Protein 5NZ4 (pdb70)

Secondary structure (DSSP, 8-state):
-------SPBPP-SEEEEEEE--HHHHHTTS--EEEEEEEEEE-SS-EEEEEEEEEEETTSGGGTTTT----TT-EEEEEETTS---TTT-EEEEE-SEEEEEE-SSSEEEEEEES-TTS-EEEEEETTEEEEEEE-SSSS--B--SS--EEETTEEEEEEEES-SSS--EEEEEEEETTEEEEEEE---TT---EEEEEEEETTEEEEEEE--SS-SSPEEEEE-TT--EEEEE---SS--SSS-PSS-S--SS---TT-SS-----EEEETTEEEEEE-SSSSSSEEEEEEEETTTTT---S--SEEEEEEEEEEE---EEEEEE-HHHH--SSBEEEEEEEEEEETTTSSSS-EEEEEEEEEEESS------------SS-TT-/-------SPBPP-SEEEEEEE--HHHHHTTS--EEEEEEEEEE-SS-EEEEEEEEEEETTSGGGTTTT----TT-EEEEEETTS---TTTPEEEEE-SEEEEEE-SSSEEEEEEES-TTS-EEEEEETTEEEEEEE-SSSS--B--SS--EEETTEEEEEEEES-SSS--EEEEEEEETTEEEEEEE---TT---EEEEEEEETTEEEEEEE--SS-SSPEEEEE-TT--EEEEE---SS--SSS-PPS-S--SS---TT-SS-----EEEETTEEEEEE-S-SSSSEEEEEEEETTTTT------SEEEEEEEEEEE---EEEEEE-HHHH--SSBEEEEEEEEEEETTTSSSS-EEEEEEEEEEESS------------SSPTT-

Foldseek 3Di:
DFFFALAAFADDFDDWAWDAFQLQLQVLLPDFFFFWDLWEWEDELAAIKIKTWGQLGGPPDPSQFPAVDQADQNIFIWMFGGHHGHHPVGIGGAGRASAWEWYYRNPWIWIWGWHDDQQKIKIFIATNRHTDDIDIAPQRGRWHFASYYWEYHRQKTKTKIWGDDLAADTWMKMFIAGSRHTPDMDIDPDPPFAFDNWFWYGGNQKIKTWGANQHFAQFIKIKIAHNNRPIDIWTFQELQGAWAQDDDRAFGHRHGHRVVRHGTAAEGWDDDPQKIWGWHAPDNHAQFFIKIFIAGRRRPGGGHDTDDIAGEADRHFGWGHKHKYWDGCSNPVDSHIWIKMKIWGWDDPDVDDESHIHTIMIMITGDHDDDHHDHDHSPHDDDRPSD/DFFFALAAFEDDFDDWAWDAWQLQLQCLLPDAFFFWDLWEWEDALAAIKIKTWGQLDGPPDPSQFPAVDQADQNIFIWIFGGHHGHHPVGIHGAGRASAWEWYYRNPWIWIWGWHDDQQKIKIFIDTNRHTDDIDIAPQRGHWHFASYYWEYHRQKTKTKIWGDDLAADTWMKIFIAGSRHTDDMDIDPDPPFAFDNWFWYGGNQKIKTWGARQHFAQFIKIKIAHNNRPIDIWTFQELLGAWAQDDDRAFGHRHGHRVVRHGTAAEGWDDDPQKIWGWHAPDNHAQFFIKTFIAGRRRPGGGHDTDDIAGEADRHFAWGHKHKYWDGCSNVVDSHIWIKMKIWGWDDPDVDPESHIHTIMIMITGDHDDDHHDHDGSPHDDDRPSD

InterPro domains:
  IPR001860 Glycoside hydrolase, family 34 [MF_04071] (1-467)
  IPR001860 Glycoside hydrolase, family 34 [PF00064] (85-462)
  IPR033654 Sialidase, Influenza viruses A/B [cd15483] (85-465)
  IPR036278 Sialidase superfamily [SSF50939] (88-466)

Radius of gyration: 30.74 Å; Cα contacts (8 Å, |Δi|>4): 2530; chains: 2; bounding box: 80×75×80 Å

CATH classification: 2.120.10.10

Nearest PDB structures (foldseek):
  5nz4-assembly1_B  TM=1.002E+00  e=3.685E-78  unidentified influenza virus
  5nze-assembly1_B  TM=1.002E+00  e=6.047E-78  unidentified influenza virus
  6g01-assembly1_A  TM=1.002E+00  e=1.043E-77  Influenza A virus (A/Texas/17/2009(H1N1))
  5nzf-assembly1_D  TM=1.002E+00  e=1.070E-76  unidentified influenza virus
  5nwe-assembly1_D  TM=1.002E+00  e=2.142E-76  Influenza A virus

Organism: NCBI:txid641809

B-factor: mean 14.29, std 8.95, range [5.86, 64.08]

Sequence (774 aa):
SVKLAGNSSLCPVSGWAIYSKDNSVRIGSKGDVFVIREPFIISCSPLECRTFFLTQGALLNDKHSNGTIKDRSPYRTLMSCPIGEVPSPYNSRRFESVAWSASACHDGINWLTIGISGPDNGAVAVLKYNGIITDTIKSWRNNVLRTQESECACVNGSCFTVMTDGPSNGQASYKIFRIEKGKIVKSVEMNAPNYHYEECSCYPDSSEITCVCRDNWHGSNRPWVSFNQNNLEYQIGYICSGIFGDNPRPNDKTGSCGPVSSNGANNGVKGFSFKYGNGVWIGRTKSISSRNGFEMIWDPNGWTGTDNNFSIKQDIVGINEWSGYSGSFVQHPELTGLDCIRPCFWVELIRGRPKENTIWTSGSSISFCGVNSDTVGWSWPDGAELPFTTIDSVKKLAGNSSLCPVSGWAIYSKDNSVRIIGSKKGDVFVIREPFISCSPLECRTFFLTQGALLNDKHSNGTIKDRSPYRTLMSCPIGEVPSSPYNSRFESVAWSASACHDGINWLTIGISGPDNGAVAVLKYNGIITDTIKKSWRNNVLRTQESECACVNGSCFTVMTDGPSNGQASYKIFRIEKGKKIVKSVEMNAPNYHYEECSCYPDSSEITCVCRDNWHGSNRPWVSFNQNNLEYQIGYICSGIFGDNPRPNDKTGSCGPVSSNGANNGVKGFSFKYGNGVWIGRTKSISSSRNGFEMIWDPNGWTGTDNNFSIKQDIVGINEWSGYSGSFVQHPELTGLDCIRPCFWVELIRGRPKENTIWTSGSSISFCGVNSDTVGWSWPDGAELPFTID

Structure (mmCIF, N/CA/C/O backbone):
data_5NZ4
#
_entry.id   5NZ4
#
_cell.length_a   119.458
_cell.length_b   137.576
_cell.length_c   118.610
_cell.angle_alpha   90.00
_cell.angle_beta   90.00
_cell.angle_gamma   90.00
#
_symmetry.space_group_name_H-M   'C 2 2 21'
#
loop_
_entity.id
_entity.type
_entity.pdbx_description
1 polymer neuraminidase
2 branched 2-acetamido-2-deoxy-beta-D-glucopyranose-(1-4)-2-acetamido-2-deoxy-beta-D-glucopyranose
3 branched alpha-D-mannopyranose-(1-3)-beta-D-mannopyranose-(1-4)-2-acetamido-2-deoxy-beta-D-glucopyranose-(1-4)-2-acetamido-2-deoxy-beta-D-glucopyranose
4 non-polymer 'CALCIUM ION'
5 non-polymer '(3R,4R,5S)-4-(acetylamino)-5-amino-3-(pentan-3-yloxy)cyclohex-1-ene-1-carboxylic acid'
6 non-polymer 2-acetamido-2-deoxy-beta-D-glucopyranose
7 non-polymer 1,2-ETHANEDIOL
8 water water
#
loop_
_atom_site.group_PDB
_atom_site.id
_atom_site.type_symbol
_atom_site.label_atom_id
_atom_site.label_alt_id
_atom_site.label_comp_id
_atom_site.label_asym_id
_atom_site.label_entity_id
_atom_site.label_seq_id
_atom_site.pdbx_PDB_ins_code
_atom_site.Cartn_x
_atom_site.Cartn_y
_atom_site.Cartn_z
_atom_site.occupancy
_atom_site.B_iso_or_equiv
_atom_site.auth_seq_id
_atom_site.auth_comp_id
_atom_site.auth_asym_id
_atom_site.auth_atom_id
_atom_site.pdbx_PDB_model_num
ATOM 1 N N . SER A 1 1 ? -2.320 -46.062 -17.918 1.00 29.11 82 SER A N 1
ATOM 2 C CA . SER A 1 1 ? -2.483 -45.151 -16.713 1.00 25.17 82 SER A CA 1
ATOM 3 C C . SER A 1 1 ? -2.799 -45.968 -15.472 1.00 24.16 82 SER A C 1
ATOM 4 O O . SER A 1 1 ? -3.625 -46.889 -15.504 1.00 30.27 82 SER A O 1
ATOM 7 N N . VAL A 1 2 ? -2.169 -45.605 -14.369 1.00 20.03 83 VAL A N 1
ATOM 8 C CA . VAL A 1 2 ? -2.294 -46.322 -13.078 1.00 16.53 83 VAL A CA 1
ATOM 9 C C . VAL A 1 2 ? -2.467 -45.244 -11.966 1.00 15.87 83 VAL A C 1
ATOM 10 O O . VAL A 1 2 ? -1.824 -44.173 -12.011 1.00 15.41 83 VAL A O 1
ATOM 14 N N . LYS A 1 3 ? -3.302 -45.547 -10.983 1.00 13.28 84 LYS A N 1
ATOM 15 C CA . LYS A 1 3 ? -3.502 -44.639 -9.843 1.00 12.45 84 LYS A CA 1
ATOM 16 C C . LYS A 1 3 ? -2.163 -44.434 -9.149 1.00 12.68 84 LYS A C 1
ATOM 17 O O . LYS A 1 3 ? -1.381 -45.398 -8.948 1.00 13.70 84 LYS A O 1
ATOM 23 N N . LEU A 1 4 ? -1.930 -43.195 -8.694 1.00 10.97 85 LEU A N 1
ATOM 24 C CA . LEU A 1 4 ? -0.808 -42.926 -7.791 1.00 11.01 85 LEU A CA 1
ATOM 25 C C . LEU A 1 4 ? -0.997 -43.685 -6.483 1.00 11.28 85 LEU A C 1
ATOM 26 O O . LEU A 1 4 ? -2.060 -43.628 -5.860 1.00 11.96 85 LEU A O 1
ATOM 31 N N . ALA A 1 5 ? 0.046 -44.357 -6.044 1.00 10.79 86 ALA A N 1
ATOM 32 C CA . ALA A 1 5 ? -0.078 -45.163 -4.806 1.00 11.35 86 ALA A CA 1
ATOM 33 C C . ALA A 1 5 ? -0.211 -44.269 -3.556 1.00 11.56 86 ALA A C 1
ATOM 34 O O . ALA A 1 5 ? -1.084 -44.513 -2.692 1.00 12.09 86 ALA A O 1
ATOM 36 N N . GLY A 1 6 ? 0.697 -43.315 -3.434 1.00 10.24 87 GLY A N 1
ATOM 37 C CA . GLY A 1 6 ? 0.701 -42.376 -2.329 1.00 10.06 87 GLY A CA 1
ATOM 38 C C . GLY A 1 6 ? 1.060 -43.023 -0.978 1.00 10.24 87 GLY A C 1
ATOM 39 O O . GLY A 1 6 ? 0.768 -42.432 0.057 1.00 12.10 87 GLY A O 1
ATOM 40 N N . ASN A 1 7 ? 1.779 -44.131 -1.017 1.00 11.13 88 ASN A N 1
ATOM 41 C CA . ASN A 1 7 ? 2.073 -44.914 0.160 1.00 12.34 88 ASN A CA 1
ATOM 42 C C . ASN A 1 7 ? 3.476 -44.812 0.666 1.00 12.36 88 ASN A C 1
ATOM 43 O O . ASN A 1 7 ? 3.751 -45.280 1.793 1.00 13.43 88 ASN A O 1
ATOM 48 N N . SER A 1 8 ? 4.355 -44.140 -0.095 1.00 10.90 89 SER A N 1
ATOM 49 C CA . SER A 1 8 ? 5.725 -43.894 0.382 1.00 10.73 89 SER A CA 1
ATOM 50 C C . SER A 1 8 ? 5.772 -42.661 1.258 1.00 11.12 89 SER A C 1
ATOM 51 O O . SER A 1 8 ? 4.815 -41.905 1.323 1.00 12.95 89 SER A O 1
ATOM 54 N N . SER A 1 9 ? 6.890 -42.500 1.982 1.00 10.39 90 SER A N 1
ATOM 55 C CA . SER A 1 9 ? 7.073 -41.368 2.858 1.00 11.29 90 SER A CA 1
ATOM 56 C C . SER A 1 9 ? 7.601 -40.184 2.064 1.00 11.90 90 SER A C 1
ATOM 57 O O . SER A 1 9 ? 8.120 -40.344 0.949 1.00 12.10 90 SER A O 1
ATOM 60 N N . LEU A 1 10 ? 7.528 -38.992 2.660 1.00 11.99 91 LEU A N 1
ATOM 61 C CA . LEU A 1 10 ? 8.163 -37.807 2.042 1.00 11.83 91 LEU A CA 1
ATOM 62 C C . LEU A 1 10 ? 9.650 -37.985 2.015 1.00 13.72 91 LEU A C 1
ATOM 63 O O . LEU A 1 10 ? 10.261 -38.397 3.021 1.00 16.32 91 LEU A O 1
ATOM 68 N N . CYS A 1 11 ? 10.265 -37.553 0.930 1.00 11.87 92 CYS A N 1
ATOM 69 C CA . CYS A 1 11 ? 11.693 -37.616 0.782 1.00 13.50 92 CYS A CA 1
ATOM 70 C C . CYS A 1 11 ? 12.335 -36.665 1.801 1.00 14.00 92 CYS A C 1
ATOM 71 O O . CYS A 1 11 ? 11.934 -35.568 1.918 1.00 13.68 92 CYS A O 1
ATOM 74 N N . PRO A 1 12 ? 13.376 -37.105 2.485 1.00 19.55 93 PRO A N 1
ATOM 75 C CA . PRO A 1 12 ? 14.114 -36.145 3.326 1.00 18.58 93 PRO A CA 1
ATOM 76 C C . PRO A 1 12 ? 14.873 -35.175 2.427 1.00 13.66 93 PRO A C 1
ATOM 77 O O . PRO A 1 12 ? 15.341 -35.554 1.377 1.00 18.25 93 PRO A O 1
ATOM 81 N N . VAL A 1 13 ? 14.968 -33.909 2.866 1.00 13.20 94 VAL A N 1
ATOM 82 C CA . VAL A 1 13 ? 15.577 -32.903 2.054 1.00 12.20 94 VAL A CA 1
ATOM 83 C C . VAL A 1 13 ? 16.390 -31.954 2.896 1.00 12.89 94 VAL A C 1
ATOM 84 O O . VAL A 1 13 ? 15.985 -31.545 4.029 1.00 13.35 94 VAL A O 1
ATOM 88 N N . SER A 1 14 ? 17.524 -31.570 2.343 1.00 11.12 95 SER A N 1
ATOM 89 C CA . SER A 1 14 ? 18.424 -30.667 3.030 1.00 12.44 95 SER A CA 1
ATOM 90 C C . SER A 1 14 ? 18.357 -29.242 2.511 1.00 10.87 95 SER A C 1
ATOM 91 O O . SER A 1 14 ? 18.844 -28.310 3.153 1.00 10.22 95 SER A O 1
ATOM 94 N N . GLY A 1 15 ? 17.698 -29.023 1.369 1.00 10.56 96 GLY A N 1
ATOM 95 C CA . GLY A 1 15 ? 17.614 -27.729 0.779 1.00 10.54 96 GLY A CA 1
ATOM 96 C C . GLY A 1 15 ? 16.699 -27.755 -0.437 1.00 9.59 96 GLY A C 1
ATOM 97 O O . GLY A 1 15 ? 16.217 -28.809 -0.808 1.00 9.87 96 GLY A O 1
ATOM 98 N N . TRP A 1 16 ? 16.590 -26.585 -1.076 1.00 8.73 97 TRP A N 1
ATOM 99 C CA . TRP A 1 16 ? 15.579 -26.338 -2.095 1.00 8.35 97 TRP A CA 1
ATOM 100 C C . TRP A 1 16 ? 16.269 -25.827 -3.360 1.00 9.08 97 TRP A C 1
ATOM 101 O O . TRP A 1 16 ? 16.963 -24.817 -3.335 1.00 9.94 97 TRP A O 1
ATOM 112 N N . ALA A 1 17 ? 16.113 -26.614 -4.441 1.00 8.77 98 ALA A N 1
ATOM 113 C CA . ALA A 1 17 ? 16.711 -26.267 -5.718 1.00 8.28 98 ALA A CA 1
ATOM 114 C C . ALA A 1 17 ? 15.636 -25.572 -6.570 1.00 7.96 98 ALA A C 1
ATOM 115 O O . ALA A 1 17 ? 14.460 -26.021 -6.624 1.00 8.36 98 ALA A O 1
ATOM 117 N N . ILE A 1 18 ? 16.012 -24.494 -7.249 1.00 7.35 99 ILE A N 1
ATOM 118 C CA . ILE A 1 18 ? 15.045 -23.779 -8.039 1.00 7.93 99 ILE A CA 1
ATOM 119 C C . ILE A 1 18 ? 14.576 -24.604 -9.245 1.00 7.05 99 ILE A C 1
ATOM 120 O O . ILE A 1 18 ? 15.346 -25.221 -9.955 1.00 8.90 99 ILE A O 1
ATOM 125 N N . TYR A 1 19 ? 13.258 -24.576 -9.439 1.00 7.37 100 TYR A N 1
ATOM 126 C CA . TYR A 1 19 ? 12.562 -25.465 -10.391 1.00 7.04 100 TYR A CA 1
ATOM 127 C C . TYR A 1 19 ? 11.942 -24.617 -11.527 1.00 7.43 100 TYR A C 1
ATOM 128 O O . TYR A 1 19 ? 12.079 -24.993 -12.663 1.00 9.84 100 TYR A O 1
ATOM 137 N N . SER A 1 20 ? 11.292 -23.514 -11.210 1.00 7.35 101 SER A N 1
ATOM 138 C CA . SER A 1 20 ? 10.680 -22.651 -12.247 1.00 7.05 101 SER A CA 1
ATOM 139 C C . SER A 1 20 ? 10.570 -21.230 -11.856 1.00 6.45 101 SER A C 1
ATOM 140 O O . SER A 1 20 ? 10.601 -20.863 -10.673 1.00 7.23 101 SER A O 1
ATOM 143 N N . LYS A 1 21 ? 10.446 -20.379 -12.897 1.00 6.86 102 LYS A N 1
ATOM 144 C CA . LYS A 1 21 ? 10.111 -18.978 -12.735 1.00 7.56 102 LYS A CA 1
ATOM 145 C C . LYS A 1 21 ? 9.467 -18.504 -14.009 1.00 8.10 102 LYS A C 1
ATOM 146 O O . LYS A 1 21 ? 10.042 -18.750 -15.078 1.00 9.62 102 LYS A O 1
ATOM 152 N N . ASP A 1 22 ? 8.296 -17.869 -13.934 1.00 7.73 103 ASP A N 1
ATOM 153 C CA . ASP A 1 22 ? 7.514 -17.522 -15.142 1.00 7.90 103 ASP A CA 1
ATOM 154 C C . ASP A 1 22 ? 7.694 -16.132 -15.631 1.00 7.73 103 ASP A C 1
ATOM 155 O O . ASP A 1 22 ? 7.453 -15.891 -16.805 1.00 9.78 103 ASP A O 1
ATOM 160 N N . ASN A 1 23 ? 8.072 -15.179 -14.747 1.00 7.36 104 ASN A N 1
ATOM 161 C CA . ASN A 1 23 ? 8.241 -13.777 -15.147 1.00 7.62 104 ASN A CA 1
ATOM 162 C C . ASN A 1 23 ? 6.980 -13.184 -15.763 1.00 6.81 104 ASN A C 1
ATOM 163 O O . ASN A 1 23 ? 7.061 -12.303 -16.627 1.00 8.11 104 ASN A O 1
ATOM 168 N N . SER A 1 24 ? 5.802 -13.574 -15.261 1.00 6.89 105 SER A N 1
ATOM 169 C CA . SER A 1 24 ? 4.557 -13.235 -15.949 1.00 7.79 105 SER A CA 1
ATOM 170 C C . SER A 1 24 ? 4.323 -11.772 -16.058 1.00 7.77 105 SER A C 1
ATOM 171 O O . SER A 1 24 ? 3.788 -11.261 -17.078 1.00 8.31 105 SER A O 1
ATOM 174 N N . VAL A 1 25 ? 4.601 -11.043 -14.963 1.00 7.91 106 VAL A N 1
ATOM 175 C CA . VAL A 1 25 ? 4.242 -9.633 -14.917 1.00 8.34 106 VAL A CA 1
ATOM 176 C C . VAL A 1 25 ? 5.175 -8.853 -15.835 1.00 8.06 106 VAL A C 1
ATOM 177 O O . VAL A 1 25 ? 4.723 -7.986 -16.604 1.00 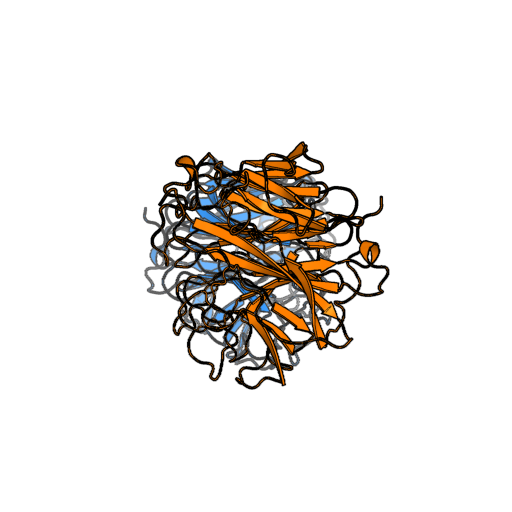9.31 106 VAL A O 1
ATOM 181 N N . ARG A 1 26 ? 6.483 -9.132 -15.767 1.00 7.75 107 ARG A N 1
ATOM 182 C CA . ARG A 1 26 ? 7.426 -8.557 -16.720 1.00 8.55 107 ARG A CA 1
ATOM 183 C C . ARG A 1 26 ? 6.992 -8.765 -18.169 1.00 7.67 107 ARG A C 1
ATOM 184 O O . ARG A 1 26 ? 7.059 -7.796 -19.013 1.00 8.69 107 ARG A O 1
ATOM 192 N N . ILE A 1 27 ? 6.617 -10.012 -18.485 1.00 8.69 108 ILE A N 1
ATOM 193 C CA . ILE A 1 27 ? 6.281 -10.369 -19.874 1.00 9.03 108 ILE A CA 1
ATOM 194 C C . ILE A 1 27 ? 4.952 -9.697 -20.270 1.00 8.97 108 ILE A C 1
ATOM 195 O O . ILE A 1 27 ? 4.825 -9.184 -21.379 1.00 8.68 108 ILE A O 1
ATOM 201 N N . GLY A 1 28 ? 3.991 -9.629 -19.333 1.00 8.43 109 GLY A N 1
ATOM 202 C CA . GLY A 1 28 ? 2.693 -9.033 -19.565 1.00 9.29 109 GLY A CA 1
ATOM 203 C C . GLY A 1 28 ? 2.668 -7.550 -19.808 1.00 9.57 109 GLY A C 1
ATOM 204 O O . GLY A 1 28 ? 1.636 -7.032 -20.231 1.00 10.89 109 GLY A O 1
ATOM 205 N N . SER A 1 29 ? 3.779 -6.836 -19.518 1.00 9.46 110 SER A N 1
ATOM 206 C CA . SER A 1 29 ? 3.923 -5.419 -19.908 1.00 9.78 110 SER A CA 1
ATOM 207 C C . SER A 1 29 ? 3.703 -5.225 -21.400 1.00 10.64 110 SER A C 1
ATOM 208 O O . SER A 1 29 ? 3.190 -4.172 -21.840 1.00 12.68 110 SER A O 1
ATOM 211 N N . LYS A 1 30 ? 4.047 -6.263 -22.190 1.00 10.05 111 LYS A N 1
ATOM 212 C CA . LYS A 1 30 ? 3.813 -6.232 -23.650 1.00 11.52 111 LYS A CA 1
ATOM 213 C C . LYS A 1 30 ? 2.966 -7.400 -24.150 1.00 9.83 111 LYS A C 1
ATOM 214 O O . LYS A 1 30 ? 2.000 -7.186 -24.918 1.00 12.56 111 LYS A O 1
ATOM 220 N N . GLY A 1 31 ? 3.233 -8.625 -23.686 1.00 9.88 112 GLY A N 1
ATOM 221 C CA . GLY A 1 31 ? 2.566 -9.809 -24.203 1.00 8.66 112 GLY A CA 1
ATOM 222 C C . GLY A 1 31 ? 1.165 -9.929 -23.617 1.00 9.28 112 GLY A C 1
ATOM 223 O O . GLY A 1 31 ? 0.774 -9.170 -22.703 1.00 11.96 112 GLY A O 1
ATOM 224 N N . ASP A 1 32 ? 0.446 -10.918 -24.101 1.00 8.65 113 ASP A N 1
ATOM 225 C CA . ASP A 1 32 ? -0.953 -11.107 -23.724 1.00 8.62 113 ASP A CA 1
ATOM 226 C C . ASP A 1 32 ? -0.976 -12.147 -22.604 1.00 10.16 113 ASP A C 1
ATOM 227 O O . ASP A 1 32 ? -1.018 -13.313 -22.821 1.00 11.94 113 ASP A O 1
ATOM 232 N N . VAL A 1 33 ? -0.898 -11.619 -21.398 1.00 8.71 114 VAL A N 1
ATOM 233 C CA . VAL A 1 33 ? -0.772 -12.402 -20.172 1.00 8.16 114 VAL A CA 1
ATOM 234 C C . VAL A 1 33 ? -1.988 -12.097 -19.285 1.00 8.24 114 VAL A C 1
ATOM 235 O O . VAL A 1 33 ? -2.291 -10.936 -19.001 1.00 8.56 114 VAL A O 1
ATOM 239 N N . PHE A 1 34 ? -2.624 -13.145 -18.774 1.00 7.57 115 PHE A N 1
ATOM 240 C CA . PHE A 1 34 ? -3.772 -12.937 -17.871 1.00 7.76 115 PHE A CA 1
ATOM 241 C C . PHE A 1 34 ? -3.332 -12.204 -16.585 1.00 7.66 115 PHE A C 1
ATOM 242 O O . PHE A 1 34 ? -2.268 -12.519 -16.009 1.00 7.46 115 PHE A O 1
ATOM 250 N N . VAL A 1 35 ? -4.182 -11.311 -16.120 1.00 8.23 116 VAL A N 1
ATOM 251 C CA . VAL A 1 35 ? -4.197 -10.894 -14.718 1.00 8.28 116 VAL A CA 1
ATOM 252 C C . VAL A 1 35 ? -4.630 -12.132 -13.913 1.00 8.18 116 VAL A C 1
ATOM 253 O O . VAL A 1 35 ? -5.706 -12.727 -14.188 1.00 8.60 116 VAL A O 1
ATOM 257 N N . ILE A 1 36 ? -3.816 -12.520 -12.954 1.00 8.04 117 ILE A N 1
ATOM 258 C CA . ILE A 1 36 ? -4.097 -13.672 -12.124 1.00 9.00 117 ILE A CA 1
ATOM 259 C C . ILE A 1 36 ? -3.755 -13.441 -10.674 1.00 9.63 117 ILE A C 1
ATOM 260 O O . ILE A 1 36 ? -2.864 -12.650 -10.353 1.00 11.67 117 ILE A O 1
ATOM 265 N N . ARG A 1 37 ? -4.373 -14.227 -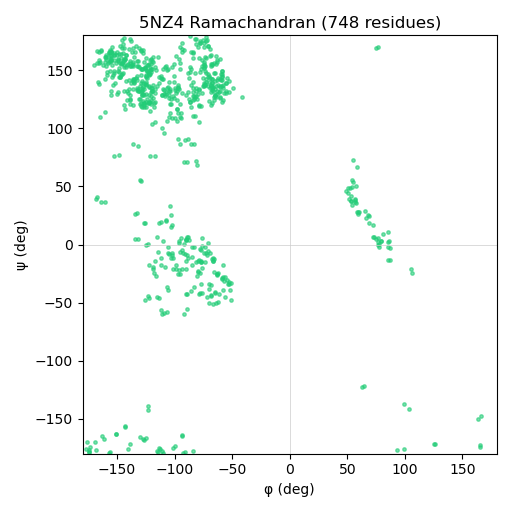9.806 1.00 8.03 118 ARG A N 1
ATOM 266 C CA . ARG A 1 37 ? -3.848 -14.430 -8.452 1.00 7.93 118 ARG A CA 1
ATOM 267 C C . ARG A 1 37 ? -4.176 -15.853 -8.064 1.00 8.08 118 ARG A C 1
ATOM 268 O O . ARG A 1 37 ? -4.768 -16.608 -8.857 1.00 8.59 118 ARG A O 1
ATOM 276 N N . GLU A 1 38 ? -3.714 -16.279 -6.881 1.00 7.76 119 GLU A N 1
ATOM 277 C CA . GLU A 1 38 ? -3.951 -17.581 -6.336 1.00 7.71 119 GLU A CA 1
ATOM 278 C C . GLU A 1 38 ? -3.436 -18.660 -7.306 1.00 7.96 119 GLU A C 1
ATOM 279 O O . GLU A 1 38 ? -4.125 -19.590 -7.621 1.00 8.26 119 GLU A O 1
ATOM 285 N N . PRO A 1 39 ? -2.171 -18.512 -7.766 1.00 8.00 120 PRO A N 1
ATOM 286 C CA . PRO A 1 39 ? -1.613 -19.595 -8.560 1.00 7.87 120 PRO A CA 1
ATOM 287 C C . PRO A 1 39 ? -1.262 -20.790 -7.705 1.00 7.98 120 PRO A C 1
ATOM 288 O O . PRO A 1 39 ? -1.019 -20.644 -6.515 1.00 8.74 120 PRO A O 1
ATOM 292 N N . PHE A 1 40 ? -1.112 -21.952 -8.337 1.00 6.62 121 PHE A N 1
ATOM 293 C CA . PHE A 1 40 ? -0.560 -23.099 -7.647 1.00 6.03 121 PHE A CA 1
ATOM 294 C C . PHE A 1 40 ? -0.023 -24.103 -8.668 1.00 7.65 121 PHE A C 1
ATOM 295 O O . PHE A 1 40 ? -0.475 -24.103 -9.791 1.00 10.95 121 PHE A O 1
ATOM 303 N N . ILE A 1 41 ? 0.839 -25.003 -8.234 1.00 8.49 122 ILE A N 1
ATOM 304 C CA A ILE A 1 41 ? 1.384 -26.053 -9.094 0.50 8.22 122 ILE A CA 1
ATOM 305 C CA B ILE A 1 41 ? 1.352 -26.039 -9.113 0.50 8.13 122 ILE A CA 1
ATOM 306 C C . ILE A 1 41 ? 0.794 -27.402 -8.727 1.00 7.98 122 ILE A C 1
ATOM 307 O O . ILE A 1 41 ? 0.602 -27.693 -7.555 1.00 7.78 122 ILE A O 1
ATOM 316 N N . SER A 1 42 ? 0.579 -28.282 -9.713 1.00 8.18 123 SER A N 1
ATOM 317 C CA . SER A 1 42 ? 0.203 -29.633 -9.449 1.00 8.47 123 SER A CA 1
ATOM 318 C C . SER A 1 42 ? 0.696 -30.491 -10.605 1.00 8.18 123 SER A C 1
ATOM 319 O O . SER A 1 42 ? 0.743 -29.956 -11.741 1.00 8.43 123 SER A O 1
ATOM 322 N N . CYS A 1 43 ? 1.019 -31.740 -10.318 1.00 8.26 124 CYS A N 1
ATOM 323 C CA . CYS A 1 43 ? 1.606 -32.639 -11.310 1.00 9.13 124 CYS A CA 1
ATOM 324 C C . CYS A 1 43 ? 0.797 -33.888 -11.544 1.00 9.93 124 CYS A C 1
ATOM 325 O O . CYS A 1 43 ? 0.136 -34.416 -10.673 1.00 9.62 124 CYS A O 1
ATOM 328 N N . SER A 1 44 ? 0.945 -34.392 -12.746 1.00 11.02 125 SER A N 1
ATOM 329 C CA . SER A 1 44 ? 0.436 -35.692 -13.122 1.00 12.53 125 SER A CA 1
ATOM 330 C C . SER A 1 44 ? 1.630 -36.671 -13.105 1.00 13.68 125 SER A C 1
ATOM 331 O O . SER A 1 44 ? 2.701 -36.319 -12.697 1.00 16.25 125 SER A O 1
ATOM 334 N N . PRO A 1 45 ? 1.430 -37.932 -13.515 1.00 12.92 126 PRO A N 1
ATOM 335 C CA . PRO A 1 45 ? 2.602 -38.799 -13.698 1.00 12.86 126 PRO A CA 1
ATOM 336 C C . PRO A 1 45 ? 3.488 -38.431 -14.862 1.00 13.59 126 PRO A C 1
ATOM 337 O O . PRO A 1 45 ? 4.588 -39.023 -14.995 1.00 16.86 126 PRO A O 1
ATOM 341 N N . LEU A 1 46 ? 3.064 -37.476 -15.701 1.00 13.59 127 LEU A N 1
ATOM 342 C CA . LEU A 1 46 ? 3.838 -37.020 -16.893 1.00 16.29 127 LEU A CA 1
ATOM 343 C C . LEU A 1 46 ? 4.278 -35.550 -16.920 1.00 15.52 127 LEU A C 1
ATOM 344 O O . LEU A 1 46 ? 5.213 -35.228 -17.671 1.00 18.46 127 LEU A O 1
ATOM 349 N N . GLU A 1 47 ? 3.614 -34.629 -16.216 1.00 13.71 128 GLU A N 1
ATOM 350 C CA . GLU A 1 47 ? 3.991 -33.226 -16.340 1.00 13.73 128 GLU A CA 1
ATOM 351 C C . GLU A 1 47 ? 3.494 -32.443 -15.140 1.00 11.50 128 GLU A C 1
ATOM 352 O O . GLU A 1 47 ? 2.627 -32.932 -14.403 1.00 14.57 128 GLU A O 1
ATOM 358 N N . CYS A 1 48 ? 4.047 -31.280 -14.953 1.00 9.52 129 CYS A N 1
ATOM 359 C CA . CYS A 1 48 ? 3.571 -30.340 -13.935 1.00 8.93 129 CYS A CA 1
ATOM 360 C C . CYS A 1 48 ? 2.961 -29.130 -14.586 1.00 8.98 129 CYS A C 1
ATOM 361 O O . CYS A 1 48 ? 3.466 -28.608 -15.603 1.00 10.27 129 CYS A O 1
ATOM 364 N N . ARG A 1 49 ? 1.889 -28.615 -13.975 1.00 9.50 130 ARG A N 1
ATOM 365 C CA . ARG A 1 49 ? 1.144 -27.524 -14.496 1.00 8.27 130 ARG A CA 1
ATOM 366 C C . ARG A 1 49 ? 0.968 -26.437 -13.463 1.00 8.17 130 ARG A C 1
ATOM 367 O O . ARG A 1 49 ? 0.874 -26.762 -12.276 1.00 9.15 130 ARG A O 1
ATOM 375 N N . THR A 1 50 ? 0.855 -25.209 -13.913 1.00 8.13 131 THR A N 1
ATOM 376 C CA . THR A 1 50 ? 0.497 -24.067 -13.049 1.00 8.03 131 THR A CA 1
ATOM 377 C C . THR A 1 50 ? -0.982 -23.862 -13.242 1.00 8.65 131 THR A C 1
ATOM 378 O O . THR A 1 50 ? -1.415 -23.603 -14.383 1.00 9.81 131 THR A O 1
ATOM 382 N N . PHE A 1 51 ? -1.760 -23.885 -12.169 1.00 6.77 132 PHE A N 1
ATOM 383 C CA . PHE A 1 51 ? -3.144 -23.517 -12.155 1.00 7.07 132 PHE A CA 1
ATOM 384 C C . PHE A 1 51 ? -3.265 -22.107 -11.602 1.00 6.53 132 PHE A C 1
ATOM 385 O O . PHE A 1 51 ? -2.409 -21.704 -10.863 1.00 7.70 132 PHE A O 1
ATOM 393 N N . PHE A 1 52 ? -4.316 -21.373 -11.936 1.00 6.65 133 PHE A N 1
ATOM 394 C CA . PHE A 1 52 ? -4.447 -20.017 -11.462 1.00 7.28 133 PHE A CA 1
ATOM 395 C C . PHE A 1 52 ? -5.858 -19.504 -11.677 1.00 6.96 133 PHE A C 1
ATOM 396 O O . PHE A 1 52 ? -6.604 -20.028 -12.508 1.00 7.88 133 PHE A O 1
ATOM 404 N N . LEU A 1 53 ? -6.223 -18.481 -10.910 1.00 6.80 134 LEU A N 1
ATOM 405 C CA . LEU A 1 53 ? -7.516 -17.842 -11.021 1.00 6.63 134 LEU A CA 1
ATOM 406 C C . LEU A 1 53 ? -7.286 -16.565 -11.850 1.00 7.64 134 LEU A C 1
ATOM 407 O O . LEU A 1 53 ? -6.735 -15.527 -11.369 1.00 8.06 134 LEU A O 1
ATOM 412 N N . THR A 1 54 ? -7.782 -16.599 -13.077 1.00 7.47 135 THR A N 1
ATOM 413 C CA . THR A 1 54 ? -7.755 -15.379 -13.883 1.00 7.95 135 THR A CA 1
ATOM 414 C C . THR A 1 54 ? -8.771 -14.379 -13.322 1.00 8.19 135 THR A C 1
ATOM 415 O O . THR A 1 54 ? -9.680 -14.743 -12.568 1.00 9.43 135 THR A O 1
ATOM 419 N N . GLN A 1 55 ? -8.690 -13.153 -13.862 1.00 8.69 136 GLN A N 1
ATOM 420 C CA . GLN A 1 55 ? -9.682 -12.113 -13.655 1.00 9.28 136 GLN A CA 1
ATOM 421 C C . GLN A 1 55 ? -10.394 -11.789 -14.952 1.00 9.10 136 GLN A C 1
ATOM 422 O O . GLN A 1 55 ? -10.998 -10.748 -15.095 1.00 11.23 136 GLN A O 1
ATOM 428 N N . GLY A 1 56 ? -10.317 -12.700 -15.933 1.00 8.91 137 GLY A N 1
ATOM 429 C CA . GLY A 1 56 ? -11.039 -12.443 -17.156 1.00 9.11 137 GLY A CA 1
ATOM 430 C C . GLY A 1 56 ? -10.516 -11.252 -17.901 1.00 8.60 137 GLY A C 1
ATOM 431 O O . GLY A 1 56 ? -11.251 -10.557 -18.603 1.00 10.15 137 GLY A O 1
ATOM 432 N N . ALA A 1 57 ? -9.221 -10.972 -17.746 1.00 8.72 138 ALA A N 1
ATOM 433 C CA . ALA A 1 57 ? -8.599 -9.736 -18.243 1.00 8.37 138 ALA A CA 1
ATOM 434 C C . ALA A 1 57 ? -7.117 -9.956 -18.481 1.00 7.97 138 ALA A C 1
ATOM 435 O O . ALA A 1 57 ? -6.541 -10.819 -17.819 1.00 8.82 138 ALA A O 1
ATOM 437 N N . LEU A 1 58 ? -6.522 -9.116 -19.318 1.00 7.80 139 LEU A N 1
ATOM 438 C CA . LEU A 1 58 ? -5.088 -9.127 -19.572 1.00 8.51 139 LEU A CA 1
ATOM 439 C C . LEU A 1 58 ? -4.388 -7.950 -18.927 1.00 8.39 139 LEU A C 1
ATOM 440 O O . LEU A 1 58 ? -4.949 -6.859 -18.755 1.00 9.83 139 LEU A O 1
ATOM 445 N N . LEU A 1 59 ? -3.140 -8.197 -18.571 1.00 7.58 140 LEU A N 1
ATOM 446 C CA . LEU A 1 59 ? -2.295 -7.150 -18.050 1.00 8.27 140 LEU A CA 1
ATOM 447 C C . LEU A 1 59 ? -2.148 -5.986 -19.048 1.00 8.36 140 LEU A C 1
ATOM 448 O O . LEU A 1 59 ? -2.087 -6.193 -20.262 1.00 10.04 140 LEU A O 1
ATOM 453 N N . ASN A 1 60 ? -2.083 -4.763 -18.510 1.00 9.31 141 ASN A N 1
ATOM 454 C CA . ASN A 1 60 ? -1.912 -3.574 -19.302 1.00 9.31 141 ASN A CA 1
ATOM 455 C C . ASN A 1 60 ? -3.081 -3.242 -20.209 1.00 9.25 141 ASN A C 1
ATOM 456 O O . ASN A 1 60 ? -2.962 -2.411 -21.125 1.00 10.97 141 ASN A O 1
ATOM 461 N N . ASP A 1 61 ? -4.252 -3.762 -19.855 1.00 9.39 142 ASP A N 1
ATOM 462 C CA . ASP A 1 61 ? -5.517 -3.426 -20.501 1.00 9.55 142 ASP A CA 1
ATOM 463 C C . ASP A 1 61 ? -6.460 -2.843 -19.468 1.00 9.88 142 ASP A C 1
ATOM 464 O O . ASP A 1 61 ? -6.424 -3.244 -18.288 1.00 10.22 142 ASP A O 1
ATOM 469 N N . LYS A 1 62 ? -7.393 -2.049 -19.938 1.00 9.37 143 LYS A N 1
ATOM 470 C CA . LYS A 1 62 ? -8.362 -1.407 -19.023 1.00 9.45 143 LYS A CA 1
ATOM 471 C C . LYS A 1 62 ? -9.190 -2.365 -18.190 1.00 9.56 143 LYS A C 1
ATOM 472 O O . LYS A 1 62 ? -9.598 -2.038 -17.083 1.00 11.66 143 LYS A O 1
ATOM 478 N N . HIS A 1 63 ? -9.435 -3.560 -18.707 1.00 8.95 144 HIS A N 1
ATOM 479 C CA . HIS A 1 63 ? -10.263 -4.503 -17.941 1.00 8.58 144 HIS A CA 1
ATOM 480 C C . HIS A 1 63 ? -9.554 -5.086 -16.714 1.00 9.75 144 HIS A C 1
ATOM 481 O O . HIS A 1 63 ? -10.192 -5.801 -15.902 1.00 11.66 144 HIS A O 1
ATOM 488 N N . SER A 1 64 ? -8.259 -4.831 -16.603 1.00 9.27 145 SER A N 1
ATOM 489 C CA . SER A 1 64 ? -7.508 -5.159 -15.383 1.00 9.10 145 SER A CA 1
ATOM 490 C C . SER A 1 64 ? -7.853 -4.200 -14.189 1.00 10.28 145 SER A C 1
ATOM 491 O O . SER A 1 64 ? -7.437 -4.454 -13.032 1.00 10.37 145 SER A O 1
ATOM 494 N N . ASN A 1 65 ? -8.630 -3.154 -14.437 1.00 10.52 146 ASN A N 1
ATOM 495 C CA . ASN A 1 65 ? -9.027 -2.196 -13.380 1.00 10.94 146 ASN A CA 1
ATOM 496 C C . ASN A 1 65 ? -9.836 -2.964 -12.343 1.00 12.04 146 ASN A C 1
ATOM 497 O O . ASN A 1 65 ? -10.743 -3.753 -12.653 1.00 13.55 146 ASN A O 1
ATOM 502 N N . GLY A 1 66 ? -9.548 -2.674 -11.083 1.00 10.65 147 GLY A N 1
ATOM 503 C CA . GLY A 1 66 ? -10.377 -3.199 -9.985 1.00 12.30 147 GLY A CA 1
ATOM 504 C C . GLY A 1 66 ? -10.077 -4.611 -9.567 1.00 11.76 147 GLY A C 1
ATOM 505 O O . GLY A 1 66 ? -10.806 -5.178 -8.746 1.00 11.82 147 GLY A O 1
ATOM 506 N N . THR A 1 67 ? -8.984 -5.185 -10.082 1.00 11.68 148 THR A N 1
ATOM 507 C CA . THR A 1 67 ? -8.649 -6.567 -9.815 1.00 11.19 148 THR A CA 1
ATOM 508 C C . THR A 1 67 ? -8.056 -6.906 -8.434 1.00 11.25 148 THR A C 1
ATOM 509 O O . THR A 1 67 ? -7.793 -8.056 -8.138 1.00 12.00 148 THR A O 1
ATOM 513 N N . ILE A 1 68 ? -8.013 -5.906 -7.542 1.00 11.84 149 ILE A N 1
ATOM 514 C CA . ILE A 1 68 ? -7.903 -6.194 -6.108 1.00 12.98 149 ILE A CA 1
ATOM 515 C C . ILE A 1 68 ? -9.130 -6.992 -5.623 1.00 11.25 149 ILE A C 1
ATOM 516 O O . ILE A 1 68 ? -9.056 -7.713 -4.669 1.00 14.59 149 ILE A O 1
ATOM 521 N N . LYS A 1 69 ? -10.262 -6.895 -6.302 1.00 11.33 150 LYS A N 1
ATOM 522 C CA . LYS A 1 69 ? -11.486 -7.559 -5.893 1.00 11.98 150 LYS A CA 1
ATOM 523 C C . LYS A 1 69 ? -11.338 -9.076 -6.006 1.00 12.44 150 LYS A C 1
ATOM 524 O O . LYS A 1 69 ? -10.878 -9.598 -7.027 1.00 12.11 150 LYS A O 1
ATOM 530 N N . ASP A 1 70 ? -11.727 -9.810 -4.963 1.00 10.69 151 ASP A N 1
ATOM 531 C CA . ASP A 1 70 ? -11.501 -11.249 -4.915 1.00 10.20 151 ASP A CA 1
ATOM 532 C C . ASP A 1 70 ? -12.476 -12.072 -5.732 1.00 9.94 151 ASP A C 1
ATOM 533 O O . ASP A 1 70 ? -12.070 -13.084 -6.326 1.00 10.84 151 ASP A O 1
ATOM 538 N N . ARG A 1 71 ? -13.775 -11.728 -5.678 1.00 10.85 152 ARG A N 1
ATOM 539 C CA . ARG A 1 71 ? -14.798 -12.617 -6.197 1.00 9.21 152 ARG A CA 1
ATOM 540 C C . ARG A 1 71 ? -15.639 -11.873 -7.214 1.00 9.78 152 ARG A C 1
ATOM 541 O O . ARG A 1 71 ? -16.132 -10.799 -6.956 1.00 12.90 152 ARG A O 1
ATOM 549 N N . SER A 1 72 ? -15.801 -12.488 -8.377 1.00 9.39 153 SER A N 1
ATOM 550 C CA . SER A 1 72 ? -16.602 -11.915 -9.481 1.00 8.65 153 SER A CA 1
ATOM 551 C C . SER A 1 72 ? -17.028 -13.086 -10.364 1.00 9.15 153 SER A C 1
ATOM 552 O O . SER A 1 72 ? -16.431 -14.152 -10.321 1.00 9.30 153 SER A O 1
ATOM 555 N N . PRO A 1 73 ? -18.007 -12.823 -11.249 1.00 9.26 154 PRO A N 1
ATOM 556 C CA . PRO A 1 73 ? -18.388 -13.847 -12.219 1.00 8.94 154 PRO A CA 1
ATOM 557 C C . PRO A 1 73 ? -17.441 -14.002 -13.366 1.00 9.05 154 PRO A C 1
ATOM 558 O O . PRO A 1 73 ? -17.658 -14.911 -14.176 1.00 9.73 154 PRO A O 1
ATOM 562 N N . TYR A 1 74 ? -16.413 -13.165 -13.478 1.00 8.38 155 TYR A N 1
ATOM 563 C CA . TYR A 1 74 ? -15.458 -13.268 -14.560 1.00 9.17 155 TYR A CA 1
ATOM 564 C C . TYR A 1 74 ? -14.277 -14.158 -14.255 1.00 9.61 155 TYR A C 1
ATOM 565 O O . TYR A 1 74 ? -13.534 -14.560 -15.186 1.00 10.83 155 TYR A O 1
ATOM 574 N N . ARG A 1 75 ? -14.068 -14.505 -12.991 1.00 8.09 156 ARG A N 1
ATOM 575 C CA . ARG A 1 75 ? -12.870 -15.274 -12.643 1.00 8.41 156 ARG A CA 1
ATOM 576 C C . ARG A 1 75 ? -12.991 -16.746 -13.103 1.00 7.65 156 ARG A C 1
ATOM 577 O O . ARG A 1 75 ? -14.072 -17.366 -12.911 1.00 7.79 156 ARG A O 1
ATOM 585 N N . THR A 1 76 ? -11.897 -17.295 -13.650 1.00 7.53 157 THR A N 1
ATOM 586 C CA . THR A 1 76 ? -11.892 -18.654 -14.138 1.00 7.92 157 THR A CA 1
ATOM 587 C C . THR A 1 76 ? -10.627 -19.347 -13.708 1.00 7.32 157 THR A C 1
ATOM 588 O O . THR A 1 76 ? -9.553 -18.721 -13.642 1.00 8.46 157 THR A O 1
ATOM 592 N N . LEU A 1 77 ? -10.770 -20.621 -13.346 1.00 7.09 158 LEU A N 1
ATOM 593 C CA . LEU A 1 77 ? -9.610 -21.446 -13.141 1.00 6.50 158 LEU A CA 1
ATOM 594 C C . LEU A 1 77 ? -9.114 -21.956 -14.481 1.00 7.01 158 LEU A C 1
ATOM 595 O O . LEU A 1 77 ? -9.854 -22.556 -15.274 1.00 7.81 158 LEU A O 1
ATOM 600 N N . MET A 1 78 ? -7.827 -21.741 -14.737 1.00 6.98 159 MET A N 1
ATOM 601 C CA . MET A 1 78 ? -7.166 -22.211 -15.987 1.00 7.18 159 MET A CA 1
ATOM 602 C C . MET A 1 78 ? -5.801 -22.732 -15.591 1.00 7.46 159 MET A C 1
ATOM 603 O O . MET A 1 78 ? -5.348 -22.576 -14.432 1.00 8.65 159 MET A O 1
ATOM 608 N N . SER A 1 79 ? -5.139 -23.422 -16.542 1.00 7.70 160 SER A N 1
ATOM 609 C CA . SER A 1 79 ? -3.811 -23.950 -16.262 1.00 7.88 160 SER A CA 1
ATOM 610 C C . SER A 1 79 ? -2.925 -23.928 -17.474 1.00 8.19 160 SER A C 1
ATOM 611 O O . SER A 1 79 ? -3.398 -23.866 -18.621 1.00 8.81 160 SER A O 1
ATOM 614 N N . CYS A 1 80 ? -1.643 -23.910 -17.237 1.00 8.40 161 CYS A N 1
ATOM 615 C CA . CYS A 1 80 ? -0.637 -23.903 -18.328 1.00 9.08 161 CYS A CA 1
ATOM 616 C C . CYS A 1 80 ? 0.573 -24.676 -17.854 1.00 9.33 161 CYS A C 1
ATOM 617 O O . CYS A 1 80 ? 0.673 -25.030 -16.685 1.00 9.29 161 CYS A O 1
ATOM 620 N N . PRO A 1 81 ? 1.476 -25.081 -18.788 1.00 10.23 162 PRO A N 1
ATOM 621 C CA . PRO A 1 81 ? 2.668 -25.767 -18.331 1.00 9.65 162 PRO A CA 1
ATOM 622 C C . PRO A 1 81 ? 3.499 -24.939 -17.366 1.00 9.03 162 PRO A C 1
ATOM 623 O O . PRO A 1 81 ? 3.581 -23.743 -17.491 1.00 8.43 162 PRO A O 1
ATOM 627 N N . ILE A 1 82 ? 4.115 -25.618 -16.402 1.00 9.62 163 ILE A N 1
ATOM 628 C CA . ILE A 1 82 ? 4.897 -24.927 -15.402 1.00 10.09 163 ILE A CA 1
ATOM 629 C C . ILE A 1 82 ? 5.972 -24.045 -16.056 1.00 9.67 163 ILE A C 1
ATOM 630 O O . ILE A 1 82 ? 6.659 -24.446 -16.996 1.00 10.99 163 ILE A O 1
ATOM 635 N N . GLY A 1 83 ? 6.128 -22.858 -15.496 1.00 8.46 164 GLY A N 1
ATOM 636 C CA . GLY A 1 83 ? 7.161 -21.928 -15.953 1.00 8.63 164 GLY A CA 1
ATOM 637 C C . GLY A 1 83 ? 6.799 -21.038 -17.137 1.00 8.27 164 GLY A C 1
ATOM 638 O O . GLY A 1 83 ? 7.529 -20.133 -17.461 1.00 10.77 164 GLY A O 1
ATOM 639 N N . GLU A 1 84 ? 5.700 -21.352 -17.845 1.00 7.80 165 GLU A N 1
ATOM 640 C CA . GLU A 1 84 ? 5.230 -20.538 -18.953 1.00 7.46 165 GLU A CA 1
ATOM 641 C C . GLU A 1 84 ? 4.321 -19.427 -18.377 1.00 8.03 165 GLU A C 1
ATOM 642 O O . GLU A 1 84 ? 3.605 -19.645 -17.375 1.00 9.16 165 GLU A O 1
ATOM 648 N N . VAL A 1 85 ? 4.242 -18.298 -19.062 1.00 7.52 166 VAL A N 1
ATOM 649 C CA . VAL A 1 85 ? 3.318 -17.259 -18.632 1.00 8.62 166 VAL A CA 1
ATOM 650 C C . VAL A 1 85 ? 1.886 -17.715 -18.905 1.00 8.59 166 VAL A C 1
ATOM 651 O O . VAL A 1 85 ? 1.618 -18.407 -19.884 1.00 10.75 166 VAL A O 1
ATOM 655 N N . PRO A 1 86 ? 0.938 -17.332 -18.062 1.00 8.81 167 PRO A N 1
ATOM 656 C CA . PRO A 1 86 ? -0.466 -17.710 -18.307 1.00 9.54 167 PRO A CA 1
ATOM 657 C C . PRO A 1 86 ? -1.025 -16.762 -19.394 1.00 8.82 167 PRO A C 1
ATOM 658 O O . PRO A 1 86 ? -1.348 -15.627 -19.107 1.00 10.79 167 PRO A O 1
ATOM 662 N N . SER A 1 87 ? -1.178 -17.292 -20.598 1.00 9.58 168 SER A N 1
ATOM 663 C CA . SER A 1 87 ? -1.731 -16.537 -21.700 1.00 9.61 168 SER A CA 1
ATOM 664 C C . SER A 1 87 ? -2.988 -17.238 -22.264 1.00 9.70 168 SER A C 1
ATOM 665 O O . SER A 1 87 ? -3.152 -18.432 -22.109 1.00 8.66 168 SER A O 1
ATOM 668 N N . PRO A 1 88 ? -3.885 -16.470 -22.902 1.00 11.69 169 PRO A N 1
ATOM 669 C CA . PRO A 1 88 ? -4.980 -17.071 -23.623 1.00 9.78 169 PRO A CA 1
ATOM 670 C C . PRO A 1 88 ? -4.511 -18.029 -24.720 1.00 9.79 169 PRO A C 1
ATOM 671 O O . PRO A 1 88 ? -5.253 -18.890 -25.163 1.00 12.05 169 PRO A O 1
ATOM 675 N N . TYR A 1 89 ? -3.237 -17.917 -25.113 1.00 9.27 170 TYR A N 1
ATOM 676 C CA . TYR A 1 89 ? -2.728 -18.741 -26.205 1.00 10.31 170 TYR A CA 1
ATOM 677 C C . TYR A 1 89 ? -2.028 -20.009 -25.771 1.00 11.29 170 TYR A C 1
ATOM 678 O O . TYR A 1 89 ? -1.716 -20.898 -26.611 1.00 13.24 170 TYR A O 1
ATOM 687 N N . ASN A 1 90 ? -1.829 -20.178 -24.469 1.00 9.64 171 ASN A N 1
ATOM 688 C CA . ASN A 1 90 ? -1.257 -21.428 -23.955 1.00 9.46 171 ASN A CA 1
ATOM 689 C C . ASN A 1 90 ? -2.002 -22.036 -22.793 1.00 9.53 171 ASN A C 1
ATOM 690 O O . ASN A 1 90 ? -1.481 -23.016 -22.198 1.00 10.68 171 ASN A O 1
ATOM 695 N N . SER A 1 91 ? -3.140 -21.461 -22.407 1.00 8.78 172 SER A N 1
ATOM 696 C CA . SER A 1 91 ? -3.842 -21.929 -21.212 1.00 8.89 172 SER A CA 1
ATOM 697 C C . SER A 1 91 ? -5.076 -22.767 -21.464 1.00 8.76 172 SER A C 1
ATOM 698 O O . SER A 1 91 ? -5.942 -22.399 -22.248 1.00 11.26 172 SER A O 1
ATOM 701 N N . ARG A 1 92 ? -5.159 -23.895 -20.756 1.00 8.40 173 ARG A N 1
ATOM 702 C CA A ARG A 1 92 ? -6.343 -24.768 -20.746 0.60 8.98 173 ARG A CA 1
ATOM 703 C CA B ARG A 1 92 ? -6.330 -24.763 -20.758 0.40 9.00 173 ARG A CA 1
ATOM 704 C C . ARG A 1 92 ? -7.399 -24.175 -19.809 1.00 9.07 173 ARG A C 1
ATOM 705 O O . ARG A 1 92 ? -7.090 -23.711 -18.689 1.00 9.50 173 ARG A O 1
ATOM 720 N N . PHE A 1 93 ? -8.637 -24.160 -20.285 1.00 8.39 174 PHE A N 1
ATOM 721 C CA . PHE A 1 93 ? -9.753 -23.731 -19.441 1.00 8.06 174 PHE A CA 1
ATOM 722 C C . PHE A 1 93 ? -10.119 -24.886 -18.530 1.00 7.96 174 PHE A C 1
ATOM 723 O O . PHE A 1 93 ? -10.298 -26.029 -18.989 1.00 9.24 174 PHE A O 1
ATOM 731 N N . GLU A 1 94 ? -10.280 -24.599 -17.239 1.00 7.79 175 GLU A N 1
ATOM 732 C CA . GLU A 1 94 ? -10.633 -25.676 -16.274 1.00 7.55 175 GLU A CA 1
ATOM 733 C C . GLU A 1 94 ? -12.082 -25.484 -15.759 1.00 8.02 175 GLU A C 1
ATOM 734 O O . GLU A 1 94 ? -12.875 -26.420 -15.856 1.00 11.31 175 GLU A O 1
ATOM 740 N N . SER A 1 95 ? -12.373 -24.351 -15.126 1.00 7.52 176 SER A N 1
ATOM 741 C CA . SER A 1 95 ? -13.666 -24.154 -14.438 1.00 9.46 176 SER A CA 1
ATOM 742 C C . SER A 1 95 ? -13.933 -22.658 -14.261 1.00 9.64 176 SER A C 1
ATOM 743 O O . SER A 1 95 ? -13.011 -21.854 -14.281 1.00 9.81 176 SER A O 1
ATOM 746 N N . VAL A 1 96 ? -15.195 -22.283 -14.049 1.00 8.44 177 VAL A N 1
ATOM 747 C CA . VAL A 1 96 ? -15.510 -20.928 -13.629 1.00 8.37 177 VAL A CA 1
ATOM 748 C C . VAL A 1 96 ? -15.324 -20.919 -12.116 1.00 8.58 177 VAL A C 1
ATOM 749 O O . VAL A 1 96 ? -15.883 -21.762 -11.418 1.00 9.40 177 VAL A O 1
ATOM 753 N N . ALA A 1 97 ? -14.503 -20.005 -11.595 1.00 8.23 178 ALA A N 1
ATOM 754 C CA . ALA A 1 97 ? -14.088 -20.104 -10.171 1.00 8.31 178 ALA A CA 1
ATOM 755 C C . ALA A 1 97 ? -13.462 -18.841 -9.662 1.00 8.42 178 ALA A C 1
ATOM 756 O O . ALA A 1 97 ? -12.590 -18.247 -10.332 1.00 8.39 178 ALA A O 1
ATOM 758 N N . TRP A 1 98 ? -13.836 -18.485 -8.431 1.00 7.87 179 TRP A N 1
ATOM 759 C CA . TRP A 1 98 ? -13.109 -17.523 -7.628 1.00 7.69 179 TRP A CA 1
ATOM 760 C C . TRP A 1 98 ? -12.383 -18.131 -6.416 1.00 7.73 179 TRP A C 1
ATOM 761 O O . TRP A 1 98 ? -11.813 -17.380 -5.612 1.00 8.18 179 TRP A O 1
ATOM 772 N N . SER A 1 99 ? -12.454 -19.441 -6.277 1.00 7.58 180 SER A N 1
ATOM 773 C CA . SER A 1 99 ? -11.664 -20.269 -5.333 1.00 6.74 180 SER A CA 1
ATOM 774 C C . SER A 1 99 ? -11.567 -21.646 -5.936 1.00 6.62 180 SER A C 1
ATOM 775 O O . SER A 1 99 ? -12.511 -22.099 -6.584 1.00 7.83 180 SER A O 1
ATOM 778 N N . ALA A 1 100 ? -10.434 -22.315 -5.718 1.00 6.56 181 ALA A N 1
ATOM 779 C CA . ALA A 1 100 ? -10.185 -23.555 -6.463 1.00 6.66 181 ALA A CA 1
ATOM 780 C C . ALA A 1 100 ? -9.216 -24.539 -5.770 1.00 6.52 181 ALA A C 1
ATOM 781 O O . ALA A 1 100 ? -8.391 -24.171 -4.906 1.00 8.15 181 ALA A O 1
ATOM 783 N N . SER A 1 101 ? -9.216 -25.754 -6.299 1.00 8.05 182 SER A N 1
ATOM 784 C CA . SER A 1 101 ? -8.191 -26.719 -6.033 1.00 7.70 182 SER A CA 1
ATOM 785 C C . SER A 1 101 ? -8.116 -27.650 -7.260 1.00 7.59 182 SER A C 1
ATOM 786 O O . SER A 1 101 ? -9.075 -27.662 -8.073 1.00 8.46 182 SER A O 1
ATOM 789 N N . ALA A 1 102 ? -7.025 -28.385 -7.384 1.00 6.79 183 ALA A N 1
ATOM 790 C CA . ALA A 1 102 ? -6.929 -29.412 -8.424 1.00 6.48 183 ALA A CA 1
ATOM 791 C C . ALA A 1 102 ? -5.904 -30.438 -8.037 1.00 6.49 183 ALA A C 1
ATOM 792 O O . ALA A 1 102 ? -4.977 -30.122 -7.307 1.00 7.53 183 ALA A O 1
ATOM 794 N N . CYS A 1 103 ? -5.988 -31.652 -8.583 1.00 7.48 184 CYS A N 1
ATOM 795 C CA . CYS A 1 103 ? -4.996 -32.686 -8.339 1.00 7.26 184 CYS A CA 1
ATOM 796 C C . CYS A 1 103 ? -5.266 -33.834 -9.316 1.00 7.51 184 CYS A C 1
ATOM 797 O O . CYS A 1 103 ? -6.424 -34.047 -9.739 1.00 8.69 184 CYS A O 1
ATOM 800 N N . HIS A 1 104 ? -4.230 -34.575 -9.613 1.00 7.72 185 HIS A N 1
ATOM 801 C CA . HIS A 1 104 ? -4.282 -35.703 -10.557 1.00 7.62 185 HIS A CA 1
ATOM 802 C C . HIS A 1 104 ? -4.149 -36.999 -9.778 1.00 8.07 185 HIS A C 1
ATOM 803 O O . HIS A 1 104 ? -3.244 -37.122 -8.940 1.00 9.29 185 HIS A O 1
ATOM 810 N N . ASP A 1 105 ? -5.033 -37.961 -9.993 1.00 8.06 186 ASP A N 1
ATOM 811 C CA . ASP A 1 105 ? -5.013 -39.190 -9.232 1.00 7.81 186 ASP A CA 1
ATOM 812 C C . ASP A 1 105 ? -4.146 -40.316 -9.837 1.00 8.19 186 ASP A C 1
ATOM 813 O O . ASP A 1 105 ? -4.091 -41.416 -9.318 1.00 9.70 186 ASP A O 1
ATOM 818 N N . GLY A 1 106 ? -3.474 -39.994 -10.930 1.00 8.66 187 GLY A N 1
ATOM 819 C CA . GLY A 1 106 ? -2.733 -40.929 -11.757 1.00 9.39 187 GLY A CA 1
ATOM 820 C C . GLY A 1 106 ? -3.409 -41.246 -13.065 1.00 10.67 187 GLY A C 1
ATOM 821 O O . GLY A 1 106 ? -2.742 -41.704 -14.049 1.00 12.27 187 GLY A O 1
ATOM 822 N N . ILE A 1 107 ? -4.724 -41.083 -13.094 1.00 10.70 188 ILE A N 1
ATOM 823 C CA . ILE A 1 107 ? -5.565 -41.384 -14.267 1.00 11.71 188 ILE A CA 1
ATOM 824 C C . ILE A 1 107 ? -6.027 -40.076 -14.932 1.00 11.23 188 ILE A C 1
ATOM 825 O O . ILE A 1 107 ? -5.763 -39.831 -16.091 1.00 12.64 188 ILE A O 1
ATOM 830 N N . ASN A 1 108 ? -6.722 -39.225 -14.168 1.00 9.78 189 ASN A N 1
ATOM 831 C CA . ASN A 1 108 ? -7.232 -37.962 -14.684 1.00 8.83 189 ASN A CA 1
ATOM 832 C C . ASN A 1 108 ? -7.149 -36.796 -13.667 1.00 8.14 189 ASN A C 1
ATOM 833 O O . ASN A 1 108 ? -6.981 -37.000 -12.451 1.00 9.23 189 ASN A O 1
ATOM 838 N N . TRP A 1 109 ? -7.264 -35.599 -14.179 1.00 7.82 190 TRP A N 1
ATOM 839 C CA . TRP A 1 109 ? -7.345 -34.401 -13.335 1.00 7.57 190 TRP A CA 1
ATOM 840 C C . TRP A 1 109 ? -8.718 -34.288 -12.670 1.00 8.77 190 TRP A C 1
ATOM 841 O O . TRP A 1 109 ? -9.754 -34.350 -13.348 1.00 8.94 190 TRP A O 1
ATOM 852 N N . LEU A 1 110 ? -8.679 -33.951 -11.382 1.00 8.38 191 LEU A N 1
ATOM 853 C CA . LEU A 1 110 ? -9.793 -33.427 -10.632 1.00 8.26 191 LEU A CA 1
ATOM 854 C C . LEU A 1 110 ? -9.593 -31.933 -10.521 1.00 7.87 191 LEU A C 1
ATOM 855 O O . LEU A 1 110 ? -8.503 -31.504 -10.145 1.00 8.49 191 LEU A O 1
ATOM 860 N N . THR A 1 111 ? -10.587 -31.138 -10.887 1.00 7.32 192 THR A N 1
ATOM 861 C CA . THR A 1 111 ? -10.610 -29.728 -10.581 1.00 7.57 192 THR A CA 1
ATOM 862 C C . THR A 1 111 ? -11.832 -29.421 -9.775 1.00 7.48 192 THR A C 1
ATOM 863 O O . THR A 1 111 ? -12.898 -29.997 -9.961 1.00 8.51 192 THR A O 1
ATOM 867 N N . ILE A 1 112 ? -11.672 -28.447 -8.889 1.00 7.37 193 ILE A N 1
ATOM 868 C CA . ILE A 1 112 ? -12.742 -27.943 -8.019 1.00 9.03 193 ILE A CA 1
ATOM 869 C C . ILE A 1 112 ? -12.765 -26.444 -8.203 1.00 9.36 193 ILE A C 1
ATOM 870 O O . ILE A 1 112 ? -11.776 -25.756 -7.936 1.00 9.42 193 ILE A O 1
ATOM 875 N N . GLY A 1 113 ? -13.902 -25.916 -8.688 1.00 8.14 194 GLY A N 1
ATOM 876 C CA . GLY A 1 113 ? -14.040 -24.490 -8.929 1.00 8.44 194 GLY A CA 1
ATOM 877 C C . GLY A 1 113 ? -15.275 -23.981 -8.240 1.00 7.62 194 GLY A C 1
ATOM 878 O O . GLY A 1 113 ? -16.373 -24.453 -8.553 1.00 8.35 194 GLY A O 1
ATOM 879 N N . ILE A 1 114 ? -15.135 -22.982 -7.378 1.00 7.63 195 ILE A N 1
ATOM 880 C CA . ILE A 1 114 ? -16.292 -22.426 -6.669 1.00 8.55 195 ILE A CA 1
ATOM 881 C C . ILE A 1 114 ? -16.651 -21.077 -7.285 1.00 8.34 195 ILE A C 1
ATOM 882 O O . ILE A 1 114 ? -15.803 -20.227 -7.466 1.00 8.21 195 ILE A O 1
ATOM 887 N N . SER A 1 115 ? -17.934 -20.922 -7.637 1.00 7.74 196 SER A N 1
ATOM 888 C CA . SER A 1 115 ? -18.467 -19.674 -8.160 1.00 8.03 196 SER A CA 1
ATOM 889 C C . SER A 1 115 ? -19.875 -19.448 -7.562 1.00 8.26 196 SER A C 1
ATOM 890 O O . SER A 1 115 ? -20.324 -20.249 -6.729 1.00 9.16 196 SER A O 1
ATOM 893 N N . GLY A 1 116 ? -20.535 -18.393 -8.007 1.00 8.32 197 GLY A N 1
ATOM 894 C CA . GLY A 1 116 ? -21.841 -18.039 -7.478 1.00 8.24 197 GLY A CA 1
ATOM 895 C C . GLY A 1 116 ? -21.725 -16.941 -6.438 1.00 9.49 197 GLY A C 1
ATOM 896 O O . GLY A 1 116 ? -20.653 -16.436 -6.147 1.00 10.25 197 GLY A O 1
ATOM 897 N N . PRO A 1 117 ? -22.854 -16.607 -5.840 1.00 9.77 198 PRO A N 1
ATOM 898 C CA . PRO A 1 117 ? -22.927 -15.507 -4.885 1.00 9.26 198 PRO A CA 1
ATOM 899 C C . PRO A 1 117 ? -22.287 -15.889 -3.521 1.00 8.94 198 PRO A C 1
ATOM 900 O O . PRO A 1 117 ? -22.251 -17.066 -3.162 1.00 10.16 198 PRO A O 1
ATOM 904 N N . ASP A 1 118 ? -21.878 -14.861 -2.759 1.00 9.65 199 ASP A N 1
ATOM 905 C CA . ASP A 1 118 ? -21.303 -15.107 -1.464 1.00 9.86 199 ASP A CA 1
ATOM 906 C C . ASP A 1 118 ? -22.181 -15.892 -0.508 1.00 10.11 199 ASP A C 1
ATOM 907 O O . ASP A 1 118 ? -21.662 -16.649 0.322 1.00 10.56 199 ASP A O 1
ATOM 912 N N . ASN A 1 119 ? -23.504 -15.734 -0.628 1.00 10.88 200 ASN A N 1
ATOM 913 C CA . ASN A 1 119 ? -24.439 -16.402 0.268 1.00 12.19 200 ASN A CA 1
ATOM 914 C C . ASN A 1 119 ? -24.907 -17.748 -0.149 1.00 12.49 200 ASN A C 1
ATOM 915 O O . ASN A 1 119 ? -25.742 -18.314 0.502 1.00 16.00 200 ASN A O 1
ATOM 920 N N . GLY A 1 120 ? -24.379 -18.280 -1.233 1.00 10.25 201 GLY A N 1
ATOM 921 C CA . GLY A 1 120 ? -24.840 -19.549 -1.762 1.00 10.41 201 GLY A CA 1
ATOM 922 C C . GLY A 1 120 ? -23.947 -20.148 -2.804 1.00 10.71 201 GLY A C 1
ATOM 923 O O . GLY A 1 120 ? -24.386 -20.706 -3.798 1.00 11.18 201 GLY A O 1
ATOM 924 N N . ALA A 1 121 ? -22.649 -20.051 -2.580 1.00 9.19 202 ALA A N 1
ATOM 925 C CA . ALA A 1 121 ? -21.682 -20.477 -3.589 1.00 9.46 202 ALA A CA 1
ATOM 926 C C . ALA A 1 121 ? -21.723 -21.979 -3.792 1.00 9.58 202 ALA A C 1
ATOM 927 O O . ALA A 1 121 ? -22.083 -22.756 -2.891 1.00 9.70 202 ALA A O 1
ATOM 929 N N . VAL A 1 122 ? -21.309 -22.442 -4.994 1.00 9.73 203 VAL A N 1
ATOM 930 C CA . VAL A 1 122 ? -21.316 -23.846 -5.361 1.00 10.05 203 VAL A CA 1
ATOM 931 C C . VAL A 1 122 ? -19.967 -24.247 -5.942 1.00 8.63 203 VAL A C 1
ATOM 932 O O . VAL A 1 122 ? -19.460 -23.597 -6.848 1.00 9.16 203 VAL A O 1
ATOM 936 N N . ALA A 1 123 ? -19.375 -25.271 -5.355 1.00 8.71 204 ALA A N 1
ATOM 937 C CA . ALA A 1 123 ? -18.201 -25.893 -5.899 1.00 8.37 204 ALA A CA 1
ATOM 938 C C . ALA A 1 123 ? -18.622 -26.884 -6.964 1.00 8.73 204 ALA A C 1
ATOM 939 O O . ALA A 1 123 ? -19.450 -27.770 -6.726 1.00 9.50 204 ALA A O 1
ATOM 941 N N . VAL A 1 124 ? -18.024 -26.736 -8.132 1.00 7.56 205 VAL A N 1
ATOM 942 C CA . VAL A 1 124 ? -18.231 -27.671 -9.257 1.00 7.59 205 VAL A CA 1
ATOM 943 C C . VAL A 1 124 ? -16.999 -28.537 -9.347 1.00 7.49 205 VAL A C 1
ATOM 944 O O . VAL A 1 124 ? -15.866 -27.998 -9.516 1.00 8.00 205 VAL A O 1
ATOM 948 N N . LEU A 1 125 ? -17.182 -29.854 -9.226 1.00 8.40 206 LEU A N 1
ATOM 949 C CA . LEU A 1 125 ? -16.111 -30.812 -9.347 1.00 8.04 206 LEU A CA 1
ATOM 950 C C . LEU A 1 125 ? -16.132 -31.397 -10.753 1.00 8.18 206 LEU A C 1
ATOM 951 O O . LEU A 1 125 ? -17.204 -31.751 -11.258 1.00 9.25 206 LEU A O 1
ATOM 956 N N . LYS A 1 126 ? -14.962 -31.400 -11.388 1.00 7.05 207 LYS A N 1
ATOM 957 C CA . LYS A 1 126 ? -14.800 -32.048 -12.686 1.00 8.00 207 LYS A CA 1
ATOM 958 C C . LYS A 1 126 ? -13.720 -33.095 -12.613 1.00 7.39 207 LYS A C 1
ATOM 959 O O . LYS A 1 126 ? -12.700 -32.902 -11.930 1.00 8.41 207 LYS A O 1
ATOM 965 N N . TYR A 1 127 ? -13.916 -34.182 -13.373 1.00 7.56 208 TYR A N 1
ATOM 966 C CA . TYR A 1 127 ? -12.915 -35.237 -13.545 1.00 8.43 208 TYR A CA 1
ATOM 967 C C . TYR A 1 127 ? -12.710 -35.437 -15.023 1.00 9.19 208 TYR A C 1
ATOM 968 O O . TYR A 1 127 ? -13.696 -35.624 -15.763 1.00 9.35 208 TYR A O 1
ATOM 977 N N . ASN A 1 128 ? -11.495 -35.233 -15.511 1.00 9.23 209 ASN A N 1
ATOM 978 C CA . ASN A 1 128 ? -11.225 -35.152 -16.954 1.00 10.21 209 ASN A CA 1
ATOM 979 C C . ASN A 1 128 ? -12.108 -34.135 -17.660 1.00 9.18 209 ASN A C 1
ATOM 980 O O . ASN A 1 128 ? -12.582 -34.380 -18.771 1.00 12.06 209 ASN A O 1
ATOM 985 N N . GLY A 1 129 ? -12.385 -33.007 -17.012 1.00 8.60 210 GLY A N 1
ATOM 986 C CA . GLY A 1 129 ? -13.114 -31.916 -17.640 1.00 8.42 210 GLY A CA 1
ATOM 987 C C . GLY A 1 129 ? -14.632 -32.100 -17.702 1.00 9.15 210 GLY A C 1
ATOM 988 O O . GLY A 1 129 ? -15.301 -31.227 -18.259 1.00 9.86 210 GLY A O 1
ATOM 989 N N . ILE A 1 130 ? -15.157 -33.188 -17.132 1.00 8.05 211 ILE A N 1
ATOM 990 C CA . ILE A 1 130 ? -16.597 -33.452 -17.135 1.00 8.80 211 ILE A CA 1
ATOM 991 C C . ILE A 1 130 ? -17.123 -33.200 -15.718 1.00 8.80 211 ILE A C 1
ATOM 992 O O . ILE A 1 130 ? -16.482 -33.658 -14.769 1.00 8.84 211 ILE A O 1
ATOM 997 N N . ILE A 1 131 ? -18.239 -32.514 -15.541 1.00 8.87 212 ILE A N 1
ATOM 998 C CA . ILE A 1 131 ? -18.799 -32.298 -14.206 1.00 8.02 212 ILE A CA 1
ATOM 999 C C . ILE A 1 131 ? -19.194 -33.635 -13.623 1.00 8.82 212 ILE A C 1
ATOM 1000 O O . ILE A 1 131 ? -19.939 -34.411 -14.270 1.00 9.93 212 ILE A O 1
ATOM 1005 N N . THR A 1 132 ? -18.708 -33.888 -12.453 1.00 8.86 213 THR A N 1
ATOM 1006 C CA . THR A 1 132 ? -18.974 -35.108 -11.707 1.00 8.60 213 THR A CA 1
ATOM 1007 C C . THR A 1 132 ? -19.676 -34.914 -10.340 1.00 7.97 213 THR A C 1
ATOM 1008 O O . THR A 1 132 ? -20.197 -35.904 -9.774 1.00 10.41 213 THR A O 1
ATOM 1012 N N . ASP A 1 133 ? -19.628 -33.707 -9.778 1.00 8.13 214 ASP A N 1
ATOM 1013 C CA . ASP A 1 133 ? -20.325 -33.451 -8.551 1.00 8.91 214 ASP A CA 1
ATOM 1014 C C . ASP A 1 133 ? -20.402 -31.977 -8.304 1.00 9.13 214 ASP A C 1
ATOM 1015 O O . ASP A 1 133 ? -19.703 -31.157 -8.954 1.00 9.12 214 ASP A O 1
ATOM 1020 N N . THR A 1 134 ? -21.268 -31.601 -7.375 1.00 8.81 215 THR A N 1
ATOM 1021 C CA . THR A 1 134 ? -21.305 -30.261 -6.840 1.00 10.34 215 THR A CA 1
ATOM 1022 C C . THR A 1 134 ? -21.492 -30.314 -5.341 1.00 10.42 215 THR A C 1
ATOM 1023 O O . THR A 1 134 ? -22.040 -31.283 -4.799 1.00 11.60 215 THR A O 1
ATOM 1027 N N . ILE A 1 135 ? -21.026 -29.288 -4.666 1.00 10.68 216 ILE A N 1
ATOM 1028 C CA . ILE A 1 135 ? -21.355 -29.100 -3.243 1.00 13.70 216 ILE A CA 1
ATOM 1029 C C . ILE A 1 135 ? -21.629 -27.631 -2.995 1.00 11.76 216 ILE A C 1
ATOM 1030 O O . ILE A 1 135 ? -20.888 -26.742 -3.452 1.00 11.68 216 ILE A O 1
ATOM 1035 N N . LYS A 1 136 ? -22.778 -27.358 -2.362 1.00 11.24 217 LYS A N 1
ATOM 1036 C CA . LYS A 1 136 ? -23.185 -26.011 -2.068 1.00 10.49 217 LYS A CA 1
ATOM 1037 C C . LYS A 1 136 ? -22.793 -25.584 -0.659 1.00 9.77 217 LYS A C 1
ATOM 1038 O O . LYS A 1 136 ? -22.688 -26.404 0.247 1.00 11.42 217 LYS A O 1
ATOM 1044 N N . SER A 1 137 ? -22.578 -24.308 -0.524 1.00 9.09 218 SER A N 1
ATOM 1045 C CA . SER A 1 137 ? -22.387 -23.627 0.752 1.00 8.54 218 SER A CA 1
ATOM 1046 C C . SER A 1 137 ? -23.348 -24.129 1.818 1.00 9.84 218 SER A C 1
ATOM 1047 O O . SER A 1 137 ? -24.563 -24.185 1.577 1.00 10.32 218 SER A O 1
ATOM 1050 N N . TRP A 1 138 ? -22.805 -24.536 2.965 1.00 10.54 219 TRP A N 1
ATOM 1051 C CA . TRP A 1 138 ? -23.590 -25.055 4.074 1.00 10.02 219 TRP A CA 1
ATOM 1052 C C . TRP A 1 138 ? -23.731 -24.067 5.217 1.00 10.77 219 TRP A C 1
ATOM 1053 O O . TRP A 1 138 ? -24.595 -24.289 6.116 1.00 13.89 219 TRP A O 1
ATOM 1064 N N . ARG A 1 139 ? -23.015 -22.942 5.157 1.00 10.29 220 ARG A N 1
ATOM 1065 C CA . ARG A 1 139 ? -23.127 -21.839 6.132 1.00 11.94 220 ARG A CA 1
ATOM 1066 C C . ARG A 1 139 ? -23.465 -20.516 5.454 1.00 11.39 220 ARG A C 1
ATOM 1067 O O . ARG A 1 139 ? -23.599 -19.481 6.134 1.00 14.26 220 ARG A O 1
ATOM 1075 N N . ASN A 1 140 ? -23.628 -20.512 4.122 1.00 11.34 221 ASN A N 1
ATOM 1076 C CA . ASN A 1 140 ? -24.011 -19.310 3.379 1.00 11.32 221 ASN A CA 1
ATOM 1077 C C . ASN A 1 140 ? -23.088 -18.128 3.567 1.00 10.61 221 ASN A C 1
ATOM 1078 O O . ASN A 1 140 ? -23.503 -16.984 3.633 1.00 11.59 221 ASN A O 1
ATOM 1083 N N . ASN A 1 141 ? -21.785 -18.417 3.683 1.00 10.75 222 ASN A N 1
ATOM 1084 C CA . ASN A 1 141 ? -20.829 -17.348 3.925 1.00 10.77 222 ASN A CA 1
ATOM 1085 C C . ASN A 1 141 ? -19.455 -17.623 3.298 1.00 11.05 222 ASN A C 1
ATOM 1086 O O . ASN A 1 141 ? -18.497 -17.992 3.984 1.00 9.93 222 ASN A O 1
ATOM 1091 N N . VAL A 1 142 ? -19.427 -17.424 1.993 1.00 10.62 223 VAL A N 1
ATOM 1092 C CA . VAL A 1 142 ? -18.253 -17.595 1.127 1.00 11.00 223 VAL A CA 1
ATOM 1093 C C . VAL A 1 142 ? -17.660 -18.987 1.285 1.00 7.59 223 VAL A C 1
ATOM 1094 O O . VAL A 1 142 ? -16.494 -19.163 1.755 1.00 8.80 223 VAL A O 1
ATOM 1098 N N . LEU A 1 143 ? -18.341 -19.999 0.759 1.00 8.17 224 LEU A N 1
ATOM 1099 C CA . LEU A 1 143 ? -17.738 -21.347 0.609 1.00 7.87 224 LEU A CA 1
ATOM 1100 C C . LEU A 1 143 ? -16.449 -21.202 -0.197 1.00 7.73 224 LEU A C 1
ATOM 1101 O O . LEU A 1 143 ? -16.409 -20.466 -1.200 1.00 8.07 224 LEU A O 1
ATOM 1106 N N . ARG A 1 144 ? -15.381 -21.779 0.311 1.00 7.86 225 ARG A N 1
ATOM 1107 C CA . ARG A 1 144 ? -14.042 -21.514 -0.228 1.00 8.05 225 ARG A CA 1
ATOM 1108 C C . ARG A 1 144 ? -13.112 -22.673 0.061 1.00 7.99 225 ARG A C 1
ATOM 1109 O O . ARG A 1 144 ? -13.371 -23.538 0.937 1.00 7.99 225 ARG A O 1
ATOM 1117 N N . THR A 1 145 ? -11.999 -22.730 -0.679 1.00 8.74 226 THR A N 1
ATOM 1118 C CA . THR A 1 145 ? -11.138 -23.873 -0.577 1.00 7.77 226 THR A CA 1
ATOM 1119 C C . THR A 1 145 ? -9.634 -23.541 -0.665 1.00 7.21 226 THR A C 1
ATOM 1120 O O . THR A 1 145 ? -9.228 -22.423 -0.371 1.00 7.74 226 THR A O 1
ATOM 1124 N N . GLN A 1 146 ? -8.825 -24.523 -1.052 1.00 7.62 227 GLN A N 1
ATOM 1125 C CA . GLN A 1 146 ? -7.368 -24.508 -0.784 1.00 7.19 227 GLN A CA 1
ATOM 1126 C C . GLN A 1 146 ? -6.573 -23.407 -1.475 1.00 7.59 227 GLN A C 1
ATOM 1127 O O . GLN A 1 146 ? -5.667 -22.812 -0.882 1.00 8.30 227 GLN A O 1
ATOM 1133 N N . GLU A 1 147 ? -6.903 -23.138 -2.740 1.00 7.35 228 GLU A N 1
ATOM 1134 C CA . GLU A 1 147 ? -6.022 -22.376 -3.633 1.00 7.60 228 GLU A CA 1
ATOM 1135 C C . GLU A 1 147 ? -4.649 -23.072 -3.778 1.00 7.28 228 GLU A C 1
ATOM 1136 O O . GLU A 1 147 ? -3.617 -22.419 -4.044 1.00 7.98 228 GLU A O 1
ATOM 1142 N N . SER A 1 148 ? -4.635 -24.383 -3.617 1.00 7.09 229 SER A N 1
ATOM 1143 C CA . SER A 1 148 ? -3.466 -25.179 -3.955 1.00 6.79 229 SER A CA 1
ATOM 1144 C C . SER A 1 148 ? -3.910 -26.623 -4.213 1.00 7.01 229 SER A C 1
ATOM 1145 O O . SER 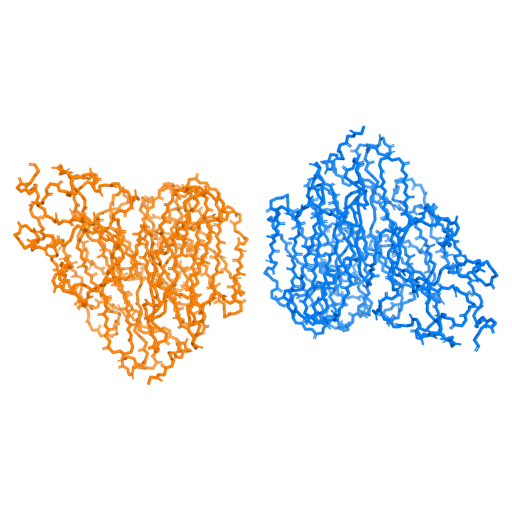A 1 148 ? -5.138 -26.914 -4.168 1.00 7.57 229 SER A O 1
ATOM 1148 N N . GLU A 1 149 ? -2.995 -27.501 -4.527 1.00 6.97 230 GLU A N 1
ATOM 1149 C CA . GLU A 1 149 ? -3.397 -28.814 -4.965 1.00 6.66 230 GLU A CA 1
ATOM 1150 C C . GLU A 1 149 ? -4.065 -29.652 -3.862 1.00 7.12 230 GLU A C 1
ATOM 1151 O O . GLU A 1 149 ? -3.629 -29.609 -2.699 1.00 7.46 230 GLU A O 1
ATOM 1157 N N . CYS A 1 150 ? -5.082 -30.416 -4.253 1.00 7.09 231 CYS A N 1
ATOM 1158 C CA . CYS A 1 150 ? -5.585 -31.464 -3.393 1.00 7.28 231 CYS A CA 1
ATOM 1159 C C . CYS A 1 150 ? -4.567 -32.625 -3.365 1.00 6.38 231 CYS A C 1
ATOM 1160 O O . CYS A 1 150 ? -3.517 -32.550 -4.022 1.00 6.95 231 CYS A O 1
ATOM 1163 N N . ALA A 1 151 ? -4.846 -33.677 -2.590 1.00 7.75 232 ALA A N 1
ATOM 1164 C CA . ALA A 1 151 ? -3.862 -34.712 -2.333 1.00 8.70 232 ALA A CA 1
ATOM 1165 C C . ALA A 1 151 ? -4.462 -36.050 -2.631 1.00 8.22 232 ALA A C 1
ATOM 1166 O O . ALA A 1 151 ? -5.584 -36.313 -2.185 1.00 9.41 232 ALA A O 1
ATOM 1168 N N . CYS A 1 152 ? -3.750 -36.931 -3.328 1.00 9.02 233 CYS A N 1
ATOM 1169 C CA . CYS A 1 152 ? -4.317 -38.218 -3.778 1.00 9.12 233 CYS A CA 1
ATOM 1170 C C . CYS A 1 152 ? -3.489 -39.440 -3.249 1.00 10.22 233 CYS A C 1
ATOM 1171 O O . CYS A 1 152 ? -2.252 -39.422 -3.257 1.00 10.21 233 CYS A O 1
ATOM 1174 N N . VAL A 1 153 ? -4.201 -40.443 -2.780 1.00 9.56 234 VAL A N 1
ATOM 1175 C CA . VAL A 1 153 ? -3.659 -41.717 -2.337 1.00 10.97 234 VAL A CA 1
ATOM 1176 C C . VAL A 1 153 ? -4.555 -42.822 -2.901 1.00 10.83 234 VAL A C 1
ATOM 1177 O O . VAL A 1 153 ? -5.745 -42.867 -2.603 1.00 10.60 234 VAL A O 1
ATOM 1181 N N . ASN A 1 154 ? -3.994 -43.710 -3.691 1.00 11.68 235 ASN A N 1
ATOM 1182 C CA . ASN A 1 154 ? -4.688 -44.938 -4.127 1.00 12.64 235 ASN A CA 1
ATOM 1183 C C . ASN A 1 154 ? -6.079 -44.705 -4.706 1.00 12.35 235 ASN A C 1
ATOM 1184 O O . ASN A 1 154 ? -7.038 -45.392 -4.382 1.00 15.41 235 ASN A O 1
ATOM 1189 N N . GLY A 1 155 ? -6.196 -43.698 -5.565 1.00 10.34 236 GLY A N 1
ATOM 1190 C CA . GLY A 1 155 ? -7.455 -43.429 -6.267 1.00 11.24 236 GLY A CA 1
ATOM 1191 C C . GLY A 1 155 ? -8.456 -42.573 -5.531 1.00 10.94 236 GLY A C 1
ATOM 1192 O O . GLY A 1 155 ? -9.520 -42.274 -6.101 1.00 12.22 236 GLY A O 1
ATOM 1193 N N . SER A 1 156 ? -8.117 -42.091 -4.331 1.00 9.53 237 SER A N 1
ATOM 1194 C CA . SER A 1 156 ? -8.958 -41.1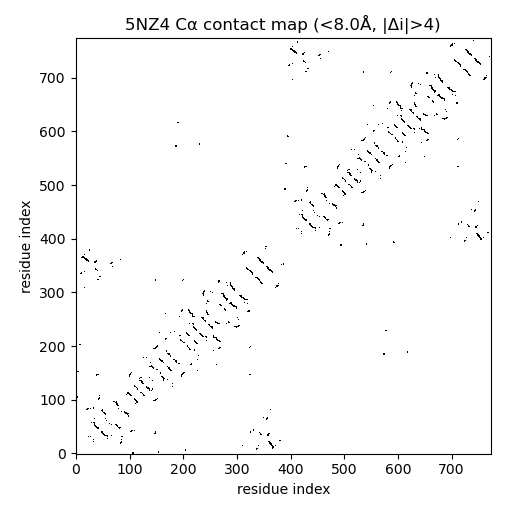74 -3.576 1.00 10.94 237 SER A CA 1
ATOM 1195 C C . SER A 1 156 ? -8.191 -39.898 -3.436 1.00 9.03 237 SER A C 1
ATOM 1196 O O . SER A 1 156 ? -6.973 -39.919 -3.126 1.00 11.27 237 SER A O 1
ATOM 1199 N N . CYS A 1 157 ? -8.857 -38.785 -3.697 1.00 9.22 238 CYS A N 1
ATOM 1200 C CA . CYS A 1 157 ? -8.270 -37.461 -3.503 1.00 9.21 238 CYS A CA 1
ATOM 1201 C C . CYS A 1 157 ? -9.027 -36.699 -2.429 1.00 7.84 238 CYS A C 1
ATOM 1202 O O . CYS A 1 157 ? -10.205 -36.935 -2.192 1.00 9.89 238 CYS A O 1
ATOM 1205 N N . PHE A 1 158 ? -8.319 -35.840 -1.748 1.00 7.49 239 PHE A N 1
ATOM 1206 C CA . PHE A 1 158 ? -8.773 -35.202 -0.542 1.00 8.07 239 PHE A CA 1
ATOM 1207 C C . PHE A 1 158 ? -8.546 -33.715 -0.539 1.00 8.19 239 PHE A C 1
ATOM 1208 O O . PHE A 1 158 ? -7.513 -33.247 -1.000 1.00 8.91 239 PHE A O 1
ATOM 1216 N N . THR A 1 159 ? -9.507 -32.969 0.006 1.00 8.62 240 THR A N 1
ATOM 1217 C CA . THR A 1 159 ? -9.448 -31.545 0.124 1.00 8.40 240 THR A CA 1
ATOM 1218 C C . THR A 1 159 ? -10.158 -31.067 1.370 1.00 8.20 240 THR A C 1
ATOM 1219 O O . THR A 1 159 ? -10.842 -31.853 2.041 1.00 8.94 240 THR A O 1
ATOM 1223 N N . VAL A 1 160 ? -9.991 -29.791 1.668 1.00 7.40 241 VAL A N 1
ATOM 1224 C CA . VAL A 1 160 ? -10.657 -29.114 2.791 1.00 7.11 241 VAL A CA 1
ATOM 1225 C C . VAL A 1 160 ? -11.329 -27.881 2.256 1.00 7.27 241 VAL A C 1
ATOM 1226 O O . VAL A 1 160 ? -10.778 -27.180 1.399 1.00 7.96 241 VAL A O 1
ATOM 1230 N N . MET A 1 161 ? -12.553 -27.630 2.755 1.00 7.66 242 MET A N 1
ATOM 1231 C CA . MET A 1 161 ? -13.281 -26.401 2.437 1.00 7.67 242 MET A CA 1
ATOM 1232 C C . MET A 1 161 ? -13.763 -25.732 3.731 1.00 7.53 242 MET A C 1
ATOM 1233 O O . MET A 1 161 ? -14.007 -26.449 4.727 1.00 9.36 242 MET A O 1
ATOM 1238 N N . THR A 1 162 ? -13.884 -24.440 3.683 1.00 7.19 243 THR A N 1
ATOM 1239 C CA . THR A 1 162 ? -14.357 -23.630 4.802 1.00 8.62 243 THR A CA 1
ATOM 1240 C C . THR A 1 162 ? -15.586 -22.855 4.393 1.00 9.47 243 THR A C 1
ATOM 1241 O O . THR A 1 162 ? -15.721 -22.422 3.242 1.00 9.03 243 THR A O 1
ATOM 1245 N N . ASP A 1 163 ? -16.467 -22.578 5.357 1.00 8.68 244 ASP A N 1
ATOM 1246 C CA . ASP A 1 163 ? -17.657 -21.749 5.127 1.00 9.50 244 ASP A CA 1
ATOM 1247 C C . ASP A 1 163 ? -17.948 -21.054 6.455 1.00 8.31 244 ASP A C 1
ATOM 1248 O O . ASP A 1 163 ? -17.918 -21.735 7.483 1.00 9.33 244 ASP A O 1
ATOM 1253 N N . GLY A 1 164 ? -18.121 -19.747 6.404 1.00 8.53 245 GLY A N 1
ATOM 1254 C CA . GLY A 1 164 ? -18.333 -18.935 7.609 1.00 9.40 245 GLY A CA 1
ATOM 1255 C C . GLY A 1 164 ? -17.324 -17.823 7.692 1.00 10.03 245 GLY A C 1
ATOM 1256 O O . GLY A 1 164 ? -16.611 -17.512 6.712 1.00 9.73 245 GLY A O 1
ATOM 1257 N N . PRO A 1 165 ? -17.291 -17.103 8.828 1.00 10.56 246 PRO A N 1
ATOM 1258 C CA . PRO A 1 165 ? -16.444 -15.938 8.958 1.00 9.42 246 PRO A CA 1
ATOM 1259 C C . PRO A 1 165 ? -14.936 -16.161 8.750 1.00 9.88 246 PRO A C 1
ATOM 1260 O O . PRO A 1 165 ? -14.422 -17.220 9.112 1.00 10.36 246 PRO A O 1
ATOM 1264 N N . SER A 1 166 ? -14.267 -15.147 8.190 1.00 10.66 247 SER A N 1
ATOM 1265 C CA . SER A 1 166 ? -12.792 -15.164 8.132 1.00 10.84 247 SER A CA 1
ATOM 1266 C C . SER A 1 166 ? -12.192 -14.427 9.300 1.00 11.51 247 SER A C 1
ATOM 1267 O O . SER A 1 166 ? -10.962 -14.318 9.366 1.00 12.29 247 SER A O 1
ATOM 1270 N N . ASN A 1 167 ? -13.019 -13.979 10.252 1.00 11.00 248 ASN A N 1
ATOM 1271 C CA . ASN A 1 167 ? -12.561 -13.172 11.408 1.00 12.57 248 ASN A CA 1
ATOM 1272 C C . ASN A 1 167 ? -13.191 -13.704 12.727 1.00 12.86 248 ASN A C 1
ATOM 1273 O O . ASN A 1 167 ? -13.332 -12.974 13.715 1.00 14.47 248 ASN A O 1
ATOM 1278 N N . GLY A 1 168 ? -13.519 -14.965 12.724 1.00 10.83 249 GLY A N 1
ATOM 1279 C CA . GLY A 1 168 ? -14.119 -15.664 13.858 1.00 11.19 249 GLY A CA 1
ATOM 1280 C C . GLY A 1 168 ? -14.319 -17.109 13.583 1.00 10.64 249 GLY A C 1
ATOM 1281 O O . GLY A 1 168 ? -13.927 -17.610 12.504 1.00 11.78 249 GLY A O 1
ATOM 1282 N N . GLN A 1 169 ? -14.937 -17.824 14.514 1.00 10.72 250 GLN A N 1
ATOM 1283 C CA . GLN A 1 169 ? -15.165 -19.225 14.300 1.00 10.44 250 GLN A CA 1
ATOM 1284 C C . GLN A 1 169 ? -15.910 -19.498 13.010 1.00 10.33 250 GLN A C 1
ATOM 1285 O O . GLN A 1 169 ? -16.957 -18.895 12.753 1.00 11.84 250 GLN A O 1
ATOM 1291 N N . ALA A 1 170 ? -15.392 -20.454 12.222 1.00 8.83 251 ALA A N 1
ATOM 1292 C CA . ALA A 1 170 ? -16.097 -20.918 11.020 1.00 9.52 251 ALA A CA 1
ATOM 1293 C C . ALA A 1 170 ? -16.233 -22.406 11.047 1.00 9.74 251 ALA A C 1
ATOM 1294 O O . ALA A 1 170 ? -16.085 -23.034 12.109 1.00 10.37 251 ALA A O 1
ATOM 1296 N N . SER A 1 171 ? -16.627 -23.028 9.910 1.00 9.56 252 SER A N 1
ATOM 1297 C CA . SER A 1 171 ? -16.905 -24.421 9.791 1.00 9.55 252 SER A CA 1
ATOM 1298 C C . SER A 1 171 ? -15.970 -24.951 8.714 1.00 8.64 252 SER A C 1
ATOM 1299 O O . SER A 1 171 ? -15.821 -24.315 7.644 1.00 9.87 252 SER A O 1
ATOM 1302 N N . TYR A 1 172 ? -15.372 -26.101 9.006 1.00 7.84 253 TYR A N 1
ATOM 1303 C CA . TYR A 1 172 ? -14.322 -26.664 8.157 1.00 8.42 253 TYR A CA 1
ATOM 1304 C C . TYR A 1 172 ? -14.715 -28.102 7.864 1.00 8.88 253 TYR A C 1
ATOM 1305 O O . TYR A 1 172 ? -14.990 -28.896 8.792 1.00 9.25 253 TYR A O 1
ATOM 1314 N N . LYS A 1 173 ? -14.661 -28.533 6.602 1.00 8.86 254 LYS A N 1
ATOM 1315 C CA . LYS A 1 173 ? -15.012 -29.882 6.204 1.00 8.37 254 LYS A CA 1
ATOM 1316 C C . LYS A 1 173 ? -13.917 -30.533 5.369 1.00 8.03 254 LYS A C 1
ATOM 1317 O O . LYS A 1 173 ? -13.264 -29.845 4.551 1.00 8.29 254 LYS A O 1
ATOM 1323 N N . ILE A 1 174 ? -13.694 -31.819 5.626 1.00 8.40 255 ILE A N 1
ATOM 1324 C CA . ILE A 1 174 ? -12.789 -32.652 4.846 1.00 7.85 255 ILE A CA 1
ATOM 1325 C C . ILE A 1 174 ? -13.587 -33.501 3.880 1.00 9.26 255 ILE A C 1
ATOM 1326 O O . ILE A 1 174 ? -14.642 -34.036 4.266 1.00 8.66 255 ILE A O 1
ATOM 1331 N N . PHE A 1 175 ? -13.091 -33.680 2.634 1.00 8.62 256 PHE A N 1
ATOM 1332 C CA . PHE A 1 175 ? -13.766 -34.435 1.599 1.00 8.65 256 PHE A CA 1
ATOM 1333 C C . PHE A 1 175 ? -12.895 -35.510 1.061 1.00 8.55 256 PHE A C 1
ATOM 1334 O O . PHE A 1 175 ? -11.697 -35.244 0.796 1.00 9.70 256 PHE A O 1
ATOM 1342 N N . ARG A 1 176 ? -13.451 -36.691 0.826 1.00 9.16 257 ARG A N 1
ATOM 1343 C CA . ARG A 1 176 ? -12.832 -37.748 0.051 1.00 8.93 257 ARG A CA 1
ATOM 1344 C C . ARG A 1 176 ? -13.565 -37.871 -1.282 1.00 9.25 257 ARG A C 1
ATOM 1345 O O . ARG A 1 176 ? -14.803 -38.001 -1.296 1.00 9.23 257 ARG A O 1
ATOM 1353 N N . ILE A 1 177 ? -12.797 -37.832 -2.387 1.00 9.03 258 ILE A N 1
ATOM 1354 C CA . ILE A 1 177 ? -13.322 -37.743 -3.723 1.00 8.66 258 ILE A CA 1
ATOM 1355 C C . ILE A 1 177 ? -12.688 -38.869 -4.555 1.00 8.81 258 ILE A C 1
ATOM 1356 O O . ILE A 1 177 ? -11.462 -39.051 -4.562 1.00 10.94 258 ILE A O 1
ATOM 1361 N N . GLU A 1 178 ? -13.527 -39.568 -5.284 1.00 9.02 259 GLU A N 1
ATOM 1362 C CA . GLU A 1 178 ? -13.102 -40.696 -6.150 1.00 9.43 259 GLU A CA 1
ATOM 1363 C C . GLU A 1 178 ? -13.710 -40.458 -7.530 1.00 8.95 259 GLU A C 1
ATOM 1364 O O . GLU A 1 178 ? -14.938 -40.325 -7.641 1.00 9.27 259 GLU A O 1
ATOM 1370 N N . LYS A 1 179 ? -12.855 -40.355 -8.550 1.00 10.18 260 LYS A N 1
ATOM 1371 C CA . LYS A 1 179 ? -13.301 -40.065 -9.910 1.00 10.73 260 LYS A CA 1
ATOM 1372 C C . LYS A 1 179 ? -14.200 -38.823 -9.933 1.00 9.97 260 LYS A C 1
ATOM 1373 O O . LYS A 1 179 ? -15.229 -38.745 -10.624 1.00 10.82 260 LYS A O 1
ATOM 1379 N N . GLY A 1 180 ? -13.844 -37.824 -9.128 1.00 9.30 261 GLY A N 1
ATOM 1380 C CA . GLY A 1 180 ? -14.612 -36.580 -9.091 1.00 9.48 261 GLY A CA 1
ATOM 1381 C C . GLY A 1 180 ? -15.937 -36.603 -8.338 1.00 8.56 261 GLY A C 1
ATOM 1382 O O . GLY A 1 180 ? -16.631 -35.608 -8.345 1.00 9.73 261 GLY A O 1
ATOM 1383 N N . LYS A 1 181 ? -16.238 -37.722 -7.671 1.00 9.13 262 LYS A N 1
ATOM 1384 C CA . LYS A 1 181 ? -17.469 -37.851 -6.894 1.00 10.91 262 LYS A CA 1
ATOM 1385 C C . LYS A 1 181 ? -17.117 -37.818 -5.395 1.00 10.64 262 LYS A C 1
ATOM 1386 O O . LYS A 1 181 ? -16.232 -38.544 -4.959 1.00 10.51 262 LYS A O 1
ATOM 1392 N N . ILE A 1 182 ? -17.827 -36.990 -4.617 1.00 9.53 263 ILE A N 1
ATOM 1393 C CA . ILE A 1 182 ? -17.661 -37.011 -3.166 1.00 10.43 263 ILE A CA 1
ATOM 1394 C C . ILE A 1 182 ? -18.218 -38.317 -2.630 1.00 10.50 263 ILE A C 1
ATOM 1395 O O . ILE A 1 182 ? -19.396 -38.620 -2.828 1.00 12.52 263 ILE A O 1
ATOM 1400 N N . VAL A 1 183 ? -17.378 -39.106 -1.975 1.00 9.23 264 VAL A N 1
ATOM 1401 C CA . VAL A 1 183 ? -17.764 -40.381 -1.378 1.00 10.36 264 VAL A CA 1
ATOM 1402 C C . VAL A 1 183 ? -17.823 -40.350 0.160 1.00 10.61 264 VAL A C 1
ATOM 1403 O O . VAL A 1 183 ? -18.471 -41.254 0.749 1.00 13.66 264 VAL A O 1
ATOM 1407 N N . LYS A 1 184 ? -17.165 -39.375 0.790 1.00 10.90 265 LYS A N 1
ATOM 1408 C CA . LYS A 1 184 ? -17.214 -39.185 2.234 1.00 10.87 265 LYS A CA 1
ATOM 1409 C C . LYS A 1 184 ? -16.882 -37.744 2.525 1.00 10.49 265 LYS A C 1
ATOM 1410 O O . LYS A 1 184 ? -16.065 -37.140 1.837 1.00 10.74 265 LYS A O 1
ATOM 1416 N N . SER A 1 185 ? -17.452 -37.210 3.594 1.00 10.83 266 SER A N 1
ATOM 1417 C CA . SER A 1 185 ? -17.059 -35.937 4.146 1.00 10.53 266 SER A CA 1
ATOM 1418 C C . SER A 1 185 ? -17.288 -35.952 5.640 1.00 10.49 266 SER A C 1
ATOM 1419 O O . SER A 1 185 ? -18.062 -36.785 6.157 1.00 12.93 266 SER A O 1
ATOM 1422 N N . VAL A 1 186 ? -16.573 -35.078 6.328 1.00 8.88 267 VAL A N 1
ATOM 1423 C CA . VAL A 1 186 ? -16.770 -34.890 7.754 1.00 9.16 267 VAL A CA 1
ATOM 1424 C C . VAL A 1 186 ? -16.505 -33.463 8.129 1.00 9.36 267 VAL A C 1
ATOM 1425 O O . VAL A 1 186 ? -15.655 -32.816 7.532 1.00 10.20 267 VAL A O 1
ATOM 1429 N N . GLU A 1 187 ? -17.257 -32.933 9.083 1.00 8.87 268 GLU A N 1
ATOM 1430 C CA . GLU A 1 187 ? -17.009 -31.641 9.653 1.00 9.55 268 GLU A CA 1
ATOM 1431 C C . GLU A 1 187 ? -16.020 -31.770 10.798 1.00 9.77 268 GLU A C 1
ATOM 1432 O O . GLU A 1 187 ? -16.201 -32.565 11.708 1.00 11.26 268 GLU A O 1
ATOM 1438 N N . MET A 1 188 ? -14.926 -31.036 10.671 1.00 9.45 269 MET A N 1
ATOM 1439 C CA . MET A 1 188 ? -13.936 -30.977 11.717 1.00 9.86 269 MET A CA 1
ATOM 1440 C C . MET A 1 188 ? -14.478 -30.301 12.973 1.00 9.75 269 MET A C 1
ATOM 1441 O O . MET A 1 188 ? -15.014 -29.225 12.906 1.00 10.78 269 MET A O 1
ATOM 1446 N N . ASN A 1 189 ? -14.339 -31.011 14.116 1.00 9.09 270 ASN A N 1
ATOM 1447 C CA . ASN A 1 189 ? -14.765 -30.406 15.388 1.00 9.26 270 ASN A CA 1
ATOM 1448 C C . ASN A 1 189 ? -13.564 -29.634 15.952 1.00 9.15 270 ASN A C 1
ATOM 1449 O O . ASN A 1 189 ? -12.696 -30.241 16.631 1.00 10.28 270 ASN A O 1
ATOM 1454 N N . ALA A 1 190 ? -13.488 -28.361 15.583 1.00 9.19 271 ALA A N 1
ATOM 1455 C CA . ALA A 1 190 ? -12.300 -27.542 15.874 1.00 8.96 271 ALA A CA 1
ATOM 1456 C C . ALA A 1 190 ? -12.647 -26.206 16.520 1.00 9.63 271 ALA A C 1
ATOM 1457 O O . ALA A 1 190 ? -12.344 -25.138 16.037 1.00 8.63 271 ALA A O 1
ATOM 1459 N N . PRO A 1 191 ? -13.391 -26.269 17.650 1.00 10.86 272 PRO A N 1
ATOM 1460 C CA . PRO A 1 191 ? -13.660 -25.020 18.329 1.00 10.96 272 PRO A CA 1
ATOM 1461 C C . PRO A 1 191 ? -12.375 -24.287 18.734 1.00 9.86 272 PRO A C 1
ATOM 1462 O O . PRO A 1 191 ? -11.441 -24.916 19.201 1.00 10.28 272 PRO A O 1
ATOM 1466 N N . ASN A 1 192 ? -12.380 -22.974 18.461 1.00 10.11 273 ASN A N 1
ATOM 1467 C CA . ASN A 1 192 ? -11.255 -22.097 18.713 1.00 10.33 273 ASN A CA 1
ATOM 1468 C C . ASN A 1 192 ? -10.149 -22.186 17.710 1.00 9.69 273 ASN A C 1
ATOM 1469 O O . ASN A 1 192 ? -9.169 -21.490 17.860 1.00 11.48 273 ASN A O 1
ATOM 1474 N N . TYR A 1 193 ? -10.275 -23.077 16.706 1.00 8.39 274 TYR A N 1
ATOM 1475 C CA . TYR A 1 193 ? -9.318 -23.099 15.602 1.00 8.60 274 TYR A CA 1
ATOM 1476 C C . TYR A 1 193 ? -9.923 -22.349 14.422 1.00 8.51 274 TYR A C 1
ATOM 1477 O O . TYR A 1 193 ? -11.156 -22.240 14.307 1.00 8.88 274 TYR A O 1
ATOM 1486 N N . HIS A 1 194 ? -9.049 -21.957 13.478 1.00 8.20 275 HIS A N 1
ATOM 1487 C CA . HIS A 1 194 ? -9.457 -21.345 12.240 1.00 8.38 275 HIS A CA 1
ATOM 1488 C C . HIS A 1 194 ? -8.607 -21.915 11.111 1.00 8.35 275 HIS A C 1
ATOM 1489 O O . HIS A 1 194 ? -7.377 -21.878 11.198 1.00 9.48 275 HIS A O 1
ATOM 1496 N N . TYR A 1 195 ? -9.286 -22.450 10.082 1.00 8.19 276 TYR A N 1
ATOM 1497 C CA . TYR A 1 195 ? -8.624 -23.064 8.922 1.00 8.15 276 TYR A CA 1
ATOM 1498 C C . TYR A 1 195 ? -9.053 -22.369 7.621 1.00 8.46 276 TYR A C 1
ATOM 1499 O O . TYR A 1 195 ? -10.256 -22.307 7.291 1.00 8.06 276 TYR A O 1
ATOM 1508 N N . GLU A 1 196 ? -8.079 -21.846 6.907 1.00 8.23 277 GLU A N 1
ATOM 1509 C CA . GLU A 1 196 ? -8.256 -21.230 5.587 1.00 8.17 277 GLU A CA 1
ATOM 1510 C C . GLU A 1 196 ? -7.141 -21.781 4.660 1.00 7.69 277 GLU A C 1
ATOM 1511 O O . GLU A 1 196 ? -6.019 -21.991 5.107 1.00 8.07 277 GLU A O 1
ATOM 1517 N N . GLU A 1 197 ? -7.498 -22.000 3.382 1.00 7.60 278 GLU A N 1
ATOM 1518 C CA . GLU A 1 197 ? -6.468 -22.101 2.341 1.00 7.51 278 GLU A CA 1
ATOM 1519 C C . GLU A 1 197 ? -5.440 -23.154 2.660 1.00 7.39 278 GLU A C 1
ATOM 1520 O O . GLU A 1 197 ? -4.202 -22.901 2.602 1.00 7.30 278 GLU A O 1
ATOM 1526 N N . CYS A 1 198 ? -5.889 -24.364 2.926 1.00 7.04 279 CYS A N 1
ATOM 1527 C CA . CYS A 1 198 ? -4.985 -25.407 3.307 1.00 7.70 279 CYS A CA 1
ATOM 1528 C C . CYS A 1 198 ? -4.027 -25.865 2.193 1.00 7.73 279 CYS A C 1
ATOM 1529 O O . CYS A 1 198 ? -4.442 -25.989 1.029 1.00 8.29 279 CYS A O 1
ATOM 1532 N N . SER A 1 199 ? -2.775 -26.090 2.585 1.00 7.43 280 SER A N 1
ATOM 1533 C CA . SER A 1 199 ? -1.795 -26.753 1.731 1.00 7.54 280 SER A CA 1
ATOM 1534 C C . SER A 1 199 ? -1.654 -28.185 2.189 1.00 7.57 280 SER A C 1
ATOM 1535 O O . SER A 1 199 ? -1.121 -28.446 3.289 1.00 8.53 280 SER A O 1
ATOM 1538 N N . CYS A 1 200 ? -2.149 -29.140 1.394 1.00 8.01 281 CYS A N 1
ATOM 1539 C CA . CYS A 1 200 ? -2.273 -30.511 1.808 1.00 7.78 281 CYS A CA 1
ATOM 1540 C C . CYS A 1 200 ? -1.446 -31.415 0.914 1.00 7.87 281 CYS A C 1
ATOM 1541 O O . CYS A 1 200 ? -1.456 -31.251 -0.295 1.00 9.30 281 CYS A O 1
ATOM 1544 N N . TYR A 1 201 ? -0.758 -32.358 1.493 1.00 7.76 282 TYR A N 1
ATOM 1545 C CA . TYR A 1 201 ? 0.071 -33.301 0.747 1.00 7.57 282 TYR A CA 1
ATOM 1546 C C . TYR A 1 201 ? -0.052 -34.689 1.337 1.00 7.57 282 TYR A C 1
ATOM 1547 O O . TYR A 1 201 ? -0.364 -34.880 2.523 1.00 8.96 282 TYR A O 1
ATOM 1556 N N . PRO A 1 202 ? 0.205 -35.732 0.517 1.00 7.90 283 PRO A N 1
ATOM 1557 C CA . PRO A 1 202 ? 0.241 -37.101 0.973 1.00 8.06 283 PRO A CA 1
ATOM 1558 C C . PRO A 1 202 ? 1.569 -37.530 1.512 1.00 8.14 283 PRO A C 1
ATOM 1559 O O . PRO A 1 202 ? 2.598 -37.067 1.042 1.00 8.41 283 PRO A O 1
ATOM 1563 N N . ASP A 1 203 ? 1.562 -38.482 2.457 1.00 8.82 284 ASP A N 1
ATOM 1564 C CA . ASP A 1 203 ? 2.780 -38.929 3.128 1.00 8.96 284 ASP A CA 1
ATOM 1565 C C . ASP A 1 203 ? 2.401 -40.243 3.825 1.00 10.45 284 ASP A C 1
ATOM 1566 O O . ASP A 1 203 ? 1.551 -40.224 4.680 1.00 10.85 284 ASP A O 1
ATOM 1571 N N . SER A 1 204 ? 2.921 -41.367 3.331 1.00 10.22 285 SER A N 1
ATOM 1572 C CA . SER A 1 204 ? 2.655 -42.686 3.901 1.00 10.92 285 SER A CA 1
ATOM 1573 C C . SER A 1 204 ? 1.165 -42.944 4.044 1.00 11.86 285 SER A C 1
ATOM 1574 O O . SER A 1 204 ? 0.711 -43.410 5.087 1.00 12.53 285 SER A O 1
ATOM 1577 N N . SER A 1 205 ? 0.439 -42.681 2.948 1.00 9.66 286 SER A N 1
ATOM 1578 C CA . SER A 1 205 ? -0.980 -43.009 2.800 1.00 10.32 286 SER A CA 1
ATOM 1579 C C . SER A 1 205 ? -1.945 -42.151 3.587 1.00 11.20 286 SER A C 1
ATOM 1580 O O . SER A 1 205 ? -3.155 -42.369 3.532 1.00 13.55 286 SER A O 1
ATOM 1583 N N . GLU A 1 206 ? -1.429 -41.116 4.215 1.00 9.69 287 GLU A N 1
ATOM 1584 C CA . GLU A 1 206 ? -2.215 -40.206 5.011 1.00 11.44 287 GLU A CA 1
ATOM 1585 C C . GLU A 1 206 ? -1.999 -38.796 4.499 1.00 9.98 287 GLU A C 1
ATOM 1586 O O . GLU A 1 206 ? -0.976 -38.510 3.832 1.00 12.22 287 GLU A O 1
ATOM 1592 N N . ILE A 1 207 ? -2.892 -37.899 4.809 1.00 8.57 288 ILE A N 1
ATOM 1593 C CA . ILE A 1 207 ? -2.841 -36.542 4.306 1.00 7.95 288 ILE A CA 1
ATOM 1594 C C . ILE A 1 207 ? -2.505 -35.591 5.447 1.00 8.60 288 ILE A C 1
ATOM 1595 O O . ILE A 1 207 ? -3.110 -35.690 6.497 1.00 10.29 288 ILE A O 1
ATOM 1600 N N . THR A 1 208 ? -1.581 -34.676 5.244 1.00 8.52 289 THR A N 1
ATOM 1601 C CA . THR A 1 208 ? -1.287 -33.598 6.152 1.00 7.81 289 THR A CA 1
ATOM 1602 C C . THR A 1 208 ? -1.574 -32.287 5.480 1.00 7.55 289 THR A C 1
ATOM 1603 O O . THR A 1 208 ? -1.060 -32.015 4.379 1.00 8.74 289 THR A O 1
ATOM 1607 N N . CYS A 1 209 ? -2.312 -31.428 6.162 1.00 7.37 290 CYS A N 1
ATOM 1608 C CA . CYS A 1 209 ? -2.657 -30.086 5.670 1.00 7.91 290 CYS A CA 1
ATOM 1609 C C . CYS A 1 209 ? -2.127 -29.037 6.662 1.00 8.74 290 CYS A C 1
ATOM 1610 O O . CYS A 1 209 ? -2.369 -29.185 7.879 1.00 9.89 290 CYS A O 1
ATOM 1613 N N . VAL A 1 210 ? -1.493 -27.982 6.159 1.00 8.47 291 VAL A N 1
ATOM 1614 C CA . VAL A 1 210 ? -1.060 -26.834 6.955 1.00 7.69 291 VAL A CA 1
ATOM 1615 C C . VAL A 1 210 ? -1.713 -25.644 6.341 1.00 8.38 291 VAL A C 1
ATOM 1616 O O . VAL A 1 210 ? -1.634 -25.426 5.137 1.00 8.21 291 VAL A O 1
ATOM 1620 N N . CYS A 1 211 ? -2.390 -24.845 7.188 1.00 7.57 292 CYS A N 1
ATOM 1621 C CA . CYS A 1 211 ? -3.350 -23.921 6.709 1.00 7.47 292 CYS A CA 1
ATOM 1622 C C . CYS A 1 211 ? -3.099 -22.514 7.309 1.00 6.62 292 CYS A C 1
ATOM 1623 O O . CYS A 1 211 ? -1.993 -22.218 7.820 1.00 7.67 292 CYS A O 1
ATOM 1626 N N . ARG A 1 212 ? -4.072 -21.627 7.180 1.00 7.79 293 ARG A N 1
ATOM 1627 C CA . ARG A 1 212 ? -4.006 -20.259 7.609 1.00 7.60 293 ARG A CA 1
ATOM 1628 C C . ARG A 1 212 ? -5.108 -19.987 8.634 1.00 8.33 293 ARG A C 1
ATOM 1629 O O . ARG A 1 212 ? -6.280 -20.167 8.324 1.00 9.04 293 ARG A O 1
ATOM 1637 N N . ASP A 1 213 ? -4.709 -19.494 9.819 1.00 8.01 294 ASP A N 1
ATOM 1638 C CA . ASP A 1 213 ? -5.683 -19.048 10.842 1.00 8.21 294 ASP A CA 1
ATOM 1639 C C . ASP A 1 213 ? -5.799 -17.553 10.608 1.00 8.39 294 ASP A C 1
ATOM 1640 O O . ASP A 1 213 ? -4.859 -16.804 10.855 1.00 9.23 294 ASP A O 1
ATOM 1645 N N . ASN A 1 214 ? -6.936 -17.108 10.107 1.00 8.66 295 ASN A N 1
ATOM 1646 C CA . ASN A 1 214 ? -7.166 -15.719 9.781 1.00 9.46 295 ASN A CA 1
ATOM 1647 C C . ASN A 1 214 ? -7.811 -14.940 10.942 1.00 9.82 295 ASN A C 1
ATOM 1648 O O . ASN A 1 214 ? -7.981 -13.741 10.847 1.00 9.93 295 ASN A O 1
ATOM 1653 N N . TRP A 1 215 ? -8.183 -15.681 11.989 1.00 9.09 296 TRP A N 1
ATOM 1654 C CA . TRP A 1 215 ? -8.949 -15.165 13.128 1.00 10.14 296 TRP A CA 1
ATOM 1655 C C . TRP A 1 215 ? -8.007 -14.681 14.223 1.00 9.76 296 TRP A C 1
ATOM 1656 O O . TRP A 1 215 ? -8.125 -13.524 14.653 1.00 10.87 296 TRP A O 1
ATOM 1667 N N . HIS A 1 216 ? -7.165 -15.576 14.759 1.00 9.37 297 HIS A N 1
ATOM 1668 C CA . HIS A 1 216 ? -6.404 -15.267 15.971 1.00 9.91 297 HIS A CA 1
ATOM 1669 C C . HIS A 1 216 ? -5.185 -16.124 16.202 1.00 11.20 297 HIS A C 1
ATOM 1670 O O . HIS A 1 216 ? -4.838 -16.494 17.333 1.00 11.12 297 HIS A O 1
ATOM 1677 N N . GLY A 1 217 ? -4.496 -16.476 15.101 1.00 10.56 298 GLY A N 1
ATOM 1678 C CA . GLY A 1 217 ? -3.284 -17.279 15.207 1.00 9.42 298 GLY A CA 1
ATOM 1679 C C . GLY A 1 217 ? -2.224 -16.803 14.234 1.00 9.35 298 GLY A C 1
ATOM 1680 O O . GLY A 1 217 ? -2.513 -16.633 13.017 1.00 9.00 298 GLY A O 1
ATOM 1681 N N . SER A 1 218 ? -1.014 -16.594 14.750 1.00 8.38 299 SER A N 1
ATOM 1682 C CA . SER A 1 218 ? 0.137 -16.162 13.943 1.00 9.46 299 SER A CA 1
ATOM 1683 C C . SER A 1 218 ? 1.067 -17.339 13.624 1.00 8.13 299 SER A C 1
ATOM 1684 O O . SER A 1 218 ? 2.045 -17.222 12.847 1.00 8.56 299 SER A O 1
ATOM 1687 N N . ASN A 1 219 ? 0.849 -18.472 14.295 1.00 8.06 300 ASN A N 1
ATOM 1688 C CA . ASN A 1 219 ? 1.335 -19.780 13.874 1.00 8.48 300 ASN A CA 1
ATOM 1689 C C . ASN A 1 219 ? 0.255 -20.440 13.018 1.00 8.54 300 ASN A C 1
ATOM 1690 O O . ASN A 1 219 ? -0.893 -19.958 12.947 1.00 10.31 300 ASN A O 1
ATOM 1695 N N . ARG A 1 220 ? 0.621 -21.518 12.335 1.00 7.54 301 ARG A N 1
ATOM 1696 C CA . ARG A 1 220 ? -0.284 -22.166 11.366 1.00 7.50 301 ARG A CA 1
ATOM 1697 C C . ARG A 1 220 ? -0.948 -23.380 11.981 1.00 6.96 301 ARG A C 1
ATOM 1698 O O . ARG A 1 220 ? -0.332 -24.226 12.639 1.00 8.69 301 ARG A O 1
ATOM 1706 N N . PRO A 1 221 ? -2.289 -23.495 11.751 1.00 7.71 302 PRO A N 1
ATOM 1707 C CA . PRO A 1 221 ? -3.016 -24.675 12.131 1.00 8.40 302 PRO A CA 1
ATOM 1708 C C . PRO A 1 221 ? -2.756 -25.831 11.152 1.00 8.21 302 PRO A C 1
ATOM 1709 O O . PRO A 1 221 ? -2.383 -25.575 9.995 1.00 8.96 302 PRO A O 1
ATOM 1713 N N . TRP A 1 222 ? -2.884 -27.066 11.627 1.00 8.36 303 TRP A N 1
ATOM 1714 C CA . TRP A 1 222 ? -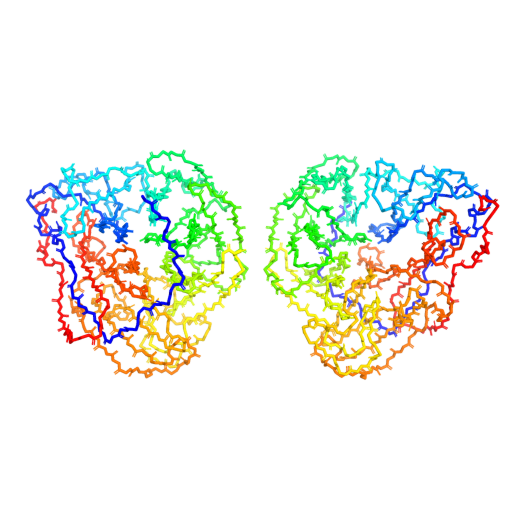2.758 -28.251 10.771 1.00 8.43 303 TRP A CA 1
ATOM 1715 C C . TRP A 1 222 ? -3.893 -29.194 11.046 1.00 8.95 303 TRP A C 1
ATOM 1716 O O . TRP A 1 222 ? -4.522 -29.174 12.139 1.00 9.22 303 TRP A O 1
ATOM 1727 N N . VAL A 1 223 ? -4.168 -30.052 10.064 1.00 8.60 304 VAL A N 1
ATOM 1728 C CA . VAL A 1 223 ? -5.098 -31.118 10.183 1.00 8.05 304 VAL A CA 1
ATOM 1729 C C . VAL A 1 223 ? -4.511 -32.279 9.383 1.00 8.54 304 VAL A C 1
ATOM 1730 O O . VAL A 1 223 ? -4.057 -32.062 8.243 1.00 9.81 304 VAL A O 1
ATOM 1734 N N . SER A 1 224 ? -4.490 -33.473 9.974 1.00 9.05 305 SER A N 1
ATOM 1735 C CA . SER A 1 224 ? -4.023 -34.661 9.292 1.00 10.07 305 SER A CA 1
ATOM 1736 C C . SER A 1 224 ? -5.079 -35.712 9.367 1.00 9.29 305 SER A C 1
ATOM 1737 O O . SER A 1 224 ? -5.886 -35.738 10.315 1.00 10.44 305 SER A O 1
ATOM 1740 N N . PHE A 1 225 ? -5.121 -36.611 8.395 1.00 8.68 306 PHE A N 1
ATOM 1741 C CA . PHE A 1 225 ? -6.189 -37.591 8.365 1.00 8.98 306 PHE A CA 1
ATOM 1742 C C . PHE A 1 225 ? -5.864 -38.778 7.467 1.00 9.66 306 PHE A C 1
ATOM 1743 O O . PHE A 1 225 ? -5.019 -38.673 6.577 1.00 9.28 306 PHE A O 1
ATOM 1751 N N . ASN A 1 226 ? -6.484 -39.913 7.772 1.00 9.16 307 ASN A N 1
ATOM 1752 C CA . ASN A 1 226 ? -6.397 -41.074 6.951 1.00 8.78 307 ASN A CA 1
ATOM 1753 C C . ASN A 1 226 ? -7.512 -41.128 5.923 1.00 9.43 307 ASN A C 1
ATOM 1754 O O . ASN A 1 226 ? -8.351 -40.248 5.843 1.00 10.26 307 ASN A O 1
ATOM 1759 N N . GLN A 1 227 ? -7.528 -42.193 5.129 1.00 10.26 308 GLN A N 1
ATOM 1760 C CA . GLN A 1 227 ? -8.486 -42.302 4.042 1.00 11.55 308 GLN A CA 1
ATOM 1761 C C . GLN A 1 227 ? -9.908 -42.370 4.548 1.00 11.59 308 GLN A C 1
ATOM 1762 O O . GLN A 1 227 ? -10.821 -42.026 3.783 1.00 12.72 308 GLN A O 1
ATOM 1768 N N A ASN A 1 228 ? -10.119 -42.858 5.782 0.50 11.81 309 ASN A N 1
ATOM 1769 N N B ASN A 1 228 ? -10.126 -42.834 5.776 0.50 11.88 309 ASN A N 1
ATOM 1770 C CA A ASN A 1 228 ? -11.465 -42.917 6.394 0.50 11.41 309 ASN A CA 1
ATOM 1771 C CA B ASN A 1 228 ? -11.481 -42.881 6.320 0.50 11.72 309 ASN A CA 1
ATOM 1772 C C A ASN A 1 228 ? -11.883 -41.564 6.967 0.50 10.40 309 ASN A C 1
ATOM 1773 C C B ASN A 1 228 ? -11.876 -41.566 6.980 0.50 10.50 309 ASN A C 1
ATOM 1774 O O A ASN A 1 228 ? -12.945 -41.445 7.570 0.50 10.84 309 ASN A O 1
ATOM 1775 O O B ASN A 1 228 ? -12.926 -41.462 7.606 0.50 10.84 309 ASN A O 1
ATOM 1784 N N . LEU A 1 229 ? -11.045 -40.537 6.804 1.00 10.42 310 LEU A N 1
ATOM 1785 C CA . LEU A 1 229 ? -11.283 -39.215 7.363 1.00 10.02 310 LEU A CA 1
ATOM 1786 C C . LEU A 1 229 ? -11.238 -39.129 8.863 1.00 9.33 310 LEU A C 1
ATOM 1787 O O . LEU A 1 229 ? -11.804 -38.178 9.458 1.00 10.59 310 LEU A O 1
ATOM 1792 N N . GLU A 1 230 ? -10.532 -40.082 9.483 1.00 9.76 311 GLU A N 1
ATOM 1793 C CA . GLU A 1 230 ? -10.247 -39.960 10.907 1.00 9.29 311 GLU A CA 1
ATOM 1794 C C . GLU A 1 230 ? -9.111 -38.989 11.017 1.00 9.13 311 GLU A C 1
ATOM 1795 O O . GLU A 1 230 ? -8.027 -39.249 10.461 1.00 11.13 311 GLU A O 1
ATOM 1801 N N . TYR A 1 231 ? -9.332 -37.882 11.721 1.00 8.64 312 TYR A N 1
ATOM 1802 C CA . TYR A 1 231 ? -8.458 -36.740 11.682 1.00 9.52 312 TYR A CA 1
ATOM 1803 C C . TYR A 1 231 ? -7.877 -36.418 13.072 1.00 10.27 312 TYR A C 1
ATOM 1804 O O . TYR A 1 231 ? -8.390 -36.845 14.106 1.00 11.07 312 TYR A O 1
ATOM 1813 N N . GLN A 1 232 ? -6.751 -35.722 13.044 1.00 9.15 313 GLN A N 1
ATOM 1814 C CA . GLN A 1 232 ? -6.180 -35.014 14.173 1.00 10.26 313 GLN A CA 1
ATOM 1815 C C . GLN A 1 232 ? -5.943 -33.572 13.815 1.00 9.51 313 GLN A C 1
ATOM 1816 O O . GLN A 1 232 ? -5.721 -33.231 12.635 1.00 10.07 313 GLN A O 1
ATOM 1822 N N . ILE A 1 233 ? -5.965 -32.686 14.820 1.00 9.61 314 ILE A N 1
ATOM 1823 C CA . ILE A 1 233 ? -5.775 -31.268 14.651 1.00 9.53 314 ILE A CA 1
ATOM 1824 C C . ILE A 1 233 ? -4.771 -30.727 15.663 1.00 9.42 314 ILE A C 1
ATOM 1825 O O . ILE A 1 233 ? -4.631 -31.280 16.746 1.00 10.54 314 ILE A O 1
ATOM 1830 N N . GLY A 1 234 ? -4.131 -29.650 15.286 1.00 8.83 315 GLY A N 1
ATOM 1831 C CA . GLY A 1 234 ? -3.262 -28.894 16.184 1.00 8.43 315 GLY A CA 1
ATOM 1832 C C . GLY A 1 234 ? -2.743 -27.647 15.503 1.00 7.95 315 GLY A C 1
ATOM 1833 O O . GLY A 1 234 ? -3.205 -27.274 14.410 1.00 8.99 315 GLY A O 1
ATOM 1834 N N . TYR A 1 235 ? -1.785 -26.991 16.152 1.00 8.87 316 TYR A N 1
ATOM 1835 C CA . TYR A 1 235 ? -1.043 -25.858 15.528 1.00 9.32 316 TYR A CA 1
ATOM 1836 C C . TYR A 1 235 ? 0.438 -26.166 15.594 1.00 8.77 316 TYR A C 1
ATOM 1837 O O . TYR A 1 235 ? 0.892 -26.870 16.503 1.00 10.06 316 TYR A O 1
ATOM 1846 N N . ILE A 1 236 ? 1.183 -25.659 14.630 1.00 8.71 317 ILE A N 1
ATOM 1847 C CA . ILE A 1 236 ? 2.629 -25.884 14.603 1.00 9.13 317 ILE A CA 1
ATOM 1848 C C . ILE A 1 236 ? 3.176 -25.177 15.847 1.00 8.64 317 ILE A C 1
ATOM 1849 O O . ILE A 1 236 ? 2.920 -24.007 16.077 1.00 9.43 317 ILE A O 1
ATOM 1854 N N . CYS A 1 237 ? 3.951 -25.928 16.632 1.00 9.49 318 CYS A N 1
ATOM 1855 C CA . CYS A 1 237 ? 4.386 -25.440 17.975 1.00 9.73 318 CYS A CA 1
ATOM 1856 C C . CYS A 1 237 ? 5.523 -24.432 17.937 1.00 10.41 318 CYS A C 1
ATOM 1857 O O . CYS A 1 237 ? 5.698 -23.646 18.868 1.00 11.17 318 CYS A O 1
ATOM 1860 N N . SER A 1 238 ? 6.330 -24.455 16.880 1.00 9.60 319 SER A N 1
ATOM 1861 C CA . SER A 1 238 ? 7.577 -23.687 16.836 1.00 9.60 319 SER A CA 1
ATOM 1862 C C . SER A 1 238 ? 7.337 -22.208 17.123 1.00 9.80 319 SER A C 1
ATOM 1863 O O . SER A 1 238 ? 6.394 -21.593 16.619 1.00 11.25 319 SER A O 1
ATOM 1866 N N . GLY A 1 239 ? 8.298 -21.598 17.830 1.00 10.21 320 GLY A N 1
ATOM 1867 C CA . GLY A 1 239 ? 8.368 -20.175 17.998 1.00 11.42 320 GLY A CA 1
ATOM 1868 C C . GLY A 1 239 ? 8.888 -19.433 16.785 1.00 9.40 320 GLY A C 1
ATOM 1869 O O . GLY A 1 239 ? 8.927 -18.206 16.779 1.00 12.04 320 GLY A O 1
ATOM 1870 N N . ILE A 1 240 ? 9.246 -20.194 15.724 1.00 10.77 321 ILE A N 1
ATOM 1871 C CA . ILE A 1 240 ? 9.501 -19.635 14.398 1.00 10.52 321 ILE A CA 1
ATOM 1872 C C . ILE A 1 240 ? 8.109 -19.567 13.742 1.00 10.65 321 ILE A C 1
ATOM 1873 O O . ILE A 1 240 ? 7.655 -20.472 13.041 1.00 11.50 321 ILE A O 1
ATOM 1878 N N . PHE A 1 241 ? 7.446 -18.465 14.008 1.00 9.12 322 PHE A N 1
ATOM 1879 C CA . PHE A 1 241 ? 6.039 -18.344 13.622 1.00 10.54 322 PHE A CA 1
ATOM 1880 C C . PHE A 1 241 ? 5.905 -18.296 12.096 1.00 9.40 322 PHE A C 1
ATOM 1881 O O . PHE A 1 241 ? 6.687 -17.596 11.393 1.00 10.00 322 PHE A O 1
ATOM 1889 N N . GLY A 1 242 ? 4.895 -18.982 11.581 1.00 9.60 323 GLY A N 1
ATOM 1890 C CA . GLY A 1 242 ? 4.768 -19.184 10.141 1.00 9.06 323 GLY A CA 1
ATOM 1891 C C . GLY A 1 242 ? 3.880 -18.244 9.377 1.00 9.28 323 GLY A C 1
ATOM 1892 O O . GLY A 1 242 ? 3.984 -18.189 8.163 1.00 9.71 323 GLY A O 1
ATOM 1893 N N . ASP A 1 243 ? 2.944 -17.584 10.031 1.00 8.54 324 ASP A N 1
ATOM 1894 C CA . ASP A 1 243 ? 1.967 -16.733 9.318 1.00 8.56 324 ASP A CA 1
ATOM 1895 C C . ASP A 1 243 ? 2.543 -15.356 9.013 1.00 8.88 324 ASP A C 1
ATOM 1896 O O . ASP A 1 243 ? 3.674 -15.012 9.430 1.00 9.74 324 ASP A O 1
ATOM 1901 N N . ASN A 1 244 ? 1.770 -14.543 8.315 1.00 8.66 325 ASN A N 1
ATOM 1902 C CA . ASN A 1 244 ? 2.093 -13.133 8.053 1.00 9.55 325 ASN A CA 1
ATOM 1903 C C . ASN A 1 244 ? 0.768 -12.410 8.105 1.00 10.34 325 ASN A C 1
ATOM 1904 O O . ASN A 1 244 ? -0.142 -12.736 7.318 1.00 10.14 325 ASN A O 1
ATOM 1909 N N . PRO A 1 245 ? 0.561 -11.480 9.040 1.00 9.80 326 PRO A N 1
ATOM 1910 C CA . PRO A 1 245 ? 1.522 -11.011 9.990 1.00 9.02 326 PRO A CA 1
ATOM 1911 C C . PRO A 1 245 ? 1.805 -11.977 11.124 1.00 9.54 326 PRO A C 1
ATOM 1912 O O . PRO A 1 245 ? 1.145 -12.999 11.262 1.00 9.61 326 PRO A O 1
ATOM 1916 N N . ARG A 1 246 ? 2.789 -11.612 11.936 1.00 9.09 327 ARG A N 1
ATOM 1917 C CA . ARG A 1 246 ? 3.211 -12.402 13.074 1.00 9.34 327 ARG A CA 1
ATOM 1918 C C . ARG A 1 246 ? 4.068 -11.503 13.986 1.00 9.97 327 ARG A C 1
ATOM 1919 O O . ARG A 1 246 ? 4.528 -10.454 13.540 1.00 9.87 327 ARG A O 1
ATOM 1927 N N . PRO A 1 247 ? 4.341 -11.969 15.211 1.00 10.47 328 PRO A N 1
ATOM 1928 C CA . PRO A 1 247 ? 5.337 -11.278 16.009 1.00 11.21 328 PRO A CA 1
ATOM 1929 C C . PRO A 1 247 ? 6.733 -11.684 15.650 1.00 11.42 328 PRO A C 1
ATOM 1930 O O . PRO A 1 247 ? 6.952 -12.704 14.934 1.00 11.82 328 PRO A O 1
ATOM 1934 N N . ASN A 1 248 ? 7.715 -10.978 16.227 1.00 11.73 329 ASN A N 1
ATOM 1935 C CA . ASN A 1 248 ? 9.077 -11.505 16.205 1.00 11.95 329 ASN A CA 1
ATOM 1936 C C . ASN A 1 248 ? 9.110 -12.890 16.892 1.00 10.90 329 ASN A C 1
ATOM 1937 O O . ASN A 1 248 ? 8.323 -13.203 17.802 1.00 12.53 329 ASN A O 1
ATOM 1942 N N . ASP A 1 249 ? 10.017 -13.763 16.438 1.00 10.82 330 ASP A N 1
ATOM 1943 C CA . ASP A 1 249 ? 10.090 -15.116 16.959 1.00 12.53 330 ASP A CA 1
ATOM 1944 C C . ASP A 1 249 ? 10.393 -15.071 18.476 1.00 13.18 330 ASP A C 1
ATOM 1945 O O . ASP A 1 249 ? 11.188 -14.247 18.954 1.00 14.76 330 ASP A O 1
ATOM 1950 N N . LYS A 1 250 ? 9.753 -15.989 19.167 1.00 12.02 331 LYS A N 1
ATOM 1951 C CA . LYS A 1 250 ? 9.853 -16.113 20.648 1.00 13.77 331 LYS A CA 1
ATOM 1952 C C . LYS A 1 250 ? 9.208 -17.447 20.994 1.00 14.51 331 LYS A C 1
ATOM 1953 O O . LYS A 1 250 ? 8.767 -18.161 20.127 1.00 16.45 331 LYS A O 1
ATOM 1959 N N . THR A 1 251 ? 9.094 -17.802 22.247 1.00 15.58 332 THR A N 1
ATOM 1960 C CA . THR A 1 251 ? 8.507 -19.059 22.596 1.00 14.26 332 THR A CA 1
ATOM 1961 C C . THR A 1 251 ? 7.095 -19.170 22.014 1.00 13.75 332 THR A C 1
ATOM 1962 O O . THR A 1 251 ? 6.302 -18.265 22.137 1.00 17.43 332 THR A O 1
ATOM 1966 N N . GLY A 1 252 ? 6.829 -20.291 21.345 1.00 13.29 333 GLY A N 1
ATOM 1967 C CA . GLY A 1 252 ? 5.579 -20.511 20.644 1.00 14.40 333 GLY A CA 1
ATOM 1968 C C . GLY A 1 252 ? 4.533 -21.236 21.471 1.00 14.00 333 GLY A C 1
ATOM 1969 O O . GLY A 1 252 ? 4.627 -21.317 22.699 1.00 13.86 333 GLY A O 1
ATOM 1970 N N . SER A 1 253 ? 3.535 -21.739 20.778 1.00 11.96 334 SER A N 1
ATOM 1971 C CA . SER A 1 253 ? 2.433 -22.462 21.349 1.00 11.75 334 SER A CA 1
ATOM 1972 C C . SER A 1 253 ? 1.974 -23.552 20.413 1.00 12.53 334 SER A C 1
ATOM 1973 O O . SER A 1 253 ? 1.981 -23.371 19.198 1.00 13.24 334 SER A O 1
ATOM 1976 N N . CYS A 1 254 ? 1.510 -24.661 20.978 1.00 12.86 335 CYS A N 1
ATOM 1977 C CA . CYS A 1 254 ? 0.844 -25.719 20.221 1.00 12.53 335 CYS A CA 1
ATOM 1978 C C . CYS A 1 254 ? -0.662 -25.429 19.986 1.00 12.13 335 CYS A C 1
ATOM 1979 O O . CYS A 1 254 ? -1.323 -26.197 19.315 1.00 13.54 335 CYS A O 1
ATOM 1982 N N . GLY A 1 255 ? -1.153 -24.317 20.516 1.00 12.60 336 GLY A N 1
ATOM 1983 C CA . GLY A 1 255 ? -2.451 -23.733 20.143 1.00 12.67 336 GLY A CA 1
ATOM 1984 C C . GLY A 1 255 ? -2.220 -22.415 19.428 1.00 10.63 336 GLY A C 1
ATOM 1985 O O . GLY A 1 255 ? -1.083 -22.037 19.136 1.00 11.81 336 GLY A O 1
ATOM 1986 N N . PRO A 1 256 ? -3.289 -21.716 19.104 1.00 9.52 337 PRO A N 1
ATOM 1987 C CA . PRO A 1 256 ? -3.156 -20.471 18.354 1.00 9.96 337 PRO A CA 1
ATOM 1988 C C . PRO A 1 256 ? -2.417 -19.387 19.111 1.00 11.27 337 PRO A C 1
ATOM 1989 O O . PRO A 1 256 ? -2.765 -19.058 20.240 1.00 13.51 337 PRO A O 1
ATOM 1993 N N . VAL A 1 257 ? -1.420 -18.826 18.468 1.00 10.03 338 VAL A N 1
ATOM 1994 C CA . VAL A 1 257 ? -0.688 -17.695 19.004 1.00 10.82 338 VAL A CA 1
ATOM 1995 C C . VAL A 1 257 ? -1.433 -16.408 18.717 1.00 11.60 338 VAL A C 1
ATOM 1996 O O . VAL A 1 257 ? -1.532 -15.936 17.553 1.00 10.91 338 VAL A O 1
ATOM 2000 N N . SER A 1 258 ? -1.990 -15.777 19.781 1.00 12.07 339 SER A N 1
ATOM 2001 C CA . SER A 1 258 ? -2.869 -14.647 19.556 1.00 11.76 339 SER A CA 1
ATOM 2002 C C . SER A 1 258 ? -2.191 -13.383 19.040 1.00 10.78 339 SER A C 1
ATOM 2003 O O . SER A 1 258 ? -2.798 -12.578 18.301 1.00 11.47 339 SER A O 1
ATOM 2006 N N . SER A 1 259 ? -0.961 -13.131 19.462 1.00 11.26 340 SER A N 1
ATOM 2007 C CA . SER A 1 259 ? -0.293 -11.899 19.076 1.00 12.26 340 SER A CA 1
ATOM 2008 C C . SER A 1 259 ? -0.209 -11.797 17.542 1.00 11.48 340 SER A C 1
ATOM 2009 O O . SER A 1 259 ? 0.320 -12.737 16.893 1.00 12.38 340 SER A O 1
ATOM 2012 N N . ASN A 1 260 ? -0.731 -10.689 17.002 1.00 11.50 341 ASN A N 1
ATOM 2013 C CA . ASN A 1 260 ? -0.695 -10.440 15.522 1.00 11.09 341 ASN A CA 1
ATOM 2014 C C . ASN A 1 260 ? -1.414 -11.552 14.769 1.00 11.29 341 ASN A C 1
ATOM 2015 O O . ASN A 1 260 ? -1.114 -11.814 13.595 1.00 12.00 341 ASN A O 1
ATOM 2020 N N . GLY A 1 261 ? -2.361 -12.206 15.438 1.00 10.50 342 GLY A N 1
ATOM 2021 C CA . GLY A 1 261 ? -2.963 -13.426 14.899 1.00 11.13 342 GLY A CA 1
ATOM 2022 C C . GLY A 1 261 ? -4.028 -13.172 13.871 1.00 9.97 342 GLY A C 1
ATOM 2023 O O . GLY A 1 261 ? -4.220 -14.057 12.975 1.00 10.36 342 GLY A O 1
ATOM 2024 N N . ALA A 1 262 ? -4.717 -12.037 13.917 1.00 10.63 343 ALA A N 1
ATOM 2025 C CA . ALA A 1 262 ? -5.749 -11.757 12.924 1.00 11.17 343 ALA A CA 1
ATOM 2026 C C . ALA A 1 262 ? -5.052 -11.538 11.566 1.00 11.13 343 ALA A C 1
ATOM 2027 O O . ALA A 1 262 ? -3.881 -11.207 11.486 1.00 10.73 343 ALA A O 1
ATOM 2029 N N . ASN A 1 263 ? -5.826 -11.816 10.514 1.00 10.80 344 ASN A N 1
ATOM 2030 C CA A ASN A 1 263 ? -5.363 -11.773 9.139 0.50 10.54 344 ASN A CA 1
ATOM 2031 C CA B ASN A 1 263 ? -5.307 -11.758 9.139 0.50 10.48 344 ASN A CA 1
ATOM 2032 C C . ASN A 1 263 ? -4.307 -12.900 8.934 1.00 9.01 344 ASN A C 1
ATOM 2033 O O . ASN A 1 263 ? -4.207 -13.848 9.754 1.00 8.48 344 ASN A O 1
ATOM 2042 N N . GLY A 1 264 ? -3.641 -12.893 7.815 1.00 9.60 345 GLY A N 1
ATOM 2043 C CA . GLY A 1 264 ? -2.807 -14.059 7.505 1.00 9.22 345 GLY A CA 1
ATOM 2044 C C . GLY A 1 264 ? -2.407 -14.054 6.030 1.00 8.31 345 GLY A C 1
ATOM 2045 O O . GLY A 1 264 ? -2.696 -13.103 5.285 1.00 8.27 345 GLY A O 1
ATOM 2046 N N . VAL A 1 265 ? -1.742 -15.149 5.647 1.00 8.28 346 VAL A N 1
ATOM 2047 C CA . VAL A 1 265 ? -1.409 -15.397 4.264 1.00 8.69 346 VAL A CA 1
ATOM 2048 C C . VAL A 1 265 ? -1.435 -16.853 4.051 1.00 7.28 346 VAL A C 1
ATOM 2049 O O . VAL A 1 265 ? -1.115 -17.642 4.963 1.00 8.36 346 VAL A O 1
ATOM 2053 N N . LYS A 1 266 ? -1.873 -17.317 2.882 1.00 7.48 347 LYS A N 1
ATOM 2054 C CA . LYS A 1 266 ? -1.760 -18.723 2.611 1.00 7.42 347 LYS A CA 1
ATOM 2055 C C . LYS A 1 266 ? -0.298 -19.147 2.643 1.00 7.17 347 LYS A C 1
ATOM 2056 O O . LYS A 1 266 ? 0.554 -18.489 2.051 1.00 8.42 347 LYS A O 1
ATOM 2062 N N . GLY A 1 267 ? -0.059 -20.278 3.280 1.00 7.33 348 GLY A N 1
ATOM 2063 C CA . GLY A 1 267 ? 1.260 -20.905 3.297 1.00 7.77 348 GLY A CA 1
ATOM 2064 C C . GLY A 1 267 ? 1.223 -22.401 3.431 1.00 8.07 348 GLY A C 1
ATOM 2065 O O . GLY A 1 267 ? 0.192 -23.055 3.241 1.00 8.47 348 GLY A O 1
ATOM 2066 N N . PHE A 1 268 ? 2.372 -22.957 3.804 1.00 7.65 349 PHE A N 1
ATOM 2067 C CA . PHE A 1 268 ? 2.555 -24.368 3.895 1.00 8.30 349 PHE A CA 1
ATOM 2068 C C . PHE A 1 268 ? 3.690 -24.657 4.856 1.00 7.62 349 PHE A C 1
ATOM 2069 O O . PHE A 1 268 ? 4.476 -23.760 5.215 1.00 8.83 349 PHE A O 1
ATOM 2077 N N . SER A 1 269 ? 3.759 -25.926 5.243 1.00 7.48 350 SER A N 1
ATOM 2078 C CA . SER A 1 269 ? 4.959 -26.503 5.907 1.00 7.98 350 SER A CA 1
ATOM 2079 C C . SER A 1 269 ? 4.969 -27.999 5.671 1.00 8.44 350 SER A C 1
ATOM 2080 O O . SER A 1 269 ? 3.929 -28.598 5.409 1.00 9.41 350 SER A O 1
ATOM 2083 N N . PHE A 1 270 ? 6.134 -28.624 5.829 1.00 8.54 351 PHE A N 1
ATOM 2084 C CA . PHE A 1 270 ? 6.268 -30.036 5.707 1.00 8.58 351 PHE A CA 1
ATOM 2085 C C . PHE A 1 270 ? 6.738 -30.653 7.031 1.00 9.67 351 PHE A C 1
ATOM 2086 O O . PHE A 1 270 ? 7.794 -30.248 7.555 1.00 9.83 351 PHE A O 1
ATOM 2094 N N . LYS A 1 271 ? 5.941 -31.569 7.555 1.00 9.52 352 LYS A N 1
ATOM 2095 C CA . LYS A 1 271 ? 6.269 -32.298 8.768 1.00 10.22 352 LYS A CA 1
ATOM 2096 C C . LYS A 1 271 ? 7.201 -33.465 8.514 1.00 9.16 352 LYS A C 1
ATOM 2097 O O . LYS A 1 271 ? 6.950 -34.328 7.624 1.00 10.52 352 LYS A O 1
ATOM 2103 N N . TYR A 1 272 ? 8.256 -33.541 9.350 1.00 10.69 353 TYR A N 1
ATOM 2104 C CA . TYR A 1 272 ? 9.169 -34.668 9.390 1.00 11.23 353 TYR A CA 1
ATOM 2105 C C . TYR A 1 272 ? 9.343 -35.090 10.850 1.00 12.78 353 TYR A C 1
ATOM 2106 O O . TYR A 1 272 ? 10.221 -34.572 11.559 1.00 12.26 353 TYR A O 1
ATOM 2115 N N . GLY A 1 273 ? 8.413 -35.916 11.310 1.00 14.85 354 GLY A N 1
ATOM 2116 C CA . GLY A 1 273 ? 8.407 -36.327 12.732 1.00 13.54 354 GLY A CA 1
ATOM 2117 C C . GLY A 1 273 ? 8.154 -35.128 13.659 1.00 13.23 354 GLY A C 1
ATOM 2118 O O . GLY A 1 273 ? 7.129 -34.462 13.607 1.00 15.68 354 GLY A O 1
ATOM 2119 N N . ASN A 1 274 ? 9.091 -34.879 14.565 1.00 12.34 355 ASN A N 1
ATOM 2120 C CA . ASN A 1 274 ? 9.050 -33.692 15.384 1.00 11.27 355 ASN A CA 1
ATOM 2121 C C . ASN A 1 274 ? 9.480 -32.435 14.680 1.00 10.40 355 ASN A C 1
ATOM 2122 O O . ASN A 1 274 ? 9.268 -31.340 15.215 1.00 11.68 355 ASN A O 1
ATOM 2127 N N . GLY A 1 275 ? 10.142 -32.594 13.511 1.00 10.95 356 GLY A N 1
ATOM 2128 C CA . GLY A 1 275 ? 10.716 -31.478 12.778 1.00 10.07 356 GLY A CA 1
ATOM 2129 C C . GLY A 1 275 ? 9.783 -30.928 11.726 1.00 8.99 356 GLY A C 1
ATOM 2130 O O . GLY A 1 275 ? 8.773 -31.569 11.367 1.00 9.72 356 GLY A O 1
ATOM 2131 N N . VAL A 1 276 ? 10.152 -29.775 11.207 1.00 9.16 357 VAL A N 1
ATOM 2132 C CA . VAL A 1 276 ? 9.355 -29.087 10.231 1.00 8.71 357 VAL A CA 1
ATOM 2133 C C . VAL A 1 276 ? 10.232 -28.219 9.321 1.00 9.01 357 VAL A C 1
ATOM 2134 O O . VAL A 1 276 ? 11.090 -27.476 9.800 1.00 10.15 357 VAL A O 1
ATOM 2138 N N . TRP A 1 277 ? 9.897 -28.247 8.017 1.00 8.30 358 TRP A N 1
ATOM 2139 C CA . TRP A 1 277 ? 10.349 -27.283 7.050 1.00 8.20 358 TRP A CA 1
ATOM 2140 C C . TRP A 1 277 ? 9.270 -26.250 6.894 1.00 7.94 358 TRP A C 1
ATOM 2141 O O . TRP A 1 277 ? 8.129 -26.598 6.463 1.00 8.64 358 TRP A O 1
ATOM 2152 N N . ILE A 1 278 ? 9.540 -25.006 7.314 1.00 7.99 359 ILE A N 1
ATOM 2153 C CA . ILE A 1 278 ? 8.608 -23.870 7.264 1.00 8.75 359 ILE A CA 1
ATOM 2154 C C . ILE A 1 278 ? 9.031 -22.973 6.138 1.00 8.91 359 ILE A C 1
ATOM 2155 O O . ILE A 1 278 ? 10.179 -22.534 6.079 1.00 10.30 359 ILE A O 1
ATOM 2160 N N . GLY A 1 279 ? 8.109 -22.679 5.247 1.00 7.90 360 GLY A N 1
ATOM 2161 C CA . GLY A 1 279 ? 8.255 -21.578 4.321 1.00 7.93 360 GLY A CA 1
ATOM 2162 C C . GLY A 1 279 ? 7.537 -20.368 4.897 1.00 8.00 360 GLY A C 1
ATOM 2163 O O . GLY A 1 279 ? 6.372 -20.494 5.321 1.00 9.10 360 GLY A O 1
ATOM 2164 N N . ARG A 1 280 ? 8.149 -19.173 4.891 1.00 8.11 361 ARG A N 1
ATOM 2165 C CA . ARG A 1 280 ? 7.457 -18.008 5.400 1.00 8.02 361 ARG A CA 1
ATOM 2166 C C . ARG A 1 280 ? 8.007 -16.739 4.707 1.00 8.35 361 ARG A C 1
ATOM 2167 O O . ARG A 1 280 ? 9.114 -16.728 4.136 1.00 8.58 361 ARG A O 1
ATOM 2175 N N . THR A 1 281 ? 7.279 -15.652 4.839 1.00 8.90 362 THR A N 1
ATOM 2176 C CA . THR A 1 281 ? 7.764 -14.347 4.424 1.00 9.17 362 THR A CA 1
ATOM 2177 C C . THR A 1 281 ? 8.983 -13.962 5.282 1.00 10.06 362 THR A C 1
ATOM 2178 O O . THR A 1 281 ? 9.188 -14.534 6.335 1.00 9.90 362 THR A O 1
ATOM 2182 N N . LYS A 1 282 ? 9.760 -13.009 4.826 1.00 8.50 363 LYS A N 1
ATOM 2183 C CA . LYS A 1 282 ? 10.847 -12.486 5.668 1.00 8.97 363 LYS A CA 1
ATOM 2184 C C . LYS A 1 282 ? 10.318 -11.388 6.578 1.00 9.98 363 LYS A C 1
ATOM 2185 O O . LYS A 1 282 ? 10.808 -11.263 7.714 1.00 10.81 363 LYS A O 1
ATOM 2191 N N . SER A 1 283 ? 9.442 -10.521 6.087 1.00 10.06 364 SER A N 1
ATOM 2192 C CA . SER A 1 283 ? 8.863 -9.490 6.914 1.00 9.09 364 SER A CA 1
ATOM 2193 C C . SER A 1 283 ? 7.839 -10.086 7.906 1.00 10.61 364 SER A C 1
ATOM 2194 O O . SER A 1 283 ? 7.042 -10.932 7.529 1.00 10.67 364 SER A O 1
ATOM 2197 N N . ILE A 1 284 ? 7.846 -9.584 9.148 1.00 10.36 365 ILE A N 1
ATOM 2198 C CA . ILE A 1 284 ? 6.859 -10.009 10.094 1.00 10.80 365 ILE A CA 1
ATOM 2199 C C . ILE A 1 284 ? 5.494 -9.386 9.866 1.00 9.61 365 ILE A C 1
ATOM 2200 O O . ILE A 1 284 ? 4.496 -9.890 10.362 1.00 11.66 365 ILE A O 1
ATOM 2205 N N . SER A 1 285 ? 5.446 -8.280 9.149 1.00 10.10 366 SER A N 1
ATOM 2206 C CA . SER A 1 285 ? 4.253 -7.432 9.054 1.00 11.30 366 SER A CA 1
ATOM 2207 C C . SER A 1 285 ? 3.640 -7.294 7.683 1.00 12.46 366 SER A C 1
ATOM 2208 O O . SER A 1 285 ? 2.503 -6.889 7.566 1.00 15.20 366 SER A O 1
ATOM 2211 N N . SER A 1 286 ? 4.389 -7.699 6.643 1.00 11.70 367 SER A N 1
ATOM 2212 C CA . SER A 1 286 ? 4.008 -7.413 5.262 1.00 10.97 367 SER A CA 1
ATOM 2213 C C . SER A 1 286 ? 4.395 -8.631 4.399 1.00 10.35 367 SER A C 1
ATOM 2214 O O . SER A 1 286 ? 5.244 -9.409 4.783 1.00 10.41 367 SER A O 1
ATOM 2217 N N . ARG A 1 287 ? 3.746 -8.723 3.227 1.00 8.69 368 ARG A N 1
ATOM 2218 C CA . ARG A 1 287 ? 3.984 -9.818 2.267 1.00 8.10 368 ARG A CA 1
ATOM 2219 C C . ARG A 1 287 ? 5.241 -9.525 1.469 1.00 8.75 368 ARG A C 1
ATOM 2220 O O . ARG A 1 287 ? 5.175 -9.230 0.253 1.00 9.44 368 ARG A O 1
ATOM 2228 N N . ASN A 1 288 ? 6.390 -9.568 2.150 1.00 8.67 369 ASN A N 1
ATOM 2229 C CA . ASN A 1 288 ? 7.694 -9.221 1.593 1.00 9.77 369 ASN A CA 1
ATOM 2230 C C . ASN A 1 288 ? 8.679 -10.308 1.964 1.00 9.09 369 ASN A C 1
ATOM 2231 O O . ASN A 1 288 ? 8.764 -10.790 3.117 1.00 9.45 369 ASN A O 1
ATOM 2236 N N . GLY A 1 289 ? 9.438 -10.732 0.970 1.00 9.10 370 GLY A N 1
ATOM 2237 C CA . GLY A 1 289 ? 10.464 -11.708 1.148 1.00 8.82 370 GLY A CA 1
ATOM 2238 C C . GLY A 1 289 ? 9.958 -13.164 1.287 1.00 7.61 370 GLY A C 1
ATOM 2239 O O . GLY A 1 289 ? 8.738 -13.382 1.450 1.00 8.51 370 GLY A O 1
ATOM 2240 N N . PHE A 1 290 ? 10.863 -14.129 1.241 1.00 8.22 371 PHE A N 1
ATOM 2241 C CA . PHE A 1 290 ? 10.509 -15.514 1.448 1.00 8.75 371 PHE A CA 1
ATOM 2242 C C . PHE A 1 290 ? 11.731 -16.291 1.852 1.00 8.42 371 PHE A C 1
ATOM 2243 O O . PHE A 1 290 ? 12.833 -15.987 1.373 1.00 8.70 371 PHE A O 1
ATOM 2251 N N . GLU A 1 291 ? 11.549 -17.280 2.701 1.00 9.37 372 GLU A N 1
ATOM 2252 C CA . GLU A 1 291 ? 12.638 -18.102 3.190 1.00 9.46 372 GLU A CA 1
ATOM 2253 C C . GLU A 1 291 ? 12.140 -19.455 3.596 1.00 8.69 372 GLU A C 1
ATOM 2254 O O . GLU A 1 291 ? 10.937 -19.575 3.919 1.00 9.51 372 GLU A O 1
ATOM 2260 N N . MET A 1 292 ? 13.021 -20.439 3.551 1.00 8.36 373 MET A N 1
ATOM 2261 C CA . MET A 1 292 ? 12.775 -21.765 4.093 1.00 8.22 373 MET A CA 1
ATOM 2262 C C . MET A 1 292 ? 13.588 -22.010 5.336 1.00 8.79 373 MET A C 1
ATOM 2263 O O . MET A 1 292 ? 14.801 -21.738 5.346 1.00 10.33 373 MET A O 1
ATOM 2268 N N . ILE A 1 293 ? 12.946 -22.533 6.369 1.00 9.80 374 ILE A N 1
ATOM 2269 C CA . ILE A 1 293 ? 13.608 -22.801 7.638 1.00 10.24 374 ILE A CA 1
ATOM 2270 C C . ILE A 1 293 ? 13.378 -24.229 8.052 1.00 9.59 374 ILE A C 1
ATOM 2271 O O . ILE A 1 293 ? 12.228 -24.705 8.038 1.00 9.69 374 ILE A O 1
ATOM 2276 N N . TRP A 1 294 ? 14.450 -24.918 8.385 1.00 9.07 375 TRP A N 1
ATOM 2277 C CA . TRP A 1 294 ? 14.396 -26.248 8.952 1.00 9.53 375 TRP A CA 1
ATOM 2278 C C . TRP A 1 294 ? 14.545 -26.105 10.483 1.00 10.93 375 TRP A C 1
ATOM 2279 O O . TRP A 1 294 ? 15.564 -25.622 10.986 1.00 10.84 375 TRP A O 1
ATOM 2290 N N . ASP A 1 295 ? 13.494 -26.498 11.188 1.00 9.65 376 ASP A N 1
ATOM 2291 C CA . ASP A 1 295 ? 13.463 -26.541 12.651 1.00 10.27 376 ASP A CA 1
ATOM 2292 C C . ASP A 1 295 ? 13.279 -27.982 13.072 1.00 10.73 376 ASP A C 1
ATOM 2293 O O . ASP A 1 295 ? 12.147 -28.538 12.964 1.00 9.97 376 ASP A O 1
ATOM 2298 N N . PRO A 1 296 ? 14.341 -28.655 13.575 1.00 10.39 377 PRO A N 1
ATOM 2299 C CA . PRO A 1 296 ? 14.245 -30.055 13.804 1.00 10.72 377 PRO A CA 1
ATOM 2300 C C . PRO A 1 296 ? 13.284 -30.508 14.895 1.00 10.68 377 PRO A C 1
ATOM 2301 O O . PRO A 1 296 ? 13.025 -31.702 14.991 1.00 11.86 377 PRO A O 1
ATOM 2305 N N . ASN A 1 297 ? 12.831 -29.575 15.743 1.00 11.83 378 ASN A N 1
ATOM 2306 C CA . ASN A 1 297 ? 11.782 -29.935 16.737 1.00 12.03 378 ASN A CA 1
ATOM 2307 C C . ASN A 1 297 ? 10.602 -29.036 16.653 1.00 12.26 378 ASN A C 1
ATOM 2308 O O . ASN A 1 297 ? 9.788 -28.965 17.589 1.00 12.82 378 ASN A O 1
ATOM 2313 N N . GLY A 1 298 ? 10.448 -28.334 15.535 1.00 11.24 379 GLY A N 1
ATOM 2314 C CA . GLY A 1 298 ? 9.454 -27.277 15.474 1.00 11.37 379 GLY A CA 1
ATOM 2315 C C . GLY A 1 298 ? 8.003 -27.718 15.263 1.00 10.03 379 GLY A C 1
ATOM 2316 O O . GLY A 1 298 ? 7.082 -26.931 15.478 1.00 10.97 379 GLY A O 1
ATOM 2317 N N . TRP A 1 299 ? 7.768 -28.975 14.876 1.00 9.63 380 TRP A N 1
ATOM 2318 C CA . TRP A 1 299 ? 6.352 -29.411 14.806 1.00 10.03 380 TRP A CA 1
ATOM 2319 C C . TRP A 1 299 ? 5.755 -29.486 16.197 1.00 10.42 380 TRP A C 1
ATOM 2320 O O . TRP A 1 299 ? 4.641 -29.044 16.411 1.00 10.54 380 TRP A O 1
ATOM 2331 N N . THR A 1 300 ? 6.526 -30.060 17.131 1.00 11.53 381 THR A N 1
ATOM 2332 C CA . THR A 1 300 ? 6.010 -30.383 18.455 1.00 11.28 381 THR A CA 1
ATOM 2333 C C . THR A 1 300 ? 6.607 -29.554 19.601 1.00 11.90 381 THR A C 1
ATOM 2334 O O . THR A 1 300 ? 6.102 -29.620 20.737 1.00 14.68 381 THR A O 1
ATOM 2338 N N . GLY A 1 301 ? 7.667 -28.827 19.338 1.00 11.70 382 GLY A N 1
ATOM 2339 C CA . GLY A 1 301 ? 8.370 -28.024 20.353 1.00 11.66 382 GLY A CA 1
ATOM 2340 C C . GLY A 1 301 ? 8.246 -26.538 20.174 1.00 11.24 382 GLY A C 1
ATOM 2341 O O . GLY A 1 301 ? 8.215 -26.036 19.051 1.00 12.50 382 GLY A O 1
ATOM 2342 N N . THR A 1 302 ? 8.133 -25.800 21.285 1.00 11.31 383 THR A N 1
ATOM 2343 C CA . THR A 1 302 ? 7.827 -24.390 21.272 1.00 11.91 383 THR A CA 1
ATOM 2344 C C . THR A 1 302 ? 9.022 -23.436 21.258 1.00 11.03 383 THR A C 1
ATOM 2345 O O . THR A 1 302 ? 8.822 -22.221 21.158 1.00 12.78 383 THR A O 1
ATOM 2349 N N . ASP A 1 303 ? 10.263 -23.948 21.249 1.00 12.11 384 ASP A N 1
ATOM 2350 C CA . ASP A 1 303 ? 11.379 -22.994 21.256 1.00 13.48 384 ASP A CA 1
ATOM 2351 C C . ASP A 1 303 ? 11.477 -22.202 19.949 1.00 13.75 384 ASP A C 1
ATOM 2352 O O . ASP A 1 303 ? 10.826 -22.577 18.908 1.00 13.01 384 ASP A O 1
ATOM 2357 N N . ASN A 1 304 ? 12.200 -21.121 19.999 1.00 13.74 385 ASN A N 1
ATOM 2358 C CA . ASN A 1 304 ? 12.439 -20.298 18.783 1.00 17.01 385 ASN A CA 1
ATOM 2359 C C . ASN A 1 304 ? 13.829 -20.505 18.217 1.00 17.87 385 ASN A C 1
ATOM 2360 O O . ASN A 1 304 ? 14.380 -19.592 17.601 1.00 22.37 385 ASN A O 1
ATOM 2365 N N . ASN A 1 305 ? 14.338 -21.719 18.357 1.00 15.70 386 ASN A N 1
ATOM 2366 C CA . ASN A 1 305 ? 15.619 -22.098 17.752 1.00 16.50 386 ASN A CA 1
ATOM 2367 C C . ASN A 1 305 ? 15.348 -22.901 16.468 1.00 15.83 386 ASN A C 1
ATOM 2368 O O . ASN A 1 305 ? 14.367 -23.683 16.381 1.00 15.96 386 ASN A O 1
ATOM 2373 N N . PHE A 1 306 ? 16.207 -22.725 15.469 1.00 15.06 387 PHE A N 1
ATOM 2374 C CA . PHE A 1 306 ? 16.147 -23.543 14.222 1.00 12.89 387 PHE A CA 1
ATOM 2375 C C . PHE A 1 306 ? 17.555 -23.801 13.727 1.00 13.72 387 PHE A C 1
ATOM 2376 O O . PHE A 1 306 ? 18.501 -23.158 14.205 1.00 15.04 387 PHE A O 1
ATOM 2384 N N . SER A 1 307 ? 17.684 -24.710 12.751 1.00 13.04 388 SER A N 1
ATOM 2385 C CA . SER A 1 307 ? 19.007 -25.211 12.314 1.00 13.88 388 SER A CA 1
ATOM 2386 C C . SER A 1 307 ? 19.467 -24.680 10.969 1.00 16.48 388 SER A C 1
ATOM 2387 O O . SER A 1 307 ? 20.649 -24.470 10.776 1.00 20.95 388 SER A O 1
ATOM 2390 N N . ILE A 1 308 ? 18.545 -24.504 10.008 1.00 13.71 389 ILE A N 1
ATOM 2391 C CA . ILE A 1 308 ? 18.910 -24.055 8.661 1.00 13.22 389 ILE A CA 1
ATOM 2392 C C . ILE A 1 308 ? 17.941 -23.013 8.190 1.00 12.30 389 ILE A C 1
ATOM 2393 O O . ILE A 1 308 ? 16.719 -23.147 8.391 1.00 11.34 389 ILE A O 1
ATOM 2398 N N . LYS A 1 309 ? 18.460 -21.987 7.505 1.00 10.89 390 LYS A N 1
ATOM 2399 C CA . LYS A 1 309 ? 17.644 -21.000 6.797 1.00 11.82 390 LYS A CA 1
ATOM 2400 C C . LYS A 1 309 ? 18.191 -20.832 5.398 1.00 12.26 390 LYS A C 1
ATOM 2401 O O . LYS A 1 309 ? 19.398 -20.728 5.207 1.00 12.87 390 LYS A O 1
ATOM 2407 N N . GLN A 1 310 ? 17.296 -20.883 4.427 1.00 10.65 391 GLN A N 1
ATOM 2408 C CA . GLN A 1 310 ? 17.629 -20.673 3.036 1.00 9.43 391 GLN A CA 1
ATOM 2409 C C . GLN A 1 310 ? 16.836 -19.538 2.487 1.00 8.46 391 GLN A C 1
ATOM 2410 O O . GLN A 1 310 ? 15.585 -19.580 2.500 1.00 9.01 391 GLN A O 1
ATOM 2416 N N . ASP A 1 311 ? 17.511 -18.527 1.965 1.00 9.67 392 ASP A N 1
ATOM 2417 C CA . ASP A 1 311 ? 16.868 -17.347 1.377 1.00 9.22 392 ASP A CA 1
ATOM 2418 C C . ASP A 1 311 ? 16.251 -17.674 -0.002 1.00 7.96 392 ASP A C 1
ATOM 2419 O O . ASP A 1 311 ? 16.863 -18.387 -0.796 1.00 9.77 392 ASP A O 1
ATOM 2424 N N . ILE A 1 312 ? 15.038 -17.159 -0.232 1.00 8.10 393 ILE A N 1
ATOM 2425 C CA . ILE A 1 312 ? 14.295 -17.410 -1.476 1.00 8.56 393 ILE A CA 1
ATOM 2426 C C . ILE A 1 312 ? 13.933 -16.103 -2.203 1.00 8.00 393 ILE A C 1
ATOM 2427 O O . ILE A 1 312 ? 14.098 -15.992 -3.428 1.00 9.46 393 ILE A O 1
ATOM 2432 N N . VAL A 1 313 ? 13.420 -15.089 -1.467 1.00 8.21 394 VAL A N 1
ATOM 2433 C CA . VAL A 1 313 ? 13.113 -13.787 -1.989 1.00 7.84 394 VAL A CA 1
ATOM 2434 C C . VAL A 1 313 ? 13.536 -12.768 -0.929 1.00 9.07 394 VAL A C 1
ATOM 2435 O O . VAL A 1 313 ? 13.259 -12.952 0.251 1.00 8.42 394 VAL A O 1
ATOM 2439 N N . GLY A 1 314 ? 14.219 -11.716 -1.364 1.00 10.11 395 GLY A N 1
ATOM 2440 C CA . GLY A 1 314 ? 14.757 -10.739 -0.405 1.00 9.11 395 GLY A CA 1
ATOM 2441 C C . GLY A 1 314 ? 13.669 -9.984 0.327 1.00 9.55 395 GLY A C 1
ATOM 2442 O O . GLY A 1 314 ? 12.557 -9.794 -0.176 1.00 10.26 395 GLY A O 1
ATOM 2443 N N . ILE A 1 315 ? 14.033 -9.477 1.509 1.00 10.87 396 ILE A N 1
ATOM 2444 C CA . ILE A 1 315 ? 13.063 -8.819 2.377 1.00 11.80 396 ILE A CA 1
ATOM 2445 C C . ILE A 1 315 ? 12.484 -7.570 1.755 1.00 11.31 396 ILE A C 1
ATOM 2446 O O . ILE A 1 315 ? 11.369 -7.227 2.086 1.00 13.95 396 ILE A O 1
ATOM 2451 N N . ASN A 1 316 ? 13.189 -6.913 0.833 1.00 11.68 397 ASN A N 1
ATOM 2452 C CA . ASN A 1 316 ? 12.673 -5.729 0.219 1.00 15.31 397 ASN A CA 1
ATOM 2453 C C . ASN A 1 316 ? 11.861 -6.003 -1.033 1.00 16.85 397 ASN A C 1
ATOM 2454 O O . ASN A 1 316 ? 11.491 -5.057 -1.728 1.00 23.03 397 ASN A O 1
ATOM 2459 N N . GLU A 1 317 ? 11.605 -7.258 -1.337 1.00 11.64 398 GLU A N 1
ATOM 2460 C CA . GLU A 1 317 ? 10.857 -7.614 -2.529 1.00 10.72 398 GLU A CA 1
ATOM 2461 C C . GLU A 1 317 ? 9.478 -8.149 -2.142 1.00 9.24 398 GLU A C 1
ATOM 2462 O O . GLU A 1 317 ? 9.305 -8.810 -1.119 1.00 10.59 398 GLU A O 1
ATOM 2468 N N . TRP A 1 318 ? 8.512 -7.950 -3.034 1.00 8.94 399 TRP A N 1
ATOM 2469 C CA . TRP A 1 318 ? 7.147 -8.463 -2.806 1.00 10.15 399 TRP A CA 1
ATOM 2470 C C . TRP A 1 318 ? 7.062 -9.974 -2.917 1.00 9.64 399 TRP A C 1
ATOM 2471 O O . TRP A 1 318 ? 7.600 -10.572 -3.853 1.00 11.00 399 TRP A O 1
ATOM 2482 N N . SER A 1 319 ? 6.334 -10.608 -1.990 1.00 9.05 400 SER A N 1
ATOM 2483 C CA . SER A 1 319 ? 6.007 -12.020 -2.075 1.00 9.09 400 SER A CA 1
ATOM 2484 C C . SER A 1 319 ? 4.483 -12.156 -2.021 1.00 7.82 400 SER A C 1
ATOM 2485 O O . SER A 1 319 ? 3.806 -11.375 -2.702 1.00 8.60 400 SER A O 1
ATOM 2488 N N . GLY A 1 320 ? 3.934 -13.152 -1.297 1.00 8.17 401 GLY A N 1
ATOM 2489 C CA . GLY A 1 320 ? 2.529 -13.430 -1.473 1.00 8.86 401 GLY A CA 1
ATOM 2490 C C . GLY A 1 320 ? 2.227 -14.784 -0.914 1.00 8.02 401 GLY A C 1
ATOM 2491 O O . GLY A 1 320 ? 2.920 -15.274 -0.012 1.00 8.05 401 GLY A O 1
ATOM 2492 N N . TYR A 1 321 ? 1.226 -15.421 -1.519 1.00 7.92 402 TYR A N 1
ATOM 2493 C CA . TYR A 1 321 ? 0.902 -16.792 -1.132 1.00 7.40 402 TYR A CA 1
ATOM 2494 C C . TYR A 1 321 ? 2.036 -17.756 -1.414 1.00 6.41 402 TYR A C 1
ATOM 2495 O O . TYR A 1 321 ? 2.923 -17.516 -2.246 1.00 7.85 402 TYR A O 1
ATOM 2504 N N . SER A 1 322 ? 2.007 -18.881 -0.721 1.00 6.86 403 SER A N 1
ATOM 2505 C CA . SER A 1 322 ? 2.845 -20.012 -1.040 1.00 7.48 403 SER A CA 1
ATOM 2506 C C . SER A 1 322 ? 2.143 -21.305 -0.725 1.00 7.12 403 SER A C 1
ATOM 2507 O O . SER A 1 322 ? 1.154 -21.314 0.030 1.00 7.60 403 SER A O 1
ATOM 2510 N N . GLY A 1 323 ? 2.523 -22.387 -1.389 1.00 6.88 404 GLY A N 1
ATOM 2511 C CA . GLY A 1 323 ? 1.911 -23.658 -1.168 1.00 7.96 404 GLY A CA 1
ATOM 2512 C C . GLY A 1 323 ? 2.792 -24.814 -1.552 1.00 7.47 404 GLY A C 1
ATOM 2513 O O . GLY A 1 323 ? 3.815 -24.678 -2.222 1.00 7.53 404 GLY A O 1
ATOM 2514 N N . SER A 1 324 ? 2.473 -25.960 -0.950 1.00 7.69 405 SER A N 1
ATOM 2515 C CA . SER A 1 324 ? 3.148 -27.199 -1.278 1.00 6.99 405 SER A CA 1
ATOM 2516 C C . SER A 1 324 ? 2.688 -27.751 -2.620 1.00 7.32 405 SER A C 1
ATOM 2517 O O . SER A 1 324 ? 1.520 -27.572 -3.021 1.00 8.03 405 SER A O 1
ATOM 2520 N N . PHE A 1 325 ? 3.563 -28.489 -3.281 1.00 7.92 406 PHE A N 1
ATOM 2521 C CA . PHE A 1 325 ? 3.159 -29.468 -4.263 1.00 8.08 406 PHE A CA 1
ATOM 2522 C C . PHE A 1 325 ? 4.106 -30.637 -4.173 1.00 7.92 406 PHE A C 1
ATOM 2523 O O . PHE A 1 325 ? 5.243 -30.460 -3.747 1.00 9.94 406 PHE A O 1
ATOM 2531 N N . VAL A 1 326 ? 3.664 -31.827 -4.570 1.00 7.17 407 VAL A N 1
ATOM 2532 C CA . VAL A 1 326 ? 4.540 -33.015 -4.493 1.00 7.41 407 VAL A CA 1
ATOM 2533 C C . VAL A 1 326 ? 4.779 -33.620 -5.878 1.00 7.71 407 VAL A C 1
ATOM 2534 O O . VAL A 1 326 ? 4.004 -33.361 -6.825 1.00 9.62 407 VAL A O 1
ATOM 2538 N N . GLN A 1 327 ? 5.889 -34.366 -5.979 1.00 7.16 408 GLN A N 1
ATOM 2539 C CA . GLN A 1 327 ? 6.109 -35.199 -7.143 1.00 7.45 408 GLN A CA 1
ATOM 2540 C C . GLN A 1 327 ? 6.165 -36.611 -6.648 1.00 7.97 408 GLN A C 1
ATOM 2541 O O . GLN A 1 327 ? 7.038 -36.974 -5.792 1.00 7.65 408 GLN A O 1
ATOM 2547 N N . HIS A 1 328 ? 5.211 -37.416 -7.135 1.00 8.17 409 HIS A N 1
ATOM 2548 C CA . HIS A 1 328 ? 5.117 -38.778 -6.683 1.00 8.78 409 HIS A CA 1
ATOM 2549 C C . HIS A 1 328 ? 6.186 -39.662 -7.379 1.00 8.64 409 HIS A C 1
ATOM 2550 O O . HIS A 1 328 ? 6.648 -39.347 -8.477 1.00 8.18 409 HIS A O 1
ATOM 2557 N N . PRO A 1 329 ? 6.497 -40.821 -6.810 1.00 9.01 410 PRO A N 1
ATOM 2558 C CA . PRO A 1 329 ? 7.378 -41.817 -7.475 1.00 10.34 410 PRO A CA 1
ATOM 2559 C C . PRO A 1 329 ? 6.987 -42.177 -8.894 1.00 9.81 410 PRO A C 1
ATOM 2560 O O . PRO A 1 329 ? 7.870 -42.421 -9.734 1.00 11.47 410 PRO A O 1
ATOM 2564 N N . GLU A 1 330 ? 5.699 -42.171 -9.194 1.00 10.85 411 GLU A N 1
ATOM 2565 C CA . GLU A 1 330 ? 5.257 -42.538 -10.541 1.00 11.60 411 GLU A CA 1
ATOM 2566 C C . GLU A 1 330 ? 5.741 -41.503 -11.606 1.00 12.66 411 GLU A C 1
ATOM 2567 O O . GLU A 1 330 ? 5.885 -41.835 -12.763 1.00 14.60 411 GLU A O 1
ATOM 2573 N N . LEU A 1 331 ? 6.008 -40.289 -11.168 1.00 11.63 412 LEU A N 1
ATOM 2574 C CA . LEU A 1 331 ? 6.587 -39.245 -12.006 1.00 10.52 412 LEU A CA 1
ATOM 2575 C C . LEU A 1 331 ? 8.100 -39.236 -11.979 1.00 12.16 412 LEU A C 1
ATOM 2576 O O . LEU A 1 331 ? 8.732 -39.008 -13.014 1.00 12.75 412 LEU A O 1
ATOM 2581 N N . THR A 1 332 ? 8.706 -39.405 -10.798 1.00 10.29 413 THR A N 1
ATOM 2582 C CA . THR A 1 332 ? 10.134 -39.171 -10.648 1.00 9.89 413 THR A CA 1
ATOM 2583 C C . THR A 1 332 ? 10.989 -40.437 -10.771 1.00 11.78 413 THR A C 1
ATOM 2584 O O . THR A 1 332 ? 12.212 -40.340 -11.008 1.00 12.83 413 THR A O 1
ATOM 2588 N N . GLY A 1 333 ? 10.418 -41.602 -10.480 1.00 11.29 414 GLY A N 1
ATOM 2589 C CA . GLY A 1 333 ? 11.205 -42.824 -10.285 1.00 12.89 414 GLY A CA 1
ATOM 2590 C C . GLY A 1 333 ? 11.885 -43.009 -8.949 1.00 12.20 414 GLY A C 1
ATOM 2591 O O . GLY A 1 333 ? 12.613 -43.971 -8.750 1.00 16.57 414 GLY A O 1
ATOM 2592 N N . LEU A 1 334 ? 11.673 -42.077 -8.036 1.00 12.14 415 LEU A N 1
ATOM 2593 C CA . LEU A 1 334 ? 12.248 -42.141 -6.726 1.00 12.26 415 LEU A CA 1
ATOM 2594 C C . LEU A 1 334 ? 11.425 -43.150 -5.885 1.00 13.29 415 LEU A C 1
ATOM 2595 O O . LEU A 1 334 ? 10.373 -43.599 -6.295 1.00 15.21 415 LEU A O 1
ATOM 2600 N N . ASP A 1 335 ? 11.915 -43.416 -4.693 1.00 13.17 416 ASP A N 1
ATOM 2601 C CA . ASP A 1 335 ? 11.234 -44.317 -3.735 1.00 13.25 416 ASP A CA 1
ATOM 2602 C C . ASP A 1 335 ? 10.480 -43.573 -2.610 1.00 13.70 416 ASP A C 1
ATOM 2603 O O . ASP A 1 335 ? 10.143 -44.164 -1.568 1.00 14.94 416 ASP A O 1
ATOM 2608 N N . CYS A 1 336 ? 10.242 -42.285 -2.823 1.00 9.65 417 CYS A N 1
ATOM 2609 C CA . CYS A 1 336 ? 9.639 -41.422 -1.829 1.00 9.38 417 CYS A CA 1
ATOM 2610 C C . CYS A 1 336 ? 8.892 -40.289 -2.556 1.00 10.18 417 CYS A C 1
ATOM 2611 O O . CYS A 1 336 ? 9.130 -40.103 -3.744 1.00 11.37 417 CYS A O 1
ATOM 2614 N N . ILE A 1 337 ? 7.994 -39.615 -1.837 1.00 9.74 418 ILE A N 1
ATOM 2615 C CA . ILE A 1 337 ? 7.232 -38.521 -2.382 1.00 8.84 418 ILE A CA 1
ATOM 2616 C C . ILE A 1 337 ? 8.075 -37.283 -2.207 1.00 9.58 418 ILE A C 1
ATOM 2617 O O . ILE A 1 337 ? 8.428 -36.871 -1.093 1.00 9.54 418 ILE A O 1
ATOM 2622 N N . ARG A 1 338 ? 8.362 -36.616 -3.307 1.00 8.90 419 ARG A N 1
ATOM 2623 C CA . ARG A 1 338 ? 9.238 -35.443 -3.260 1.00 9.51 419 ARG A CA 1
ATOM 2624 C C . ARG A 1 338 ? 8.467 -34.185 -2.887 1.00 8.20 419 ARG A C 1
ATOM 2625 O O . ARG A 1 338 ? 7.528 -33.834 -3.591 1.00 7.41 419 ARG A O 1
ATOM 2633 N N . PRO A 1 339 ? 8.901 -33.428 -1.879 1.00 8.65 420 PRO A N 1
ATOM 2634 C CA . PRO A 1 339 ? 8.249 -32.178 -1.583 1.00 9.21 420 PRO A CA 1
ATOM 2635 C C . PRO A 1 339 ? 8.810 -31.042 -2.428 1.00 8.73 420 PRO A C 1
ATOM 2636 O O . PRO A 1 339 ? 10.048 -30.947 -2.612 1.00 8.34 420 PRO A O 1
ATOM 2640 N N . CYS A 1 340 ? 7.914 -30.208 -2.927 1.00 8.16 421 CYS A N 1
ATOM 2641 C CA . CYS A 1 340 ? 8.245 -29.006 -3.652 1.00 7.73 421 CYS A CA 1
ATOM 2642 C C . CYS A 1 340 ? 7.385 -27.852 -3.126 1.00 7.37 421 CYS A C 1
ATOM 2643 O O . CYS A 1 340 ? 6.403 -28.110 -2.381 1.00 7.58 421 CYS A O 1
ATOM 2646 N N . PHE A 1 341 ? 7.645 -26.608 -3.526 1.00 7.79 422 PHE A N 1
ATOM 2647 C CA . PHE A 1 341 ? 6.776 -25.522 -3.132 1.00 7.31 422 PHE A CA 1
ATOM 2648 C C . PHE A 1 341 ? 6.787 -24.430 -4.165 1.00 6.15 422 PHE A C 1
ATOM 2649 O O . PHE A 1 341 ? 7.772 -24.331 -4.951 1.00 7.41 422 PHE A O 1
ATOM 2657 N N . TRP A 1 342 ? 5.746 -23.658 -4.191 1.00 6.49 423 TRP A N 1
ATOM 2658 C CA . TRP A 1 342 ? 5.690 -22.462 -5.061 1.00 6.15 423 TRP A CA 1
ATOM 2659 C C . TRP A 1 342 ? 5.475 -21.191 -4.195 1.00 6.29 423 TRP A C 1
ATOM 2660 O O . TRP A 1 342 ? 4.994 -21.298 -3.060 1.00 7.97 423 TRP A O 1
ATOM 2671 N N . VAL A 1 343 ? 5.825 -20.037 -4.771 1.00 6.99 424 VAL A N 1
ATOM 2672 C CA . VAL A 1 343 ? 5.587 -18.750 -4.155 1.00 7.10 424 VAL A CA 1
ATOM 2673 C C . VAL A 1 343 ? 4.942 -17.849 -5.228 1.00 7.97 424 VAL A C 1
ATOM 2674 O O . VAL A 1 343 ? 5.454 -17.781 -6.359 1.00 8.09 424 VAL A O 1
ATOM 2678 N N . GLU A 1 344 ? 3.870 -17.187 -4.834 1.00 7.27 425 GLU A N 1
ATOM 2679 C CA . GLU A 1 344 ? 3.221 -16.138 -5.605 1.00 7.36 425 GLU A CA 1
ATOM 2680 C C . GLU A 1 344 ? 3.851 -14.806 -5.272 1.00 9.14 425 GLU A C 1
ATOM 2681 O O . GLU A 1 344 ? 3.978 -14.465 -4.088 1.00 9.43 425 GLU A O 1
ATOM 2687 N N . LEU A 1 345 ? 4.209 -14.024 -6.297 1.00 8.77 426 LEU A N 1
ATOM 2688 C CA . LEU A 1 345 ? 4.839 -12.761 -6.136 1.00 8.76 426 LEU A CA 1
ATOM 2689 C C . LEU A 1 345 ? 3.829 -11.723 -6.569 1.00 9.69 426 LEU A C 1
ATOM 2690 O O . LEU A 1 345 ? 3.637 -11.492 -7.779 1.00 10.11 426 LEU A O 1
ATOM 2695 N N . ILE A 1 346 ? 3.172 -11.102 -5.582 1.00 8.72 427 ILE A N 1
ATOM 2696 C CA . ILE A 1 346 ? 2.022 -10.234 -5.852 1.00 8.94 427 ILE A CA 1
ATOM 2697 C C . ILE A 1 346 ? 2.503 -8.857 -6.217 1.00 9.21 427 ILE A C 1
ATOM 2698 O O . ILE A 1 346 ? 3.269 -8.239 -5.439 1.00 10.71 427 ILE A O 1
ATOM 2703 N N . ARG A 1 347 ? 1.981 -8.315 -7.310 1.00 9.02 428 ARG A N 1
ATOM 2704 C CA . ARG A 1 347 ? 2.268 -6.966 -7.768 1.00 9.66 428 ARG A CA 1
ATOM 2705 C C . ARG A 1 347 ? 0.965 -6.174 -7.880 1.00 10.05 428 ARG A C 1
ATOM 2706 O O . ARG A 1 347 ? -0.110 -6.727 -8.174 1.00 10.41 428 ARG A O 1
ATOM 2714 N N . GLY A 1 348 ? 1.068 -4.865 -7.625 1.00 9.86 429 GLY A N 1
ATOM 2715 C CA . GLY A 1 348 ? -0.044 -3.992 -7.788 1.00 10.62 429 GLY A CA 1
ATOM 2716 C C . GLY A 1 348 ? -0.679 -3.591 -6.468 1.00 10.96 429 GLY A C 1
ATOM 2717 O O . GLY A 1 348 ? 0.032 -3.422 -5.466 1.00 11.10 429 GLY A O 1
ATOM 2718 N N . ARG A 1 349 ? -2.001 -3.507 -6.469 1.00 9.71 430 ARG A N 1
ATOM 2719 C CA . ARG A 1 349 ? -2.700 -3.078 -5.246 1.00 10.50 430 ARG A CA 1
ATOM 2720 C C . ARG A 1 349 ? -2.679 -4.210 -4.202 1.00 12.25 430 ARG A C 1
ATOM 2721 O O . ARG A 1 349 ? -2.636 -5.390 -4.537 1.00 11.28 430 ARG A O 1
ATOM 2729 N N . PRO A 1 350 ? -2.669 -3.869 -2.916 1.00 12.47 431 PRO A N 1
ATOM 2730 C CA . PRO A 1 350 ? -2.815 -2.501 -2.389 1.00 13.90 431 PRO A CA 1
ATOM 2731 C C . PRO A 1 350 ? -1.516 -1.741 -2.186 1.00 16.13 431 PRO A C 1
ATOM 2732 O O . PRO A 1 350 ? -1.558 -0.527 -1.829 1.00 22.28 431 PRO A O 1
ATOM 2736 N N . LYS A 1 351 ? -0.369 -2.404 -2.327 1.00 14.86 432 LYS A N 1
ATOM 2737 C CA . LYS A 1 351 ? 0.919 -1.807 -1.931 1.00 18.27 432 LYS A CA 1
ATOM 2738 C C . LYS A 1 351 ? 1.456 -0.845 -2.972 1.00 18.07 432 LYS A C 1
ATOM 2739 O O . LYS A 1 351 ? 2.300 -0.004 -2.663 1.00 19.06 432 LYS A O 1
ATOM 2745 N N . GLU A 1 352 ? 1.025 -1.003 -4.217 1.00 12.99 433 GLU A N 1
ATOM 2746 C CA . GLU A 1 352 ? 1.574 -0.232 -5.336 1.00 13.36 433 GLU A CA 1
ATOM 2747 C C . GLU A 1 352 ? 0.480 0.520 -6.037 1.00 12.27 433 GLU A C 1
ATOM 2748 O O . GLU A 1 352 ? -0.692 0.131 -6.031 1.00 13.49 433 GLU A O 1
ATOM 2754 N N . ASN A 1 353 ? 0.877 1.605 -6.674 1.00 12.36 434 ASN A N 1
ATOM 2755 C CA . ASN A 1 353 ? -0.106 2.587 -7.225 1.00 14.14 434 ASN A CA 1
ATOM 2756 C C . ASN A 1 353 ? -0.526 2.249 -8.643 1.00 13.54 434 ASN A C 1
ATOM 2757 O O . ASN A 1 353 ? -0.176 2.945 -9.619 1.00 15.84 434 ASN A O 1
ATOM 2762 N N . THR A 1 354 ? -1.293 1.187 -8.743 1.00 12.10 435 THR A N 1
ATOM 2763 C CA . THR A 1 354 ? -1.777 0.661 -10.001 1.00 10.79 435 THR A CA 1
ATOM 2764 C C . THR A 1 354 ? -3.296 0.507 -9.938 1.00 10.80 435 THR A C 1
ATOM 2765 O O . THR A 1 354 ? -3.899 0.564 -8.879 1.00 12.85 435 THR A O 1
ATOM 2769 N N . ILE A 1 355 ? -3.926 0.289 -11.076 1.00 10.52 436 ILE A N 1
ATOM 2770 C CA . ILE A 1 355 ? -5.350 -0.016 -11.136 1.00 10.56 436 ILE A CA 1
ATOM 2771 C C . ILE A 1 355 ? -5.648 -1.495 -10.853 1.00 10.13 436 ILE A C 1
ATOM 2772 O O . ILE A 1 355 ? -6.802 -1.852 -10.645 1.00 10.65 436 ILE A O 1
ATOM 2777 N N . TRP A 1 356 ? -4.599 -2.335 -10.910 1.00 9.48 437 TRP A N 1
ATOM 2778 C CA . TRP A 1 356 ? -4.692 -3.772 -10.956 1.00 8.75 437 TRP A CA 1
ATOM 2779 C C . TRP A 1 356 ? -3.842 -4.459 -9.874 1.00 9.06 437 TRP A C 1
ATOM 2780 O O . TRP A 1 356 ? -3.003 -3.849 -9.233 1.00 8.62 437 TRP A O 1
ATOM 2791 N N . THR A 1 357 ? -4.134 -5.728 -9.684 1.00 8.72 438 THR A N 1
ATOM 2792 C CA . THR A 1 357 ? -3.338 -6.640 -8.896 1.00 8.28 438 THR A CA 1
ATOM 2793 C C . THR A 1 357 ? -3.122 -7.917 -9.712 1.00 7.83 438 THR A C 1
ATOM 2794 O O . THR A 1 357 ? -4.086 -8.469 -10.244 1.00 8.93 438 THR A O 1
ATOM 2798 N N . SER A 1 358 ? -1.880 -8.385 -9.731 1.00 7.78 439 SER A N 1
ATOM 2799 C CA . SER A 1 358 ? -1.580 -9.665 -10.423 1.00 8.41 439 SER A CA 1
ATOM 2800 C C . SER A 1 358 ? -0.343 -10.301 -9.816 1.00 11.30 439 SER A C 1
ATOM 2801 O O . SER A 1 358 ? 0.272 -9.719 -8.986 1.00 17.59 439 SER A O 1
ATOM 2804 N N . GLY A 1 359 ? -0.037 -11.525 -10.154 1.00 11.10 440 GLY A N 1
ATOM 2805 C CA . GLY A 1 359 ? 1.124 -12.190 -9.591 1.00 10.36 440 GLY A CA 1
ATOM 2806 C C . GLY A 1 359 ? 1.911 -12.925 -10.641 1.00 9.70 440 GLY A C 1
ATOM 2807 O O . GLY A 1 359 ? 1.407 -13.264 -11.721 1.00 12.92 440 GLY A O 1
ATOM 2808 N N . SER A 1 360 ? 3.179 -13.137 -10.317 1.00 9.03 441 SER A N 1
ATOM 2809 C CA . SER A 1 360 ? 4.018 -14.107 -11.008 1.00 7.35 441 SER A CA 1
ATOM 2810 C C . SER A 1 360 ? 4.380 -15.208 -10.026 1.00 7.48 441 SER A C 1
ATOM 2811 O O . SER A 1 360 ? 3.907 -15.176 -8.876 1.00 9.34 441 SER A O 1
ATOM 2814 N N . SER A 1 361 ? 5.161 -16.181 -10.451 1.00 7.35 442 SER A N 1
ATOM 2815 C CA . SER A 1 361 ? 5.506 -17.293 -9.553 1.00 7.40 442 SER A CA 1
ATOM 2816 C C . SER A 1 361 ? 6.929 -17.791 -9.717 1.00 7.54 442 SER A C 1
ATOM 2817 O O . SER A 1 361 ? 7.576 -17.621 -10.772 1.00 8.32 442 SER A O 1
ATOM 2820 N N . ILE A 1 362 ? 7.378 -18.468 -8.643 1.00 7.60 443 ILE A N 1
ATOM 2821 C CA . ILE A 1 362 ? 8.601 -19.193 -8.607 1.00 7.63 443 ILE A CA 1
ATOM 2822 C C . ILE A 1 362 ? 8.300 -20.520 -7.911 1.00 6.92 443 ILE A C 1
ATOM 2823 O O . ILE A 1 362 ? 7.324 -20.609 -7.152 1.00 7.61 443 ILE A O 1
ATOM 2828 N N . SER A 1 363 ? 9.095 -21.564 -8.216 1.00 6.48 444 SER A N 1
ATOM 2829 C CA . SER A 1 363 ? 8.956 -22.817 -7.509 1.00 6.83 444 SER A CA 1
ATOM 2830 C C . SER A 1 363 ? 10.299 -23.478 -7.300 1.00 7.53 444 SER A C 1
ATOM 2831 O O . SER A 1 363 ? 11.255 -23.206 -8.052 1.00 7.66 444 SER A O 1
ATOM 2834 N N . PHE A 1 364 ? 10.350 -24.381 -6.322 1.00 7.46 445 PHE A N 1
ATOM 2835 C CA . PHE A 1 364 ? 11.560 -25.082 -5.895 1.00 7.92 445 PHE A CA 1
ATOM 2836 C C . PHE A 1 364 ? 11.187 -26.519 -5.538 1.00 7.22 445 PHE A C 1
ATOM 2837 O O . PHE A 1 364 ? 10.042 -26.740 -5.063 1.00 8.25 445 PHE A O 1
ATOM 2845 N N . CYS A 1 365 ? 12.137 -27.453 -5.658 1.00 7.88 446 CYS A N 1
ATOM 2846 C CA . CYS A 1 365 ? 11.926 -28.807 -5.186 1.00 8.36 446 CYS A CA 1
ATOM 2847 C C . CYS A 1 365 ? 12.988 -29.160 -4.198 1.00 8.28 446 CYS A C 1
ATOM 2848 O O . CYS A 1 365 ? 14.172 -28.761 -4.339 1.00 9.05 446 CYS A O 1
ATOM 2851 N N . GLY A 1 366 ? 12.613 -30.028 -3.227 1.00 8.97 447 GLY A N 1
ATOM 2852 C CA . GLY A 1 366 ? 13.524 -30.447 -2.203 1.00 9.42 447 GLY A CA 1
ATOM 2853 C C . GLY A 1 366 ? 14.514 -31.439 -2.731 1.00 9.18 447 GLY A C 1
ATOM 2854 O O . GLY A 1 366 ? 14.131 -32.351 -3.428 1.00 11.98 447 GLY A O 1
ATOM 2855 N N . VAL A 1 367 ? 15.788 -31.260 -2.353 1.00 8.95 448 VAL A N 1
ATOM 2856 C CA . VAL A 1 367 ? 16.861 -32.189 -2.751 1.00 10.78 448 VAL A CA 1
ATOM 2857 C C . VAL A 1 367 ? 17.739 -32.504 -1.511 1.00 11.70 448 VAL A C 1
ATOM 2858 O O . VAL A 1 367 ? 17.733 -31.695 -0.573 1.00 9.88 448 VAL A O 1
ATOM 2862 N N . ASN A 1 368 ? 18.563 -33.529 -1.610 1.00 12.55 449 ASN A N 1
ATOM 2863 C CA . ASN A 1 368 ? 19.649 -33.780 -0.636 1.00 14.79 449 ASN A CA 1
ATOM 2864 C C . ASN A 1 368 ? 21.015 -33.502 -1.172 1.00 16.09 449 ASN A C 1
ATOM 2865 O O . ASN A 1 368 ? 22.014 -33.792 -0.542 1.00 24.38 449 ASN A O 1
ATOM 2870 N N . SER A 1 369 ? 21.082 -32.716 -2.185 1.00 13.10 450 SER A N 1
ATOM 2871 C CA . SER A 1 369 ? 22.329 -32.272 -2.794 1.00 11.91 450 SER A CA 1
ATOM 2872 C C . SER A 1 369 ? 22.514 -30.786 -2.534 1.00 11.66 450 SER A C 1
ATOM 2873 O O . SER A 1 369 ? 21.717 -30.176 -1.833 1.00 11.89 450 SER A O 1
ATOM 2876 N N . ASP A 1 370 ? 23.588 -30.190 -3.067 1.00 10.95 451 ASP A N 1
ATOM 2877 C CA . ASP A 1 370 ? 23.933 -28.825 -2.664 1.00 11.08 451 ASP A CA 1
ATOM 2878 C C . ASP A 1 370 ? 22.940 -27.805 -3.276 1.00 9.85 451 ASP A C 1
ATOM 2879 O O . ASP A 1 370 ? 22.404 -27.986 -4.412 1.00 10.77 451 ASP A O 1
ATOM 2884 N N . THR A 1 371 ? 22.634 -26.801 -2.470 1.00 8.78 452 THR A N 1
ATOM 2885 C CA . THR A 1 371 ? 21.706 -25.738 -2.834 1.00 9.82 452 THR A CA 1
ATOM 2886 C C . THR A 1 371 ? 22.276 -24.394 -2.373 1.00 10.25 452 THR A C 1
ATOM 2887 O O . THR A 1 371 ? 23.328 -24.340 -1.702 1.00 12.29 452 THR A O 1
ATOM 2891 N N . VAL A 1 372 ? 21.601 -23.308 -2.724 1.00 9.97 453 VAL A N 1
ATOM 2892 C CA . VAL A 1 372 ? 22.026 -21.989 -2.322 1.00 9.69 453 VAL A CA 1
ATOM 2893 C C . VAL A 1 372 ? 20.851 -21.067 -2.140 1.00 9.38 453 VAL A C 1
ATOM 2894 O O . VAL A 1 372 ? 19.827 -21.204 -2.853 1.00 10.90 453 VAL A O 1
ATOM 2898 N N . GLY A 1 373 ? 20.992 -20.126 -1.205 1.00 10.23 454 GLY A N 1
ATOM 2899 C CA . GLY A 1 373 ? 20.050 -19.066 -1.060 1.00 10.37 454 GLY A CA 1
ATOM 2900 C C . GLY A 1 373 ? 20.281 -17.911 -2.027 1.00 9.53 454 GLY A C 1
ATOM 2901 O O . GLY A 1 373 ? 21.413 -17.655 -2.442 1.00 11.43 454 GLY A O 1
ATOM 2902 N N . TRP A 1 374 ? 19.215 -17.249 -2.454 1.00 9.23 455 TRP A N 1
ATOM 2903 C CA . TRP A 1 374 ? 19.310 -16.038 -3.290 1.00 9.80 455 TRP A CA 1
ATOM 2904 C C . TRP A 1 374 ? 17.977 -15.311 -3.191 1.00 9.80 455 TRP A C 1
ATOM 2905 O O . TRP A 1 374 ? 17.204 -15.602 -2.259 1.00 10.56 455 TRP A O 1
ATOM 2916 N N . SER A 1 375 ? 17.762 -14.333 -4.060 1.00 9.34 456 SER A N 1
ATOM 2917 C CA . SER A 1 375 ? 16.483 -13.710 -4.199 1.00 9.59 456 SER A CA 1
ATOM 2918 C C . SER A 1 375 ? 16.088 -13.836 -5.654 1.00 9.85 456 SER A C 1
ATOM 2919 O O . SER A 1 375 ? 16.805 -13.365 -6.565 1.00 10.17 456 SER A O 1
ATOM 2922 N N . TRP A 1 376 ? 14.921 -14.392 -5.881 1.00 9.04 457 TRP A N 1
ATOM 2923 C CA . TRP A 1 376 ? 14.335 -14.502 -7.223 1.00 9.08 457 TRP A CA 1
ATOM 2924 C C . TRP A 1 376 ? 12.979 -13.789 -7.237 1.00 9.11 457 TRP A C 1
ATOM 2925 O O . TRP A 1 376 ? 11.919 -14.468 -7.167 1.00 9.21 457 TRP A O 1
ATOM 2936 N N . PRO A 1 377 ? 12.987 -12.448 -7.285 1.00 9.18 458 PRO A N 1
ATOM 2937 C CA . PRO A 1 377 ? 11.770 -11.686 -7.146 1.00 9.04 458 PRO A CA 1
ATOM 2938 C C . PRO A 1 377 ? 11.039 -11.502 -8.480 1.00 8.91 458 PRO A C 1
ATOM 2939 O O . PRO A 1 377 ? 11.492 -12.036 -9.536 1.00 8.66 458 PRO A O 1
ATOM 2943 N N . ASP A 1 378 ? 9.911 -10.817 -8.428 1.00 9.34 459 ASP A N 1
ATOM 2944 C CA . ASP A 1 378 ? 9.076 -10.670 -9.615 1.00 9.38 459 ASP A CA 1
ATOM 2945 C C . ASP A 1 378 ? 9.784 -9.914 -10.744 1.00 9.55 459 ASP A C 1
ATOM 2946 O O . ASP A 1 378 ? 9.807 -10.404 -11.904 1.00 10.88 459 ASP A O 1
ATOM 2951 N N . GLY A 1 379 ? 10.358 -8.778 -10.411 1.00 10.87 460 GLY A N 1
ATOM 2952 C CA . GLY A 1 379 ? 11.183 -8.005 -11.332 1.00 10.83 460 GLY A CA 1
ATOM 2953 C C . GLY A 1 379 ? 10.491 -7.051 -12.252 1.00 9.85 460 GLY A C 1
ATOM 2954 O O . GLY A 1 379 ? 11.184 -6.378 -13.043 1.00 11.21 460 GLY A O 1
ATOM 2955 N N . ALA A 1 380 ? 9.152 -6.964 -12.226 1.00 8.89 461 ALA A N 1
ATOM 2956 C CA . ALA A 1 380 ? 8.499 -5.953 -13.085 1.00 9.70 461 ALA A CA 1
ATOM 2957 C C . ALA A 1 380 ? 8.710 -4.548 -12.510 1.00 10.41 461 ALA A C 1
ATOM 2958 O O . ALA A 1 380 ? 8.873 -4.363 -11.295 1.00 11.13 461 ALA A O 1
ATOM 2960 N N . GLU A 1 381 ? 8.679 -3.539 -13.384 1.00 9.55 462 GLU A N 1
ATOM 2961 C CA . GLU A 1 381 ? 8.785 -2.151 -13.027 1.00 10.89 462 GLU A CA 1
ATOM 2962 C C . GLU A 1 381 ? 7.363 -1.569 -13.120 1.00 11.14 462 GLU A C 1
ATOM 2963 O O . GLU A 1 381 ? 6.777 -1.479 -14.188 1.00 12.12 462 GLU A O 1
ATOM 2969 N N . LEU A 1 382 ? 6.822 -1.177 -11.956 1.00 10.79 463 LEU A N 1
ATOM 2970 C CA . LEU A 1 382 ? 5.499 -0.606 -11.852 1.00 10.82 463 LEU A CA 1
ATOM 2971 C C . LEU A 1 382 ? 5.619 0.897 -11.572 1.00 11.48 463 LEU A C 1
ATOM 2972 O O . LEU A 1 382 ? 6.620 1.331 -10.996 1.00 13.49 463 LEU A O 1
ATOM 2977 N N . PRO A 1 383 ? 4.610 1.710 -11.959 1.00 11.67 464 PRO A N 1
ATOM 2978 C CA . PRO A 1 383 ? 3.392 1.271 -12.626 1.00 12.44 464 PRO A CA 1
ATOM 2979 C C . PRO A 1 383 ? 3.612 0.934 -14.088 1.00 12.15 464 PRO A C 1
ATOM 2980 O O . PRO A 1 383 ? 4.706 1.106 -14.608 1.00 12.24 464 PRO A O 1
ATOM 2984 N N . PHE A 1 384 ? 2.533 0.455 -14.712 1.00 10.95 465 PHE A N 1
ATOM 2985 C CA . PHE A 1 384 ? 2.523 0.103 -16.134 1.00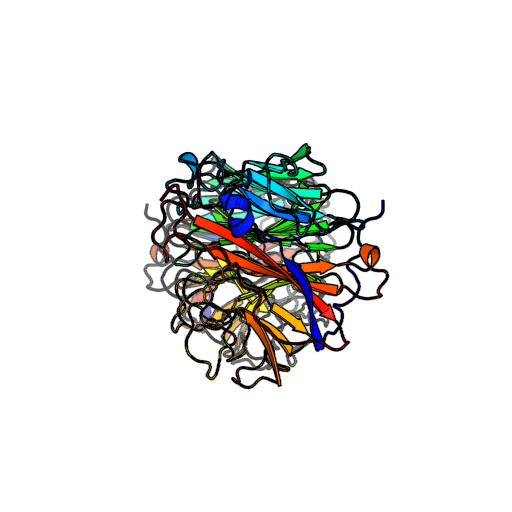 11.28 465 PHE A CA 1
ATOM 2986 C C . PHE A 1 384 ? 1.844 1.241 -16.954 1.00 12.47 465 PHE A C 1
ATOM 2987 O O . PHE A 1 384 ? 1.293 2.189 -16.372 1.00 12.43 465 PHE A O 1
ATOM 2995 N N A THR A 1 385 ? 1.880 1.117 -18.279 0.50 12.68 466 THR A N 1
ATOM 2996 N N B THR A 1 385 ? 1.862 1.146 -18.277 0.50 12.77 466 THR A N 1
ATOM 2997 C CA A THR A 1 385 ? 1.264 2.092 -19.177 0.50 13.32 466 THR A CA 1
ATOM 2998 C CA B THR A 1 385 ? 1.303 2.230 -19.080 0.50 13.01 466 THR A CA 1
ATOM 2999 C C A THR A 1 385 ? -0.191 2.396 -18.861 0.50 13.25 466 THR A C 1
ATOM 3000 C C B THR A 1 385 ? -0.206 2.417 -18.873 0.50 13.16 466 THR A C 1
ATOM 3001 O O A THR A 1 385 ? -0.628 3.557 -18.938 0.50 14.32 466 THR A O 1
ATOM 3002 O O B THR A 1 385 ? -0.697 3.549 -19.006 0.50 14.13 466 THR A O 1
ATOM 3009 N N . ILE A 1 386 ? -0.928 1.362 -18.454 1.00 11.99 467 ILE A N 1
ATOM 3010 C CA . ILE A 1 386 ? -2.365 1.474 -18.209 1.00 11.41 467 ILE A CA 1
ATOM 3011 C C . ILE A 1 386 ? -2.698 2.288 -16.956 1.00 12.03 467 ILE A C 1
ATOM 3012 O O . ILE A 1 386 ? -3.825 2.767 -16.806 1.00 14.60 467 ILE A O 1
ATOM 3017 N N . ASP A 1 387 ? -1.733 2.420 -16.057 1.00 11.79 468 ASP A N 1
ATOM 3018 C CA . ASP A 1 387 ? -1.939 3.060 -14.761 1.00 13.57 468 ASP A CA 1
ATOM 3019 C C . ASP A 1 387 ? -1.773 4.560 -14.818 1.00 15.61 468 ASP A C 1
ATOM 3020 O O . ASP A 1 387 ? -2.280 5.205 -13.882 1.00 20.40 468 ASP A O 1
ATOM 3025 N N . SER B 1 1 ? -47.704 -22.627 27.433 1.00 30.07 82 SER B N 1
ATOM 3026 C CA . SER B 1 1 ? -46.528 -23.540 27.285 1.00 25.81 82 SER B CA 1
ATOM 3027 C C . SER B 1 1 ? -45.281 -22.711 27.043 1.00 22.55 82 SER B C 1
ATOM 3028 O O . SER B 1 1 ? -45.307 -21.747 26.269 1.00 25.11 82 SER B O 1
ATOM 3031 N N . VAL B 1 2 ? -44.182 -23.129 27.654 1.00 20.76 83 VAL B N 1
ATOM 3032 C CA . VAL B 1 2 ? -42.885 -22.460 27.515 1.00 19.23 83 VAL B CA 1
ATOM 3033 C C . VAL B 1 2 ? -41.798 -23.529 27.318 1.00 16.20 83 VAL B C 1
ATOM 3034 O O . VAL B 1 2 ? -41.816 -24.568 27.974 1.00 15.97 83 VAL B O 1
ATOM 3038 N N . LYS B 1 3 ? -40.819 -23.256 26.474 1.00 14.61 84 LYS B N 1
ATOM 3039 C CA A LYS B 1 3 ? -39.738 -24.212 26.279 0.50 13.94 84 LYS B CA 1
ATOM 3040 C CA B LYS B 1 3 ? -39.694 -24.175 26.276 0.50 13.86 84 LYS B CA 1
ATOM 3041 C C . LYS B 1 3 ? -38.942 -24.394 27.585 1.00 12.89 84 LYS B C 1
ATOM 3042 O O . LYS B 1 3 ? -38.718 -23.428 28.364 1.00 15.53 84 LYS B O 1
ATOM 3053 N N . LEU B 1 4 ? -38.538 -25.623 27.841 1.00 11.46 85 LEU B N 1
ATOM 3054 C CA . LEU B 1 4 ? -37.622 -25.909 28.945 1.00 11.84 85 LEU B CA 1
ATOM 3055 C C . LEU B 1 4 ? -36.307 -25.183 28.775 1.00 11.22 85 LEU B C 1
ATOM 3056 O O . LEU B 1 4 ? -35.685 -25.274 27.731 1.00 11.75 85 LEU B O 1
ATOM 3061 N N . ALA B 1 5 ? -35.872 -24.423 29.791 1.00 11.43 86 ALA B N 1
ATOM 3062 C CA . ALA B 1 5 ? -34.625 -23.714 29.691 1.00 11.38 86 ALA B CA 1
ATOM 3063 C C . ALA B 1 5 ? -33.400 -24.624 29.570 1.00 10.06 86 ALA B C 1
ATOM 3064 O O . ALA B 1 5 ? -32.542 -24.441 28.692 1.00 12.82 86 ALA B O 1
ATOM 3066 N N . GLY B 1 6 ? -33.278 -25.595 30.458 1.00 10.60 87 GLY B N 1
ATOM 3067 C CA . GLY B 1 6 ? -32.126 -26.461 30.458 1.00 10.91 87 GLY B CA 1
ATOM 3068 C C . GLY B 1 6 ? -30.791 -25.891 30.854 1.00 9.77 87 GLY B C 1
ATOM 3069 O O . GLY B 1 6 ? -29.778 -26.487 30.523 1.00 11.87 87 GLY B O 1
ATOM 3070 N N . ASN B 1 7 ? -30.821 -24.745 31.541 1.00 10.74 88 ASN B N 1
ATOM 3071 C CA . ASN B 1 7 ? -29.607 -24.021 31.830 1.00 11.41 88 ASN B CA 1
ATOM 3072 C C . ASN B 1 7 ? -29.133 -24.096 33.252 1.00 12.73 88 ASN B C 1
ATOM 3073 O O . ASN B 1 7 ? -28.015 -23.660 33.542 1.00 14.05 88 ASN B O 1
ATOM 3078 N N . SER B 1 8 ? -29.892 -24.788 34.109 1.00 10.86 89 SER B N 1
ATOM 3079 C CA . SER B 1 8 ? -29.451 -25.029 35.487 1.00 11.79 89 SER B CA 1
ATOM 3080 C C . SER B 1 8 ? -28.566 -26.271 35.538 1.00 12.21 89 SER B C 1
ATOM 3081 O O . SER B 1 8 ? -28.518 -27.089 34.600 1.00 12.68 89 SER B O 1
ATOM 3084 N N . SER B 1 9 ? -27.855 -26.450 36.647 1.00 12.33 90 SER B N 1
ATOM 3085 C CA . SER B 1 9 ? -27.014 -27.590 36.847 1.00 12.37 90 SER B CA 1
ATOM 3086 C C . SER B 1 9 ? -27.800 -28.758 37.368 1.00 12.57 90 SER B C 1
ATOM 3087 O O . SER B 1 9 ? -28.912 -28.592 37.885 1.00 12.26 90 SER B O 1
ATOM 3090 N N . LEU B 1 10 ? -27.237 -29.950 37.203 1.00 12.98 91 LEU B N 1
ATOM 3091 C CA . LEU B 1 10 ? -27.798 -31.158 37.828 1.00 13.86 91 LEU B CA 1
ATOM 3092 C C . LEU B 1 10 ? -27.812 -31.001 39.338 1.00 14.84 91 LEU B C 1
ATOM 3093 O O . LEU B 1 10 ? -26.813 -30.611 39.930 1.00 17.83 91 LEU B O 1
ATOM 3098 N N . CYS B 1 11 ? -28.914 -31.376 39.964 1.00 14.06 92 CYS B N 1
ATOM 3099 C CA . CYS B 1 11 ? -29.034 -31.328 41.401 1.00 14.56 92 CYS B CA 1
ATOM 3100 C C . CYS B 1 11 ? -28.043 -32.328 42.023 1.00 14.87 92 CYS B C 1
ATOM 3101 O O . CYS B 1 11 ? -27.926 -33.439 41.570 1.00 14.00 92 CYS B O 1
ATOM 3104 N N . PRO B 1 12 ? -27.311 -31.903 43.045 1.00 21.75 93 PRO B N 1
ATOM 3105 C CA . PRO B 1 12 ? -26.499 -32.887 43.746 1.00 19.08 93 PRO B CA 1
ATOM 3106 C C . PRO B 1 12 ? -27.408 -33.819 44.544 1.00 14.31 93 PRO B C 1
ATOM 3107 O O . PRO B 1 12 ? -28.471 -33.404 45.010 1.00 19.56 93 PRO B O 1
ATOM 3111 N N . VAL B 1 13 ? -27.029 -35.094 44.626 1.00 12.78 94 VAL B N 1
ATOM 3112 C CA . VAL B 1 13 ? -27.850 -36.090 45.284 1.00 12.96 94 VAL B CA 1
ATOM 3113 C C . VAL B 1 13 ? -27.023 -37.062 46.105 1.00 14.13 94 VAL B C 1
ATOM 3114 O O . VAL B 1 13 ? -25.917 -37.506 45.684 1.00 14.44 94 VAL B O 1
ATOM 3118 N N . SER B 1 14 ? -27.570 -37.422 47.245 1.00 11.31 95 SER B N 1
ATOM 3119 C CA . SER B 1 14 ? -26.943 -38.355 48.146 1.00 13.27 95 SER B CA 1
ATOM 3120 C C . SER B 1 14 ? -27.456 -39.764 48.034 1.00 11.68 95 SER B C 1
ATOM 3121 O O . SER B 1 14 ? -26.806 -40.700 48.518 1.00 11.55 95 SER B O 1
ATOM 3124 N N . GLY B 1 15 ? -28.640 -39.968 47.414 1.00 11.44 96 GLY B N 1
ATOM 3125 C CA . GLY B 1 15 ? -29.182 -41.269 47.289 1.00 10.48 96 GLY B CA 1
ATOM 3126 C C . GLY B 1 15 ? -30.444 -41.204 46.438 1.00 9.49 96 GLY B C 1
ATOM 3127 O O . GLY B 1 15 ? -30.792 -40.153 45.902 1.00 11.25 96 GLY B O 1
ATOM 3128 N N . TRP B 1 16 ? -31.046 -42.375 46.291 1.00 8.86 97 TRP B N 1
ATOM 3129 C CA . TRP B 1 16 ? -32.074 -42.565 45.276 1.00 8.58 97 TRP B CA 1
ATOM 3130 C C . TRP B 1 16 ? -33.354 -43.051 45.954 1.00 9.40 97 TRP B C 1
ATOM 3131 O O . TRP B 1 16 ? -33.355 -44.106 46.603 1.00 9.51 97 TRP B O 1
ATOM 3142 N N . ALA B 1 17 ? -34.439 -42.290 45.777 1.00 8.96 98 ALA B N 1
ATOM 3143 C CA . ALA B 1 17 ? -35.747 -42.594 46.371 1.00 8.73 98 ALA B CA 1
ATOM 3144 C C . ALA B 1 17 ? -36.586 -43.322 45.321 1.00 8.40 98 ALA B C 1
ATOM 3145 O O . ALA B 1 17 ? -36.629 -42.890 44.145 1.00 8.91 98 ALA B O 1
ATOM 3147 N N . ILE B 1 18 ? -37.249 -44.384 45.706 1.00 8.26 99 ILE B N 1
ATOM 3148 C CA . ILE B 1 18 ? -38.042 -45.109 44.719 1.00 8.54 99 ILE B CA 1
ATOM 3149 C C . ILE B 1 18 ? -39.232 -44.305 44.226 1.00 9.25 99 ILE B C 1
ATOM 3150 O O . ILE B 1 18 ? -39.924 -43.639 45.008 1.00 8.65 99 ILE B O 1
ATOM 3155 N N . TYR B 1 19 ? -39.420 -44.323 42.906 1.00 8.25 100 TYR B N 1
ATOM 3156 C CA . TYR B 1 19 ? -40.394 -43.441 42.207 1.00 7.60 100 TYR B CA 1
ATOM 3157 C C . TYR B 1 19 ? -41.527 -44.250 41.608 1.00 7.50 100 TYR B C 1
ATOM 3158 O O . TYR B 1 19 ? -42.685 -43.853 41.752 1.00 9.50 100 TYR B O 1
ATOM 3167 N N . SER B 1 20 ? -41.219 -45.341 40.942 1.00 7.51 101 SER B N 1
ATOM 3168 C CA . SER B 1 20 ? -42.246 -46.186 40.331 1.00 7.87 101 SER B CA 1
ATOM 3169 C C . SER B 1 20 ? -41.910 -47.643 40.263 1.00 7.07 101 SER B C 1
ATOM 3170 O O . SER B 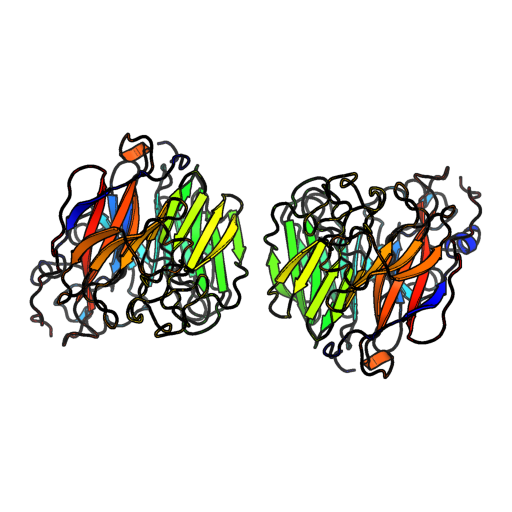1 20 ? -40.724 -48.014 40.284 1.00 8.11 101 SER B O 1
ATOM 3173 N N . LYS B 1 21 ? -42.948 -48.482 40.121 1.00 7.19 102 LYS B N 1
ATOM 3174 C CA . LYS B 1 21 ? -42.782 -49.873 39.780 1.00 7.83 102 LYS B CA 1
ATOM 3175 C C . LYS B 1 21 ? -44.074 -50.286 39.131 1.00 7.83 102 LYS B C 1
ATOM 3176 O O . LYS B 1 21 ? -45.145 -50.094 39.724 1.00 9.08 102 LYS B O 1
ATOM 3182 N N . ASP B 1 22 ? -44.002 -50.968 37.980 1.00 7.26 103 ASP B N 1
ATOM 3183 C CA . ASP B 1 22 ? -45.204 -51.292 37.219 1.00 7.86 103 ASP B CA 1
ATOM 3184 C C . ASP B 1 22 ? -45.695 -52.709 37.368 1.00 7.68 103 ASP B C 1
ATOM 3185 O O . ASP B 1 22 ? -46.874 -52.950 37.129 1.00 8.91 103 ASP B O 1
ATOM 3190 N N . ASN B 1 23 ? -44.841 -53.654 37.786 1.00 7.56 104 ASN B N 1
ATOM 3191 C CA . ASN B 1 23 ? -45.229 -55.058 37.938 1.00 8.92 104 ASN B CA 1
ATOM 3192 C C . ASN B 1 23 ? -45.849 -55.653 36.671 1.00 8.51 104 ASN B C 1
ATOM 3193 O O . ASN B 1 23 ? -46.724 -56.525 36.725 1.00 8.87 104 ASN B O 1
ATOM 3198 N N . SER B 1 24 ? -45.361 -55.187 35.514 1.00 7.94 105 SER B N 1
ATOM 3199 C CA . SER B 1 24 ? -46.036 -55.588 34.252 1.00 8.21 105 SER B CA 1
ATOM 3200 C C . SER B 1 24 ? -46.130 -57.060 33.967 1.00 7.13 105 SER B C 1
ATOM 3201 O O . SER B 1 24 ? -47.171 -57.518 33.439 1.00 8.39 105 SER B O 1
ATOM 3204 N N . VAL B 1 25 ? -45.072 -57.822 34.282 1.00 8.00 106 VAL B N 1
ATOM 3205 C CA . VAL B 1 25 ? -45.031 -59.215 33.886 1.00 8.41 106 VAL B CA 1
ATOM 3206 C C . VAL B 1 25 ? -45.961 -60.023 34.843 1.00 8.84 106 VAL B C 1
ATOM 3207 O O . VAL B 1 25 ? -46.718 -60.864 34.403 1.00 9.84 106 VAL B O 1
ATOM 3211 N N . ARG B 1 26 ? -45.912 -59.707 36.143 1.00 8.87 107 ARG B N 1
ATOM 3212 C CA . ARG B 1 26 ? -46.831 -60.322 37.098 1.00 8.48 107 ARG B CA 1
ATOM 3213 C C . ARG B 1 26 ? -48.317 -60.095 36.694 1.00 9.03 107 ARG B C 1
ATOM 3214 O O . ARG B 1 26 ? -49.159 -61.016 36.714 1.00 9.88 107 ARG B O 1
ATOM 3222 N N . ILE B 1 27 ? -48.606 -58.855 36.310 1.00 8.90 108 ILE B N 1
ATOM 3223 C CA A ILE B 1 27 ? -49.992 -58.486 35.950 0.50 9.22 108 ILE B CA 1
ATOM 3224 C CA B ILE B 1 27 ? -49.988 -58.480 35.939 0.50 9.27 108 ILE B CA 1
ATOM 3225 C C . ILE B 1 27 ? -50.388 -59.161 34.615 1.00 8.50 108 ILE B C 1
ATOM 3226 O O . ILE B 1 27 ? -51.510 -59.614 34.473 1.00 9.63 108 ILE B O 1
ATOM 3235 N N . GLY B 1 28 ? -49.460 -59.209 33.632 1.00 8.35 109 GLY B N 1
ATOM 3236 C CA . GLY B 1 28 ? -49.713 -59.832 32.367 1.00 9.17 109 GLY B CA 1
ATOM 3237 C C . GLY B 1 28 ? -49.923 -61.282 32.330 1.00 9.59 109 GLY B C 1
ATOM 3238 O O . GLY B 1 28 ? -50.335 -61.844 31.305 1.00 11.84 109 GLY B O 1
ATOM 3239 N N . SER B 1 29 ? -49.620 -61.980 33.443 1.00 9.53 110 SER B N 1
ATOM 3240 C CA . SER B 1 29 ? -50.014 -63.369 33.578 1.00 10.73 110 SER B CA 1
ATOM 3241 C C . SER B 1 29 ? -51.527 -63.562 33.351 1.00 10.19 110 SER B C 1
ATOM 3242 O O . SER B 1 29 ? -51.955 -64.585 32.833 1.00 11.65 110 SER B O 1
ATOM 3245 N N . LYS B 1 30 ? -52.322 -62.569 33.761 1.00 9.72 111 LYS B N 1
ATOM 3246 C CA A LYS B 1 30 ? -53.781 -62.565 33.499 0.50 10.66 111 LYS B CA 1
ATOM 3247 C CA B LYS B 1 30 ? -53.767 -62.564 33.494 0.50 10.67 111 LYS B CA 1
ATOM 3248 C C . LYS B 1 30 ? -54.235 -61.423 32.591 1.00 10.61 111 LYS B C 1
ATOM 3249 O O . LYS B 1 30 ? -55.057 -61.634 31.701 1.00 12.89 111 LYS B O 1
ATOM 3260 N N . GLY B 1 31 ? -53.829 -60.202 32.918 1.00 9.52 112 GLY B N 1
ATOM 3261 C CA . GLY B 1 31 ? -54.294 -59.038 32.166 1.00 9.27 112 GLY B CA 1
ATOM 3262 C C . GLY B 1 31 ? -53.689 -58.926 30.796 1.00 9.38 112 GLY B C 1
ATOM 3263 O O . GLY B 1 31 ? -52.827 -59.706 30.376 1.00 13.15 112 GLY B O 1
ATOM 3264 N N . ASP B 1 32 ? -54.177 -57.941 30.098 1.00 8.82 113 ASP B N 1
ATOM 3265 C CA . ASP B 1 32 ? -53.800 -57.682 28.699 1.00 8.98 113 ASP B CA 1
ATOM 3266 C C . ASP B 1 32 ? -52.709 -56.664 28.643 1.00 9.29 113 ASP B C 1
ATOM 3267 O O . ASP B 1 32 ? -52.942 -55.472 28.623 1.00 12.66 113 ASP B O 1
ATOM 3272 N N . VAL B 1 33 ? -51.495 -57.153 28.745 1.00 9.19 114 VAL B N 1
ATOM 3273 C CA . VAL B 1 33 ? -50.289 -56.337 28.883 1.00 8.41 114 VAL B CA 1
ATOM 3274 C C . VAL B 1 33 ? -49.367 -56.660 27.692 1.00 8.27 114 VAL B C 1
ATOM 3275 O O . VAL B 1 33 ? -49.145 -57.845 27.329 1.00 9.27 114 VAL B O 1
ATOM 3279 N N . PHE B 1 34 ? -48.878 -55.606 27.046 1.00 7.77 115 PHE B N 1
ATOM 3280 C CA . PHE B 1 34 ? -47.971 -55.834 25.938 1.00 7.97 115 PHE B CA 1
ATOM 3281 C C . PHE B 1 34 ? -46.697 -56.538 26.358 1.00 7.95 115 PHE B C 1
ATOM 3282 O O . PHE B 1 34 ? -46.136 -56.276 27.421 1.00 9.22 115 PHE B O 1
ATOM 3290 N N . VAL B 1 35 ? -46.233 -57.423 25.461 1.00 6.93 116 VAL B N 1
ATOM 3291 C CA . VAL B 1 35 ? -44.829 -57.833 25.431 1.00 7.27 116 VAL B CA 1
ATOM 3292 C C . VAL B 1 35 ? -43.998 -56.626 25.010 1.00 7.67 116 VAL B C 1
ATOM 3293 O O . VAL B 1 35 ? -44.275 -56.023 23.967 1.00 8.89 116 VAL B O 1
ATOM 3297 N N . ILE B 1 36 ? -43.045 -56.216 25.846 1.00 8.50 117 ILE B N 1
ATOM 3298 C CA . ILE B 1 36 ? -42.234 -55.077 25.562 1.00 8.25 117 ILE B CA 1
ATOM 3299 C C . ILE B 1 36 ? -40.801 -55.310 25.931 1.00 8.47 117 ILE B C 1
ATOM 3300 O O . ILE B 1 36 ? -40.488 -56.112 26.808 1.00 9.80 117 ILE B O 1
ATOM 3305 N N . ARG B 1 37 ? -39.939 -54.561 25.290 1.00 7.98 118 ARG B N 1
ATOM 3306 C CA . ARG B 1 37 ? -38.562 -54.401 25.801 1.00 8.19 118 ARG B CA 1
ATOM 3307 C C . ARG B 1 37 ? -38.159 -52.939 25.486 1.00 7.72 118 ARG B C 1
ATOM 3308 O O . ARG B 1 37 ? -38.918 -52.162 24.902 1.00 8.16 118 ARG B O 1
ATOM 3316 N N . GLU B 1 38 ? -36.944 -52.569 25.921 1.00 7.43 119 GLU B N 1
ATOM 3317 C CA . GLU B 1 38 ? -36.409 -51.239 25.702 1.00 8.80 119 GLU B CA 1
ATOM 3318 C C . GLU B 1 38 ? -37.376 -50.138 26.210 1.00 8.53 119 GLU B C 1
ATOM 3319 O O . GLU B 1 38 ? -37.659 -49.175 25.522 1.00 9.12 119 GLU B O 1
ATOM 3325 N N . PRO B 1 39 ? -37.845 -50.280 27.450 1.00 8.48 120 PRO B N 1
ATOM 3326 C CA . PRO B 1 39 ? -38.621 -49.206 28.032 1.00 8.31 120 PRO B CA 1
ATOM 3327 C C . PRO B 1 39 ? -37.772 -48.023 28.400 1.00 7.84 120 PRO B C 1
ATOM 3328 O O . PRO B 1 39 ? -36.554 -48.162 28.644 1.00 8.50 120 PRO B O 1
ATOM 3332 N N . PHE B 1 40 ? -38.371 -46.858 28.572 1.00 7.27 121 PHE B N 1
ATOM 3333 C CA . PHE B 1 40 ? -37.677 -45.726 29.139 1.00 7.30 121 PHE B CA 1
ATOM 3334 C C . PHE B 1 40 ? -38.666 -44.721 29.653 1.00 7.59 121 PHE B C 1
ATOM 3335 O O . PHE B 1 40 ? -39.814 -44.712 29.194 1.00 10.83 121 PHE B O 1
ATOM 3343 N N . ILE B 1 41 ? -38.253 -43.825 30.518 1.00 7.77 122 ILE B N 1
ATOM 3344 C CA . ILE B 1 41 ? -39.112 -42.796 31.067 1.00 8.70 122 ILE B CA 1
ATOM 3345 C C . ILE B 1 41 ? -38.703 -41.411 30.512 1.00 8.02 122 ILE B C 1
ATOM 3346 O O . ILE B 1 41 ? -37.513 -41.156 30.287 1.00 8.52 122 ILE B O 1
ATOM 3351 N N . SER B 1 42 ? -39.687 -40.559 30.240 1.00 8.48 123 SER B N 1
ATOM 3352 C CA . SER B 1 42 ? -39.424 -39.191 29.903 1.00 8.95 123 SER B CA 1
ATOM 3353 C C . SER B 1 42 ? -40.593 -38.333 30.395 1.00 8.60 123 SER B C 1
ATOM 3354 O O . SER B 1 42 ? -41.757 -38.806 30.430 1.00 8.59 123 SER B O 1
ATOM 3357 N N . CYS B 1 43 ? -40.276 -37.075 30.744 1.00 7.93 124 CYS B N 1
ATOM 3358 C CA . CYS B 1 43 ? -41.256 -36.201 31.369 1.00 9.36 124 CYS B CA 1
ATOM 3359 C C . CYS B 1 43 ? -41.497 -34.930 30.537 1.00 10.17 124 CYS B C 1
ATOM 3360 O O . CYS B 1 43 ? -40.634 -34.427 29.856 1.00 11.03 124 CYS B O 1
ATOM 3363 N N . SER B 1 44 ? -42.705 -34.417 30.656 1.00 11.33 125 SER B N 1
ATOM 3364 C CA . SER B 1 44 ? -43.058 -33.112 30.137 1.00 13.04 125 SER B CA 1
ATOM 3365 C C . SER B 1 44 ? -43.025 -32.101 31.343 1.00 15.25 125 SER B C 1
ATOM 3366 O O . SER B 1 44 ? -42.578 -32.455 32.443 1.00 17.40 125 SER B O 1
ATOM 3369 N N . PRO B 1 45 ? -43.440 -30.853 31.140 1.00 15.88 126 PRO B N 1
ATOM 3370 C CA . PRO B 1 45 ? -43.630 -29.963 32.306 1.00 15.23 126 PRO B CA 1
ATOM 3371 C C . PRO B 1 45 ? -44.767 -30.373 33.224 1.00 15.96 126 PRO B C 1
ATOM 3372 O O . PRO B 1 45 ? -44.912 -29.731 34.310 1.00 16.64 126 PRO B O 1
ATOM 3376 N N . LEU B 1 46 ? -45.622 -31.311 32.785 1.00 16.51 127 LEU B N 1
ATOM 3377 C CA . LEU B 1 46 ? -46.796 -31.745 33.549 1.00 18.40 127 LEU B CA 1
ATOM 3378 C C . LEU B 1 46 ? -46.849 -33.202 34.025 1.00 18.58 127 LEU B C 1
ATOM 3379 O O . LEU B 1 46 ? -47.534 -33.474 35.011 1.00 22.40 127 LEU B O 1
ATOM 3384 N N . GLU B 1 47 ? -46.199 -34.142 33.335 1.00 15.89 128 GLU B N 1
ATOM 3385 C CA . GLU B 1 47 ? -46.291 -35.539 33.694 1.00 14.02 128 GLU B CA 1
ATOM 3386 C C . GLU B 1 47 ? -45.098 -36.340 33.210 1.00 11.57 128 GLU B C 1
ATOM 3387 O O . GLU B 1 47 ? -44.389 -35.883 32.333 1.00 14.12 128 GLU B O 1
ATOM 3393 N N . CYS B 1 48 ? -44.910 -37.517 33.760 1.00 9.35 129 CYS B N 1
ATOM 3394 C CA . CYS B 1 48 ? -43.909 -38.450 33.268 1.00 8.78 129 CYS B CA 1
ATOM 3395 C C . CYS B 1 48 ? -44.583 -39.660 32.656 1.00 9.69 129 CYS B C 1
ATOM 3396 O O . CYS B 1 48 ? -45.603 -40.171 33.168 1.00 10.36 129 CYS B O 1
ATOM 3399 N N . ARG B 1 49 ? -43.986 -40.189 31.606 1.00 9.27 130 ARG B N 1
ATOM 3400 C CA . ARG B 1 49 ? -44.512 -41.267 30.811 1.00 9.71 130 ARG B CA 1
ATOM 3401 C C . ARG B 1 49 ? -43.504 -42.356 30.633 1.00 8.69 130 ARG B C 1
ATOM 3402 O O . ARG B 1 49 ? -42.266 -42.037 30.559 1.00 9.47 130 ARG B O 1
ATOM 3410 N N . THR B 1 50 ? -43.929 -43.608 30.568 1.00 8.87 131 THR B N 1
ATOM 3411 C CA . THR B 1 50 ? -43.072 -44.716 30.183 1.00 8.60 131 THR B CA 1
ATOM 3412 C C . THR B 1 50 ? -43.281 -44.956 28.698 1.00 8.27 131 THR B C 1
ATOM 3413 O O . THR B 1 50 ? -44.431 -45.134 28.252 1.00 9.42 131 THR B O 1
ATOM 3417 N N . PHE B 1 51 ? -42.209 -44.858 27.920 1.00 7.54 132 PHE B N 1
ATOM 3418 C CA . PHE B 1 51 ? -42.184 -45.269 26.524 1.00 7.54 132 PHE B CA 1
ATOM 3419 C C . PHE B 1 51 ? -41.640 -46.680 26.415 1.00 7.32 132 PHE B C 1
ATOM 3420 O O . PHE B 1 51 ? -40.886 -47.145 27.275 1.00 7.94 132 PHE B O 1
ATOM 3428 N N . PHE B 1 52 ? -41.975 -47.397 25.356 1.00 7.30 133 PHE B N 1
ATOM 3429 C CA . PHE B 1 52 ? -41.522 -48.781 25.246 1.00 7.94 133 PHE B CA 1
ATOM 3430 C C . PHE B 1 52 ? -41.718 -49.296 23.821 1.00 7.73 133 PHE B C 1
ATOM 3431 O O . PHE B 1 52 ? -42.564 -48.725 23.055 1.00 7.58 133 PHE B O 1
ATOM 3439 N N . LEU B 1 53 ? -40.941 -50.303 23.442 1.00 7.20 134 LEU B N 1
ATOM 3440 C CA . LEU B 1 53 ? -41.106 -50.984 22.145 1.00 7.08 134 LEU B CA 1
ATOM 3441 C C . LEU B 1 53 ? -41.907 -52.230 22.337 1.00 7.84 134 LEU B C 1
ATOM 3442 O O . LEU B 1 53 ? -41.441 -53.223 22.906 1.00 8.24 134 LEU B O 1
ATOM 3447 N N . THR B 1 54 ? -43.157 -52.170 21.889 1.00 7.84 135 THR B N 1
ATOM 3448 C CA . THR B 1 54 ? -43.957 -53.374 21.888 1.00 8.89 135 THR B CA 1
ATOM 3449 C C . THR B 1 54 ? -43.429 -54.363 20.836 1.00 8.90 135 THR B C 1
ATOM 3450 O O . THR B 1 54 ? -42.653 -54.007 19.949 1.00 9.63 135 THR B O 1
ATOM 3454 N N . GLN B 1 55 ? -43.948 -55.580 20.954 1.00 8.63 136 GLN B N 1
ATOM 3455 C CA . GLN B 1 55 ? -43.756 -56.655 19.983 1.00 7.60 136 GLN B CA 1
ATOM 3456 C C . GLN B 1 55 ? -45.064 -56.956 19.279 1.00 8.39 136 GLN B C 1
ATOM 3457 O O . GLN B 1 55 ? -45.222 -57.978 18.637 1.00 9.64 136 GLN B O 1
ATOM 3463 N N . GLY B 1 56 ? -45.996 -56.013 19.320 1.00 9.02 137 GLY B N 1
ATOM 3464 C CA . GLY B 1 56 ? -47.273 -56.239 18.707 1.00 9.51 137 GLY B CA 1
ATOM 3465 C C . GLY B 1 56 ? -47.983 -57.495 19.148 1.00 10.10 137 GLY B C 1
ATOM 3466 O O . GLY B 1 56 ? -48.678 -58.150 18.386 1.00 9.64 137 GLY B O 1
ATOM 3467 N N . ALA B 1 57 ? -47.853 -57.801 20.421 1.00 9.74 138 ALA B N 1
ATOM 3468 C CA . ALA B 1 57 ? -48.343 -59.034 21.032 1.00 9.83 138 ALA B CA 1
ATOM 3469 C C . ALA B 1 57 ? -48.575 -58.805 22.518 1.00 8.92 138 ALA B C 1
ATOM 3470 O O . ALA B 1 57 ? -47.904 -57.935 23.116 1.00 8.80 138 ALA B O 1
ATOM 3472 N N . LEU B 1 58 ? -49.426 -59.637 23.107 1.00 9.43 139 LEU B N 1
ATOM 3473 C CA . LEU B 1 58 ? -49.668 -59.620 24.555 1.00 8.93 139 LEU B CA 1
ATOM 3474 C C . LEU B 1 58 ? -49.003 -60.797 25.250 1.00 8.66 139 LEU B C 1
ATOM 3475 O O . LEU B 1 58 ? -48.829 -61.885 24.674 1.00 9.06 139 LEU B O 1
ATOM 3480 N N . LEU B 1 59 ? -48.648 -60.568 26.492 1.00 8.25 140 LEU B N 1
ATOM 3481 C CA . LEU B 1 59 ? -48.168 -61.639 27.390 1.00 8.69 140 LEU B CA 1
ATOM 3482 C C . LEU B 1 59 ? -49.147 -62.759 27.502 1.00 8.96 140 LEU B C 1
ATOM 3483 O O . LEU B 1 59 ? -50.376 -62.545 27.543 1.00 8.75 140 LEU B O 1
ATOM 3488 N N . ASN B 1 60 ? -48.622 -63.982 27.507 1.00 9.53 141 ASN B N 1
ATOM 3489 C CA . ASN B 1 60 ? -49.413 -65.205 27.709 1.00 10.03 141 ASN B CA 1
ATOM 3490 C C . ASN B 1 60 ? -50.283 -65.539 26.512 1.00 11.05 141 ASN B C 1
ATOM 3491 O O . ASN B 1 60 ? -51.201 -66.331 26.618 1.00 12.72 141 ASN B O 1
ATOM 3496 N N . ASP B 1 61 ? -49.954 -64.923 25.350 1.00 10.27 142 ASP B N 1
ATOM 3497 C CA . ASP B 1 61 ? -50.622 -65.262 24.080 1.00 11.07 142 ASP B CA 1
ATOM 3498 C C . ASP B 1 61 ? -49.579 -65.831 23.115 1.00 10.18 142 ASP B C 1
ATOM 3499 O O . ASP B 1 61 ? -48.389 -65.513 23.182 1.00 10.77 142 ASP B O 1
ATOM 3504 N N . LYS B 1 62 ? -50.029 -66.671 22.193 1.00 9.65 143 LYS B N 1
ATOM 3505 C CA . LYS B 1 62 ? -49.110 -67.289 21.249 1.00 10.08 143 LYS B CA 1
ATOM 3506 C C . LYS B 1 62 ? -48.310 -66.306 20.422 1.00 10.27 143 LYS B C 1
ATOM 3507 O O . LYS B 1 62 ? -47.185 -66.638 19.995 1.00 10.72 143 LYS B O 1
ATOM 3513 N N . HIS B 1 63 ? -48.834 -65.105 20.166 1.00 9.02 144 HIS B N 1
ATOM 3514 C CA . HIS B 1 63 ? -48.042 -64.165 19.362 1.00 9.08 144 HIS B CA 1
ATOM 3515 C C . HIS B 1 63 ? -46.810 -63.574 20.068 1.00 9.77 144 HIS B C 1
ATOM 3516 O O . HIS B 1 63 ? -45.994 -62.888 19.416 1.00 10.13 144 HIS B O 1
ATOM 3523 N N . SER B 1 64 ? -46.666 -63.900 21.361 1.00 9.85 145 SER B N 1
ATOM 3524 C CA . SER B 1 64 ? -45.449 -63.601 22.078 1.00 9.90 145 SER B CA 1
ATOM 3525 C C . SER B 1 64 ? -44.311 -64.524 21.711 1.00 10.22 145 SER B C 1
ATOM 3526 O O . SER B 1 64 ? -43.165 -64.304 22.139 1.00 9.84 145 SER B O 1
ATOM 3529 N N . ASN B 1 65 ? -44.594 -65.549 20.923 1.00 9.86 146 ASN B N 1
ATOM 3530 C CA . ASN B 1 65 ? -43.550 -66.506 20.520 1.00 11.55 146 ASN B CA 1
ATOM 3531 C C . ASN B 1 65 ? -42.459 -65.796 19.735 1.00 10.44 146 ASN B C 1
ATOM 3532 O O . ASN B 1 65 ? -42.744 -65.032 18.815 1.00 12.91 146 ASN B O 1
ATOM 3537 N N . GLY B 1 66 ? -41.209 -66.034 20.110 1.00 11.26 147 GLY B N 1
ATOM 3538 C CA . GLY B 1 66 ? -40.067 -65.601 19.304 1.00 11.18 147 GLY B CA 1
ATOM 3539 C C . GLY B 1 66 ? -39.654 -64.195 19.583 1.00 11.40 147 GLY B C 1
ATOM 3540 O O . GLY B 1 66 ? -38.855 -63.641 18.850 1.00 11.99 147 GLY B O 1
ATOM 3541 N N . THR B 1 67 ? -40.191 -63.596 20.646 1.00 11.01 148 THR B N 1
ATOM 3542 C CA . THR B 1 67 ? -39.909 -62.221 20.981 1.00 10.61 148 THR B CA 1
ATOM 3543 C C . THR B 1 67 ? -38.502 -61.920 21.501 1.00 10.96 148 THR B C 1
ATOM 3544 O O . THR B 1 67 ? -38.216 -60.782 21.781 1.00 11.05 148 THR B O 1
ATOM 3548 N N . ILE B 1 68 ? -37.622 -62.924 21.595 1.00 11.32 149 ILE B N 1
ATOM 3549 C CA . ILE B 1 68 ? -36.191 -62.654 21.687 1.00 11.96 149 ILE B CA 1
ATOM 3550 C C . ILE B 1 68 ? -35.726 -61.804 20.489 1.00 12.49 149 ILE B C 1
ATOM 3551 O O . ILE B 1 68 ? -34.708 -61.112 20.579 1.00 14.46 149 ILE B O 1
ATOM 3556 N N . LYS B 1 69 ? -36.420 -61.914 19.349 1.00 11.15 150 LYS B N 1
ATOM 3557 C CA . LYS B 1 69 ? -35.988 -61.239 18.134 1.00 11.76 150 LYS B CA 1
ATOM 3558 C C . LYS B 1 69 ? -36.105 -59.724 18.283 1.00 11.98 150 LYS B C 1
ATOM 3559 O O . LYS B 1 69 ? -37.143 -59.220 18.723 1.00 11.63 150 LYS B O 1
ATOM 3565 N N . ASP B 1 70 ? -35.057 -58.990 17.888 1.00 11.36 151 ASP B N 1
ATOM 3566 C CA . ASP B 1 70 ? -35.004 -57.575 18.112 1.00 10.59 151 ASP B CA 1
ATOM 3567 C C . ASP B 1 70 ? -35.833 -56.724 17.138 1.00 10.71 151 ASP B C 1
ATOM 3568 O O . ASP B 1 70 ? -36.429 -55.736 17.546 1.00 10.25 151 ASP B O 1
ATOM 3573 N N . ARG B 1 71 ? -35.795 -57.079 15.844 1.00 9.89 152 ARG B N 1
ATOM 3574 C CA . ARG B 1 71 ? -36.302 -56.154 14.811 1.00 9.28 152 ARG B CA 1
ATOM 3575 C C . ARG B 1 71 ? -37.322 -56.892 13.947 1.00 10.28 152 ARG B C 1
ATOM 3576 O O . ARG B 1 71 ? -37.068 -57.995 13.436 1.00 12.60 152 ARG B O 1
ATOM 3584 N N . SER B 1 72 ? -38.494 -56.273 13.790 1.00 9.33 153 SER B N 1
ATOM 3585 C CA . SER B 1 72 ? -39.601 -56.855 13.025 1.00 9.73 153 SER B CA 1
ATOM 3586 C C . SER B 1 72 ? -40.474 -55.680 12.606 1.00 8.79 153 SER B C 1
ATOM 3587 O O . SER B 1 72 ? -40.402 -54.580 13.209 1.00 8.59 153 SER B O 1
ATOM 3590 N N . PRO B 1 73 ? -41.381 -55.896 11.639 1.00 9.43 154 PRO B N 1
ATOM 3591 C CA . PRO B 1 73 ? -42.311 -54.845 11.225 1.00 9.18 154 PRO B CA 1
ATOM 3592 C C . PRO B 1 73 ? -43.486 -54.659 12.191 1.00 8.61 154 PRO B C 1
ATOM 3593 O O . PRO B 1 73 ? -44.317 -53.799 11.959 1.00 11.20 154 PRO B O 1
ATOM 3597 N N . TYR B 1 74 ? -43.575 -55.501 13.224 1.00 8.18 155 TYR B N 1
ATOM 3598 C CA . TYR B 1 74 ? -44.686 -55.458 14.190 1.00 8.35 155 TYR B CA 1
ATOM 3599 C C . TYR B 1 74 ? -44.382 -54.538 15.375 1.00 8.76 155 TYR B C 1
ATOM 3600 O O . TYR B 1 74 ? -45.295 -54.178 16.113 1.00 9.71 155 TYR B O 1
ATOM 3609 N N . ARG B 1 75 ? -43.100 -54.267 15.619 1.00 8.24 156 ARG B N 1
ATOM 3610 C CA . ARG B 1 75 ? -42.743 -53.431 16.780 1.00 8.82 156 ARG B CA 1
ATOM 3611 C C . ARG B 1 75 ? -43.180 -52.020 16.635 1.00 8.10 156 ARG B C 1
ATOM 3612 O O . ARG B 1 75 ? -42.996 -51.392 15.575 1.00 7.74 156 ARG B O 1
ATOM 3620 N N . THR B 1 76 ? -43.741 -51.470 17.740 1.00 7.49 157 THR B N 1
ATOM 3621 C CA . THR B 1 76 ? -44.233 -50.119 17.800 1.00 7.47 157 THR B CA 1
ATOM 3622 C C . THR B 1 76 ? -43.794 -49.447 19.090 1.00 7.90 157 THR B C 1
ATOM 3623 O O . THR B 1 76 ? -43.716 -50.071 20.160 1.00 8.12 157 THR B O 1
ATOM 3627 N N . LEU B 1 77 ? -43.419 -48.213 18.946 1.00 7.04 158 LEU B N 1
ATOM 3628 C CA . LEU B 1 77 ? -43.210 -47.289 20.070 1.00 6.41 158 LEU B CA 1
ATOM 3629 C C . LEU B 1 77 ? -44.531 -46.796 20.594 1.00 7.75 158 LEU B C 1
ATOM 3630 O O . LEU B 1 77 ? -45.329 -46.197 19.824 1.00 7.76 158 LEU B O 1
ATOM 3635 N N . MET B 1 78 ? -44.805 -47.085 21.851 1.00 5.86 159 MET B N 1
ATOM 3636 C CA . MET B 1 78 ? -46.042 -46.623 22.547 1.00 7.36 159 MET B CA 1
ATOM 3637 C C . MET B 1 78 ? -45.644 -46.016 23.882 1.00 7.49 159 MET B C 1
ATOM 3638 O O . MET B 1 78 ? -44.483 -46.132 24.320 1.00 8.31 159 MET B O 1
ATOM 3643 N N . SER B 1 79 ? -46.576 -45.355 24.559 1.00 7.83 160 SER B N 1
ATOM 3644 C CA . SER B 1 79 ? -46.273 -44.813 25.878 1.00 8.05 160 SER B CA 1
ATOM 3645 C C . SER B 1 79 ? -47.518 -44.893 26.776 1.00 9.01 160 SER B C 1
ATOM 3646 O O . SER B 1 79 ? -48.659 -44.908 26.307 1.00 8.36 160 SER B O 1
ATOM 3649 N N . CYS B 1 80 ? -47.267 -44.911 28.078 1.00 8.90 161 CYS B N 1
ATOM 3650 C CA . CYS B 1 80 ? -48.344 -44.875 29.041 1.00 9.29 161 CYS B CA 1
ATOM 3651 C C . CYS B 1 80 ? -47.874 -44.090 30.248 1.00 8.59 161 CYS B C 1
ATOM 3652 O O . CYS B 1 80 ? -46.703 -43.786 30.389 1.00 9.23 161 CYS B O 1
ATOM 3655 N N . PRO B 1 81 ? -48.783 -43.742 31.154 1.00 9.32 162 PRO B N 1
ATOM 3656 C CA . PRO B 1 81 ? -48.316 -42.992 32.360 1.00 8.94 162 PRO B CA 1
ATOM 3657 C C . PRO B 1 81 ? -47.381 -43.860 33.201 1.00 8.79 162 PRO B C 1
ATOM 3658 O O . PRO B 1 81 ? -47.488 -45.091 33.259 1.00 8.68 162 PRO B O 1
ATOM 3662 N N . ILE B 1 82 ? -46.430 -43.188 33.843 1.00 9.25 163 ILE B N 1
ATOM 3663 C CA . ILE B 1 82 ? -45.405 -43.891 34.590 1.00 10.48 163 ILE B CA 1
ATOM 3664 C C . ILE B 1 82 ? -46.050 -44.771 35.661 1.00 10.05 163 ILE B C 1
ATOM 3665 O O . ILE B 1 82 ? -47.018 -44.373 36.355 1.00 10.98 163 ILE B O 1
ATOM 3670 N N . GLY B 1 83 ? -45.521 -45.973 35.778 1.00 9.49 164 GLY B N 1
ATOM 3671 C CA . GLY B 1 83 ? -45.967 -46.899 36.822 1.00 9.48 164 GLY B CA 1
ATOM 3672 C C . GLY B 1 83 ? -47.176 -47.772 36.470 1.00 9.35 164 GLY B C 1
ATOM 3673 O O . GLY B 1 83 ? -47.515 -48.710 37.205 1.00 10.38 164 GLY B O 1
ATOM 3674 N N . GLU B 1 84 ? -47.886 -47.452 35.384 1.00 8.42 165 GLU B N 1
ATOM 3675 C CA . GLU B 1 84 ? -49.005 -48.262 34.910 1.00 8.38 165 GLU B CA 1
ATOM 3676 C C . GLU B 1 84 ? -48.438 -49.352 33.990 1.00 8.20 165 GLU B C 1
ATOM 3677 O O . GLU B 1 84 ? -47.440 -49.154 33.304 1.00 9.14 165 GLU B O 1
ATOM 3683 N N . VAL B 1 85 ? -49.081 -50.505 33.974 1.00 8.34 166 VAL B N 1
ATOM 3684 C CA . VAL B 1 85 ? -48.699 -51.540 33.022 1.00 8.14 166 VAL B CA 1
ATOM 3685 C C . VAL B 1 85 ? -48.999 -51.043 31.592 1.00 9.17 166 VAL B C 1
ATOM 3686 O O . VAL B 1 85 ? -49.993 -50.372 31.356 1.00 10.90 166 VAL B O 1
ATOM 3690 N N . PRO B 1 86 ? -48.159 -51.474 30.626 1.00 9.17 167 PRO B N 1
ATOM 3691 C CA . PRO B 1 86 ? -48.399 -51.077 29.222 1.00 10.06 167 PRO B CA 1
ATOM 3692 C C . PRO B 1 86 ? -49.456 -52.027 28.616 1.00 9.85 167 PRO B C 1
ATOM 3693 O O . PRO B 1 86 ? -49.161 -53.171 28.267 1.00 11.65 167 PRO B O 1
ATOM 3697 N N A SER B 1 87 ? -50.700 -51.546 28.570 0.50 9.43 168 SER B N 1
ATOM 3698 N N B SER B 1 87 ? -50.643 -51.493 28.442 0.50 9.26 168 SER B N 1
ATOM 3699 C CA A SER B 1 87 ? -51.805 -52.264 27.950 0.50 9.33 168 SER B CA 1
ATOM 3700 C CA B SER B 1 87 ? -51.727 -52.243 27.913 0.50 8.88 168 SER B CA 1
ATOM 3701 C C A SER B 1 87 ? -52.309 -51.577 26.679 0.50 8.88 168 SER B C 1
ATOM 3702 C C B SER B 1 87 ? -52.300 -51.568 26.667 0.50 8.75 168 SER B C 1
ATOM 3703 O O A SER B 1 87 ? -52.172 -50.395 26.512 0.50 8.42 168 SER B O 1
ATOM 3704 O O B SER B 1 87 ? -52.189 -50.384 26.502 0.50 8.38 168 SER B O 1
ATOM 3709 N N . PRO B 1 88 ? -52.959 -52.345 25.798 1.00 9.66 169 PRO B N 1
ATOM 3710 C CA . PRO B 1 88 ? -53.695 -51.689 24.727 1.00 9.18 169 PRO B CA 1
ATOM 3711 C C . PRO B 1 88 ? -54.791 -50.736 25.198 1.00 10.54 169 PRO B C 1
ATOM 3712 O O . PRO B 1 88 ? -55.215 -49.827 24.448 1.00 12.34 169 PRO B O 1
ATOM 3716 N N . TYR B 1 89 ? -55.203 -50.858 26.445 1.00 9.99 170 TYR B N 1
ATOM 3717 C CA . TYR B 1 89 ? -56.263 -50.039 26.967 1.00 9.39 170 TYR B CA 1
ATOM 3718 C C . TYR B 1 89 ? -55.828 -48.757 27.683 1.00 10.29 170 TYR B C 1
ATOM 3719 O O . TYR B 1 89 ? -56.649 -47.947 28.012 1.00 12.94 170 TYR B O 1
ATOM 3728 N N . ASN B 1 90 ? -54.510 -48.556 27.852 1.00 8.60 171 ASN B N 1
ATOM 3729 C CA . ASN B 1 90 ? -54.004 -47.308 28.456 1.00 9.35 171 ASN B CA 1
ATOM 3730 C C . ASN B 1 90 ? -52.827 -46.703 27.708 1.00 10.27 171 ASN B C 1
ATOM 3731 O O . ASN B 1 90 ? -52.279 -45.757 28.215 1.00 10.62 171 ASN B O 1
ATOM 3736 N N . SER B 1 91 ? -52.436 -47.287 26.554 1.00 8.45 172 SER B N 1
ATOM 3737 C CA . SER B 1 91 ? -51.230 -46.854 25.877 1.00 8.29 172 SER B CA 1
ATOM 3738 C C . SER B 1 91 ? -51.528 -45.985 24.643 1.00 8.94 172 SER B C 1
ATOM 3739 O O . SER B 1 91 ? -52.326 -46.354 23.771 1.00 10.96 172 SER B O 1
ATOM 3742 N N . ARG B 1 92 ? -50.816 -44.890 24.538 1.00 7.85 173 ARG B N 1
ATOM 3743 C CA . ARG B 1 92 ? -50.830 -43.972 23.364 1.00 9.05 173 ARG B CA 1
ATOM 3744 C C . ARG B 1 92 ? -49.914 -44.570 22.327 1.00 9.75 173 ARG B C 1
ATOM 3745 O O . ARG B 1 92 ? -48.792 -44.984 22.621 1.00 9.31 173 ARG B O 1
ATOM 3753 N N . PHE B 1 93 ? -50.381 -44.582 21.079 1.00 9.40 174 PHE B N 1
ATOM 3754 C CA . PHE B 1 93 ? -49.527 -45.005 19.976 1.00 8.86 174 PHE B CA 1
ATOM 3755 C C . PHE B 1 93 ? -48.588 -43.864 19.608 1.00 8.30 174 PHE B C 1
ATOM 3756 O O . PHE B 1 93 ? -49.027 -42.745 19.414 1.00 9.19 174 PHE B O 1
ATOM 3764 N N . GLU B 1 94 ? -47.298 -44.168 19.428 1.00 7.52 175 GLU B N 1
ATOM 3765 C CA . GLU B 1 94 ? -46.334 -43.119 19.076 1.00 8.29 175 GLU B CA 1
ATOM 3766 C C . GLU B 1 94 ? -45.811 -43.290 17.645 1.00 7.87 175 GLU B C 1
ATOM 3767 O O . GLU B 1 94 ? -45.923 -42.346 16.838 1.00 8.76 175 GLU B O 1
ATOM 3773 N N . SER B 1 95 ? -45.245 -44.425 17.296 1.00 8.17 176 SER B N 1
ATOM 3774 C CA . SER B 1 95 ? -44.514 -44.587 16.035 1.00 9.35 176 SER B CA 1
ATOM 3775 C C . SER B 1 95 ? -44.336 -46.079 15.772 1.00 8.58 176 SER B C 1
ATOM 3776 O O . SER B 1 95 ? -44.381 -46.925 16.697 1.00 8.80 176 SER B O 1
ATOM 3779 N N . VAL B 1 96 ? -44.139 -46.443 14.514 1.00 8.02 177 VAL B N 1
ATOM 3780 C CA . VAL B 1 96 ? -43.729 -47.792 14.175 1.00 8.24 177 VAL B CA 1
ATOM 3781 C C . VAL B 1 96 ? -42.211 -47.844 14.332 1.00 7.64 177 VAL B C 1
ATOM 3782 O O . VAL B 1 96 ? -41.503 -47.002 13.779 1.00 9.75 177 VAL B O 1
ATOM 3786 N N . ALA B 1 97 ? -41.709 -48.771 15.152 1.00 6.89 178 ALA B N 1
ATOM 3787 C CA . ALA B 1 97 ? -40.291 -48.680 15.550 1.00 7.26 178 ALA B CA 1
ATOM 3788 C C . ALA B 1 97 ? -39.736 -49.901 16.199 1.00 7.70 178 ALA B C 1
ATOM 3789 O O . ALA B 1 97 ? -40.387 -50.509 17.048 1.00 8.19 178 ALA B O 1
ATOM 3791 N N . TRP B 1 98 ? -38.473 -50.237 15.836 1.00 7.47 179 TRP B N 1
ATOM 3792 C CA . TRP B 1 98 ? -37.698 -51.231 16.553 1.00 7.61 179 TRP B CA 1
ATOM 3793 C C . TRP B 1 98 ? -36.470 -50.663 17.230 1.00 8.05 179 TRP B C 1
ATOM 3794 O O . TRP B 1 98 ? -35.705 -51.413 17.831 1.00 8.47 179 TRP B O 1
ATOM 3805 N N . SER B 1 99 ? -36.350 -49.336 17.180 1.00 6.91 180 SER B N 1
ATOM 3806 C CA . SER B 1 99 ? -35.374 -48.551 17.980 1.00 6.91 180 SER B CA 1
ATOM 3807 C C . SER B 1 99 ? -35.946 -47.167 18.130 1.00 7.70 180 SER B C 1
ATOM 3808 O O . SER B 1 99 ? -36.637 -46.670 17.182 1.00 8.00 180 SER B O 1
ATOM 3811 N N . ALA B 1 100 ? -35.750 -46.495 19.267 1.00 7.64 181 ALA B N 1
ATOM 3812 C CA . ALA B 1 100 ? -36.475 -45.258 19.519 1.00 7.77 181 ALA B CA 1
ATOM 3813 C C . ALA B 1 100 ? -35.799 -44.309 20.493 1.00 7.26 181 ALA B C 1
ATOM 3814 O O . ALA B 1 100 ? -34.906 -44.694 21.259 1.00 8.05 181 ALA B O 1
ATOM 3816 N N . SER B 1 101 ? -36.299 -43.071 20.483 1.00 7.16 182 SER B N 1
ATOM 3817 C CA . SER B 1 101 ? -36.044 -42.083 21.521 1.00 7.60 182 SER B CA 1
ATOM 3818 C C . SER B 1 101 ? -37.270 -41.162 21.605 1.00 8.20 182 SER B C 1
ATOM 3819 O O . SER B 1 101 ? -38.076 -41.105 20.654 1.00 8.35 182 SER B O 1
ATOM 3822 N N . ALA B 1 102 ? -37.370 -40.393 22.674 1.00 7.72 183 ALA B N 1
ATOM 3823 C CA . ALA B 1 102 ? -38.419 -39.373 22.802 1.00 7.00 183 ALA B CA 1
ATOM 3824 C C . ALA B 1 102 ? -38.023 -38.365 23.824 1.00 7.39 183 ALA B C 1
ATOM 3825 O O . ALA B 1 102 ? -37.263 -38.713 24.737 1.00 7.93 183 ALA B O 1
ATOM 3827 N N . CYS B 1 103 ? -38.533 -37.155 23.706 1.00 6.87 184 CYS B N 1
ATOM 3828 C CA . CYS B 1 103 ? -38.313 -36.105 24.716 1.00 6.77 184 CYS B CA 1
ATOM 3829 C C . CYS B 1 103 ? -39.262 -34.969 24.435 1.00 7.95 184 CYS B C 1
ATOM 3830 O O . CYS B 1 103 ? -39.659 -34.745 23.285 1.00 8.93 184 CYS B O 1
ATOM 3833 N N . HIS B 1 104 ? -39.566 -34.183 25.475 1.00 8.74 185 HIS B N 1
ATOM 3834 C CA . HIS B 1 104 ? -40.477 -33.074 25.422 1.00 8.99 185 HIS B CA 1
ATOM 3835 C C . HIS B 1 104 ? -39.741 -31.754 25.584 1.00 8.46 185 HIS B C 1
ATOM 3836 O O . HIS B 1 104 ? -38.880 -31.645 26.485 1.00 9.80 185 HIS B O 1
ATOM 3843 N N . ASP B 1 105 ? -39.936 -30.788 24.712 1.00 8.68 186 ASP B N 1
ATOM 3844 C CA . ASP B 1 105 ? -39.144 -29.589 24.737 1.00 9.37 186 ASP B CA 1
ATOM 3845 C C . ASP B 1 105 ? -39.739 -28.507 25.602 1.00 9.40 186 ASP B C 1
ATOM 3846 O O . ASP B 1 105 ? -39.206 -27.444 25.685 1.00 10.31 186 ASP B O 1
ATOM 3851 N N . GLY B 1 106 ? -40.854 -28.836 26.270 1.00 9.55 187 GLY B N 1
ATOM 3852 C CA . GLY B 1 106 ? -41.645 -27.893 27.030 1.00 9.49 187 GLY B CA 1
ATOM 3853 C C . GLY B 1 106 ? -42.931 -27.518 26.316 1.00 10.67 187 GLY B C 1
ATOM 3854 O O . GLY B 1 106 ? -43.899 -27.074 26.974 1.00 12.33 187 GLY B O 1
ATOM 3855 N N . ILE B 1 107 ? -42.978 -27.716 25.005 1.00 10.39 188 ILE B N 1
ATOM 3856 C CA . ILE B 1 107 ? -44.144 -27.372 24.173 1.00 11.35 188 ILE B CA 1
ATOM 3857 C C . ILE B 1 107 ? -44.791 -28.674 23.727 1.00 12.03 188 ILE B C 1
ATOM 3858 O O . ILE B 1 107 ? -45.981 -28.870 23.939 1.00 12.62 188 ILE B O 1
ATOM 3863 N N . ASN B 1 108 ? -44.061 -29.543 23.028 1.00 9.97 189 ASN B N 1
ATOM 3864 C CA . ASN B 1 108 ? -44.627 -30.784 22.507 1.00 10.58 189 ASN B CA 1
ATOM 3865 C C . ASN B 1 108 ? -43.618 -31.936 22.614 1.00 8.76 189 ASN B C 1
ATOM 3866 O O . ASN B 1 108 ? -42.373 -31.694 22.722 1.00 9.19 189 ASN B O 1
ATOM 3871 N N . TRP B 1 109 ? -44.115 -33.167 22.496 1.00 9.20 190 TRP B N 1
ATOM 3872 C CA . TRP B 1 109 ? -43.293 -34.358 22.419 1.00 9.15 190 TRP B CA 1
ATOM 3873 C C . TRP B 1 109 ? -42.641 -34.517 21.023 1.00 8.97 190 TRP B C 1
ATOM 3874 O O . TRP B 1 109 ? -43.325 -34.404 19.991 1.00 8.26 190 TRP B O 1
ATOM 3885 N N . LEU B 1 110 ? -41.337 -34.747 21.048 1.00 7.98 191 LEU B N 1
ATOM 3886 C CA . LEU B 1 110 ? -40.616 -35.323 19.947 1.00 8.42 191 LEU B CA 1
ATOM 3887 C C . LEU B 1 110 ? -40.535 -36.823 20.141 1.00 7.85 191 LEU B C 1
ATOM 3888 O O . LEU B 1 110 ? -40.149 -37.280 21.243 1.00 7.63 191 LEU B O 1
ATOM 3893 N N . THR B 1 111 ? -40.883 -37.639 19.114 1.00 7.95 192 THR B N 1
ATOM 3894 C CA . THR B 1 111 ? -40.625 -39.065 19.134 1.00 9.00 192 THR B CA 1
ATOM 3895 C C . THR B 1 111 ? -39.806 -39.404 17.874 1.00 8.01 192 THR B C 1
ATOM 3896 O O . THR B 1 111 ? -39.945 -38.733 16.813 1.00 9.11 192 THR B O 1
ATOM 3900 N N . ILE B 1 112 ? -38.900 -40.327 18.026 1.00 7.90 193 ILE B N 1
ATOM 3901 C CA . ILE B 1 112 ? -38.034 -40.829 16.967 1.00 8.63 193 ILE B CA 1
ATOM 3902 C C . ILE B 1 112 ? -38.228 -42.310 16.944 1.00 8.42 193 ILE B C 1
ATOM 3903 O O . ILE B 1 112 ? -37.966 -43.002 17.925 1.00 9.78 193 ILE B O 1
ATOM 3908 N N . GLY B 1 113 ? -38.720 -42.839 15.808 1.00 8.39 194 GLY B N 1
ATOM 3909 C CA . GLY B 1 113 ? -38.953 -44.251 15.662 1.00 8.70 194 GLY B CA 1
ATOM 3910 C C . GLY B 1 113 ? -38.324 -44.800 14.389 1.00 8.23 194 GLY B C 1
ATOM 3911 O O . GLY B 1 113 ? -38.599 -44.288 13.301 1.00 8.25 194 GLY B O 1
ATOM 3912 N N . ILE B 1 114 ? -37.444 -45.766 14.525 1.00 7.98 195 ILE B N 1
ATOM 3913 C CA . ILE B 1 114 ? -36.721 -46.349 13.385 1.00 7.01 195 ILE B CA 1
ATOM 3914 C C . ILE B 1 114 ? -37.375 -47.644 13.020 1.00 7.26 195 ILE B C 1
ATOM 3915 O O . ILE B 1 114 ? -37.546 -48.556 13.848 1.00 7.76 195 ILE B O 1
ATOM 3920 N N . SER B 1 115 ? -37.740 -47.773 11.748 1.00 7.68 196 SER B N 1
ATOM 3921 C CA . SER B 1 115 ? -38.219 -49.043 11.201 1.00 8.17 196 SER B CA 1
ATOM 3922 C C . SER B 1 115 ? -37.629 -49.270 9.811 1.00 8.78 196 SER B C 1
ATOM 3923 O O . SER B 1 115 ? -36.830 -48.479 9.332 1.00 9.29 196 SER B O 1
ATOM 3926 N N . GLY B 1 116 ? -38.115 -50.303 9.115 1.00 8.68 197 GLY B N 1
ATOM 3927 C CA . GLY B 1 116 ? -37.562 -50.666 7.840 1.00 8.94 197 GLY B CA 1
ATOM 3928 C C . GLY B 1 116 ? -36.477 -51.722 7.925 1.00 9.55 197 GLY B C 1
ATOM 3929 O O . GLY B 1 116 ? -36.211 -52.300 8.977 1.00 9.55 197 GLY B O 1
ATOM 3930 N N . PRO B 1 117 ? -35.889 -52.049 6.770 1.00 9.46 198 PRO B N 1
ATOM 3931 C CA . PRO B 1 117 ? -34.943 -53.177 6.684 1.00 10.04 198 PRO B CA 1
ATOM 3932 C C . PRO B 1 117 ? -33.590 -52.826 7.309 1.00 10.31 198 PRO B C 1
ATOM 3933 O O . PRO B 1 117 ? -33.246 -51.639 7.378 1.00 10.35 198 PRO B O 1
ATOM 3937 N N . ASP B 1 118 ? -32.853 -53.856 7.748 1.00 9.27 199 ASP B N 1
ATOM 3938 C CA . ASP B 1 118 ? -31.543 -53.655 8.335 1.00 9.66 199 ASP B CA 1
ATOM 3939 C C . ASP B 1 118 ? -30.594 -52.832 7.444 1.00 10.88 199 ASP B C 1
ATOM 3940 O O . ASP B 1 118 ? -29.748 -52.071 7.930 1.00 11.33 199 ASP B O 1
ATOM 3945 N N . ASN B 1 119 ? -30.725 -52.999 6.121 1.00 11.22 200 ASN B N 1
ATOM 3946 C CA . ASN B 1 119 ? -29.844 -52.314 5.170 1.00 11.41 200 ASN B CA 1
ATOM 3947 C C . ASN B 1 119 ? -30.257 -50.982 4.714 1.00 11.58 200 ASN B C 1
ATOM 3948 O O . ASN B 1 119 ? -29.604 -50.364 3.845 1.00 15.83 200 ASN B O 1
ATOM 3953 N N . GLY B 1 120 ? -31.327 -50.447 5.289 1.00 10.01 201 GLY B N 1
ATOM 3954 C CA . GLY B 1 120 ? -31.832 -49.177 4.812 1.00 10.20 201 GLY B CA 1
ATOM 3955 C C . GLY B 1 120 ? -32.863 -48.563 5.719 1.00 10.92 201 GLY B C 1
ATOM 3956 O O . GLY B 1 120 ? -33.858 -47.982 5.276 1.00 10.71 201 GLY B O 1
ATOM 3957 N N . ALA B 1 121 ? -32.628 -48.688 7.014 1.00 9.20 202 ALA B N 1
ATOM 3958 C CA . ALA B 1 121 ? -33.667 -48.247 7.963 1.00 8.95 202 ALA B CA 1
ATOM 3959 C C . ALA B 1 121 ? -33.833 -46.739 7.940 1.00 9.02 202 ALA B C 1
ATOM 3960 O O . ALA B 1 121 ? -32.947 -45.967 7.583 1.00 10.00 202 ALA B O 1
ATOM 3962 N N . VAL B 1 122 ? -35.033 -46.285 8.336 1.00 8.50 203 VAL B N 1
ATOM 3963 C CA . VAL B 1 122 ? -35.376 -44.876 8.352 1.00 8.86 203 VAL B CA 1
ATOM 3964 C C . VAL B 1 122 ? -35.979 -44.469 9.694 1.00 8.92 203 VAL B C 1
ATOM 3965 O O . VAL B 1 122 ? -36.896 -45.124 10.212 1.00 8.99 203 VAL B O 1
ATOM 3969 N N . ALA B 1 123 ? -35.387 -43.460 10.315 1.00 8.23 204 ALA B N 1
ATOM 3970 C CA . ALA B 1 123 ? -35.921 -42.812 11.522 1.00 8.32 204 ALA B CA 1
ATOM 3971 C C . ALA B 1 123 ? -36.997 -41.825 11.099 1.00 8.50 204 ALA B C 1
ATOM 3972 O O . ALA B 1 123 ? -36.757 -40.941 10.290 1.00 9.39 204 ALA B O 1
ATOM 3974 N N . VAL B 1 124 ? -38.181 -41.973 11.672 1.00 7.86 205 VAL B N 1
ATOM 3975 C CA . VAL B 1 124 ? -39.307 -41.061 11.480 1.00 7.98 205 VAL B CA 1
ATOM 3976 C C . VAL B 1 124 ? -39.396 -40.197 12.735 1.00 7.66 205 VAL B C 1
ATOM 3977 O O . VAL B 1 124 ? -39.554 -40.748 13.852 1.00 8.91 205 VAL B O 1
ATOM 3981 N N . LEU B 1 125 ? -39.286 -38.909 12.532 1.00 7.19 206 LEU B N 1
ATOM 3982 C CA . LEU B 1 125 ? -39.368 -37.921 13.613 1.00 7.19 206 LEU B CA 1
ATOM 3983 C C . LEU B 1 125 ? -40.792 -37.391 13.620 1.00 8.21 206 LEU B C 1
ATOM 3984 O O . LEU B 1 125 ? -41.265 -36.907 12.548 1.00 8.72 206 LEU B O 1
ATOM 3989 N N . LYS B 1 126 ? -41.433 -37.323 14.778 1.00 7.31 207 LYS B N 1
ATOM 3990 C CA . LYS B 1 126 ? -42.768 -36.718 14.92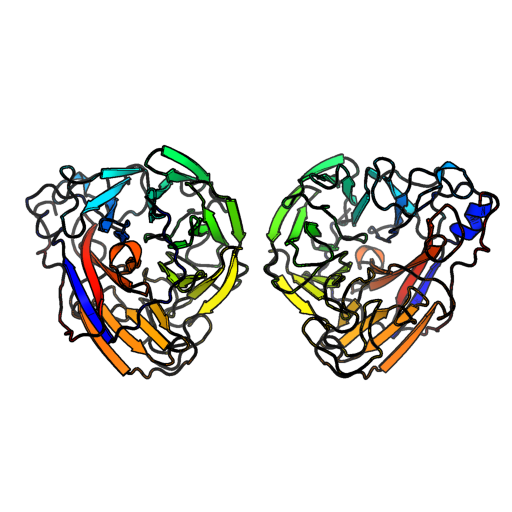9 1.00 7.44 207 LYS B CA 1
ATOM 3991 C C . LYS B 1 126 ? -42.657 -35.626 16.017 1.00 7.38 207 LYS B C 1
ATOM 3992 O O . LYS B 1 126 ? -41.951 -35.854 17.040 1.00 9.04 207 LYS B O 1
ATOM 3998 N N . TYR B 1 127 ? -43.414 -34.558 15.847 1.00 7.26 208 TYR B N 1
ATOM 3999 C CA . TYR B 1 127 ? -43.517 -33.497 16.865 1.00 7.50 208 TYR B CA 1
ATOM 4000 C C . TYR B 1 127 ? -45.008 -33.331 17.047 1.00 8.43 208 TYR B C 1
ATOM 4001 O O . TYR B 1 127 ? -45.758 -33.088 16.090 1.00 8.83 208 TYR B O 1
ATOM 4010 N N . ASN B 1 128 ? -45.497 -33.568 18.273 1.00 8.38 209 ASN B N 1
ATOM 4011 C CA . ASN B 1 128 ? -46.950 -33.552 18.554 1.00 9.59 209 ASN B CA 1
ATOM 4012 C C . ASN B 1 128 ? -47.650 -34.540 17.644 1.00 8.85 209 ASN B C 1
ATOM 4013 O O . ASN B 1 128 ? -48.776 -34.314 17.184 1.00 10.63 209 ASN B O 1
ATOM 4018 N N . GLY B 1 129 ? -47.029 -35.684 17.393 1.00 8.51 210 GLY B N 1
ATOM 4019 C CA . GLY B 1 129 ? -47.673 -36.777 16.621 1.00 8.56 210 GLY B CA 1
ATOM 4020 C C . GLY B 1 129 ? -47.739 -36.611 15.135 1.00 8.30 210 GLY B C 1
ATOM 4021 O O . GLY B 1 129 ? -48.313 -37.496 14.468 1.00 9.95 210 GLY B O 1
ATOM 4022 N N . ILE B 1 130 ? -47.182 -35.521 14.606 1.00 7.80 211 ILE B N 1
ATOM 4023 C CA . ILE B 1 130 ? -47.148 -35.235 13.182 1.00 8.71 211 ILE B CA 1
ATOM 4024 C C . ILE B 1 130 ? -45.757 -35.480 12.644 1.00 8.62 211 ILE B C 1
ATOM 4025 O O . ILE B 1 130 ? -44.803 -35.018 13.263 1.00 7.81 211 ILE B O 1
ATOM 4030 N N . ILE B 1 131 ? -45.610 -36.203 11.534 1.00 8.16 212 ILE B N 1
ATOM 4031 C CA . ILE B 1 131 ? -44.276 -36.396 10.995 1.00 7.72 212 ILE B CA 1
ATOM 4032 C C . ILE B 1 131 ? -43.684 -35.060 10.585 1.00 8.46 212 ILE B C 1
ATOM 4033 O O . ILE B 1 131 ? -44.292 -34.303 9.820 1.00 9.40 212 ILE B O 1
ATOM 4038 N N . THR B 1 132 ? -42.467 -34.819 11.048 1.00 8.47 213 THR B N 1
ATOM 4039 C CA . THR B 1 132 ? -41.732 -33.569 10.789 1.00 7.82 213 THR B CA 1
ATOM 4040 C C . THR B 1 132 ? -40.375 -33.764 10.094 1.00 9.15 213 THR B C 1
ATOM 4041 O O . THR B 1 132 ? -39.860 -32.815 9.538 1.00 10.38 213 THR B O 1
ATOM 4045 N N . ASP B 1 133 ? -39.826 -34.962 10.107 1.00 8.21 214 ASP B N 1
ATOM 4046 C CA . ASP B 1 133 ? -38.585 -35.231 9.392 1.00 8.81 214 ASP B CA 1
ATOM 4047 C C . ASP B 1 133 ? -38.339 -36.734 9.310 1.00 8.99 214 ASP B C 1
ATOM 4048 O O . ASP B 1 133 ? -38.988 -37.529 10.041 1.00 8.76 214 ASP B O 1
ATOM 4053 N N . THR B 1 134 ? -37.408 -37.118 8.456 1.00 8.81 215 THR B N 1
ATOM 4054 C CA . THR B 1 134 ? -36.902 -38.475 8.429 1.00 9.20 215 THR B CA 1
ATOM 4055 C C . THR B 1 134 ? -35.403 -38.418 8.230 1.00 9.11 215 THR B C 1
ATOM 4056 O O . THR B 1 134 ? -34.880 -37.433 7.686 1.00 10.69 215 THR B O 1
ATOM 4060 N N . ILE B 1 135 ? -34.720 -39.440 8.696 1.00 9.84 216 ILE B N 1
ATOM 4061 C CA . ILE B 1 135 ? -33.319 -39.605 8.337 1.00 12.20 216 ILE B CA 1
ATOM 4062 C C . ILE B 1 135 ? -33.059 -41.076 8.037 1.00 11.14 216 ILE B C 1
ATOM 4063 O O . ILE B 1 135 ? -33.474 -41.973 8.796 1.00 10.80 216 ILE B O 1
ATOM 4068 N N A LYS B 1 136 ? -32.384 -41.338 6.925 0.50 11.19 217 LYS B N 1
ATOM 4069 N N B LYS B 1 136 ? -32.422 -41.348 6.890 0.50 11.15 217 LYS B N 1
ATOM 4070 C CA A LYS B 1 136 ? -32.134 -42.680 6.501 0.50 11.52 217 LYS B CA 1
ATOM 4071 C CA B LYS B 1 136 ? -32.126 -42.703 6.457 0.50 11.54 217 LYS B CA 1
ATOM 4072 C C A LYS B 1 136 ? -30.725 -43.136 6.878 0.50 10.65 217 LYS B C 1
ATOM 4073 C C B LYS B 1 136 ? -30.731 -43.138 6.886 0.50 10.64 217 LYS B C 1
ATOM 4074 O O A LYS B 1 136 ? -29.820 -42.316 7.029 0.50 11.97 217 LYS B O 1
ATOM 4075 O O B LYS B 1 136 ? -29.835 -42.312 7.052 0.50 11.97 217 LYS B O 1
ATOM 4086 N N . SER B 1 137 ? -30.602 -44.444 7.064 1.00 8.71 218 SER B N 1
ATOM 4087 C CA . SER B 1 137 ? -29.329 -45.096 7.324 1.00 8.74 218 SER B CA 1
ATOM 4088 C C . SER B 1 137 ? -28.256 -44.576 6.358 1.00 9.46 218 SER B C 1
ATOM 4089 O O . SER B 1 137 ? -28.473 -44.548 5.138 1.00 10.41 218 SER B O 1
ATOM 4092 N N . TRP B 1 138 ? -27.119 -44.193 6.914 1.00 9.14 219 TRP B N 1
ATOM 4093 C CA . TRP B 1 138 ? -25.955 -43.703 6.133 1.00 9.94 219 TRP B CA 1
ATOM 4094 C C . TRP B 1 138 ? -24.854 -44.713 5.963 1.00 10.90 219 TRP B C 1
ATOM 4095 O O . TRP B 1 138 ? -23.945 -44.486 5.120 1.00 13.77 219 TRP B O 1
ATOM 4106 N N . ARG B 1 139 ? -24.947 -45.838 6.661 1.00 11.50 220 ARG B N 1
ATOM 4107 C CA . ARG B 1 139 ? -23.966 -46.907 6.536 1.00 12.99 220 ARG B CA 1
ATOM 4108 C C . ARG B 1 139 ? -24.621 -48.241 6.171 1.00 11.27 220 ARG B C 1
ATOM 4109 O O . ARG B 1 139 ? -23.947 -49.242 6.023 1.00 13.90 220 ARG B O 1
ATOM 4117 N N . ASN B 1 140 ? -25.943 -48.245 6.035 1.00 10.52 221 ASN B N 1
ATOM 4118 C CA . ASN B 1 140 ? -26.676 -49.449 5.659 1.00 11.19 221 ASN B CA 1
ATOM 4119 C C . ASN B 1 140 ? -26.489 -50.661 6.546 1.00 10.47 221 ASN B C 1
ATOM 4120 O O . ASN B 1 140 ? -26.496 -51.786 6.100 1.00 12.04 221 ASN B O 1
ATOM 4125 N N . ASN B 1 141 ? -26.415 -50.403 7.851 1.00 10.17 222 ASN B N 1
ATOM 4126 C CA . ASN B 1 141 ? -26.191 -51.503 8.785 1.00 9.92 222 ASN B CA 1
ATOM 4127 C C . ASN B 1 141 ? -26.791 -51.189 10.171 1.00 11.12 222 ASN B C 1
ATOM 4128 O O . ASN B 1 141 ? -26.112 -50.769 11.125 1.00 11.21 222 ASN B O 1
ATOM 4133 N N . VAL B 1 142 ? -28.117 -51.327 10.203 1.00 10.19 223 VAL B N 1
ATOM 4134 C CA . VAL B 1 142 ? -28.960 -51.163 11.365 1.00 9.76 223 VAL B CA 1
ATOM 4135 C C . VAL B 1 142 ? -28.849 -49.798 11.984 1.00 8.92 223 VAL B C 1
ATOM 4136 O O . VAL B 1 142 ? -28.339 -49.658 13.108 1.00 9.29 223 VAL B O 1
ATOM 4140 N N . LEU B 1 143 ? -29.297 -48.741 11.287 1.00 8.46 224 LEU B N 1
ATOM 4141 C CA . LEU B 1 143 ? -29.455 -47.425 11.937 1.00 7.96 224 LEU B CA 1
ATOM 4142 C C . LEU B 1 143 ? -30.232 -47.632 13.226 1.00 8.01 224 LEU B C 1
ATOM 4143 O O . LEU B 1 143 ? -31.251 -48.303 13.260 1.00 8.33 224 LEU B O 1
ATOM 4148 N N . ARG B 1 144 ? -29.743 -46.998 14.311 1.00 8.02 225 ARG B N 1
ATOM 4149 C CA . ARG B 1 144 ? -30.292 -47.288 15.626 1.00 7.67 225 ARG B CA 1
ATOM 4150 C C . ARG B 1 144 ? -29.964 -46.150 16.587 1.00 7.72 225 ARG B C 1
ATOM 4151 O O . ARG B 1 144 ? -29.079 -45.319 16.322 1.00 8.61 225 ARG B O 1
ATOM 4159 N N . THR B 1 145 ? -30.710 -46.072 17.691 1.00 7.28 226 THR B N 1
ATOM 4160 C CA . THR B 1 145 ? -30.577 -44.920 18.550 1.00 6.83 226 THR B CA 1
ATOM 4161 C C . THR B 1 145 ? -30.692 -45.294 20.042 1.00 7.07 226 THR B C 1
ATOM 4162 O O . THR B 1 145 ? -30.413 -46.433 20.442 1.00 8.24 226 THR B O 1
ATOM 4166 N N . GLN B 1 146 ? -31.074 -44.289 20.856 1.00 7.11 227 GLN B N 1
ATOM 4167 C CA . GLN B 1 146 ? -30.814 -44.363 22.312 1.00 7.15 227 GLN B CA 1
ATOM 4168 C C . GLN B 1 146 ? -31.512 -45.451 23.097 1.00 6.98 227 GLN B C 1
ATOM 4169 O O . GLN B 1 146 ? -30.913 -46.060 24.006 1.00 7.52 227 GLN B O 1
ATOM 4175 N N . GLU B 1 147 ? -32.796 -45.686 22.794 1.00 7.83 228 GLU B N 1
ATOM 4176 C CA . GLU B 1 147 ? -33.681 -46.440 23.675 1.00 8.18 228 GLU B CA 1
ATOM 4177 C C . GLU B 1 147 ? -33.800 -45.755 25.037 1.00 6.98 228 GLU B C 1
ATOM 4178 O O . GLU B 1 147 ? -34.087 -46.401 26.060 1.00 8.44 228 GLU B O 1
ATOM 4184 N N . SER B 1 148 ? -33.632 -44.477 25.055 1.00 7.54 229 SER B N 1
ATOM 4185 C CA . SER B 1 148 ? -33.983 -43.652 26.214 1.00 7.31 229 SER B CA 1
ATOM 4186 C C . SER B 1 148 ? -34.231 -42.236 25.758 1.00 6.83 229 SER B C 1
ATOM 4187 O O . SER B 1 148 ? -34.146 -41.940 24.550 1.00 8.43 229 SER B O 1
ATOM 4190 N N . GLU B 1 149 ? -34.542 -41.348 26.703 1.00 6.98 230 GLU B N 1
ATOM 4191 C CA . GLU B 1 149 ? -34.952 -40.031 26.313 1.00 6.61 230 GLU B CA 1
ATOM 4192 C C . GLU B 1 149 ? -33.832 -39.222 25.682 1.00 7.11 230 GLU B C 1
ATOM 4193 O O . GLU B 1 149 ? -32.679 -39.273 26.083 1.00 8.19 230 GLU B O 1
ATOM 4199 N N . CYS B 1 150 ? -34.216 -38.438 24.674 1.00 7.41 231 CYS B N 1
ATOM 4200 C CA . CYS B 1 150 ? -33.368 -37.403 24.141 1.00 7.73 231 CYS B CA 1
ATOM 4201 C C . CYS B 1 150 ? -33.290 -36.245 25.158 1.00 7.50 231 CYS B C 1
ATOM 4202 O O . CYS B 1 150 ? -33.984 -36.322 26.185 1.00 7.95 231 CYS B O 1
ATOM 4205 N N . ALA B 1 151 ? -32.489 -35.211 24.894 1.00 8.15 232 ALA B N 1
ATOM 4206 C CA . ALA B 1 151 ? -32.266 -34.158 25.864 1.00 8.05 232 ALA B CA 1
ATOM 4207 C C . ALA B 1 151 ? -32.557 -32.816 25.275 1.00 7.86 232 ALA B C 1
ATOM 4208 O O . ALA B 1 151 ? -32.115 -32.568 24.144 1.00 9.99 232 ALA B O 1
ATOM 4210 N N . CYS B 1 152 ? -33.223 -31.904 26.012 1.00 9.01 233 CYS B N 1
ATOM 4211 C CA . CYS B 1 152 ? -33.665 -30.612 25.445 1.00 8.22 233 CYS B CA 1
ATOM 4212 C C . CYS B 1 152 ? -33.144 -29.426 26.264 1.00 10.34 233 CYS B C 1
ATOM 4213 O O . CYS B 1 152 ? -33.130 -29.443 27.508 1.00 11.79 233 CYS B O 1
ATOM 4216 N N . VAL B 1 153 ? -32.682 -28.395 25.541 1.00 9.79 234 VAL B N 1
ATOM 4217 C CA . VAL B 1 153 ? -32.194 -27.131 26.111 1.00 9.76 234 VAL B CA 1
ATOM 4218 C C . VAL B 1 153 ? -32.724 -26.038 25.215 1.00 10.78 234 VAL B C 1
ATOM 4219 O O . VAL B 1 153 ? -32.448 -26.025 24.009 1.00 10.69 234 VAL B O 1
ATOM 4223 N N . ASN B 1 154 ? -33.496 -25.135 25.785 1.00 11.39 235 ASN B N 1
ATOM 4224 C CA . ASN B 1 154 ? -33.939 -23.930 25.071 1.00 12.49 235 ASN B CA 1
ATOM 4225 C C . ASN B 1 154 ? -34.529 -24.139 23.684 1.00 11.49 235 ASN B C 1
ATOM 4226 O O . ASN B 1 154 ? -34.235 -23.354 22.745 1.00 13.40 235 ASN B O 1
ATOM 4231 N N . GLY B 1 155 ? -35.406 -25.104 23.572 1.00 11.85 236 GLY B N 1
ATOM 4232 C CA . GLY B 1 155 ? -36.107 -25.331 22.318 1.00 11.57 236 GLY B CA 1
ATOM 4233 C C . GLY B 1 155 ? -35.416 -26.231 21.327 1.00 10.35 236 GLY B C 1
ATOM 4234 O O . GLY B 1 155 ? -35.986 -26.527 20.260 1.00 12.93 236 GLY B O 1
ATOM 4235 N N . SER B 1 156 ? -34.194 -26.683 21.672 1.00 8.81 237 SER B N 1
ATOM 4236 C CA . SER B 1 156 ? -33.494 -27.656 20.838 1.00 9.75 237 SER B CA 1
ATOM 4237 C C . SER B 1 156 ? -33.373 -28.952 21.593 1.00 9.40 237 SER B C 1
ATOM 4238 O O . SER B 1 156 ? -33.042 -28.954 22.784 1.00 11.81 237 SER B O 1
ATOM 4241 N N . CYS B 1 157 ? -33.575 -30.059 20.891 1.00 9.40 238 CYS B N 1
ATOM 4242 C CA . CYS B 1 157 ? -33.418 -31.410 21.484 1.00 9.72 238 CYS B CA 1
ATOM 4243 C C . CYS B 1 157 ? -32.328 -32.147 20.710 1.00 9.35 238 CYS B C 1
ATOM 4244 O O . CYS B 1 157 ? -32.075 -31.879 19.526 1.00 10.66 238 CYS B O 1
ATOM 4247 N N . PHE B 1 158 ? -31.678 -33.044 21.413 1.00 8.49 239 PHE B N 1
ATOM 4248 C CA . PHE B 1 158 ? -30.462 -33.678 20.968 1.00 8.66 239 PHE B CA 1
ATOM 4249 C C . PHE B 1 158 ? -30.440 -35.162 21.193 1.00 9.07 239 PHE B C 1
ATOM 4250 O O . PHE B 1 158 ? -30.940 -35.651 22.211 1.00 9.36 239 PHE B O 1
ATOM 4258 N N . THR B 1 159 ? -29.914 -35.901 20.218 1.00 8.53 240 THR B N 1
ATOM 4259 C CA . THR B 1 159 ? -29.803 -37.337 20.270 1.00 8.76 240 THR B CA 1
ATOM 4260 C C . THR B 1 159 ? -28.539 -37.803 19.576 1.00 8.28 240 THR B C 1
ATOM 4261 O O . THR B 1 159 ? -27.872 -37.011 18.904 1.00 9.57 240 THR B O 1
ATOM 4265 N N . VAL B 1 160 ? -28.303 -39.085 19.723 1.00 7.81 241 VAL B N 1
ATOM 4266 C CA . VAL B 1 160 ? -27.184 -39.763 19.088 1.00 7.67 241 VAL B CA 1
ATOM 4267 C C . VAL B 1 160 ? -27.730 -40.983 18.373 1.00 7.62 241 VAL B C 1
ATOM 4268 O O . VAL B 1 160 ? -28.595 -41.703 18.942 1.00 9.02 241 VAL B O 1
ATOM 4272 N N . MET B 1 161 ? -27.224 -41.259 17.169 1.00 7.95 242 MET B N 1
ATOM 4273 C CA . MET B 1 161 ? -27.537 -42.482 16.431 1.00 8.51 242 MET B CA 1
ATOM 4274 C C . MET B 1 161 ? -26.269 -43.117 15.946 1.00 8.24 242 MET B C 1
ATOM 4275 O O . MET B 1 161 ? -25.268 -42.413 15.698 1.00 9.02 242 MET B O 1
ATOM 4280 N N . THR B 1 162 ? -26.330 -44.443 15.790 1.00 7.79 243 THR B N 1
ATOM 4281 C CA . THR B 1 162 ? -25.204 -45.248 15.321 1.00 8.28 243 THR B CA 1
ATOM 4282 C C . THR B 1 162 ? -25.630 -46.031 14.095 1.00 9.31 243 THR B C 1
ATOM 4283 O O . THR B 1 162 ? -26.791 -46.409 13.967 1.00 9.00 243 THR B O 1
ATOM 4287 N N . ASP B 1 163 ? -24.673 -46.296 13.196 1.00 9.24 244 ASP B N 1
ATOM 4288 C CA . ASP B 1 163 ? -24.933 -47.103 12.007 1.00 8.34 244 ASP B CA 1
ATOM 4289 C C . ASP B 1 163 ? -23.598 -47.782 11.733 1.00 8.31 244 ASP B C 1
ATOM 4290 O O . ASP B 1 163 ? -22.545 -47.110 11.743 1.00 9.60 244 ASP B O 1
ATOM 4295 N N . GLY B 1 164 ? -23.671 -49.080 11.529 1.00 8.82 245 GLY B N 1
ATOM 4296 C CA . GLY B 1 164 ? -22.475 -49.884 11.373 1.00 9.24 245 GLY B CA 1
ATOM 4297 C C . GLY B 1 164 ? -22.424 -51.057 12.321 1.00 9.82 245 GLY B C 1
ATOM 4298 O O . GLY B 1 164 ? -23.380 -51.373 13.022 1.00 10.04 245 GLY B O 1
ATOM 4299 N N . PRO B 1 165 ? -21.281 -51.736 12.357 1.00 9.34 246 PRO B N 1
ATOM 4300 C CA . PRO B 1 165 ? -21.137 -52.953 13.175 1.00 9.71 246 PRO B CA 1
ATOM 4301 C C . PRO B 1 165 ? -21.366 -52.737 14.669 1.00 9.39 246 PRO B C 1
ATOM 4302 O O . PRO B 1 165 ? -20.990 -51.655 15.230 1.00 9.23 246 PRO B O 1
ATOM 4306 N N . SER B 1 166 ? -21.921 -53.760 15.320 1.00 10.64 247 SER B N 1
ATOM 4307 C CA . SER B 1 166 ? -22.037 -53.734 16.789 1.00 11.73 247 SER B CA 1
ATOM 4308 C C . SER B 1 166 ? -20.868 -54.491 17.418 1.00 12.89 247 SER B C 1
ATOM 4309 O O . SER B 1 166 ? -20.801 -54.613 18.629 1.00 13.73 247 SER B O 1
ATOM 4312 N N . ASN B 1 167 ? -19.914 -54.983 16.596 1.00 11.57 248 ASN B N 1
ATOM 4313 C CA . ASN B 1 167 ? -18.758 -55.749 17.058 1.00 11.97 248 ASN B CA 1
ATOM 4314 C C . ASN B 1 167 ? -17.450 -55.236 16.435 1.00 12.58 248 ASN B C 1
ATOM 4315 O O . ASN B 1 167 ? -16.461 -55.993 16.281 1.00 13.92 248 ASN B O 1
ATOM 4320 N N . GLY B 1 168 ? -17.448 -53.974 16.084 1.00 10.58 249 GLY B N 1
ATOM 4321 C CA . GLY B 1 168 ? -16.303 -53.324 15.501 1.00 11.13 249 GLY B CA 1
ATOM 4322 C C . GLY B 1 168 ? -16.529 -51.856 15.327 1.00 11.08 249 GLY B C 1
ATOM 4323 O O . GLY B 1 168 ? -17.614 -51.369 15.714 1.00 11.21 249 GLY B O 1
ATOM 4324 N N . GLN B 1 169 ? -15.596 -51.145 14.746 1.00 11.34 250 GLN B N 1
ATOM 4325 C CA . GLN B 1 169 ? -15.765 -49.749 14.511 1.00 9.65 250 GLN B CA 1
ATOM 4326 C C . GLN B 1 169 ? -17.055 -49.466 13.767 1.00 10.57 250 GLN B C 1
ATOM 4327 O O . GLN B 1 169 ? -17.329 -50.093 12.717 1.00 10.99 250 GLN B O 1
ATOM 4333 N N . ALA B 1 170 ? -17.826 -48.507 14.284 1.00 9.38 251 ALA B N 1
ATOM 4334 C CA . ALA B 1 170 ? -19.010 -48.011 13.580 1.00 9.60 251 ALA B CA 1
ATOM 4335 C C . ALA B 1 170 ? -18.973 -46.501 13.427 1.00 10.14 251 ALA B C 1
ATOM 4336 O O . ALA B 1 170 ? -17.923 -45.852 13.629 1.00 10.58 251 ALA B O 1
ATOM 4338 N N . SER B 1 171 ? -20.103 -45.910 13.015 1.00 9.52 252 SER B N 1
ATOM 4339 C CA . SER B 1 171 ? -20.209 -44.497 12.773 1.00 9.26 252 SER B CA 1
ATOM 4340 C C . SER B 1 171 ? -21.270 -43.930 13.697 1.00 8.74 252 SER B C 1
ATOM 4341 O O . SER B 1 171 ? -22.333 -44.543 13.849 1.00 9.62 252 SER B O 1
ATOM 4344 N N . TYR B 1 172 ? -20.979 -42.797 14.328 1.00 7.36 253 TYR B N 1
ATOM 4345 C CA . TYR B 1 172 ? -21.822 -42.207 15.399 1.00 7.63 253 TYR B CA 1
ATOM 4346 C C . TYR B 1 172 ? -22.079 -40.774 15.043 1.00 8.25 253 TYR B C 1
ATOM 4347 O O . TYR B 1 172 ? -21.132 -40.008 14.754 1.00 9.56 253 TYR B O 1
ATOM 4356 N N . LYS B 1 173 ? -23.346 -40.364 15.047 1.00 8.98 254 LYS B N 1
ATOM 4357 C CA . LYS B 1 173 ? -23.727 -38.979 14.737 1.00 8.74 254 LYS B CA 1
ATOM 4358 C C . LYS B 1 173 ? -24.565 -38.347 15.850 1.00 8.30 254 LYS B C 1
ATOM 4359 O O . LYS B 1 173 ? -25.363 -39.037 16.520 1.00 9.29 254 LYS B O 1
ATOM 4365 N N . ILE B 1 174 ? -24.320 -37.065 16.045 1.00 7.79 255 ILE B N 1
ATOM 4366 C CA . ILE B 1 174 ? -25.071 -36.254 16.967 1.00 8.37 255 ILE B CA 1
ATOM 4367 C C . ILE B 1 174 ? -26.010 -35.376 16.152 1.00 9.17 255 ILE B C 1
ATOM 4368 O O . ILE B 1 174 ? -25.608 -34.801 15.130 1.00 8.63 255 ILE B O 1
ATOM 4373 N N . PHE B 1 175 ? -27.245 -35.217 16.644 1.00 8.43 256 PHE B N 1
ATOM 4374 C CA . PHE B 1 175 ? -28.287 -34.439 15.969 1.00 8.99 256 PHE B CA 1
ATOM 4375 C C . PHE B 1 175 ? -28.841 -33.360 16.893 1.00 8.59 256 PHE B C 1
ATOM 4376 O O . PHE B 1 175 ? -29.093 -33.626 18.062 1.00 10.19 256 PHE B O 1
ATOM 4384 N N . ARG B 1 176 ? -29.085 -32.195 16.333 1.00 8.19 257 ARG B N 1
ATOM 4385 C CA . ARG B 1 176 ? -29.866 -31.120 16.968 1.00 9.28 257 ARG B CA 1
ATOM 4386 C C . ARG B 1 176 ? -31.163 -31.004 16.205 1.00 9.35 257 ARG B C 1
ATOM 4387 O O . ARG B 1 176 ? -31.159 -30.844 14.945 1.00 9.58 257 ARG B O 1
ATOM 4395 N N . ILE B 1 177 ? -32.285 -31.026 16.950 1.00 8.38 258 ILE B N 1
ATOM 4396 C CA . ILE B 1 177 ? -33.625 -31.106 16.396 1.00 8.93 258 ILE B CA 1
ATOM 4397 C C . ILE B 1 177 ? -34.443 -29.990 17.028 1.00 8.99 258 ILE B C 1
ATOM 4398 O O . ILE B 1 177 ? -34.420 -29.795 18.253 1.00 10.29 258 ILE B O 1
ATOM 4403 N N . GLU B 1 178 ? -35.149 -29.212 16.211 1.00 8.92 259 GLU B N 1
ATOM 4404 C CA . GLU B 1 178 ? -36.028 -28.123 16.690 1.00 9.53 259 GLU B CA 1
ATOM 4405 C C . GLU B 1 178 ? -37.398 -28.335 16.084 1.00 10.17 259 GLU B C 1
ATOM 4406 O O . GLU B 1 178 ? -37.507 -28.486 14.853 1.00 10.39 259 GLU B O 1
ATOM 4412 N N . LYS B 1 179 ? -38.418 -28.465 16.927 1.00 9.74 260 LYS B N 1
ATOM 4413 C CA . LYS B 1 179 ? -39.780 -28.695 16.473 1.00 10.11 260 LYS B CA 1
ATOM 4414 C C . LYS B 1 179 ? -39.804 -29.922 15.525 1.00 9.07 260 LYS B C 1
ATOM 4415 O O . LYS B 1 179 ? -40.521 -29.965 14.530 1.00 10.02 260 LYS B O 1
ATOM 4421 N N . GLY B 1 180 ? -39.064 -30.963 15.904 1.00 8.86 261 GLY B N 1
ATOM 4422 C CA . GLY B 1 180 ? -39.062 -32.212 15.118 1.00 8.80 261 GLY B CA 1
ATOM 4423 C C . GLY B 1 180 ? -38.291 -32.191 13.835 1.00 8.95 261 GLY B C 1
ATOM 4424 O O . GLY B 1 180 ? -38.350 -33.209 13.126 1.00 9.39 261 GLY B O 1
ATOM 4425 N N . LYS B 1 181 ? -37.576 -31.094 13.521 1.00 9.09 262 LYS B N 1
ATOM 4426 C CA A LYS B 1 181 ? -36.792 -30.976 12.303 0.50 9.92 262 LYS B CA 1
ATOM 4427 C CA B LYS B 1 181 ? -36.796 -31.001 12.305 0.50 9.91 262 LYS B CA 1
ATOM 4428 C C . LYS B 1 181 ? -35.307 -30.998 12.662 1.00 8.47 262 LYS B C 1
ATOM 4429 O O . LYS B 1 181 ? -34.861 -30.272 13.532 1.00 9.23 262 LYS B O 1
ATOM 4440 N N . ILE B 1 182 ? -34.535 -31.820 11.959 1.00 9.34 263 ILE B N 1
ATOM 4441 C CA . ILE B 1 182 ? -33.095 -31.820 12.149 1.00 9.11 263 ILE B CA 1
ATOM 4442 C C . ILE B 1 182 ? -32.561 -30.528 11.573 1.00 9.27 263 ILE B C 1
ATOM 4443 O O . ILE B 1 182 ? -32.776 -30.230 10.390 1.00 12.36 263 ILE B O 1
ATOM 4448 N N . VAL B 1 183 ? -31.847 -29.757 12.413 1.00 9.16 264 VAL B N 1
ATOM 4449 C CA . VAL B 1 183 ? -31.251 -28.481 11.991 1.00 9.95 264 VAL B CA 1
ATOM 4450 C C . VAL B 1 183 ? -29.716 -28.518 11.937 1.00 10.20 264 VAL B C 1
ATOM 4451 O O . VAL B 1 183 ? -29.144 -27.686 11.260 1.00 13.10 264 VAL B O 1
ATOM 4455 N N . LYS B 1 184 ? -29.089 -29.501 12.582 1.00 10.28 265 LYS B N 1
ATOM 4456 C CA . LYS B 1 184 ? -27.638 -29.675 12.503 1.00 10.25 265 LYS B CA 1
ATOM 4457 C C . LYS B 1 184 ? -27.321 -31.091 12.879 1.00 11.16 265 LYS B C 1
ATOM 4458 O O . LYS B 1 184 ? -28.044 -31.714 13.689 1.00 10.22 265 LYS B O 1
ATOM 4464 N N . SER B 1 185 ? -26.263 -31.623 12.291 1.00 11.98 266 SER B N 1
ATOM 4465 C CA . SER B 1 185 ? -25.758 -32.935 12.665 1.00 11.39 266 SER B CA 1
ATOM 4466 C C . SER B 1 185 ? -24.230 -32.908 12.489 1.00 11.34 266 SER B C 1
ATOM 4467 O O . SER B 1 185 ? -23.707 -32.081 11.714 1.00 12.49 266 SER B O 1
ATOM 4470 N N . VAL B 1 186 ? -23.555 -33.775 13.199 1.00 9.46 267 VAL B N 1
ATOM 4471 C CA . VAL B 1 186 ? -22.099 -33.972 13.004 1.00 9.01 267 VAL B CA 1
ATOM 4472 C C . VAL B 1 186 ? -21.785 -35.421 13.254 1.00 8.85 267 VAL B C 1
ATOM 4473 O O . VAL B 1 186 ? -22.373 -36.043 14.130 1.00 10.15 267 VAL B O 1
ATOM 4477 N N . GLU B 1 187 ? -20.803 -35.963 12.515 1.00 9.09 268 GLU B N 1
ATOM 4478 C CA . GLU B 1 187 ? -20.257 -37.246 12.772 1.00 9.74 268 GLU B CA 1
ATOM 4479 C C . GLU B 1 187 ? -19.123 -37.126 13.776 1.00 10.16 268 GLU B C 1
ATOM 4480 O O . GLU B 1 187 ? -18.176 -36.364 13.595 1.00 11.59 268 GLU B O 1
ATOM 4486 N N . MET B 1 188 ? -19.235 -37.896 14.857 1.00 9.64 269 MET B N 1
ATOM 4487 C CA . MET B 1 188 ? -18.202 -37.952 15.845 1.00 9.09 269 MET B CA 1
ATOM 4488 C C . MET B 1 188 ? -16.961 -38.629 15.263 1.00 9.41 269 MET B C 1
ATOM 4489 O O . MET B 1 188 ? -17.024 -39.719 14.719 1.00 10.82 269 MET B O 1
ATOM 4494 N N . ASN B 1 189 ? -15.808 -37.984 15.452 1.00 9.20 270 ASN B N 1
ATOM 4495 C CA . ASN B 1 189 ? -14.538 -38.584 15.045 1.00 9.68 270 ASN B CA 1
ATOM 4496 C C . ASN B 1 189 ? -13.978 -39.370 16.240 1.00 9.71 270 ASN B C 1
ATOM 4497 O O . ASN B 1 189 ? -13.261 -38.796 17.101 1.00 11.38 270 ASN B O 1
ATOM 4502 N N . ALA B 1 190 ? -14.368 -40.608 16.281 1.00 9.34 271 ALA B N 1
ATOM 4503 C CA . ALA B 1 190 ? -14.100 -41.480 17.437 1.00 8.82 271 ALA B CA 1
ATOM 4504 C C . ALA B 1 190 ? -13.472 -42.841 17.083 1.00 9.72 271 ALA B C 1
ATOM 4505 O O . ALA B 1 190 ? -13.979 -43.891 17.396 1.00 10.93 271 ALA B O 1
ATOM 4507 N N . PRO B 1 191 ? -12.338 -42.806 16.361 1.00 11.57 272 PRO B N 1
ATOM 4508 C CA . PRO B 1 191 ? -11.682 -44.029 16.060 1.00 10.53 272 PRO B CA 1
ATOM 4509 C C . PRO B 1 191 ? -11.303 -44.784 17.368 1.00 9.61 272 PRO B C 1
ATOM 4510 O O . PRO B 1 191 ? -10.805 -44.158 18.327 1.00 10.27 272 PRO B O 1
ATOM 4514 N N . ASN B 1 192 ? -11.560 -46.079 17.344 1.00 9.79 273 ASN B N 1
ATOM 4515 C CA . ASN B 1 192 ? -11.308 -46.992 18.447 1.00 9.99 273 ASN B CA 1
ATOM 4516 C C . ASN B 1 192 ? -12.321 -46.899 19.582 1.00 10.64 273 ASN B C 1
ATOM 4517 O O . ASN B 1 192 ? -12.192 -47.612 20.548 1.00 11.56 273 ASN B O 1
ATOM 4522 N N . TYR B 1 193 ? -13.295 -46.006 19.458 1.00 9.66 274 TYR B N 1
ATOM 4523 C CA . TYR B 1 193 ? -14.448 -45.937 20.367 1.00 10.35 274 TYR B CA 1
ATOM 4524 C C . TYR B 1 193 ? -15.626 -46.683 19.770 1.00 11.24 274 TYR B C 1
ATOM 4525 O O . TYR B 1 193 ? -15.731 -46.831 18.561 1.00 10.70 274 TYR B O 1
ATOM 4534 N N . HIS B 1 194 ? -16.562 -47.063 20.642 1.00 9.36 275 HIS B N 1
ATOM 4535 C CA . HIS B 1 194 ? -17.805 -47.671 20.209 1.00 8.93 275 HIS B CA 1
ATOM 4536 C C . HIS B 1 194 ? -18.934 -47.079 21.071 1.00 9.77 275 HIS B C 1
ATOM 4537 O O . HIS B 1 194 ? -18.886 -47.155 22.300 1.00 9.77 275 HIS B O 1
ATOM 4544 N N . TYR B 1 195 ? -19.938 -46.512 20.404 1.00 7.83 276 TYR B N 1
ATOM 4545 C CA . TYR B 1 195 ? -21.107 -45.919 21.056 1.00 8.29 276 TYR B CA 1
ATOM 4546 C C . TYR B 1 195 ? -22.395 -46.564 20.628 1.00 9.22 276 TYR B C 1
ATOM 4547 O O . TYR B 1 195 ? -22.733 -46.579 19.419 1.00 9.20 276 TYR B O 1
ATOM 4556 N N . GLU B 1 196 ? -23.118 -47.108 21.609 1.00 9.03 277 GLU B N 1
ATOM 4557 C CA . GLU B 1 196 ? -24.476 -47.693 21.412 1.00 8.63 277 GLU B CA 1
ATOM 4558 C C . GLU B 1 196 ? -25.379 -47.138 22.514 1.00 9.10 277 GLU B C 1
ATOM 4559 O O . GLU B 1 196 ? -24.935 -46.917 23.651 1.00 8.76 277 GLU B O 1
ATOM 4565 N N . GLU B 1 197 ? -26.634 -46.910 22.190 1.00 8.35 278 GLU B N 1
ATOM 4566 C CA . GLU B 1 197 ? -27.691 -46.807 23.221 1.00 7.00 278 GLU B CA 1
ATOM 4567 C C . GLU B 1 197 ? -27.366 -45.770 24.297 1.00 7.01 278 GLU B C 1
ATOM 4568 O O . GLU B 1 197 ? -27.436 -46.019 25.481 1.00 7.51 278 GLU B O 1
ATOM 4574 N N . CYS B 1 198 ? -27.124 -44.563 23.861 1.00 6.18 279 CYS B N 1
ATOM 4575 C CA . CYS B 1 198 ? -26.705 -43.495 24.740 1.00 6.99 279 CYS B CA 1
ATOM 4576 C C . CYS B 1 198 ? -27.810 -43.019 25.690 1.00 7.35 279 CYS B C 1
ATOM 4577 O O . CYS B 1 198 ? -28.976 -42.918 25.287 1.00 8.00 279 CYS B O 1
ATOM 4580 N N . SER B 1 199 ? -27.422 -42.746 26.934 1.00 7.95 280 SER B N 1
ATOM 4581 C CA . SER B 1 199 ? -28.287 -42.160 27.925 1.00 8.18 280 SER B CA 1
ATOM 4582 C C . SER B 1 199 ? -27.826 -40.739 28.070 1.00 8.40 280 SER B C 1
ATOM 4583 O O . SER B 1 199 ? -26.717 -40.496 28.581 1.00 9.42 280 SER B O 1
ATOM 4586 N N . CYS B 1 200 ? -28.594 -39.779 27.545 1.00 9.07 281 CYS B N 1
ATOM 4587 C CA . CYS B 1 200 ? -28.184 -38.392 27.449 1.00 9.31 281 CYS B CA 1
ATOM 4588 C C . CYS B 1 200 ? -29.051 -37.503 28.289 1.00 8.24 281 CYS B C 1
ATOM 4589 O O . CYS B 1 200 ? -30.268 -37.643 28.261 1.00 9.78 281 CYS B O 1
ATOM 4592 N N . TYR B 1 201 ? -28.453 -36.573 29.013 1.00 7.84 282 TYR B N 1
ATOM 4593 C CA . TYR B 1 201 ? -29.184 -35.634 29.849 1.00 8.13 282 TYR B CA 1
ATOM 4594 C C . TYR B 1 201 ? -28.617 -34.225 29.706 1.00 8.18 282 TYR B C 1
ATOM 4595 O O . TYR B 1 201 ? -27.408 -34.038 29.407 1.00 8.66 282 TYR B O 1
ATOM 4604 N N . PRO B 1 202 ? -29.398 -33.187 29.953 1.00 8.88 283 PRO B N 1
ATOM 4605 C CA . PRO B 1 202 ? -28.932 -31.831 29.979 1.00 9.71 283 PRO B CA 1
ATOM 4606 C C . PRO B 1 202 ? -28.427 -31.393 31.339 1.00 9.36 283 PRO B C 1
ATOM 4607 O O . PRO B 1 202 ? -28.858 -31.897 32.365 1.00 9.95 283 PRO B O 1
ATOM 4611 N N . ASP B 1 203 ? -27.446 -30.511 31.334 1.00 9.54 284 ASP B N 1
ATOM 4612 C CA . ASP B 1 203 ? -26.767 -30.046 32.555 1.00 10.29 284 ASP B CA 1
ATOM 4613 C C . ASP B 1 203 ? -26.097 -28.746 32.152 1.00 10.70 284 ASP B C 1
ATOM 4614 O O . ASP B 1 203 ? -25.165 -28.763 31.326 1.00 11.39 284 ASP B O 1
ATOM 4619 N N . SER B 1 204 ? -26.534 -27.631 32.711 1.00 11.60 285 SER B N 1
ATOM 4620 C CA . SER B 1 204 ? -25.933 -26.357 32.454 1.00 12.40 285 SER B CA 1
ATOM 4621 C C . SER B 1 204 ? -25.772 -26.038 30.962 1.00 11.45 285 SER B C 1
ATOM 4622 O O . SER B 1 204 ? -24.701 -25.614 30.499 1.00 13.02 285 SER B O 1
ATOM 4625 N N . SER B 1 205 ? -26.871 -26.252 30.237 1.00 10.92 286 SER B N 1
ATOM 4626 C CA . SER B 1 205 ? -27.031 -25.912 28.796 1.00 12.20 286 SER B CA 1
ATOM 4627 C C . SER B 1 205 ? -26.248 -26.808 27.822 1.00 12.67 286 SER B C 1
ATOM 4628 O O . SER B 1 205 ? -26.235 -26.536 26.605 1.00 14.14 286 SER B O 1
ATOM 4631 N N . GLU B 1 206 ? -25.642 -27.837 28.335 1.00 10.30 287 GLU B N 1
ATOM 4632 C CA . GLU B 1 206 ? -24.855 -28.799 27.529 1.00 12.63 287 GLU B CA 1
ATOM 4633 C C . GLU B 1 206 ? -25.361 -30.197 27.797 1.00 10.96 287 GLU B C 1
ATOM 4634 O O . GLU B 1 206 ? -26.065 -30.454 28.800 1.00 12.53 287 GLU B O 1
ATOM 4640 N N . ILE B 1 207 ? -25.129 -31.106 26.877 1.00 9.61 288 ILE B N 1
ATOM 4641 C CA . ILE B 1 207 ? -25.595 -32.452 26.928 1.00 10.53 288 ILE B CA 1
ATOM 4642 C C . ILE B 1 207 ? -24.461 -33.365 27.264 1.00 9.34 288 ILE B C 1
ATOM 4643 O O . ILE B 1 207 ? -23.396 -33.267 26.668 1.00 9.64 288 ILE B O 1
ATOM 4648 N N . THR B 1 208 ? -24.683 -34.321 28.176 1.00 8.51 289 THR B N 1
ATOM 4649 C CA . THR B 1 208 ? -23.754 -35.392 28.477 1.00 9.14 289 THR B CA 1
ATOM 4650 C C . THR B 1 208 ? -24.437 -36.712 28.209 1.00 8.95 289 THR B C 1
ATOM 4651 O O . THR B 1 208 ? -25.587 -36.925 28.676 1.00 9.41 289 THR B O 1
ATOM 4655 N N . CYS B 1 209 ? -23.817 -37.571 27.438 1.00 8.65 290 CYS B N 1
ATOM 4656 C CA . CYS B 1 209 ? -24.295 -38.888 27.098 1.00 10.16 290 CYS B CA 1
ATOM 4657 C C . CYS B 1 209 ? -23.300 -39.954 27.565 1.00 9.72 290 CYS B C 1
ATOM 4658 O O . CYS B 1 209 ? -22.094 -39.812 27.342 1.00 10.40 290 CYS B O 1
ATOM 4661 N N . VAL B 1 210 ? -23.802 -40.993 28.241 1.00 7.88 291 VAL B N 1
ATOM 4662 C CA . VAL B 1 210 ? -23.054 -42.159 28.690 1.00 8.71 291 VAL B CA 1
ATOM 4663 C C . VAL B 1 210 ? -23.659 -43.352 28.010 1.00 8.40 291 VAL B C 1
ATOM 4664 O O . VAL B 1 210 ? -24.887 -43.558 28.034 1.00 10.06 291 VAL B O 1
ATOM 4668 N N . CYS B 1 211 ? -22.819 -44.104 27.337 1.00 8.22 292 CYS B N 1
ATOM 4669 C CA . CYS B 1 211 ? -23.259 -45.069 26.356 1.00 8.52 292 CYS B CA 1
ATOM 4670 C C . CYS B 1 211 ? -22.739 -46.486 26.611 1.00 7.91 292 CYS B C 1
ATOM 4671 O O . CYS B 1 211 ? -22.239 -46.789 27.688 1.00 9.15 292 CYS B O 1
ATOM 4674 N N . ARG B 1 212 ? -22.862 -47.378 25.615 1.00 7.68 293 ARG B N 1
ATOM 4675 C CA . ARG B 1 212 ? -22.476 -48.756 25.680 1.00 8.51 293 ARG B CA 1
ATOM 4676 C C . ARG B 1 212 ? -21.450 -49.049 24.571 1.00 8.79 293 ARG B C 1
ATOM 4677 O O . ARG B 1 212 ? -21.751 -48.798 23.409 1.00 9.58 293 ARG B O 1
ATOM 4685 N N . ASP B 1 213 ? -20.263 -49.536 24.924 1.00 8.31 294 ASP B N 1
ATOM 4686 C CA . ASP B 1 213 ? -19.267 -50.000 23.958 1.00 8.26 294 ASP B CA 1
ATOM 4687 C C . ASP B 1 213 ? -19.487 -51.478 23.851 1.00 8.18 294 ASP B C 1
ATOM 4688 O O . ASP B 1 213 ? -19.268 -52.264 24.818 1.00 9.24 294 ASP B O 1
ATOM 4693 N N . ASN B 1 214 ? -20.034 -51.907 22.704 1.00 8.42 295 ASN B N 1
ATOM 4694 C CA . ASN B 1 214 ? -20.344 -53.290 22.454 1.00 9.24 295 ASN B CA 1
ATOM 4695 C C . ASN B 1 214 ? -19.191 -54.058 21.821 1.00 9.80 295 ASN B C 1
ATOM 4696 O O . ASN B 1 214 ? -19.282 -55.254 21.646 1.00 9.87 295 ASN B O 1
ATOM 4701 N N . TRP B 1 215 ? -18.166 -53.312 21.420 1.00 9.91 296 TRP B N 1
ATOM 4702 C CA . TRP B 1 215 ? -17.027 -53.841 20.667 1.00 10.13 296 TRP B CA 1
ATOM 4703 C C . TRP B 1 215 ? -15.901 -54.338 21.586 1.00 9.65 296 TRP B C 1
ATOM 4704 O O . TRP B 1 215 ? -15.518 -55.506 21.503 1.00 11.85 296 TRP B O 1
ATOM 4715 N N . HIS B 1 216 ? -15.411 -53.483 22.471 1.00 9.39 297 HIS B N 1
ATOM 4716 C CA . HIS B 1 216 ? -14.162 -53.799 23.205 1.00 10.15 297 HIS B CA 1
ATOM 4717 C C . HIS B 1 216 ? -13.923 -52.966 24.424 1.00 11.19 297 HIS B C 1
ATOM 4718 O O . HIS B 1 216 ? -12.796 -52.659 24.762 1.00 11.56 297 HIS B O 1
ATOM 4725 N N . GLY B 1 217 ? -15.001 -52.642 25.152 1.00 9.60 298 GLY B N 1
ATOM 4726 C CA . GLY B 1 217 ? -14.920 -51.748 26.302 1.00 10.28 298 GLY B CA 1
ATOM 4727 C C . GLY B 1 217 ? -15.860 -52.264 27.386 1.00 11.13 298 GLY B C 1
ATOM 4728 O O . GLY B 1 217 ? -17.059 -52.412 27.144 1.00 10.92 298 GLY B O 1
ATOM 4729 N N . SER B 1 218 ? -15.345 -52.498 28.578 1.00 10.76 299 SER B N 1
ATOM 4730 C CA . SER B 1 218 ? -16.177 -52.914 29.727 1.00 10.69 299 SER B CA 1
ATOM 4731 C C . SER B 1 218 ? -16.443 -51.732 30.705 1.00 8.74 299 SER B C 1
ATOM 4732 O O . SER B 1 218 ? -17.258 -51.858 31.645 1.00 10.34 299 SER B O 1
ATOM 4735 N N . ASN B 1 219 ? -15.794 -50.599 30.462 1.00 10.17 300 ASN B N 1
ATOM 4736 C CA . ASN B 1 219 ? -16.173 -49.304 30.964 1.00 10.21 300 ASN B CA 1
ATOM 4737 C C . ASN B 1 219 ? -17.052 -48.613 29.889 1.00 9.82 300 ASN B C 1
ATOM 4738 O O . ASN B 1 219 ? -17.148 -49.122 28.750 1.00 10.20 300 ASN B O 1
ATOM 4743 N N . ARG B 1 220 ? -17.726 -47.542 30.293 1.00 8.54 301 ARG B N 1
ATOM 4744 C CA . ARG B 1 220 ? -18.649 -46.863 29.382 1.00 7.79 301 ARG B CA 1
ATOM 4745 C C . ARG B 1 220 ? -18.032 -45.671 28.702 1.00 8.21 301 ARG B C 1
ATOM 4746 O O . ARG B 1 220 ? -17.412 -44.810 29.367 1.00 9.31 301 ARG B O 1
ATOM 4754 N N . PRO B 1 221 ? -18.264 -45.558 27.390 1.00 8.78 302 PRO B N 1
ATOM 4755 C CA . PRO B 1 221 ? -17.906 -44.346 26.654 1.00 9.01 302 PRO B CA 1
ATOM 4756 C C . PRO B 1 221 ? -18.863 -43.195 26.947 1.00 9.26 302 PRO B C 1
ATOM 4757 O O . PRO B 1 221 ? -20.041 -43.435 27.317 1.00 10.05 302 PRO B O 1
ATOM 4761 N N . TRP B 1 222 ? -18.395 -41.975 26.780 1.00 9.65 303 TRP B N 1
ATOM 4762 C CA . TRP B 1 222 ? -19.210 -40.800 26.954 1.00 9.03 303 TRP B CA 1
ATOM 4763 C C . TRP B 1 222 ? -18.940 -39.832 25.846 1.00 8.85 303 TRP B C 1
ATOM 4764 O O . TRP B 1 222 ? -17.846 -39.836 25.226 1.00 10.25 303 TRP B O 1
ATOM 4775 N N . VAL B 1 223 ? -19.912 -38.994 25.575 1.00 8.23 304 VAL B N 1
ATOM 4776 C CA . VAL B 1 223 ? -19.785 -37.874 24.636 1.00 8.38 304 VAL B CA 1
ATOM 4777 C C . VAL B 1 223 ? -20.558 -36.722 25.240 1.00 9.43 304 VAL B C 1
ATOM 4778 O O . VAL B 1 223 ? -21.700 -36.901 25.687 1.00 9.82 304 VAL B O 1
ATOM 4782 N N . SER B 1 224 ? -19.974 -35.537 25.285 1.00 10.66 305 SER B N 1
ATOM 4783 C CA . SER B 1 224 ? -20.648 -34.344 25.779 1.00 10.28 305 SER B CA 1
ATOM 4784 C C . SER B 1 224 ? -20.543 -33.282 24.707 1.00 9.14 305 SER B C 1
ATOM 4785 O O . SER B 1 224 ? -19.558 -33.274 23.915 1.00 10.80 305 SER B O 1
ATOM 4788 N N . PHE B 1 225 ? -21.500 -32.376 24.648 1.00 8.90 306 PHE B N 1
ATOM 4789 C CA . PHE B 1 225 ? -21.525 -31.385 23.593 1.00 8.80 306 PHE B CA 1
ATOM 4790 C C . PHE B 1 225 ? -22.397 -30.190 23.964 1.00 9.00 306 PHE B C 1
ATOM 4791 O O . PHE B 1 225 ? -23.323 -30.287 24.785 1.00 9.81 306 PHE B O 1
ATOM 4799 N N . ASN B 1 226 ? -22.120 -29.057 23.329 1.00 9.59 307 ASN B N 1
ATOM 4800 C CA . ASN B 1 226 ? -22.901 -27.878 23.424 1.00 11.14 307 ASN B CA 1
ATOM 4801 C C . ASN B 1 226 ? -23.953 -27.799 22.329 1.00 10.09 307 ASN B C 1
ATOM 4802 O O . ASN B 1 226 ? -24.053 -28.719 21.479 1.00 10.26 307 ASN B O 1
ATOM 4807 N N . GLN B 1 227 ? -24.732 -26.709 22.328 1.00 11.46 308 GLN B N 1
ATOM 4808 C CA . GLN B 1 227 ? -25.817 -26.558 21.393 1.00 12.49 308 GLN B CA 1
ATOM 4809 C C . GLN B 1 227 ? -25.343 -26.500 19.917 1.00 11.91 308 GLN B C 1
ATOM 4810 O O . GLN B 1 227 ? -26.118 -26.905 19.032 1.00 12.61 308 GLN B O 1
ATOM 4816 N N . ASN B 1 228 ? -24.090 -26.078 19.687 1.00 13.05 309 ASN B N 1
ATOM 4817 C CA A ASN B 1 228 ? -23.552 -26.062 18.322 0.50 13.03 309 ASN B CA 1
ATOM 4818 C CA B ASN B 1 228 ? -23.452 -26.020 18.344 0.50 12.94 309 ASN B CA 1
ATOM 4819 C C . ASN B 1 228 ? -22.906 -27.384 17.932 1.00 12.56 309 ASN B C 1
ATOM 4820 O O . ASN B 1 228 ? -22.290 -27.515 16.878 1.00 13.20 309 ASN B O 1
ATOM 4829 N N . LEU B 1 229 ? -23.060 -28.397 18.783 1.00 10.79 310 LEU B N 1
ATOM 4830 C CA . LEU B 1 229 ? -22.526 -29.734 18.525 1.00 10.36 310 LEU B CA 1
ATOM 4831 C C . LEU B 1 229 ? -21.021 -29.784 18.558 1.00 9.44 310 LEU B C 1
ATOM 4832 O O . LEU B 1 229 ? -20.422 -30.711 18.011 1.00 10.48 310 LEU B O 1
ATOM 4837 N N . GLU B 1 230 ? -20.406 -28.845 19.293 1.00 10.09 311 GLU B N 1
ATOM 4838 C CA . GLU B 1 230 ? -18.982 -28.981 19.591 1.00 9.44 311 GLU B CA 1
ATOM 4839 C C . GLU B 1 230 ? -18.853 -29.986 20.731 1.00 9.01 311 GLU B C 1
ATOM 4840 O O . GLU B 1 230 ? -19.432 -29.758 21.803 1.00 11.66 311 GLU B O 1
ATOM 4846 N N . TYR B 1 231 ? -18.171 -31.087 20.502 1.00 8.42 312 TYR B N 1
ATOM 4847 C CA . TYR B 1 231 ? -18.206 -32.228 21.389 1.00 9.34 312 TYR B CA 1
ATOM 4848 C C . TYR B 1 231 ? -16.818 -32.576 21.979 1.00 9.64 312 TYR B C 1
ATOM 4849 O O . TYR B 1 231 ? -15.774 -32.166 21.474 1.00 10.46 312 TYR B O 1
ATOM 4858 N N . GLN B 1 232 ? -16.853 -33.334 23.061 1.00 10.67 313 GLN B N 1
ATOM 4859 C CA . GLN B 1 232 ? -15.744 -34.030 23.648 1.00 10.86 313 GLN B CA 1
ATOM 4860 C C . GLN B 1 232 ? -16.119 -35.482 23.855 1.00 10.42 313 GLN B C 1
ATOM 4861 O O . GLN B 1 232 ? -17.315 -35.789 24.063 1.00 10.11 313 GLN B O 1
ATOM 4867 N N . ILE B 1 233 ? -15.122 -36.378 23.815 1.00 10.05 314 ILE B N 1
ATOM 4868 C CA . ILE B 1 233 ? -15.316 -37.784 23.971 1.00 9.51 314 ILE B CA 1
ATOM 4869 C C . ILE B 1 233 ? -14.321 -38.339 24.967 1.00 9.22 314 ILE B C 1
ATOM 4870 O O . ILE B 1 233 ? -13.201 -37.792 25.160 1.00 11.32 314 ILE B O 1
ATOM 4875 N N . GLY B 1 234 ? -14.701 -39.438 25.606 1.00 9.23 315 GLY B N 1
ATOM 4876 C CA . GLY B 1 234 ? -13.819 -40.158 26.536 1.00 10.51 315 GLY B CA 1
ATOM 4877 C C . GLY B 1 234 ? -14.487 -41.437 26.977 1.00 9.49 315 GLY B C 1
ATOM 4878 O O . GLY B 1 234 ? -15.557 -41.787 26.475 1.00 9.55 315 GLY B O 1
ATOM 4879 N N . TYR B 1 235 ? -13.862 -42.140 27.919 1.00 10.08 316 TYR B N 1
ATOM 4880 C CA . TYR B 1 235 ? -14.451 -43.287 28.661 1.00 10.40 316 TYR B CA 1
ATOM 4881 C C . TYR B 1 235 ? -14.404 -42.965 30.138 1.00 10.51 316 TYR B C 1
ATOM 4882 O O . TYR B 1 235 ? -13.491 -42.268 30.614 1.00 11.35 316 TYR B O 1
ATOM 4891 N N . ILE B 1 236 ? -15.410 -43.446 30.855 1.00 10.35 317 ILE B N 1
ATOM 4892 C CA . ILE B 1 236 ? -15.397 -43.292 32.323 1.00 9.86 317 ILE B CA 1
ATOM 4893 C C . ILE B 1 236 ? -14.152 -44.010 32.875 1.00 9.43 317 ILE B C 1
ATOM 4894 O O . ILE B 1 236 ? -13.936 -45.181 32.582 1.00 9.49 317 ILE B O 1
ATOM 4899 N N . CYS B 1 237 ? -13.343 -43.276 33.659 1.00 10.06 318 CYS B N 1
ATOM 4900 C CA . CYS B 1 237 ? -12.004 -43.778 34.052 1.00 10.71 318 CYS B CA 1
ATOM 4901 C C . CYS B 1 237 ? -12.066 -44.774 35.208 1.00 10.16 318 CYS B C 1
ATOM 4902 O O . CYS B 1 237 ? -11.148 -45.590 35.385 1.00 11.16 318 CYS B O 1
ATOM 4905 N N . SER B 1 238 ? -13.131 -44.716 36.022 1.00 10.11 319 SER B N 1
ATOM 4906 C CA . SER B 1 238 ? -13.185 -45.560 37.230 1.00 10.79 319 SER B CA 1
ATOM 4907 C C . SER B 1 238 ? -12.950 -47.003 36.994 1.00 11.86 319 SER B C 1
ATOM 4908 O O . SER B 1 238 ? -13.433 -47.604 36.037 1.00 12.56 319 SER B O 1
ATOM 4911 N N . GLY B 1 239 ? -12.215 -47.629 37.938 1.00 10.52 320 GLY B N 1
ATOM 4912 C CA . GLY B 1 239 ? -12.105 -49.070 38.036 1.00 12.59 320 GLY B CA 1
ATOM 4913 C C . GLY B 1 239 ? -13.320 -49.805 38.562 1.00 11.88 320 GLY B C 1
ATOM 4914 O O . GLY B 1 239 ? -13.314 -51.028 38.606 1.00 12.85 320 GLY B O 1
ATOM 4915 N N . ILE B 1 240 ? -14.355 -49.043 38.927 1.00 11.37 321 ILE B N 1
ATOM 4916 C CA . ILE B 1 240 ? -15.687 -49.567 39.161 1.00 12.11 321 ILE B CA 1
ATOM 4917 C C . ILE B 1 240 ? -16.321 -49.644 37.765 1.00 12.09 321 ILE B C 1
ATOM 4918 O O . ILE B 1 240 ? -16.992 -48.735 37.303 1.00 12.85 321 ILE B O 1
ATOM 4923 N N . PHE B 1 241 ? -16.081 -50.763 37.102 1.00 10.73 322 PHE B N 1
ATOM 4924 C CA . PHE B 1 241 ? -16.444 -50.879 35.677 1.00 10.71 322 PHE B CA 1
ATOM 4925 C C . PHE B 1 241 ? -17.957 -50.879 35.532 1.00 11.00 322 PHE B C 1
ATOM 4926 O O . PHE B 1 241 ? -18.657 -51.591 36.282 1.00 11.11 322 PHE B O 1
ATOM 4934 N N . GLY B 1 242 ? -18.459 -50.134 34.524 1.00 9.81 323 GLY B N 1
ATOM 4935 C CA . GLY B 1 242 ? -19.913 -49.937 34.403 1.00 9.89 323 GLY B CA 1
ATOM 4936 C C . GLY B 1 242 ? -20.693 -50.869 33.527 1.00 10.15 323 GLY B C 1
ATOM 4937 O O . GLY B 1 242 ? -21.905 -50.949 33.657 1.00 10.02 323 GLY B O 1
ATOM 4938 N N . ASP B 1 243 ? -20.076 -51.554 32.577 1.00 9.86 324 ASP B N 1
ATOM 4939 C CA . ASP B 1 243 ? -20.798 -52.399 31.628 1.00 9.04 324 ASP B CA 1
ATOM 4940 C C . ASP B 1 243 ? -21.148 -53.761 32.187 1.00 9.16 324 ASP B C 1
ATOM 4941 O O . ASP B 1 243 ? -20.732 -54.120 33.325 1.00 10.56 324 ASP B O 1
ATOM 4946 N N . ASN B 1 244 ? -21.868 -54.558 31.404 1.00 9.10 325 ASN B N 1
ATOM 4947 C CA . ASN B 1 244 ? -22.120 -55.963 31.672 1.00 9.70 325 ASN B CA 1
ATOM 4948 C C . ASN B 1 244 ? -22.113 -56.652 30.329 1.00 11.13 325 ASN B C 1
ATOM 4949 O O . ASN B 1 244 ? -22.920 -56.254 29.461 1.00 10.18 325 ASN B O 1
ATOM 4954 N N . PRO B 1 245 ? -21.224 -57.624 30.094 1.00 10.96 326 PRO B N 1
ATOM 4955 C CA . PRO B 1 245 ? -20.234 -58.160 31.036 1.00 11.30 326 PRO B CA 1
ATOM 4956 C C . PRO B 1 245 ? -19.102 -57.198 31.334 1.00 10.19 326 PRO B C 1
ATOM 4957 O O . PRO B 1 245 ? -18.927 -56.124 30.696 1.00 10.97 326 PRO B O 1
ATOM 4961 N N . ARG B 1 246 ? -18.286 -57.559 32.315 1.00 11.31 327 ARG B N 1
ATOM 4962 C CA . ARG B 1 246 ? -17.141 -56.726 32.748 1.00 10.92 327 ARG B CA 1
ATOM 4963 C C . ARG B 1 246 ? -16.203 -57.650 33.597 1.00 11.45 327 ARG B C 1
ATOM 4964 O O . ARG B 1 246 ? -16.613 -58.707 34.008 1.00 10.87 327 ARG B O 1
ATOM 4972 N N . PRO B 1 247 ? -14.976 -57.217 33.866 1.00 12.02 328 PRO B N 1
ATOM 4973 C CA . PRO B 1 247 ? -14.162 -57.878 34.865 1.00 12.75 328 PRO B CA 1
ATOM 4974 C C . PRO B 1 247 ? -14.521 -57.489 36.267 1.00 13.78 328 PRO B C 1
ATOM 4975 O O . PRO B 1 247 ? -15.266 -56.540 36.475 1.00 14.12 328 PRO B O 1
ATOM 4979 N N . ASN B 1 248 ? -13.956 -58.217 37.246 1.00 13.84 329 ASN B N 1
ATOM 4980 C CA . ASN B 1 248 ? -13.974 -57.707 38.597 1.00 15.04 329 ASN B CA 1
ATOM 4981 C C . ASN B 1 248 ? -13.265 -56.339 38.655 1.00 13.56 329 ASN B C 1
ATOM 4982 O O . ASN B 1 248 ? -12.322 -56.062 37.863 1.00 15.82 329 ASN B O 1
ATOM 4987 N N . ASP B 1 249 ? -13.696 -55.464 39.573 1.00 13.40 330 ASP B N 1
ATOM 4988 C CA . ASP B 1 249 ? -13.185 -54.149 39.692 1.00 13.89 330 ASP B CA 1
ATOM 4989 C C . ASP B 1 249 ? -11.667 -54.193 39.958 1.00 14.83 330 ASP B C 1
ATOM 4990 O O . ASP B 1 249 ? -11.199 -55.045 40.752 1.00 16.99 330 ASP B O 1
ATOM 4995 N N . LYS B 1 250 ? -10.951 -53.259 39.358 1.00 13.42 331 LYS B N 1
ATOM 4996 C CA . LYS B 1 250 ? -9.505 -53.158 39.497 1.00 15.38 331 LYS B CA 1
ATOM 4997 C C . LYS B 1 250 ? -9.089 -51.822 38.889 1.00 17.28 331 LYS B C 1
ATOM 4998 O O . LYS B 1 250 ? -9.933 -51.024 38.517 1.00 19.26 331 LYS B O 1
ATOM 5004 N N . THR B 1 251 ? -7.824 -51.548 38.698 1.00 18.64 332 THR B N 1
ATOM 5005 C CA . THR B 1 251 ? -7.487 -50.251 38.108 1.00 16.49 332 THR B CA 1
ATOM 5006 C C . THR B 1 251 ? -8.109 -50.115 36.712 1.00 16.03 332 THR B C 1
ATOM 5007 O O . THR B 1 251 ? -8.025 -51.045 35.877 1.00 19.43 332 THR B O 1
ATOM 5011 N N . GLY B 1 252 ? -8.756 -48.974 36.472 1.00 14.26 333 GLY B N 1
ATOM 5012 C CA . GLY B 1 252 ? -9.488 -48.728 35.212 1.00 15.16 333 GLY B CA 1
ATOM 5013 C C . GLY B 1 252 ? -8.635 -48.017 34.186 1.00 15.06 333 GLY B C 1
ATOM 5014 O O . GLY B 1 252 ? -7.407 -47.982 34.275 1.00 16.17 333 GLY B O 1
ATOM 5015 N N . SER B 1 253 ? -9.323 -47.494 33.173 1.00 13.25 334 SER B N 1
ATOM 5016 C CA . SER B 1 253 ? -8.711 -46.813 32.079 1.00 12.50 334 SER B CA 1
ATOM 5017 C C . SER B 1 253 ? -9.618 -45.673 31.633 1.00 13.49 334 SER B C 1
ATOM 5018 O O . SER B 1 253 ? -10.855 -45.771 31.652 1.00 14.78 334 SER B O 1
ATOM 5021 N N . CYS B 1 254 ? -9.015 -44.601 31.164 1.00 14.00 335 CYS B N 1
ATOM 5022 C CA . CYS B 1 254 ? -9.742 -43.511 30.528 1.00 13.99 335 CYS B CA 1
ATOM 5023 C C . CYS B 1 254 ? -10.004 -43.751 29.020 1.00 13.27 335 CYS B C 1
ATOM 5024 O O . CYS B 1 254 ? -10.639 -42.963 28.352 1.00 14.45 335 CYS B O 1
ATOM 5027 N N . GLY B 1 255 ? -9.507 -44.858 28.518 1.00 14.19 336 GLY B N 1
ATOM 5028 C CA . GLY B 1 255 ? -9.932 -45.429 27.245 1.00 13.67 336 GLY B CA 1
ATOM 5029 C C . GLY B 1 255 ? -10.637 -46.763 27.442 1.00 12.03 336 GLY B C 1
ATOM 5030 O O . GLY B 1 255 ? -10.916 -47.189 28.562 1.00 13.15 336 GLY B O 1
ATOM 5031 N N . PRO B 1 256 ? -10.990 -47.445 26.341 1.00 12.19 337 PRO B N 1
ATOM 5032 C CA . PRO B 1 256 ? -11.766 -48.672 26.459 1.00 11.84 337 PRO B CA 1
ATOM 5033 C C . PRO B 1 256 ? -11.027 -49.785 27.172 1.00 12.28 337 PRO B C 1
ATOM 5034 O O . PRO B 1 256 ? -9.886 -50.106 26.823 1.00 14.05 337 PRO B O 1
ATOM 5038 N N . VAL B 1 257 ? -11.661 -50.357 28.171 1.00 10.65 338 VAL B N 1
ATOM 5039 C CA . VAL B 1 257 ? -11.118 -51.493 28.924 1.00 10.66 338 VAL B CA 1
ATOM 5040 C C . VAL B 1 257 ? -11.443 -52.751 28.156 1.00 11.24 338 VAL B C 1
ATOM 5041 O O . VAL B 1 257 ? -12.582 -53.184 28.064 1.00 12.19 338 VAL B O 1
ATOM 5045 N N . SER B 1 258 ? -10.410 -53.374 27.591 1.00 11.79 339 SER B N 1
ATOM 5046 C CA . SER B 1 258 ? -10.592 -54.526 26.698 1.00 11.97 339 SER B CA 1
ATOM 5047 C C . SER B 1 258 ? -11.098 -55.783 27.400 1.00 11.74 339 SER B C 1
ATOM 5048 O O . SER B 1 258 ? -11.809 -56.559 26.804 1.00 12.97 339 SER B O 1
ATOM 5051 N N . SER B 1 259 ? -10.675 -56.011 28.648 1.00 12.67 340 SER B N 1
ATOM 5052 C CA . SER B 1 259 ? -11.064 -57.214 29.331 1.00 13.51 340 SER B CA 1
ATOM 5053 C C . SER B 1 259 ? -12.603 -57.312 29.437 1.00 12.80 340 SER B C 1
ATOM 5054 O O . SER B 1 259 ? -13.234 -56.378 29.931 1.00 13.52 340 SER B O 1
ATOM 5057 N N . ASN B 1 260 ? -13.159 -58.408 28.901 1.00 13.12 341 ASN B N 1
ATOM 5058 C CA . ASN B 1 260 ? -14.608 -58.667 28.921 1.00 13.23 341 ASN B CA 1
ATOM 5059 C C . ASN B 1 260 ? -15.371 -57.533 28.195 1.00 12.87 341 ASN B C 1
ATOM 5060 O O . ASN B 1 260 ? -16.513 -57.251 28.506 1.00 13.26 341 ASN B O 1
ATOM 5065 N N . GLY B 1 261 ? -14.721 -56.902 27.239 1.00 12.57 342 GLY B N 1
ATOM 5066 C CA . GLY B 1 261 ? -15.218 -55.688 26.601 1.00 12.97 342 GLY B CA 1
ATOM 5067 C C . GLY B 1 261 ? -16.311 -55.886 25.594 1.00 10.85 342 GLY B C 1
ATOM 5068 O O . GLY B 1 261 ? -17.157 -55.005 25.421 1.00 11.48 342 GLY B O 1
ATOM 5069 N N . ALA B 1 262 ? -16.253 -57.007 24.869 1.00 10.22 343 ALA B N 1
ATOM 5070 C CA . ALA B 1 262 ? -17.254 -57.283 23.852 1.00 11.18 343 ALA B CA 1
ATOM 5071 C C . ALA B 1 262 ? -18.619 -57.443 24.544 1.00 11.50 343 ALA B C 1
ATOM 5072 O O . ALA B 1 262 ? -18.705 -57.889 25.701 1.00 11.84 343 ALA B O 1
ATOM 5074 N N . ASN B 1 263 ? -19.679 -57.192 23.766 1.00 10.12 344 ASN B N 1
ATOM 5075 C CA A ASN B 1 263 ? -21.059 -57.222 24.219 0.30 11.02 344 ASN B CA 1
ATOM 5076 C CA B ASN B 1 263 ? -21.065 -57.239 24.269 0.70 11.07 344 ASN B CA 1
ATOM 5077 C C . ASN B 1 263 ? -21.252 -56.102 25.262 1.00 9.91 344 ASN B C 1
ATOM 5078 O O . ASN B 1 263 ? -20.396 -55.204 25.404 1.00 10.22 344 ASN B O 1
ATOM 5087 N N . GLY B 1 264 ? -22.396 -56.091 25.943 1.00 9.78 345 GLY B N 1
ATOM 5088 C CA . GLY B 1 264 ? -22.694 -54.956 26.797 1.00 8.83 345 GLY B CA 1
ATOM 5089 C C . GLY B 1 264 ? -24.155 -54.958 27.195 1.00 8.52 345 GLY B C 1
ATOM 5090 O O . GLY B 1 264 ? -24.876 -55.883 26.898 1.00 9.35 345 GLY B O 1
ATOM 5091 N N . VAL B 1 265 ? -24.523 -53.869 27.850 1.00 8.36 346 VAL B N 1
ATOM 5092 C CA . VAL B 1 265 ? -25.886 -53.587 28.231 1.00 8.92 346 VAL B CA 1
ATOM 5093 C C . VAL B 1 265 ? -26.055 -52.074 28.196 1.00 8.32 346 VAL B C 1
ATOM 5094 O O . VAL B 1 265 ? -25.161 -51.316 28.519 1.00 9.42 346 VAL B O 1
ATOM 5098 N N . LYS B 1 266 ? -27.232 -51.580 27.796 1.00 7.90 347 LYS B N 1
ATOM 5099 C CA . LYS B 1 266 ? -27.460 -50.163 27.881 1.00 8.15 347 LYS B CA 1
ATOM 5100 C C . LYS B 1 266 ? -27.433 -49.753 29.349 1.00 7.88 347 LYS B C 1
ATOM 5101 O O . LYS B 1 266 ? -27.999 -50.472 30.219 1.00 8.53 347 LYS B O 1
ATOM 5107 N N . GLY B 1 267 ? -26.777 -48.654 29.623 1.00 8.05 348 GLY B N 1
ATOM 5108 C CA . GLY B 1 267 ? -26.765 -48.036 30.922 1.00 8.82 348 GLY B CA 1
ATOM 5109 C C . GLY B 1 267 ? -26.597 -46.602 30.913 1.00 8.61 348 GLY B C 1
ATOM 5110 O O . GLY B 1 267 ? -26.784 -45.924 29.880 1.00 8.60 348 GLY B O 1
ATOM 5111 N N . PHE B 1 268 ? -26.230 -46.054 32.073 1.00 8.74 349 PHE B N 1
ATOM 5112 C CA . PHE B 1 268 ? -26.157 -44.634 32.260 1.00 8.66 349 PHE B CA 1
ATOM 5113 C C . PHE B 1 268 ? -25.153 -44.345 33.397 1.00 8.36 349 PHE B C 1
ATOM 5114 O O . PHE B 1 268 ? -24.808 -45.267 34.160 1.00 9.92 349 PHE B O 1
ATOM 5122 N N . SER B 1 269 ? -24.757 -43.088 33.477 1.00 8.15 350 SER B N 1
ATOM 5123 C CA . SER B 1 269 ? -24.094 -42.513 34.663 1.00 7.66 350 SER B CA 1
ATOM 5124 C C . SER B 1 269 ? -24.303 -41.024 34.691 1.00 8.44 350 SER B C 1
ATOM 5125 O O . SER B 1 269 ? -24.583 -40.413 33.655 1.00 9.38 350 SER B O 1
ATOM 5128 N N . PHE B 1 270 ? -24.150 -40.392 35.875 1.00 9.32 351 PHE B N 1
ATOM 5129 C CA . PHE B 1 270 ? -24.256 -39.006 36.012 1.00 9.55 351 PHE B CA 1
ATOM 5130 C C . PHE B 1 270 ? -22.920 -38.406 36.470 1.00 10.91 351 PHE B C 1
ATOM 5131 O O . PHE B 1 270 ? -22.395 -38.790 37.506 1.00 11.50 351 PHE B O 1
ATOM 5139 N N . LYS B 1 271 ? -22.396 -37.473 35.671 1.00 10.60 352 LYS B N 1
ATOM 5140 C CA . LYS B 1 271 ? -21.142 -36.784 35.975 1.00 10.50 352 LYS B CA 1
ATOM 5141 C C . LYS B 1 271 ? -21.378 -35.596 36.912 1.00 10.28 352 LYS B C 1
ATOM 5142 O O . LYS B 1 271 ? -22.284 -34.756 36.699 1.00 11.54 352 LYS B O 1
ATOM 5148 N N . TYR B 1 272 ? -20.498 -35.500 37.937 1.00 10.71 353 TYR B N 1
ATOM 5149 C CA . TYR B 1 272 ? -20.476 -34.349 38.859 1.00 11.05 353 TYR B CA 1
ATOM 5150 C C . TYR B 1 272 ? -18.997 -33.972 39.041 1.00 13.83 353 TYR B C 1
ATOM 5151 O O . TYR B 1 272 ? -18.312 -34.521 39.894 1.00 12.90 353 TYR B O 1
ATOM 5160 N N . GLY B 1 273 ? -18.518 -33.138 38.135 1.00 15.56 354 GLY B N 1
ATOM 5161 C CA . GLY B 1 273 ? -17.079 -32.792 38.099 1.00 15.64 354 GLY B CA 1
ATOM 5162 C C . GLY B 1 273 ? -16.217 -34.001 37.814 1.00 16.15 354 GLY B C 1
ATOM 5163 O O . GLY B 1 273 ? -16.360 -34.640 36.799 1.00 16.04 354 GLY B O 1
ATOM 5164 N N . ASN B 1 274 ? -15.282 -34.281 38.727 1.00 13.53 355 ASN B N 1
ATOM 5165 C CA . ASN B 1 274 ? -14.473 -35.489 38.678 1.00 13.79 355 ASN B CA 1
ATOM 5166 C C . ASN B 1 274 ? -15.207 -36.725 39.141 1.00 11.80 355 ASN B C 1
ATOM 5167 O O . ASN B 1 274 ? -14.705 -37.842 38.953 1.00 11.69 355 ASN B O 1
ATOM 5172 N N . GLY B 1 275 ? -16.369 -36.537 39.809 1.00 10.94 356 GLY B N 1
ATOM 5173 C CA . GLY B 1 275 ? -17.091 -37.666 40.406 1.00 11.15 356 GLY B CA 1
ATOM 5174 C C . GLY B 1 275 ? -18.191 -38.195 39.479 1.00 9.80 356 GLY B C 1
ATOM 5175 O O . GLY B 1 275 ? -18.548 -37.565 38.477 1.00 10.76 356 GLY B O 1
ATOM 5176 N N . VAL B 1 276 ? -18.728 -39.319 39.866 1.00 9.00 357 VAL B N 1
ATOM 5177 C CA . VAL B 1 276 ? -19.735 -40.009 39.040 1.00 9.98 357 VAL B CA 1
ATOM 5178 C C . VAL B 1 276 ? -20.622 -40.842 39.915 1.00 9.22 357 VAL B C 1
ATOM 5179 O O . VAL B 1 276 ? -20.154 -41.600 40.785 1.00 10.07 357 VAL B O 1
ATOM 5183 N N . TRP B 1 277 ? -21.931 -40.783 39.615 1.00 9.05 358 TRP B N 1
ATOM 5184 C CA . TRP B 1 277 ? -22.906 -41.742 40.086 1.00 9.34 358 TRP B CA 1
ATOM 5185 C C . TRP B 1 277 ? -23.063 -42.818 38.972 1.00 9.22 358 TRP B C 1
ATOM 5186 O O . TRP B 1 277 ? -23.513 -42.476 37.856 1.00 10.32 358 TRP B O 1
ATOM 5197 N N . ILE B 1 278 ? -22.645 -44.038 39.239 1.00 9.26 359 ILE B N 1
ATOM 5198 C CA . ILE B 1 278 ? -22.693 -45.171 38.301 1.00 10.08 359 ILE B CA 1
ATOM 5199 C C . ILE B 1 278 ? -23.842 -46.057 38.693 1.00 11.09 359 ILE B C 1
ATOM 5200 O O . ILE B 1 278 ? -23.916 -46.528 39.839 1.00 11.24 359 ILE B O 1
ATOM 5205 N N . GLY B 1 279 ? -24.752 -46.352 37.776 1.00 10.39 360 GLY B N 1
ATOM 5206 C CA . GLY B 1 279 ? -25.656 -47.492 37.960 1.00 9.72 360 GLY B CA 1
ATOM 5207 C C . GLY B 1 279 ? -25.169 -48.664 37.191 1.00 9.22 360 GLY B C 1
ATOM 5208 O O . GLY B 1 279 ? -24.751 -48.509 36.043 1.00 9.43 360 GLY B O 1
ATOM 5209 N N . ARG B 1 280 ? -25.118 -49.842 37.808 1.00 8.20 361 ARG B N 1
ATOM 5210 C CA . ARG B 1 280 ? -24.664 -51.050 37.100 1.00 8.93 361 ARG B CA 1
ATOM 5211 C C . ARG B 1 280 ? -25.318 -52.286 37.633 1.00 9.58 361 ARG B C 1
ATOM 5212 O O . ARG B 1 280 ? -25.913 -52.292 38.723 1.00 10.28 361 ARG B O 1
ATOM 5220 N N . THR B 1 281 ? -25.266 -53.356 36.869 1.00 9.07 362 THR B N 1
ATOM 5221 C CA . THR B 1 281 ? -25.662 -54.673 37.369 1.00 8.97 362 THR B CA 1
ATOM 5222 C C . THR B 1 281 ? -24.777 -55.066 38.535 1.00 9.86 362 THR B C 1
ATOM 5223 O O . THR B 1 281 ? -23.684 -54.533 38.710 1.00 11.13 362 THR B O 1
ATOM 5227 N N . LYS B 1 282 ? -25.267 -55.998 39.342 1.00 9.32 363 LYS B N 1
ATOM 5228 C CA . LYS B 1 282 ? -24.392 -56.586 40.391 1.00 10.23 363 LYS B CA 1
ATOM 5229 C C . LYS B 1 282 ? -23.512 -57.715 39.883 1.00 11.44 363 LYS B C 1
ATOM 5230 O O . LYS B 1 282 ? -22.352 -57.811 40.286 1.00 13.58 363 LYS B O 1
ATOM 5236 N N . SER B 1 283 ? -24.017 -58.513 38.987 1.00 10.38 364 SER B N 1
ATOM 5237 C CA . SER B 1 283 ? -23.247 -59.587 38.341 1.00 11.04 364 SER B CA 1
ATOM 5238 C C . SER B 1 283 ? -22.266 -59.024 37.323 1.00 11.28 364 SER B C 1
ATOM 5239 O O . SER B 1 283 ? -22.576 -58.090 36.593 1.00 11.17 364 SER B O 1
ATOM 5242 N N . ILE B 1 284 ? -21.060 -59.574 37.288 1.00 11.23 365 ILE B N 1
ATOM 5243 C CA . ILE B 1 284 ? -20.116 -59.190 36.236 1.00 12.02 365 ILE B CA 1
ATOM 5244 C C . ILE B 1 284 ? -20.380 -59.888 34.897 1.00 12.16 365 ILE B C 1
ATOM 5245 O O . ILE B 1 284 ? -19.795 -59.463 33.885 1.00 14.14 365 ILE B O 1
ATOM 5250 N N . SER B 1 285 ? -21.201 -60.939 34.862 1.00 11.67 366 SER B N 1
ATOM 5251 C CA . SER B 1 285 ? -21.311 -61.805 33.676 1.00 13.08 366 SER B CA 1
ATOM 5252 C C . SER B 1 285 ? -22.714 -61.824 33.064 1.00 14.51 366 SER B C 1
ATOM 5253 O O . SER B 1 285 ? -22.859 -62.198 31.908 1.00 16.00 366 SER B O 1
ATOM 5256 N N . SER B 1 286 ? -23.747 -61.452 33.841 1.00 12.41 367 SER B N 1
ATOM 5257 C CA A SER B 1 286 ? -25.145 -61.641 33.468 0.50 13.07 367 SER B CA 1
ATOM 5258 C CA B SER B 1 286 ? -25.112 -61.542 33.343 0.50 13.42 367 SER B CA 1
ATOM 5259 C C . SER B 1 286 ? -25.926 -60.392 33.882 1.00 11.48 367 SER B C 1
ATOM 5260 O O . SER B 1 286 ? -25.490 -59.646 34.759 1.00 11.97 367 SER B O 1
ATOM 5265 N N . ARG B 1 287 ? -27.095 -60.199 33.282 1.00 10.47 368 ARG B N 1
ATOM 5266 C CA . ARG B 1 287 ? -27.962 -59.069 33.612 1.00 10.45 368 ARG B CA 1
ATOM 5267 C C . ARG B 1 287 ? -28.755 -59.399 34.868 1.00 11.08 368 ARG B C 1
ATOM 5268 O O . ARG B 1 287 ? -29.965 -59.622 34.836 1.00 9.85 368 ARG B O 1
ATOM 5276 N N . ASN B 1 288 ? -28.033 -59.410 35.999 1.00 10.39 369 ASN B N 1
ATOM 5277 C CA . ASN B 1 288 ? -28.598 -59.713 37.306 1.00 10.70 369 ASN B CA 1
ATOM 5278 C C . ASN B 1 288 ? -28.192 -58.659 38.316 1.00 8.97 369 ASN B C 1
ATOM 5279 O O . ASN B 1 288 ? -27.026 -58.249 38.392 1.00 10.51 369 ASN B O 1
ATOM 5284 N N . GLY B 1 289 ? -29.153 -58.246 39.124 1.00 9.91 370 GLY B N 1
ATOM 5285 C CA . GLY B 1 289 ? -28.916 -57.233 40.161 1.00 9.78 370 GLY B CA 1
ATOM 5286 C C . GLY B 1 289 ? -28.784 -55.832 39.633 1.00 9.07 370 GLY B C 1
ATOM 5287 O O . GLY B 1 289 ? -28.606 -55.625 38.432 1.00 9.69 370 GLY B O 1
ATOM 5288 N N . PHE B 1 290 ? -28.799 -54.851 40.530 1.00 9.33 371 PHE B N 1
ATOM 5289 C CA . PHE B 1 290 ? -28.560 -53.491 40.184 1.00 9.72 371 PHE B CA 1
ATOM 5290 C C . PHE B 1 290 ? -28.158 -52.709 41.433 1.00 9.05 371 PHE B C 1
ATOM 5291 O O . PHE B 1 290 ? -28.676 -52.988 42.521 1.00 9.63 371 PHE B O 1
ATOM 5299 N N . GLU B 1 291 ? -27.240 -51.788 41.262 1.00 9.29 372 GLU B N 1
ATOM 5300 C CA . GLU B 1 291 ? -26.720 -50.967 42.315 1.00 9.25 372 GLU B CA 1
ATOM 5301 C C . GLU B 1 291 ? -26.338 -49.610 41.814 1.00 8.86 372 GLU B C 1
ATOM 5302 O O . GLU B 1 291 ? -25.983 -49.441 40.639 1.00 10.34 372 GLU B O 1
ATOM 5308 N N . MET B 1 292 ? -26.398 -48.626 42.697 1.00 8.77 373 MET B N 1
ATOM 5309 C CA . MET B 1 292 ? -25.936 -47.265 42.479 1.00 9.16 373 MET B CA 1
ATOM 5310 C C . MET B 1 292 ? -24.669 -47.014 43.272 1.00 11.03 373 MET B C 1
ATOM 5311 O O . MET B 1 292 ? -24.640 -47.308 44.481 1.00 11.94 373 MET B O 1
ATOM 5316 N N . ILE B 1 293 ? -23.632 -46.491 42.621 1.00 10.48 374 ILE B N 1
ATOM 5317 C CA . ILE B 1 293 ? -22.343 -46.268 43.302 1.00 10.03 374 ILE B CA 1
ATOM 5318 C C . ILE B 1 293 ? -21.912 -44.863 43.084 1.00 10.81 374 ILE B C 1
ATOM 5319 O O . ILE B 1 293 ? -21.903 -44.358 41.943 1.00 11.00 374 ILE B O 1
ATOM 5324 N N . TRP B 1 294 ? -21.576 -44.185 44.178 1.00 10.69 375 TRP B N 1
ATOM 5325 C CA . TRP B 1 294 ? -21.002 -42.818 44.129 1.00 10.52 375 TRP B CA 1
ATOM 5326 C C . TRP B 1 294 ? -19.492 -42.958 44.244 1.00 11.03 375 TRP B C 1
ATOM 5327 O O . TRP B 1 294 ? -18.988 -43.507 45.260 1.00 11.52 375 TRP B O 1
ATOM 5338 N N . ASP B 1 295 ? -18.782 -42.557 43.204 1.00 11.58 376 ASP B N 1
ATOM 5339 C CA . ASP B 1 295 ? -17.311 -42.589 43.147 1.00 10.90 376 ASP B CA 1
ATOM 5340 C C . ASP B 1 295 ? -16.872 -41.143 42.953 1.00 11.86 376 ASP B C 1
ATOM 5341 O O . ASP B 1 295 ? -16.945 -40.614 41.840 1.00 12.59 376 ASP B O 1
ATOM 5346 N N . PRO B 1 296 ? -16.360 -40.465 44.021 1.00 11.42 377 PRO B N 1
ATOM 5347 C CA . PRO B 1 296 ? -16.116 -39.054 43.942 1.00 11.46 377 PRO B CA 1
ATOM 5348 C C . PRO B 1 296 ? -14.988 -38.610 42.980 1.00 10.82 377 PRO B C 1
ATOM 5349 O O . PRO B 1 296 ? -14.903 -37.422 42.676 1.00 12.39 377 PRO B O 1
ATOM 5353 N N . ASN B 1 297 ? -14.170 -39.580 42.507 1.00 11.54 378 ASN B N 1
ATOM 5354 C CA . ASN B 1 297 ? -13.196 -39.311 41.448 1.00 11.64 378 ASN B CA 1
ATOM 5355 C C . ASN B 1 297 ? -13.289 -40.236 40.275 1.00 11.98 378 ASN B C 1
ATOM 5356 O O . ASN B 1 297 ? -12.354 -40.294 39.448 1.00 13.11 378 ASN B O 1
ATOM 5361 N N . GLY B 1 298 ? -14.425 -40.915 40.128 1.00 11.47 379 GLY B N 1
ATOM 5362 C CA . GLY B 1 298 ? -14.508 -41.930 39.113 1.00 11.39 379 GLY B CA 1
ATOM 5363 C C . GLY B 1 298 ? -14.684 -41.454 37.661 1.00 10.53 379 GLY B C 1
ATOM 5364 O O . GLY B 1 298 ? -14.514 -42.296 36.732 1.00 11.25 379 GLY B O 1
ATOM 5365 N N . TRP B 1 299 ? -15.049 -40.189 37.414 1.00 10.57 380 TRP B N 1
ATOM 5366 C CA . TRP B 1 299 ? -15.131 -39.749 36.025 1.00 11.01 380 TRP B CA 1
ATOM 5367 C C . TRP B 1 299 ? -13.743 -39.700 35.417 1.00 12.67 380 TRP B C 1
ATOM 5368 O O . TRP B 1 299 ? -13.538 -40.214 34.284 1.00 12.75 380 TRP B O 1
ATOM 5379 N N . THR B 1 300 ? -12.782 -39.158 36.178 1.00 11.52 381 THR B N 1
ATOM 5380 C CA . THR B 1 300 ? -11.447 -38.909 35.658 1.00 12.33 381 THR B CA 1
ATOM 5381 C C . THR B 1 300 ? -10.331 -39.716 36.288 1.00 10.81 381 THR B C 1
ATOM 5382 O O . THR B 1 300 ? -9.201 -39.689 35.763 1.00 13.65 381 THR B O 1
ATOM 5386 N N . GLY B 1 301 ? -10.586 -40.496 37.335 1.00 11.61 382 GLY B N 1
ATOM 5387 C CA . GLY B 1 301 ? -9.592 -41.242 38.062 1.00 11.74 382 GLY B CA 1
ATOM 5388 C C . GLY B 1 301 ? -9.788 -42.722 37.904 1.00 11.65 382 GLY B C 1
ATOM 5389 O O . GLY B 1 301 ? -10.923 -43.202 37.841 1.00 12.82 382 GLY B O 1
ATOM 5390 N N . THR B 1 302 ? -8.693 -43.494 37.842 1.00 13.41 383 THR B N 1
ATOM 5391 C CA . THR B 1 302 ? -8.758 -44.892 37.515 1.00 12.65 383 THR B CA 1
ATOM 5392 C C . THR B 1 302 ? -8.784 -45.892 38.693 1.00 12.15 383 THR B C 1
ATOM 5393 O O . THR B 1 302 ? -8.872 -47.113 38.495 1.00 12.40 383 THR B O 1
ATOM 5397 N N . ASP B 1 303 ? -8.764 -45.396 39.923 1.00 12.75 384 ASP B N 1
ATOM 5398 C CA . ASP B 1 303 ? -8.790 -46.329 41.068 1.00 15.12 384 ASP B CA 1
ATOM 5399 C C . ASP B 1 303 ? -10.134 -47.030 41.179 1.00 13.73 384 ASP B C 1
ATOM 5400 O O . ASP B 1 303 ? -11.127 -46.609 40.512 1.00 14.37 384 ASP B O 1
ATOM 5405 N N . ASN B 1 304 ? -10.162 -48.130 41.907 1.00 15.27 385 ASN B N 1
ATOM 5406 C CA . ASN B 1 304 ? -11.429 -48.850 42.138 1.00 17.51 385 ASN B CA 1
ATOM 5407 C C . ASN B 1 304 ? -12.021 -48.626 43.527 1.00 17.30 385 ASN B C 1
ATOM 5408 O O . ASN B 1 304 ? -12.797 -49.463 44.013 1.00 22.54 385 ASN B O 1
ATOM 5413 N N . ASN B 1 305 ? -11.674 -47.488 44.123 1.00 17.33 386 ASN B N 1
ATOM 5414 C CA . ASN B 1 305 ? -12.264 -47.026 45.351 1.00 18.79 386 ASN B CA 1
ATOM 5415 C C . ASN B 1 305 ? -13.527 -46.215 45.078 1.00 16.57 386 ASN B C 1
ATOM 5416 O O . ASN B 1 305 ? -13.621 -45.473 44.092 1.00 15.38 386 ASN B O 1
ATOM 5421 N N . PHE B 1 306 ? -14.497 -46.374 45.961 1.00 15.95 387 PHE B N 1
ATOM 5422 C CA . PHE B 1 306 ? -15.770 -45.653 45.900 1.00 16.24 387 PHE B CA 1
ATOM 5423 C C . PHE B 1 306 ? -16.273 -45.338 47.299 1.00 15.26 387 PHE B C 1
ATOM 5424 O O . PHE B 1 306 ? -15.776 -45.949 48.262 1.00 18.06 387 PHE B O 1
ATOM 5432 N N . SER B 1 307 ? -17.252 -44.425 47.416 1.00 15.84 388 SER B N 1
ATOM 5433 C CA . SER B 1 307 ? -17.708 -43.892 48.701 1.00 16.91 388 SER B CA 1
ATOM 5434 C C . SER B 1 307 ? -19.056 -44.431 49.161 1.00 17.89 388 SER B C 1
ATOM 5435 O O . SER B 1 307 ? -19.247 -44.659 50.358 1.00 21.52 388 SER B O 1
ATOM 5438 N N . ILE B 1 308 ? -20.012 -44.610 48.249 1.00 15.24 389 ILE B N 1
ATOM 5439 C CA . ILE B 1 308 ? -21.360 -45.036 48.636 1.00 15.55 389 ILE B CA 1
ATOM 5440 C C . ILE B 1 308 ? -21.840 -46.090 47.642 1.00 13.06 389 ILE B C 1
ATOM 5441 O O . ILE B 1 308 ? -21.606 -45.933 46.415 1.00 13.65 389 ILE B O 1
ATOM 5446 N N . LYS B 1 309 ? -22.493 -47.135 48.120 1.00 12.85 390 LYS B N 1
ATOM 5447 C CA . LYS B 1 309 ? -23.211 -48.076 47.293 1.00 13.08 390 LYS B CA 1
ATOM 5448 C C . LYS B 1 309 ? -24.629 -48.182 47.866 1.00 13.36 390 LYS B C 1
ATOM 5449 O O . LYS B 1 309 ? -24.812 -48.342 49.080 1.00 14.59 390 LYS B O 1
ATOM 5455 N N . GLN B 1 310 ? -25.627 -48.158 46.979 1.00 10.58 391 GLN B N 1
ATOM 5456 C CA . GLN B 1 310 ? -27.041 -48.319 47.325 1.00 9.50 391 GLN B CA 1
ATOM 5457 C C . GLN B 1 310 ? -27.577 -49.450 46.509 1.00 9.93 391 GLN B C 1
ATOM 5458 O O . GLN B 1 310 ? -27.578 -49.387 45.262 1.00 10.70 391 GLN B O 1
ATOM 5464 N N . ASP B 1 311 ? -28.109 -50.460 47.169 1.00 9.91 392 ASP B N 1
ATOM 5465 C CA . ASP B 1 311 ? -28.695 -51.588 46.485 1.00 9.11 392 ASP B CA 1
ATOM 5466 C C . ASP B 1 311 ? -30.077 -51.231 45.883 1.00 10.06 392 ASP B C 1
ATOM 5467 O O . ASP B 1 311 ? -30.866 -50.537 46.502 1.00 9.35 392 ASP B O 1
ATOM 5472 N N . ILE B 1 312 ? -30.325 -51.799 44.706 1.00 9.22 393 ILE B N 1
ATOM 5473 C CA . ILE B 1 312 ? -31.548 -51.548 43.950 1.00 9.56 393 ILE B CA 1
ATOM 5474 C C . ILE B 1 312 ? -32.267 -52.818 43.585 1.00 8.52 393 ILE B C 1
ATOM 5475 O O . ILE B 1 312 ? -33.499 -52.911 43.737 1.00 9.65 393 ILE B O 1
ATOM 5480 N N . VAL B 1 313 ? -31.523 -53.815 43.045 1.00 8.83 394 VAL B N 1
ATOM 5481 C CA . VAL B 1 313 ? -32.049 -55.127 42.737 1.00 9.29 394 VAL B CA 1
ATOM 5482 C C . VAL B 1 313 ? -31.006 -56.158 43.213 1.00 9.92 394 VAL B C 1
ATOM 5483 O O . VAL B 1 313 ? -29.777 -55.980 42.971 1.00 9.85 394 VAL B O 1
ATOM 5487 N N . GLY B 1 314 ? -31.451 -57.194 43.896 1.00 9.94 395 GLY B N 1
ATOM 5488 C CA . GLY B 1 314 ? -30.495 -58.156 44.440 1.00 10.14 395 GLY B CA 1
ATOM 5489 C C . GLY B 1 314 ? -29.761 -58.973 43.391 1.00 12.13 395 GLY B C 1
ATOM 5490 O O . GLY B 1 314 ? -30.231 -59.179 42.276 1.00 11.93 395 GLY B O 1
ATOM 5491 N N . ILE B 1 315 ? -28.582 -59.457 43.750 1.00 13.64 396 ILE B N 1
ATOM 5492 C CA . ILE B 1 315 ? -27.716 -60.117 42.789 1.00 14.30 396 ILE B CA 1
ATOM 5493 C C . ILE B 1 315 ? -28.327 -61.332 42.128 1.00 13.87 396 ILE B C 1
ATOM 5494 O O . ILE B 1 315 ? -27.967 -61.665 40.999 1.00 17.29 396 ILE B O 1
ATOM 5499 N N . ASN B 1 316 ? -29.227 -62.057 42.799 1.00 14.61 397 ASN B N 1
ATOM 5500 C CA . ASN B 1 316 ? -29.852 -63.228 42.205 1.00 17.31 397 ASN B CA 1
ATOM 5501 C C . ASN B 1 316 ? -31.091 -62.909 41.401 1.00 18.92 397 ASN B C 1
ATOM 5502 O O . ASN B 1 316 ? -31.654 -63.827 40.826 1.00 27.27 397 ASN B O 1
ATOM 5507 N N . GLU B 1 317 ? -31.440 -61.639 41.238 1.00 12.09 398 GLU B N 1
ATOM 5508 C CA . GLU B 1 317 ? -32.659 -61.281 40.533 1.00 11.61 398 GLU B CA 1
ATOM 5509 C C . GLU B 1 317 ? -32.338 -60.666 39.172 1.00 11.99 398 GLU B C 1
ATOM 5510 O O . GLU B 1 317 ? -31.297 -60.041 38.998 1.00 12.11 398 GLU B O 1
ATOM 5516 N N . TRP B 1 318 ? -33.276 -60.825 38.247 1.00 11.12 399 TRP B N 1
ATOM 5517 C CA . TRP B 1 318 ? -33.096 -60.319 36.878 1.00 11.82 399 TRP B CA 1
ATOM 5518 C C . TRP B 1 318 ? -33.110 -58.802 36.807 1.00 10.34 399 TRP B C 1
ATOM 5519 O O . TRP B 1 318 ? -33.966 -58.146 37.389 1.00 11.81 399 TRP B O 1
ATOM 5530 N N . SER B 1 319 ? -32.167 -58.236 36.080 1.00 9.42 400 SER B N 1
ATOM 5531 C CA . SER B 1 319 ? -32.233 -56.849 35.716 1.00 10.05 400 SER B CA 1
ATOM 5532 C C . SER B 1 319 ? -32.171 -56.758 34.186 1.00 8.96 400 SER B C 1
ATOM 5533 O O . SER B 1 319 ? -32.836 -57.492 33.512 1.00 9.11 400 SER B O 1
ATOM 5536 N N . GLY B 1 320 ? -31.484 -55.759 33.638 1.00 8.98 401 GLY B N 1
ATOM 5537 C CA . GLY B 1 320 ? -31.626 -55.471 32.230 1.00 8.76 401 GLY B CA 1
ATOM 5538 C C . GLY B 1 320 ? -31.042 -54.121 31.902 1.00 8.09 401 GLY B C 1
ATOM 5539 O O . GLY B 1 320 ? -30.125 -53.607 32.589 1.00 8.72 401 GLY B O 1
ATOM 5540 N N . TYR B 1 321 ? -31.653 -53.473 30.922 1.00 9.35 402 TYR B N 1
ATOM 5541 C CA . TYR B 1 321 ? -31.268 -52.113 30.562 1.00 8.67 402 TYR B CA 1
ATOM 5542 C C . TYR B 1 321 ? -31.521 -51.127 31.701 1.00 8.40 402 TYR B C 1
ATOM 5543 O O . TYR B 1 321 ? -32.330 -51.372 32.587 1.00 9.32 402 TYR B O 1
ATOM 5552 N N . SER B 1 322 ? -30.797 -50.023 31.657 1.00 7.48 403 SER B N 1
ATOM 5553 C CA . SER B 1 322 ? -31.075 -48.886 32.542 1.00 7.39 403 SER B CA 1
ATOM 5554 C C . SER B 1 322 ? -30.819 -47.597 31.789 1.00 7.54 403 SER B C 1
ATOM 5555 O O . SER B 1 322 ? -30.050 -47.595 30.820 1.00 8.73 403 SER B O 1
ATOM 5558 N N . GLY B 1 323 ? -31.413 -46.515 32.224 1.00 7.06 404 GLY B N 1
ATOM 5559 C CA . GLY B 1 323 ? -31.237 -45.251 31.528 1.00 7.58 404 GLY B CA 1
ATOM 5560 C C . GLY B 1 323 ? -31.533 -44.071 32.460 1.00 8.23 404 GLY B C 1
ATOM 5561 O O . GLY B 1 323 ? -32.250 -44.219 33.467 1.00 8.65 404 GLY B O 1
ATOM 5562 N N . SER B 1 324 ? -30.969 -42.922 32.140 1.00 7.83 405 SER B N 1
ATOM 5563 C CA . SER B 1 324 ? -31.273 -41.678 32.835 1.00 7.73 405 SER B CA 1
ATOM 5564 C C . SER B 1 324 ? -32.606 -41.161 32.363 1.00 7.89 405 SER B C 1
ATOM 5565 O O . SER B 1 324 ? -33.004 -41.350 31.178 1.00 9.04 405 SER B O 1
ATOM 5568 N N . PHE B 1 325 ? -33.270 -40.443 33.263 1.00 7.89 406 PHE B N 1
ATOM 5569 C CA . PHE B 1 325 ? -34.212 -39.412 32.853 1.00 7.94 406 PHE B CA 1
ATOM 5570 C C . PHE B 1 325 ? -34.140 -38.241 33.826 1.00 8.74 406 PHE B C 1
ATOM 5571 O O . PHE B 1 325 ? -33.725 -38.454 34.968 1.00 10.89 406 PHE B O 1
ATOM 5579 N N . VAL B 1 326 ? -34.472 -37.051 33.365 1.00 7.57 407 VAL B N 1
ATOM 5580 C CA . VAL B 1 326 ? -34.460 -35.881 34.233 1.00 7.86 407 VAL B CA 1
ATOM 5581 C C . VAL B 1 326 ? -35.818 -35.275 34.482 1.00 8.54 407 VAL B C 1
ATOM 5582 O O . VAL B 1 326 ? -36.782 -35.500 33.732 1.00 9.05 407 VAL B O 1
ATOM 5586 N N . GLN B 1 327 ? -35.882 -34.475 35.567 1.00 7.80 408 GLN B N 1
ATOM 5587 C CA . GLN B 1 327 ? -37.013 -33.647 35.845 1.00 9.55 408 GLN B CA 1
ATOM 5588 C C . GLN B 1 327 ? -36.537 -32.239 35.907 1.00 9.54 408 GLN B C 1
ATOM 5589 O O . GLN B 1 327 ? -35.689 -31.913 36.778 1.00 8.15 408 GLN B O 1
ATOM 5595 N N . HIS B 1 328 ? -37.016 -31.417 34.955 1.00 9.95 409 HIS B N 1
ATOM 5596 C CA . HIS B 1 328 ? -36.609 -30.066 34.868 1.00 10.37 409 HIS B CA 1
ATOM 5597 C C . HIS B 1 328 ? -37.269 -29.184 35.933 1.00 9.58 409 HIS B C 1
ATOM 5598 O O . HIS B 1 328 ? -38.342 -29.512 36.387 1.00 9.18 409 HIS B O 1
ATOM 5605 N N . PRO B 1 329 ? -36.678 -28.036 36.239 1.00 9.82 410 PRO B N 1
ATOM 5606 C CA . PRO B 1 329 ? -37.314 -27.059 37.157 1.00 11.77 410 PRO B CA 1
ATOM 5607 C C . PRO B 1 329 ? -38.733 -26.689 36.748 1.00 12.54 410 PRO B C 1
ATOM 5608 O O . PRO B 1 329 ? -39.558 -26.387 37.625 1.00 13.05 410 PRO B O 1
ATOM 5612 N N . GLU B 1 330 ? -39.043 -26.674 35.449 1.00 12.91 411 GLU B N 1
ATOM 5613 C CA . GLU B 1 330 ? -40.375 -26.328 34.994 1.00 12.86 411 GLU B CA 1
ATOM 5614 C C . GLU B 1 330 ? -41.432 -27.310 35.485 1.00 13.80 411 GLU B C 1
ATOM 5615 O O . GLU B 1 330 ? -42.604 -26.958 35.632 1.00 15.54 411 GLU B O 1
ATOM 5621 N N . LEU B 1 331 ? -40.997 -28.532 35.747 1.00 12.75 412 LEU B N 1
ATOM 5622 C CA . LEU B 1 331 ? -41.839 -29.560 36.323 1.00 12.01 412 LEU B CA 1
ATOM 5623 C C . LEU B 1 331 ? -41.820 -29.562 37.851 1.00 12.60 412 LEU B C 1
ATOM 5624 O O . LEU B 1 331 ? -42.862 -29.737 38.478 1.00 13.12 412 LEU B O 1
ATOM 5629 N N . THR B 1 332 ? -40.653 -29.394 38.463 1.00 11.08 413 THR B N 1
ATOM 5630 C CA . THR B 1 332 ? -40.517 -29.668 39.894 1.00 10.91 413 THR B CA 1
ATOM 5631 C C . THR B 1 332 ? -40.602 -28.395 40.744 1.00 12.71 413 THR B C 1
ATOM 5632 O O . THR B 1 332 ? -40.848 -28.471 41.933 1.00 13.83 413 THR B O 1
ATOM 5636 N N . GLY B 1 333 ? -40.347 -27.242 40.143 1.00 12.10 414 GLY B N 1
ATOM 5637 C CA . GLY B 1 333 ? -40.124 -26.037 40.963 1.00 12.30 414 GLY B CA 1
ATOM 5638 C C . GLY B 1 333 ? -38.777 -25.846 41.644 1.00 12.99 414 GLY B C 1
ATOM 5639 O O . GLY B 1 333 ? -38.585 -24.860 42.373 1.00 16.19 414 GLY B O 1
ATOM 5640 N N . LEU B 1 334 ? -37.858 -26.774 41.452 1.00 12.73 415 LEU B N 1
ATOM 5641 C CA . LEU B 1 334 ? -36.553 -26.721 42.000 1.00 13.22 415 LEU B CA 1
ATOM 5642 C C . LEU B 1 334 ? -35.692 -25.751 41.172 1.00 13.51 415 LEU B C 1
ATOM 5643 O O . LEU B 1 334 ? -36.130 -25.276 40.128 1.00 15.62 415 LEU B O 1
ATOM 5648 N N . ASP B 1 335 ? -34.472 -25.493 41.660 1.00 12.59 416 ASP B N 1
ATOM 5649 C CA . ASP B 1 335 ? -33.520 -24.594 40.985 1.00 14.16 416 ASP B CA 1
ATOM 5650 C C . ASP B 1 335 ? -32.399 -25.335 40.240 1.00 14.55 416 ASP B C 1
ATOM 5651 O O . ASP B 1 335 ? -31.373 -24.759 39.890 1.00 15.22 416 ASP B O 1
ATOM 5656 N N . CYS B 1 336 ? -32.591 -26.636 40.031 1.00 11.19 417 CYS B N 1
ATOM 5657 C CA . CYS B 1 336 ? -31.624 -27.509 39.412 1.00 11.29 417 CYS B CA 1
ATOM 5658 C C . CYS B 1 336 ? -32.394 -28.591 38.647 1.00 10.43 417 CYS B C 1
ATOM 5659 O O . CYS B 1 336 ? -33.591 -28.804 38.890 1.00 11.39 417 CYS B O 1
ATOM 5662 N N . ILE B 1 337 ? -31.697 -29.270 37.762 1.00 9.68 418 ILE B N 1
ATOM 5663 C CA . ILE B 1 337 ? -32.231 -30.410 36.976 1.00 8.59 418 ILE B CA 1
ATOM 5664 C C . ILE B 1 337 ? -32.077 -31.678 37.802 1.00 9.19 418 ILE B C 1
ATOM 5665 O O . ILE B 1 337 ? -30.983 -32.084 38.111 1.00 9.61 418 ILE B O 1
ATOM 5670 N N . ARG B 1 338 ? -33.198 -32.307 38.108 1.00 8.67 419 ARG B N 1
ATOM 5671 C CA . ARG B 1 338 ? -33.152 -33.477 38.966 1.00 8.02 419 ARG B CA 1
ATOM 5672 C C . ARG B 1 338 ? -32.802 -34.743 38.155 1.00 8.23 419 ARG B C 1
ATOM 5673 O O . ARG B 1 338 ? -33.514 -35.073 37.194 1.00 8.63 419 ARG B O 1
ATOM 5681 N N . PRO B 1 339 ? -31.795 -35.504 38.586 1.00 8.79 420 PRO B N 1
ATOM 5682 C CA . PRO B 1 339 ? -31.523 -36.764 37.937 1.00 9.01 420 PRO B CA 1
ATOM 5683 C C . PRO B 1 339 ? -32.401 -37.887 38.484 1.00 10.50 420 PRO B C 1
ATOM 5684 O O . PRO B 1 339 ? -32.545 -38.053 39.724 1.00 10.20 420 PRO B O 1
ATOM 5688 N N . CYS B 1 340 ? -32.871 -38.731 37.584 1.00 9.08 421 CYS B N 1
ATOM 5689 C CA . CYS B 1 340 ? -33.627 -39.918 37.908 1.00 7.45 421 CYS B CA 1
ATOM 5690 C C . CYS B 1 340 ? -33.102 -41.049 37.045 1.00 8.01 421 CYS B C 1
ATOM 5691 O O . CYS B 1 340 ? -32.316 -40.782 36.096 1.00 8.19 421 CYS B O 1
ATOM 5694 N N . PHE B 1 341 ? -33.495 -42.301 37.324 1.00 7.04 422 PHE B N 1
ATOM 5695 C CA . PHE B 1 341 ? -33.140 -43.421 36.449 1.00 7.76 422 PHE B CA 1
ATOM 5696 C C . PHE B 1 341 ? -34.185 -44.471 36.482 1.00 8.13 422 PHE B C 1
ATOM 5697 O O . PHE B 1 341 ? -34.962 -44.551 37.466 1.00 8.32 422 PHE B O 1
ATOM 5705 N N . TRP B 1 342 ? -34.214 -45.286 35.450 1.00 7.53 423 TRP B N 1
ATOM 5706 C CA . TRP B 1 342 ? -35.077 -46.456 35.370 1.00 8.42 423 TRP B CA 1
ATOM 5707 C C . TRP B 1 342 ? -34.249 -47.705 35.115 1.00 7.79 423 TRP B C 1
ATOM 5708 O O . TRP B 1 342 ? -33.081 -47.599 34.658 1.00 7.69 423 TRP B O 1
ATOM 5719 N N . VAL B 1 343 ? -34.786 -48.848 35.539 1.00 8.21 424 VAL B N 1
ATOM 5720 C CA . VAL B 1 343 ? -34.225 -50.148 35.255 1.00 7.68 424 VAL B CA 1
ATOM 5721 C C . VAL B 1 343 ? -35.288 -51.015 34.632 1.00 7.92 424 VAL B C 1
ATOM 5722 O O . VAL B 1 343 ? -36.408 -51.125 35.162 1.00 7.98 424 VAL B O 1
ATOM 5726 N N . GLU B 1 344 ? -34.907 -51.698 33.552 1.00 7.32 425 GLU B N 1
ATOM 5727 C CA . GLU B 1 344 ? -35.696 -52.723 32.869 1.00 7.85 425 GLU B CA 1
ATOM 5728 C C . GLU B 1 344 ? -35.367 -54.094 33.510 1.00 8.00 425 GLU B C 1
ATOM 5729 O O . GLU B 1 344 ? -34.186 -54.454 33.627 1.00 9.22 425 GLU B O 1
ATOM 5735 N N . LEU B 1 345 ? -36.402 -54.825 33.893 1.00 8.54 426 LEU B N 1
ATOM 5736 C CA . LEU B 1 345 ? -36.248 -56.103 34.549 1.00 8.29 426 LEU B CA 1
ATOM 5737 C C . LEU B 1 345 ? -36.694 -57.144 33.521 1.00 8.72 426 LEU B C 1
ATOM 5738 O O . LEU B 1 345 ? -37.915 -57.363 33.291 1.00 8.88 426 LEU B O 1
ATOM 5743 N N . ILE B 1 346 ? -35.710 -57.688 32.813 1.00 8.74 427 ILE B N 1
ATOM 5744 C CA . ILE B 1 346 ? -35.973 -58.593 31.664 1.00 9.33 427 ILE B CA 1
ATOM 5745 C C . ILE B 1 346 ? -36.309 -59.973 32.131 1.00 8.75 427 ILE B C 1
ATOM 5746 O O . ILE B 1 346 ? -35.569 -60.585 32.901 1.00 9.78 427 ILE B O 1
ATOM 5751 N N . ARG B 1 347 ? -37.427 -60.517 31.621 1.00 8.75 428 ARG B N 1
ATOM 5752 C CA . ARG B 1 347 ? -37.884 -61.871 31.910 1.00 9.10 428 ARG B CA 1
ATOM 5753 C C . ARG B 1 347 ? -37.975 -62.655 30.603 1.00 10.61 428 ARG B C 1
ATOM 5754 O O . ARG B 1 347 ? -38.302 -62.061 29.527 1.00 11.28 428 ARG B O 1
ATOM 5762 N N . GLY B 1 348 ? -37.725 -63.942 30.717 1.00 9.89 429 GLY B N 1
ATOM 5763 C CA . GLY B 1 348 ? -37.882 -64.881 29.619 1.00 9.86 429 GLY B CA 1
ATOM 5764 C C . GLY B 1 348 ? -36.589 -65.204 28.933 1.00 10.79 429 GLY B C 1
ATOM 5765 O O . GLY B 1 348 ? -35.541 -65.373 29.618 1.00 11.09 429 GLY B O 1
ATOM 5766 N N . ARG B 1 349 ? -36.602 -65.255 27.598 1.00 9.52 430 ARG B N 1
ATOM 5767 C CA . ARG B 1 349 ? -35.364 -65.599 26.878 1.00 10.77 430 ARG B CA 1
ATOM 5768 C C . ARG B 1 349 ? -34.334 -64.481 26.892 1.00 11.30 430 ARG B C 1
ATOM 5769 O O . ARG B 1 349 ? -34.679 -63.289 26.996 1.00 11.66 430 ARG B O 1
ATOM 5777 N N . PRO B 1 350 ? -33.030 -64.809 26.891 1.00 12.11 431 PRO B N 1
ATOM 5778 C CA . PRO B 1 350 ? -32.458 -66.151 26.730 1.00 12.31 431 PRO B CA 1
ATOM 5779 C C . PRO B 1 350 ? -32.287 -66.964 28.024 1.00 14.07 431 PRO B C 1
ATOM 5780 O O . PRO B 1 350 ? -31.992 -68.155 27.942 1.00 16.29 431 PRO B O 1
ATOM 5784 N N . LYS B 1 351 ? -32.442 -66.344 29.189 1.00 13.17 432 LYS B N 1
ATOM 5785 C CA . LYS B 1 351 ? -32.004 -67.004 30.429 1.00 13.78 432 LYS B CA 1
ATOM 5786 C C . LYS B 1 351 ? -33.037 -67.930 31.006 1.00 13.45 432 LYS B C 1
ATOM 5787 O O . LYS B 1 351 ? -32.693 -68.744 31.849 1.00 16.10 432 LYS B O 1
ATOM 5793 N N . GLU B 1 352 ? -34.301 -67.800 30.600 1.00 11.97 433 GLU B N 1
ATOM 5794 C CA . GLU B 1 352 ? -35.384 -68.579 31.176 1.00 13.35 433 GLU B CA 1
ATOM 5795 C C . GLU B 1 352 ? -36.089 -69.399 30.101 1.00 14.18 433 GLU B C 1
ATOM 5796 O O . GLU B 1 352 ? -36.031 -69.061 28.919 1.00 15.13 433 GLU B O 1
ATOM 5802 N N . ASN B 1 353 ? -36.770 -70.446 30.493 1.00 15.13 434 ASN B N 1
ATOM 5803 C CA . ASN B 1 353 ? -37.304 -71.454 29.530 1.00 15.85 434 ASN B CA 1
ATOM 5804 C C . ASN B 1 353 ? -38.719 -71.107 29.094 1.00 15.44 434 ASN B C 1
ATOM 5805 O O . ASN B 1 353 ? -39.696 -71.704 29.523 1.00 16.63 434 ASN B O 1
ATOM 5810 N N . THR B 1 354 ? -38.791 -70.041 28.293 1.00 12.81 435 THR B N 1
ATOM 5811 C CA . THR B 1 354 ? -40.075 -69.495 27.803 1.00 12.42 435 THR B CA 1
ATOM 5812 C C . THR B 1 354 ? -40.014 -69.316 26.293 1.00 11.92 435 THR B C 1
ATOM 5813 O O . THR B 1 354 ? -38.958 -69.399 25.682 1.00 12.73 435 THR B O 1
ATOM 5817 N N . ILE B 1 355 ? -41.158 -69.087 25.701 1.00 11.80 436 ILE B N 1
ATOM 5818 C CA . ILE B 1 355 ? -41.197 -68.745 24.283 1.00 12.35 436 ILE B CA 1
ATOM 5819 C C . ILE B 1 355 ? -40.980 -67.290 24.019 1.00 10.71 436 ILE B C 1
ATOM 5820 O O . ILE B 1 355 ? -40.759 -66.916 22.861 1.00 11.22 436 ILE B O 1
ATOM 5825 N N . TRP B 1 356 ? -40.995 -66.452 25.078 1.00 9.80 437 TRP B N 1
ATOM 5826 C CA . TRP B 1 356 ? -41.085 -65.021 24.942 1.00 9.46 437 TRP B CA 1
ATOM 5827 C C . TRP B 1 356 ? -39.987 -64.323 25.766 1.00 9.85 437 TRP B C 1
ATOM 5828 O O . TRP B 1 356 ? -39.355 -64.941 26.628 1.00 9.95 437 TRP B O 1
ATOM 5839 N N . THR B 1 357 ? -39.815 -63.055 25.489 1.00 9.71 438 THR B N 1
ATOM 5840 C CA . THR B 1 357 ? -39.018 -62.149 26.286 1.00 9.72 438 THR B CA 1
ATOM 5841 C C . THR B 1 357 ? -39.820 -60.872 26.524 1.00 10.24 438 THR B C 1
ATOM 5842 O O . THR B 1 357 ? -40.366 -60.287 25.550 1.00 10.01 438 THR B O 1
ATOM 5846 N N . SER B 1 358 ? -39.851 -60.362 27.765 1.00 8.63 439 SER B N 1
ATOM 5847 C CA . SER B 1 358 ? -40.550 -59.140 28.073 1.00 9.84 439 SER B CA 1
ATOM 5848 C C . SER B 1 358 ? -39.935 -58.536 29.326 1.00 11.34 439 SER B C 1
ATOM 5849 O O . SER B 1 358 ? -39.221 -59.180 30.011 1.00 17.64 439 SER B O 1
ATOM 5852 N N . GLY B 1 359 ? -40.258 -57.315 29.634 1.00 9.80 440 GLY B N 1
ATOM 5853 C CA . GLY B 1 359 ? -39.775 -56.691 30.819 1.00 11.19 440 GLY B CA 1
ATOM 5854 C C . GLY B 1 359 ? -40.808 -55.937 31.600 1.00 11.12 440 GLY B C 1
ATOM 5855 O O . GLY B 1 359 ? -41.858 -55.580 31.089 1.00 12.59 440 GLY B O 1
ATOM 5856 N N . SER B 1 360 ? -40.452 -55.714 32.861 1.00 9.00 441 SER B N 1
ATOM 5857 C CA . SER B 1 360 ? -41.110 -54.726 33.703 1.00 7.98 441 SER B CA 1
ATOM 5858 C C . SER B 1 360 ? -40.116 -53.620 34.064 1.00 8.17 441 SER B C 1
ATOM 5859 O O . SER B 1 360 ? -38.973 -53.632 33.597 1.00 8.51 441 SER B O 1
ATOM 5862 N N . SER B 1 361 ? -40.515 -52.647 34.866 1.00 7.99 442 SER B N 1
ATOM 5863 C CA . SER B 1 361 ? -39.606 -51.583 35.194 1.00 9.15 442 SER B CA 1
ATOM 5864 C C . SER B 1 361 ? -39.769 -51.077 36.611 1.00 8.90 442 SER B C 1
ATOM 5865 O O . SER B 1 361 ? -40.821 -51.242 37.251 1.00 9.51 442 SER B O 1
ATOM 5868 N N . ILE B 1 362 ? -38.709 -50.462 37.073 1.00 7.73 443 ILE B N 1
ATOM 5869 C CA . ILE B 1 362 ? -38.682 -49.680 38.291 1.00 7.67 443 ILE B CA 1
ATOM 5870 C C . ILE B 1 362 ? -37.994 -48.352 37.973 1.00 7.79 443 ILE B C 1
ATOM 5871 O O . ILE B 1 362 ? -37.189 -48.275 37.018 1.00 8.58 443 ILE B O 1
ATOM 5876 N N . SER B 1 363 ? -38.237 -47.299 38.773 1.00 8.24 444 SER B N 1
ATOM 5877 C CA . SER B 1 363 ? -37.506 -46.089 38.651 1.00 8.45 444 SER B CA 1
ATOM 5878 C C . SER B 1 363 ? -37.313 -45.406 39.977 1.00 8.41 444 SER B C 1
ATOM 5879 O O . SER B 1 363 ? -38.077 -45.685 40.929 1.00 7.82 444 SER B O 1
ATOM 5882 N N . PHE B 1 364 ? -36.317 -44.523 40.010 1.00 7.05 445 PHE B N 1
ATOM 5883 C CA . PHE B 1 364 ? -35.883 -43.831 41.207 1.00 8.24 445 PHE B CA 1
ATOM 5884 C C . PHE B 1 364 ? -35.547 -42.420 40.839 1.00 8.30 445 PHE B C 1
ATOM 5885 O O . PHE B 1 364 ? -35.069 -42.156 39.732 1.00 9.32 445 PHE B O 1
ATOM 5893 N N . CYS B 1 365 ? -35.638 -41.481 41.817 1.00 8.08 446 CYS B N 1
ATOM 5894 C CA . CYS B 1 365 ? -35.172 -40.117 41.621 1.00 9.87 446 CYS B CA 1
ATOM 5895 C C . CYS B 1 365 ? -34.168 -39.766 42.723 1.00 9.65 446 CYS B C 1
ATOM 5896 O O . CYS B 1 365 ? -34.281 -40.221 43.882 1.00 9.76 446 CYS B O 1
ATOM 5899 N N . GLY B 1 366 ? -33.180 -38.972 42.324 1.00 9.04 447 GLY B N 1
ATOM 5900 C CA . GLY B 1 366 ? -32.145 -38.542 43.252 1.00 9.93 447 GLY B CA 1
ATOM 5901 C C . GLY B 1 366 ? -32.678 -37.508 44.219 1.00 11.47 447 GLY B C 1
ATOM 5902 O O . GLY B 1 366 ? -33.306 -36.533 43.815 1.00 12.68 447 GLY B O 1
ATOM 5903 N N . VAL B 1 367 ? -32.291 -37.669 45.491 1.00 10.29 448 VAL B N 1
ATOM 5904 C CA . VAL B 1 367 ? -32.666 -36.727 46.550 1.00 10.32 448 VAL B CA 1
ATOM 5905 C C . VAL B 1 367 ? -31.428 -36.467 47.428 1.00 11.29 448 VAL B C 1
ATOM 5906 O O . VAL B 1 367 ? -30.481 -37.240 47.398 1.00 10.73 448 VAL B O 1
ATOM 5910 N N . ASN B 1 368 ? -31.523 -35.430 48.243 1.00 12.30 449 ASN B N 1
ATOM 5911 C CA . ASN B 1 368 ? -30.591 -35.189 49.350 1.00 15.02 449 ASN B CA 1
ATOM 5912 C C . ASN B 1 368 ? -31.151 -35.446 50.730 1.00 17.17 449 ASN B C 1
ATOM 5913 O O . ASN B 1 368 ? -30.554 -35.081 51.762 1.00 26.64 449 ASN B O 1
ATOM 5918 N N . SER B 1 369 ? -32.199 -36.208 50.785 1.00 14.61 450 SER B N 1
ATOM 5919 C CA . SER B 1 369 ? -32.820 -36.601 52.009 1.00 12.89 450 SER B CA 1
ATOM 5920 C C . SER B 1 369 ? -32.553 -38.087 52.198 1.00 11.85 450 SER B C 1
ATOM 5921 O O . SER B 1 369 ? -31.865 -38.734 51.395 1.00 12.08 450 SER B O 1
ATOM 5924 N N . ASP B 1 370 ? -33.045 -38.677 53.276 1.00 10.96 451 ASP B N 1
ATOM 5925 C CA . ASP B 1 370 ? -32.673 -40.043 53.594 1.00 12.21 451 ASP B CA 1
ATOM 5926 C C . ASP B 1 370 ? -33.270 -41.065 52.590 1.00 10.08 451 ASP B C 1
ATOM 5927 O O . ASP B 1 370 ? -34.411 -40.905 52.135 1.00 11.40 451 ASP B O 1
ATOM 5932 N N . THR B 1 371 ? -32.493 -42.103 52.281 1.00 9.41 452 THR B N 1
ATOM 5933 C CA . THR B 1 371 ? -32.858 -43.158 51.380 1.00 10.59 452 THR B CA 1
ATOM 5934 C C . THR B 1 371 ? -32.410 -44.516 51.938 1.00 10.51 452 THR B C 1
ATOM 5935 O O . THR B 1 371 ? -31.758 -44.579 53.014 1.00 11.77 452 THR B O 1
ATOM 5939 N N . VAL B 1 372 ? -32.728 -45.614 51.240 1.00 10.33 453 VAL B N 1
ATOM 5940 C CA . VAL B 1 372 ? -32.314 -46.897 51.689 1.00 10.16 453 VAL B CA 1
ATOM 5941 C C . VAL B 1 372 ? -32.165 -47.851 50.497 1.00 10.37 453 VAL B C 1
ATOM 5942 O O . VAL B 1 372 ? -32.915 -47.736 49.499 1.00 11.02 453 VAL B O 1
ATOM 5946 N N . GLY B 1 373 ? -31.223 -48.774 50.609 1.00 10.53 454 GLY B N 1
ATOM 5947 C CA . GLY B 1 373 ? -31.069 -49.874 49.669 1.00 10.84 454 GLY B CA 1
ATOM 5948 C C . GLY B 1 373 ? -32.063 -50.975 49.906 1.00 11.51 454 GLY B C 1
ATOM 5949 O O . GLY B 1 373 ? -32.456 -51.262 51.058 1.00 12.69 454 GLY B O 1
ATOM 5950 N N . TRP B 1 374 ? -32.483 -51.670 48.838 1.00 10.36 455 TRP B N 1
ATOM 5951 C CA . TRP B 1 374 ? -33.316 -52.847 48.981 1.00 10.84 455 TRP B CA 1
ATOM 5952 C C . TRP B 1 374 ? -33.235 -53.597 47.653 1.00 10.62 455 TRP B C 1
ATOM 5953 O O . TRP B 1 374 ? -32.332 -53.293 46.822 1.00 11.51 455 TRP B O 1
ATOM 5964 N N . SER B 1 375 ? -34.139 -54.528 47.446 1.00 10.80 456 SER B N 1
ATOM 5965 C CA . SER B 1 375 ? -34.321 -55.193 46.152 1.00 10.67 456 SER B CA 1
ATOM 5966 C C . SER B 1 375 ? -35.769 -55.078 45.761 1.00 10.36 456 SER B C 1
ATOM 5967 O O . SER B 1 375 ? -36.645 -55.521 46.487 1.00 9.66 456 SER B O 1
ATOM 5970 N N . TRP B 1 376 ? -35.996 -54.470 44.593 1.00 9.32 457 TRP B N 1
ATOM 5971 C CA . TRP B 1 376 ? -37.321 -54.363 44.011 1.00 9.19 457 TRP B CA 1
ATOM 5972 C C . TRP B 1 376 ? -37.366 -55.119 42.667 1.00 9.13 457 TRP B C 1
ATOM 5973 O O . TRP B 1 376 ? -37.280 -54.485 41.587 1.00 11.42 457 TRP B O 1
ATOM 5984 N N . PRO B 1 377 ? -37.427 -56.426 42.707 1.00 10.10 458 PRO B N 1
ATOM 5985 C CA . PRO B 1 377 ? -37.273 -57.215 41.484 1.00 10.21 458 PRO B CA 1
ATOM 5986 C C . PRO B 1 377 ? -38.597 -57.329 40.730 1.00 9.54 458 PRO B C 1
ATOM 5987 O O . PRO B 1 377 ? -39.641 -56.872 41.167 1.00 9.34 458 PRO B O 1
ATOM 5991 N N . ASP B 1 378 ? -38.564 -58.068 39.627 1.00 9.47 459 ASP B N 1
ATOM 5992 C CA . ASP B 1 378 ? -39.741 -58.192 38.798 1.00 9.14 459 ASP B CA 1
ATOM 5993 C C . ASP B 1 378 ? -40.853 -58.956 39.507 1.00 10.13 459 ASP B C 1
ATOM 5994 O O . ASP B 1 378 ? -42.012 -58.518 39.511 1.00 10.69 459 ASP B O 1
ATOM 5999 N N . GLY B 1 379 ? -40.531 -60.125 40.032 1.00 10.68 460 GLY B N 1
ATOM 6000 C CA . GLY B 1 379 ? -41.437 -60.928 40.856 1.00 11.64 460 GLY B CA 1
ATOM 6001 C C . GLY B 1 379 ? -42.385 -61.860 40.142 1.00 11.61 460 GLY B C 1
ATOM 6002 O O . GLY B 1 379 ? -43.173 -62.534 40.808 1.00 11.16 460 GLY B O 1
ATOM 6003 N N . ALA B 1 380 ? -42.320 -61.956 38.806 1.00 10.10 461 ALA B N 1
ATOM 6004 C CA . ALA B 1 380 ? -43.172 -62.951 38.123 1.00 10.16 461 ALA B CA 1
ATOM 6005 C C . ALA B 1 380 ? -42.643 -64.353 38.308 1.00 10.82 461 ALA B C 1
ATOM 6006 O O . ALA B 1 380 ? -41.435 -64.545 38.461 1.00 11.08 461 ALA B O 1
ATOM 6008 N N . GLU B 1 381 ? -43.548 -65.321 38.261 1.00 10.93 462 GLU B N 1
ATOM 6009 C CA . GLU B 1 381 ? -43.196 -66.712 38.380 1.00 12.14 462 GLU B CA 1
ATOM 6010 C C . GLU B 1 381 ? -43.285 -67.325 36.981 1.00 11.04 462 GLU B C 1
ATOM 6011 O O . GLU B 1 381 ? -44.379 -67.482 36.430 1.00 12.32 462 GLU B O 1
ATOM 6017 N N . LEU B 1 382 ? -42.124 -67.653 36.429 1.00 10.49 463 LEU B N 1
ATOM 6018 C CA . LEU B 1 382 ? -42.004 -68.297 35.132 1.00 11.55 463 LEU B CA 1
ATOM 6019 C C . LEU B 1 382 ? -41.728 -69.776 35.281 1.00 12.67 463 LEU B C 1
ATOM 6020 O O . LEU B 1 382 ? -41.126 -70.219 36.297 1.00 13.76 463 LEU B O 1
ATOM 6025 N N . PRO B 1 383 ? -42.125 -70.577 34.287 1.00 12.73 464 PRO B N 1
ATOM 6026 C CA . PRO B 1 383 ? -42.794 -70.166 33.054 1.00 11.66 464 PRO B CA 1
ATOM 6027 C C . PRO B 1 383 ? -44.248 -69.791 33.262 1.00 11.90 464 PRO B C 1
ATOM 6028 O O . PRO B 1 383 ? -44.832 -70.055 34.312 1.00 13.08 464 PRO B O 1
ATOM 6032 N N . PHE B 1 384 ? -44.829 -69.211 32.219 1.00 10.36 465 PHE B N 1
ATOM 6033 C CA . PHE B 1 384 ? -46.257 -68.939 32.156 1.00 10.66 465 PHE B CA 1
ATOM 6034 C C . PHE B 1 384 ? -47.045 -70.057 31.457 1.00 11.00 465 PHE B C 1
ATOM 6035 O O . PHE B 1 384 ? -46.448 -70.984 30.878 1.00 11.87 465 PHE B O 1
ATOM 6043 N N . THR B 1 385 ? -48.366 -69.938 31.478 1.00 11.62 466 THR B N 1
ATOM 6044 C CA . THR B 1 385 ? -49.298 -70.864 30.848 1.00 13.82 466 THR B CA 1
ATOM 6045 C C . THR B 1 385 ? -48.956 -71.119 29.379 1.00 13.59 466 THR B C 1
ATOM 6046 O O . THR B 1 385 ? -49.093 -72.246 28.891 1.00 13.74 466 THR B O 1
ATOM 6050 N N . ILE B 1 386 ? -48.537 -70.068 28.646 1.00 12.34 467 ILE B N 1
ATOM 6051 C CA . ILE B 1 386 ? -48.315 -70.214 27.233 1.00 12.40 467 ILE B CA 1
ATOM 6052 C C . ILE B 1 386 ? -47.049 -70.994 26.885 1.00 14.52 467 ILE B C 1
ATOM 6053 O O . ILE B 1 386 ? -46.909 -71.437 25.729 1.00 15.63 467 ILE B O 1
ATOM 6058 N N . ASP B 1 387 ? -46.160 -71.180 27.844 1.00 13.95 468 ASP B N 1
ATOM 6059 C CA . ASP B 1 387 ? -44.846 -71.754 27.623 1.00 13.83 468 ASP B CA 1
ATOM 6060 C C . ASP B 1 387 ? -44.857 -73.265 27.610 1.00 18.56 468 ASP B C 1
ATOM 6061 O O . ASP B 1 387 ? -45.843 -73.885 27.933 1.00 20.61 468 ASP B O 1
#

Solvent-accessible surface area: 27191 Å² total; per-residue (Å²): 128,115,95,6,42,2,100,27,61,10,8,87,17,55,1,2,37,75,101,17,56,9,48,1,0,135,80,1,54,200,27,58,1,22,0,6,31,12,2,2,2,1,12,10,30,163,70,10,10,7,0,0,1,1,19,49,8,48,8,34,55,143,118,0,99,41,12,92,128,76,76,18,101,152,3,25,0,23,0,0,43,40,27,78,27,5,11,57,169,48,20,112,104,16,2,72,0,15,2,0,0,0,4,20,4,4,50,35,31,4,4,0,0,0,25,38,84,64,104,11,0,46,0,35,0,32,24,99,53,119,104,44,32,73,30,126,12,58,98,92,59,19,0,34,4,0,12,0,8,2,2,4,1,80,13,3,4,0,0,5,1,5,0,4,50,54,121,13,63,6,1,2,48,0,5,58,2,52,123,1,116,37,76,37,46,12,31,5,29,4,55,81,42,0,0,9,31,3,1,0,1,1,33,58,32,86,1,14,0,0,0,29,0,16,62,38,0,0,2,4,0,38,0,22,4,40,52,63,4,49,18,128,45,8,2,8,7,1,0,3,0,8,1,4,37,6,12,107,46,107,97,14,41,64,24,37,17,90,45,81,2,54,95,4,5,0,0,1,1,0,69,48,46,89,2,0,3,2,1,20,2,41,15,64,86,25,70,17,0,2,11,0,1,55,0,66,57,0,9,73,16,47,48,62,105,82,72,68,100,12,49,0,0,21,94,138,68,65,1,1,14,3,0,1,0,7,8,15,34,74,49,44,70,72,130,16,0,61,0,0,0,1,0,0,0,21,19,3,91,94,124,25,115,5,53,0,3,0,1,1,5,0,0,0,5,2,24,98,72,148,53,108,29,169,36,41,33,4,39,11,153,30,82,18,132,57,60,127,114,91,5,42,2,100,25,61,7,11,87,17,56,2,2,38,74,100,14,56,10,47,2,0,135,80,1,55,198,27,58,2,22,0,7,29,13,2,2,2,1,14,11,30,161,70,10,11,8,0,1,1,0,20,47,8,47,8,35,57,138,118,0,97,39,12,92,123,74,76,18,100,151,4,25,0,22,0,0,42,41,28,81,28,5,11,55,167,46,19,114,104,17,2,73,0,15,2,0,0,0,4,19,5,2,51,35,33,3,4,0,0,0,25,38,85,64,104,9,0,45,0,35,0,30,21,99,54,121,104,22,42,72,28,128,11,54,90,85,59,19,0,33,5,0,12,0,9,2,2,4,2,88,8,3,5,0,0,4,1,4,0,4,52,53,120,13,59,12,2,1,46,0,5,51,1,52,111,1,105,44,78,50,48,11,28,6,28,4,54,81,43,0,0,10,31,2,1,1,1,0,36,58,32,88,1,14,0,0,0,28,0,15,62,38,0,0,2,5,0,34,0,22,4,41,50,86,4,58,18,127,44,8,2,8,7,1,0,2,0,8,0,5,36,6,12,106,47,101,99,12,43,63,23,38,16,88,42,80,2,56,92,3,5,0,1,0,2,0,70,46,47,91,2,0,3,3,1,16,3,39,16,64,86,23,66,16,0,2,4,0,0,54,0,67,57,0,9,73,18,47,48,62,106,87,72,68,93,12,58,0,0,20,97,133,68,64,1,1,14,3,0,1,0,7,9,15,33,74,49,44,71,72,130,18,0,59,0,0,0,2,0,0,0,20,18,3,95,90,113,25,121,5,48,0,3,0,1,1,6,0,0,0,5,1,25,107,73,150,53,106,31,168,36,41,33,4,40,12,153,31,84,18,131,56,60